Protein AF-0000000076749507 (afdb_homodimer)

InterPro domains:
  IPR000524 Transcription regulator HTH, GntR [PF00392] (8-68)
  IPR000524 Transcription regulator HTH, GntR [PS50949] (3-71)
  IPR000524 Transcription regulator HTH, GntR [SM00345] (9-68)
  IPR000524 Transcription regulator HTH, GntR [cd07377] (5-69)
  IPR004839 Aminotransferase, class I/classII, large domain [PF00155] (102-420)
  IPR015421 Pyridoxal phosphate-dependent transferase, major domain [G3DSA:3.40.640.10] (120-337)
  IPR015422 Pyridoxal phosphate-dependent transferase, small domain [G3DSA:3.90.1150.10] (102-435)
  IPR015424 Pyridoxal phosphate-dependent transferase [SSF53383] (78-436)
  IPR036388 Winged helix-like DNA-binding domain superfamily [G3DSA:1.10.10.10] (1-69)
  IPR036390 Winged helix DNA-binding domain superfamily [SSF46785] (5-72)
  IPR051446 HTH-type transcriptional regulator with aminotransferase domain [PTHR46577] (5-438)

Nearest PDB structures (foldseek):
  8tn2-assembly1_A  TM=9.015E-01  e=8.758E-28  Streptomyces hygroscopicus
  8tn2-assembly1_B  TM=8.928E-01  e=5.960E-28  Streptomyces hygroscopicus
  2zp7-assembly1_A  TM=8.948E-01  e=6.469E-24  Thermus thermophilus HB27
  5yhv-assembly1_B  TM=8.518E-01  e=8.225E-21  Mycobacterium tuberculosis H37Rv
  4wbt-assembly1_C-2  TM=7.893E-01  e=2.520E-17  Sinorhizobium meliloti 1021

Sequence (892 aa):
MNNHKFVRIADTIEEKIDSGEYAANTKLPTHRQLADELNTTPATVAKAYKLLSDKGRLESFVGKGTFVAAHSDLNEAIQVVNEDANYNFSLLQPCLHKNIPAIKNAYRQASDLLTETLIGYCEDSGHEKHREAAVKWAQQYGLEGGSIDNTLLTNGAQHALSLLVETLTEPGDTILVESLTYPGILAIANLSNRNVVGVDLDEHGLCPSALDSAIQQYSPTLIIVIPCHQNPTGVSMPEVRKKEIAQIINQHQVWLVEDDIYCFLDERPIPPIANFAPDYTFHVTALSKAISPAMRCGFIKAPDSQIALLNAHIRANIWLSSPINYIAATLLIESGEAFTLASNQRDMASSRQKIAREIFSLNGVHSTGYHVWLSLPEHWQQDRFTMEAKNRGLIVTSGSYFSVDGSSTQHIRLSLTSISQEGKLIEGLKQIRDLLNASPNAFMPFMNNHKFVRIADTIEEKIDSGEYAANTKLPTHRQLADELNTTPATVAKAYKLLSDKGRLESFVGKGTFVAAHSDLNEAIQVVNEDANYNFSLLQPCLHKNIPAIKNAYRQASDLLTETLIGYCEDSGHEKHREAAVKWAQQYGLEGGSIDNTLLTNGAQHALSLLVETLTEPGDTILVESLTYPGILAIANLSNRNVVGVDLDEHGLCPSALDSAIQQYSPTLIIVIPCHQNPTGVSMPEVRKKEIAQIINQHQVWLVEDDIYCFLDERPIPPIANFAPDYTFHVTALSKAISPAMRCGFIKAPDSQIALLNAHIRANIWLSSPINYIAATLLIESGEAFTLASNQRDMASSRQKIAREIFSLNGVHSTGYHVWLSLPEHWQQDRFTMEAKNRGLIVTSGSYFSVDGSSTQHIRLSLTSISQEGKLIEGLKQIRDLLNASPNAFMPF

Radius of gyration: 28.18 Å; Cα contacts (8 Å, |Δi|>4): 1797; chains: 2; bounding box: 76×82×61 Å

Secondary structure (DSSP, 8-state):
-GGGHHHHHHHHHHHHHHTTSS-TTPBPPPHHHHHHHTTS-HHHHHHHHHHHHHTTSEEEETTTEEEE--S--HHHHS-----TT-EE-S-----GGGTHHHHHHHHHHHHHH--TTTTS--STTS-HHHHHHHHHHHHHTT--S--TTTEEEESSHHHHHHHHHHHH--TT-EEEEESB--HHHHHHHHHTT-EEEEE-EETTEE-HHHHHHHHHHH--SEEEE--SS-TTT-----HHHHHHHHHHHHHHT-EEEEE-TTGGGSSSPPPPGGGTSTTTEEEEEESTTTT-GGG--EEEE--GGGHHHHHHHHHHHHS---HHHHHHHHHHHHHSHHHHHHHHHHHHHHHHHHHHHHHHT-TT----SSEEEEEPPTT--HHHHHHHHHHTTEE-EEGGGGBTT----SEEEEESSSS--HHHHHHHHHHHHHHHHS-GGGGS--/--TTHHHHHHHHHHHHHHTTSS-TTPEEPPHHHHHHHTTS-HHHHHHHHHHHHHTTSEEEETTTEEEE--S--HHHHS-----TT-EE-S-----GGGTHHHHHHHHHHHHHH--TTTTS--STTS-HHHHHHHHHHHHHTT--S--TTTEEEESSHHHHHHHHHHHH--TT-EEEEESB--HHHHHHHHHTT-EEEEE-EETTEE-HHHHHHHHHHH--SEEEE--SS-TTT-----HHHHHHHHHHHHHHT-EEEEE-TTGGGSSSPPPPGGGTSTTTEEEEEESTTTT-GGG--EEEE--GGGHHHHHHHHHHHHS---HHHHHHHHHHHHHSHHHHHHHHHHHHHHHHHHHHHHHHT-TT----SSEEEEEPPTT--HHHHHHHHHHTTEE-EEGGGGBTT----SEEEEESSSS--HHHHHHHHHHHHHHHHS-GGGGS--

Structure (mmCIF, N/CA/C/O backbone):
data_AF-0000000076749507-model_v1
#
loop_
_entity.id
_entity.type
_entity.pdbx_description
1 polymer 'GntR family transcriptional regulator'
#
loop_
_atom_site.group_PDB
_atom_site.id
_atom_site.type_symbol
_atom_site.label_atom_id
_atom_site.label_alt_id
_atom_site.label_comp_id
_atom_site.label_asym_id
_atom_site.label_entity_id
_atom_site.label_seq_id
_atom_site.pdbx_PDB_ins_code
_atom_site.Cartn_x
_atom_site.Cartn_y
_atom_site.Cartn_z
_atom_site.occupancy
_atom_site.B_iso_or_equiv
_atom_site.auth_seq_id
_atom_site.auth_comp_id
_atom_site.auth_asym_id
_atom_site.auth_atom_id
_atom_site.pdbx_PDB_model_num
ATOM 1 N N . MET A 1 1 ? -42.125 -8.93 -4.613 1 35.03 1 MET A N 1
ATOM 2 C CA . MET A 1 1 ? -42.156 -9.953 -5.648 1 35.03 1 MET A CA 1
ATOM 3 C C . MET A 1 1 ? -41.188 -9.633 -6.766 1 35.03 1 MET A C 1
ATOM 5 O O . MET A 1 1 ? -40.594 -10.539 -7.375 1 35.03 1 MET A O 1
ATOM 9 N N . ASN A 1 2 ? -41.188 -8.398 -7.301 1 42.53 2 ASN A N 1
ATOM 10 C CA . ASN A 1 2 ? -40.562 -7.781 -8.461 1 42.53 2 ASN A CA 1
ATOM 11 C C . ASN A 1 2 ? -39.062 -7.57 -8.25 1 42.53 2 ASN A C 1
ATOM 13 O O . ASN A 1 2 ? -38.312 -7.406 -9.211 1 42.53 2 ASN A O 1
ATOM 17 N N . ASN A 1 3 ? -38.688 -7.438 -7.094 1 50.59 3 ASN A N 1
ATOM 18 C CA . ASN A 1 3 ? -37.344 -7.152 -6.648 1 50.59 3 ASN A CA 1
ATOM 19 C C . ASN A 1 3 ? -36.406 -8.344 -6.879 1 50.59 3 ASN A C 1
ATOM 21 O O . ASN A 1 3 ? -35.188 -8.188 -6.992 1 50.59 3 ASN A O 1
ATOM 25 N N . HIS A 1 4 ? -37.031 -9.523 -7.309 1 65.81 4 HIS A N 1
ATOM 26 C CA . HIS A 1 4 ? -36.375 -10.82 -7.363 1 65.81 4 HIS A CA 1
ATOM 27 C C . HIS A 1 4 ? -35.969 -11.172 -8.797 1 65.81 4 HIS A C 1
ATOM 29 O O . HIS A 1 4 ? -35.156 -12.07 -9.016 1 65.81 4 HIS A O 1
ATOM 35 N N . LYS A 1 5 ? -36.656 -10.562 -9.805 1 72.75 5 LYS A N 1
ATOM 36 C CA . LYS A 1 5 ? -36.438 -10.984 -11.18 1 72.75 5 LYS A CA 1
ATOM 37 C C . LYS A 1 5 ? -35.062 -10.547 -11.68 1 72.75 5 LYS A C 1
ATOM 39 O O . LYS A 1 5 ? -34.375 -11.305 -12.344 1 72.75 5 LYS A O 1
ATOM 44 N N . PHE A 1 6 ? -34.688 -9.266 -11.352 1 81.25 6 PHE A N 1
ATOM 45 C CA . PHE A 1 6 ? -33.438 -8.773 -11.852 1 81.25 6 PHE A CA 1
ATOM 46 C C . PHE A 1 6 ? -32.25 -9.516 -11.211 1 81.25 6 PHE A C 1
ATOM 48 O O . PHE A 1 6 ? -31.219 -9.703 -11.836 1 81.25 6 PHE A O 1
ATOM 55 N N . VAL A 1 7 ? -32.531 -10.055 -10.109 1 77.88 7 VAL A N 1
ATOM 56 C CA . VAL A 1 7 ? -31.5 -10.852 -9.445 1 77.88 7 VAL A CA 1
ATOM 57 C C . VAL A 1 7 ? -31.312 -12.18 -10.188 1 77.88 7 VAL A C 1
ATOM 59 O O . VAL A 1 7 ? -30.188 -12.633 -10.391 1 77.88 7 VAL A O 1
ATOM 62 N N . ARG A 1 8 ? -32.406 -12.789 -10.633 1 76.94 8 ARG A N 1
ATOM 63 C CA . ARG A 1 8 ? -32.344 -14.039 -11.383 1 76.94 8 ARG A CA 1
ATOM 64 C C . ARG A 1 8 ? -31.656 -13.844 -12.727 1 76.94 8 ARG A C 1
ATOM 66 O O . ARG A 1 8 ? -30.859 -14.688 -13.156 1 76.94 8 ARG A O 1
ATOM 73 N N . ILE A 1 9 ? -32.031 -12.742 -13.328 1 81.19 9 ILE A N 1
ATOM 74 C CA . ILE A 1 9 ? -31.391 -12.422 -14.602 1 81.19 9 ILE A CA 1
ATOM 75 C C . ILE A 1 9 ? -29.891 -12.211 -14.391 1 81.19 9 ILE A C 1
ATOM 77 O O . ILE A 1 9 ? -29.062 -12.711 -15.156 1 81.19 9 ILE A O 1
ATOM 81 N N . ALA A 1 10 ? -29.594 -11.477 -13.375 1 79.88 10 ALA A N 1
ATOM 82 C CA . ALA A 1 10 ? -28.188 -11.266 -13.047 1 79.88 10 ALA A CA 1
ATOM 83 C C . ALA A 1 10 ? -27.469 -12.594 -12.812 1 79.88 10 ALA A C 1
ATOM 85 O O . ALA A 1 10 ? -26.359 -12.805 -13.32 1 79.88 10 ALA A O 1
ATOM 86 N N . ASP A 1 11 ? -28.078 -13.453 -12.172 1 74.62 11 ASP A N 1
ATOM 87 C CA . ASP A 1 11 ? -27.516 -14.766 -11.891 1 74.62 11 ASP A CA 1
ATOM 88 C C . ASP A 1 11 ? -27.297 -15.562 -13.18 1 74.62 11 ASP A C 1
ATOM 90 O O . ASP A 1 11 ? -26.266 -16.219 -13.344 1 74.62 11 ASP A O 1
ATOM 94 N N . THR A 1 12 ? -28.281 -15.531 -14.031 1 75.75 12 THR A N 1
ATOM 95 C CA . THR A 1 12 ? -28.188 -16.219 -15.312 1 75.75 12 THR A CA 1
ATOM 96 C C . THR A 1 12 ? -27.031 -15.664 -16.141 1 75.75 12 THR A C 1
ATOM 98 O O . THR A 1 12 ? -26.25 -16.422 -16.734 1 75.75 12 THR A O 1
ATOM 101 N N . ILE A 1 13 ? -26.922 -14.352 -16.141 1 79.5 13 ILE A N 1
ATOM 102 C CA . ILE A 1 13 ? -25.844 -13.711 -16.891 1 79.5 13 ILE A CA 1
ATOM 103 C C . ILE A 1 13 ? -24.5 -14.086 -16.266 1 79.5 13 ILE A C 1
ATOM 105 O O . ILE A 1 13 ? -23.547 -14.406 -16.969 1 79.5 13 ILE A O 1
ATOM 109 N N . GLU A 1 14 ? -24.5 -14.07 -14.984 1 75 14 GLU A N 1
ATOM 110 C CA . GLU A 1 14 ? -23.297 -14.461 -14.266 1 75 14 GLU A CA 1
ATOM 111 C C . GLU A 1 14 ? -22.906 -15.898 -14.578 1 75 14 GLU A C 1
ATOM 113 O O . GLU A 1 14 ? -21.719 -16.203 -14.766 1 75 14 GLU A O 1
ATOM 118 N N . GLU A 1 15 ? -23.859 -16.734 -14.648 1 69.75 15 GLU A N 1
ATOM 119 C CA . GLU A 1 15 ? -23.625 -18.125 -15.039 1 69.75 15 GLU A CA 1
ATOM 120 C C . GLU A 1 15 ? -23.078 -18.203 -16.469 1 69.75 15 GLU A C 1
ATOM 122 O O . GLU A 1 15 ? -22.188 -19.016 -16.734 1 69.75 15 GLU A O 1
ATOM 127 N N . LYS A 1 16 ? -23.641 -17.359 -17.25 1 73.12 16 LYS A N 1
ATOM 128 C CA . LYS A 1 16 ? -23.172 -17.328 -18.641 1 73.12 16 LYS A CA 1
ATOM 129 C C . LYS A 1 16 ? -21.75 -16.766 -18.719 1 73.12 16 LYS A C 1
ATOM 131 O O . LYS A 1 16 ? -20.953 -17.203 -19.547 1 73.12 16 LYS A O 1
ATOM 136 N N . ILE A 1 17 ? -21.531 -15.844 -17.859 1 72.25 17 ILE A N 1
ATOM 137 C CA . ILE A 1 17 ? -20.188 -15.297 -17.781 1 72.25 17 ILE A CA 1
ATOM 138 C C . ILE A 1 17 ? -19.219 -16.359 -17.25 1 72.25 17 ILE A C 1
ATOM 140 O O . ILE A 1 17 ? -18.172 -16.594 -17.844 1 72.25 17 ILE A O 1
ATOM 144 N N . ASP A 1 18 ? -19.688 -17.047 -16.297 1 64.12 18 ASP A N 1
ATOM 145 C CA . ASP A 1 18 ? -18.859 -18.047 -15.633 1 64.12 18 ASP A CA 1
ATOM 146 C C . ASP A 1 18 ? -18.641 -19.266 -16.516 1 64.12 18 ASP A C 1
ATOM 148 O O . ASP A 1 18 ? -17.594 -19.906 -16.469 1 64.12 18 ASP A O 1
ATOM 152 N N . SER A 1 19 ? -19.641 -19.578 -17.297 1 60.03 19 SER A N 1
ATOM 153 C CA . SER A 1 19 ? -19.562 -20.734 -18.203 1 60.03 19 SER A CA 1
ATOM 154 C C . SER A 1 19 ? -18.812 -20.375 -19.484 1 60.03 19 SER A C 1
ATOM 156 O O . SER A 1 19 ? -18.531 -21.25 -20.297 1 60.03 19 SER A O 1
ATOM 158 N N . GLY A 1 20 ? -18.5 -19.141 -19.5 1 60.59 20 GLY A N 1
ATOM 159 C CA . GLY A 1 20 ? -17.766 -18.688 -20.672 1 60.59 20 GLY A CA 1
ATOM 160 C C . GLY A 1 20 ? -18.656 -18.375 -21.859 1 60.59 20 GLY A C 1
ATOM 161 O O . GLY A 1 20 ? -18.172 -18.031 -22.938 1 60.59 20 GLY A O 1
ATOM 162 N N . GLU A 1 21 ? -19.891 -18.562 -21.719 1 67.81 21 GLU A N 1
ATOM 163 C CA . GLU A 1 21 ? -20.812 -18.172 -22.797 1 67.81 21 GLU A CA 1
ATOM 164 C C . GLU A 1 21 ? -20.719 -16.672 -23.078 1 67.81 21 GLU A C 1
ATOM 166 O O . GLU A 1 21 ? -20.734 -16.266 -24.25 1 67.81 21 GLU A O 1
ATOM 171 N N . TYR A 1 22 ? -20.672 -15.93 -22.062 1 71.44 22 TYR A N 1
ATOM 172 C CA . TYR A 1 22 ? -20.297 -14.523 -22.172 1 71.44 22 TYR A CA 1
ATOM 173 C C . TYR A 1 22 ? -18.844 -14.312 -21.781 1 71.44 22 TYR A C 1
ATOM 175 O O . TYR A 1 22 ? -18.5 -14.227 -20.609 1 71.44 22 TYR A O 1
ATOM 183 N N . ALA A 1 23 ? -18.016 -14.305 -22.734 1 63.12 23 ALA A N 1
ATOM 184 C CA . ALA A 1 23 ? -16.578 -14.219 -22.5 1 63.12 23 ALA A CA 1
ATOM 185 C C . ALA A 1 23 ? -16.188 -12.859 -21.938 1 63.12 23 ALA A C 1
ATOM 187 O O . ALA A 1 23 ? -16.906 -11.883 -22.094 1 63.12 23 ALA A O 1
ATOM 188 N N . ALA A 1 24 ? -14.984 -12.859 -21.25 1 64 24 ALA A N 1
ATOM 189 C CA . ALA A 1 24 ? -14.438 -11.602 -20.75 1 64 24 ALA A CA 1
ATOM 190 C C . ALA A 1 24 ? -14.273 -10.586 -21.875 1 64 24 ALA A C 1
ATOM 192 O O . ALA A 1 24 ? -13.906 -10.953 -23 1 64 24 ALA A O 1
ATOM 193 N N . ASN A 1 25 ? -14.594 -9.43 -21.547 1 60.62 25 ASN A N 1
ATOM 194 C CA . ASN A 1 25 ? -14.484 -8.289 -22.453 1 60.62 25 ASN A CA 1
ATOM 195 C C . ASN A 1 25 ? -15.492 -8.375 -23.594 1 60.62 25 ASN A C 1
ATOM 197 O O . ASN A 1 25 ? -15.344 -7.695 -24.609 1 60.62 25 ASN A O 1
ATOM 201 N N . THR A 1 26 ? -16.391 -9.258 -23.453 1 66.88 26 THR A N 1
ATOM 202 C CA . THR A 1 26 ? -17.422 -9.352 -24.484 1 66.88 26 THR A CA 1
ATOM 203 C C . THR A 1 26 ? -18.578 -8.414 -24.156 1 66.88 26 THR A C 1
ATOM 205 O O . THR A 1 26 ? -18.984 -8.289 -23 1 66.88 26 THR A O 1
ATOM 208 N N . LYS A 1 27 ? -18.938 -7.801 -25.25 1 76.12 27 LYS A N 1
ATOM 209 C CA . LYS A 1 27 ? -20.062 -6.891 -25.125 1 76.12 27 LYS A CA 1
ATOM 210 C C . LYS A 1 27 ? -21.359 -7.66 -24.906 1 76.12 27 LYS A C 1
ATOM 212 O O . LYS A 1 27 ? -21.688 -8.578 -25.656 1 76.12 27 LYS A O 1
ATOM 217 N N . LEU A 1 28 ? -22 -7.371 -23.875 1 80.25 28 LEU A N 1
ATOM 218 C CA . LEU A 1 28 ? -23.297 -7.977 -23.594 1 80.25 28 LEU A CA 1
ATOM 219 C C . LEU A 1 28 ? -24.391 -7.293 -24.406 1 80.25 28 LEU A C 1
ATOM 221 O O . LEU A 1 28 ? -24.234 -6.145 -24.828 1 80.25 28 LEU A O 1
ATOM 225 N N . PRO A 1 29 ? -25.469 -7.98 -24.75 1 79.06 29 PRO A N 1
ATOM 226 C CA . PRO A 1 29 ? -26.594 -7.344 -25.438 1 79.06 29 PRO A CA 1
ATOM 227 C C . PRO A 1 29 ? -27.078 -6.086 -24.719 1 79.06 29 PRO A C 1
ATOM 229 O O . PRO A 1 29 ? -26.891 -5.941 -23.516 1 79.06 29 PRO A O 1
ATOM 232 N N . THR A 1 30 ? -27.578 -5.203 -25.516 1 80.06 30 THR A N 1
ATOM 233 C CA . THR A 1 30 ? -28.188 -4.016 -24.922 1 80.06 30 THR A CA 1
ATOM 234 C C . THR A 1 30 ? -29.344 -4.402 -24 1 80.06 30 THR A C 1
ATOM 236 O O . THR A 1 30 ? -29.859 -5.52 -24.078 1 80.06 30 THR A O 1
ATOM 239 N N . HIS A 1 31 ? -29.672 -3.543 -23.125 1 83.31 31 HIS A N 1
ATOM 240 C CA . HIS A 1 31 ? -30.766 -3.791 -22.203 1 83.31 31 HIS A CA 1
ATOM 241 C C . HIS A 1 31 ? -32.031 -4.215 -22.938 1 83.31 31 HIS A C 1
ATOM 243 O O . HIS A 1 31 ? -32.719 -5.156 -22.531 1 83.31 31 HIS A O 1
ATOM 249 N N . ARG A 1 32 ? -32.25 -3.549 -24.047 1 80.19 32 ARG A N 1
ATOM 250 C CA . ARG A 1 32 ? -33.469 -3.822 -24.828 1 80.19 32 ARG A CA 1
ATOM 251 C C . ARG A 1 32 ? -33.375 -5.199 -25.484 1 80.19 32 ARG A C 1
ATOM 253 O O . ARG A 1 32 ? -34.344 -5.957 -25.453 1 80.19 32 ARG A O 1
ATOM 260 N N . GLN A 1 33 ? -32.281 -5.457 -26.094 1 82.56 33 GLN A N 1
ATOM 261 C CA . GLN A 1 33 ? -32.094 -6.738 -26.766 1 82.56 33 GLN A CA 1
ATOM 262 C C . GLN A 1 33 ? -32.219 -7.898 -25.781 1 82.56 33 GLN A C 1
ATOM 264 O O . GLN A 1 33 ? -32.906 -8.891 -26.094 1 82.56 33 GLN A O 1
ATOM 269 N N . LEU A 1 34 ? -31.594 -7.746 -24.656 1 82.44 34 LEU A N 1
ATOM 270 C CA . LEU A 1 34 ? -31.625 -8.828 -23.672 1 82.44 34 LEU A CA 1
ATOM 271 C C . LEU A 1 34 ? -33.031 -8.945 -23.047 1 82.44 34 LEU A C 1
ATOM 273 O O . LEU A 1 34 ? -33.469 -10.047 -22.719 1 82.44 34 LEU A O 1
ATOM 277 N N . ALA A 1 35 ? -33.625 -7.898 -22.875 1 84.62 35 ALA A N 1
ATOM 278 C CA . ALA A 1 35 ? -35.031 -7.898 -22.406 1 84.62 35 ALA A CA 1
ATOM 279 C C . ALA A 1 35 ? -35.906 -8.688 -23.344 1 84.62 35 ALA A C 1
ATOM 281 O O . ALA A 1 35 ? -36.75 -9.492 -22.906 1 84.62 35 ALA A O 1
ATOM 282 N N . ASP A 1 36 ? -35.719 -8.461 -24.609 1 82.44 36 ASP A N 1
ATOM 283 C CA . ASP A 1 36 ? -36.469 -9.18 -25.625 1 82.44 36 ASP A CA 1
ATOM 284 C C . ASP A 1 36 ? -36.188 -10.672 -25.578 1 82.44 36 ASP A C 1
ATOM 286 O O . ASP A 1 36 ? -37.094 -11.5 -25.656 1 82.44 36 ASP A O 1
ATOM 290 N N . GLU A 1 37 ? -34.969 -10.969 -25.406 1 78.94 37 GLU A N 1
ATOM 291 C CA . GLU A 1 37 ? -34.531 -12.367 -25.375 1 78.94 37 GLU A CA 1
ATOM 292 C C . GLU A 1 37 ? -35.094 -13.086 -24.156 1 78.94 37 GLU A C 1
ATOM 294 O O . GLU A 1 37 ? -35.406 -14.273 -24.219 1 78.94 37 GLU A O 1
ATOM 299 N N . LEU A 1 38 ? -35.156 -12.383 -23.109 1 78.88 38 LEU A N 1
ATOM 300 C CA . LEU A 1 38 ? -35.5 -13.016 -21.844 1 78.88 38 LEU A CA 1
ATOM 301 C C . LEU A 1 38 ? -36.969 -12.719 -21.484 1 78.88 38 LEU A C 1
ATOM 303 O O . LEU A 1 38 ? -37.406 -13.055 -20.391 1 78.88 38 LEU A O 1
ATOM 307 N N . ASN A 1 39 ? -37.594 -12.109 -22.438 1 80.31 39 ASN A N 1
ATOM 308 C CA . ASN A 1 39 ? -39 -11.75 -22.25 1 80.31 39 ASN A CA 1
ATOM 309 C C . ASN A 1 39 ? -39.219 -10.992 -20.938 1 80.31 39 ASN A C 1
ATOM 311 O O . ASN A 1 39 ? -40.062 -11.383 -20.125 1 80.31 39 ASN A O 1
ATOM 315 N N . THR A 1 40 ? -38.375 -10.031 -20.734 1 83.94 40 THR A N 1
ATOM 316 C CA . THR A 1 40 ? -38.5 -9.141 -19.594 1 83.94 40 THR A CA 1
ATOM 317 C C . THR A 1 40 ? -38.406 -7.68 -20.016 1 83.94 40 THR A C 1
ATOM 319 O O . THR A 1 40 ? -38.531 -7.371 -21.203 1 83.94 40 THR A O 1
ATOM 322 N N . THR A 1 41 ? -38.344 -6.754 -19.109 1 85.19 41 THR A N 1
ATOM 323 C CA . THR A 1 41 ? -38.281 -5.336 -19.438 1 85.19 41 THR A CA 1
ATOM 324 C C . THR A 1 41 ? -36.844 -4.832 -19.406 1 85.19 41 THR A C 1
ATOM 326 O O . THR A 1 41 ? -36 -5.367 -18.688 1 85.19 41 THR A O 1
ATOM 329 N N . PRO A 1 42 ? -36.625 -3.848 -20.297 1 84.75 42 PRO A N 1
ATOM 330 C CA . PRO A 1 42 ? -35.312 -3.234 -20.266 1 84.75 42 PRO A CA 1
ATOM 331 C C . PRO A 1 42 ? -34.938 -2.709 -18.875 1 84.75 42 PRO A C 1
ATOM 333 O O . PRO A 1 42 ? -33.75 -2.736 -18.5 1 84.75 42 PRO A O 1
ATOM 336 N N . ALA A 1 43 ? -35.875 -2.346 -18.188 1 82.12 43 ALA A N 1
ATOM 337 C CA . ALA A 1 43 ? -35.625 -1.842 -16.844 1 82.12 43 ALA A CA 1
ATOM 338 C C . ALA A 1 43 ? -35.125 -2.955 -15.93 1 82.12 43 ALA A C 1
ATOM 340 O O . ALA A 1 43 ? -34.219 -2.74 -15.125 1 82.12 43 ALA A O 1
ATOM 341 N N . THR A 1 44 ? -35.688 -4.004 -16.141 1 81.56 44 THR A N 1
ATOM 342 C CA . THR A 1 44 ? -35.281 -5.156 -15.344 1 81.56 44 THR A CA 1
ATOM 343 C C . THR A 1 44 ? -33.844 -5.598 -15.711 1 81.56 44 THR A C 1
ATOM 345 O O . THR A 1 44 ? -33.062 -5.918 -14.828 1 81.56 44 THR A O 1
ATOM 348 N N . VAL A 1 45 ? -33.5 -5.602 -17.016 1 84 45 VAL A N 1
ATOM 349 C CA . VAL A 1 45 ? -32.156 -5.961 -17.484 1 84 45 VAL A CA 1
ATOM 350 C C . VAL A 1 45 ? -31.141 -4.926 -17 1 84 45 VAL A C 1
ATOM 352 O O . VAL A 1 45 ? -30.047 -5.281 -16.562 1 84 45 VAL A O 1
ATOM 355 N N . ALA A 1 46 ? -31.594 -3.742 -16.969 1 81.38 46 ALA A N 1
ATOM 356 C CA . ALA A 1 46 ? -30.719 -2.672 -16.484 1 81.38 46 ALA A CA 1
ATOM 357 C C . ALA A 1 46 ? -30.375 -2.863 -15.023 1 81.38 46 ALA A C 1
ATOM 359 O O . ALA A 1 46 ? -29.219 -2.666 -14.625 1 81.38 46 ALA A O 1
ATOM 360 N N . LYS A 1 47 ? -31.25 -3.283 -14.344 1 80.31 47 LYS A N 1
ATOM 361 C CA . LYS A 1 47 ? -31 -3.564 -12.93 1 80.31 47 LYS A CA 1
ATOM 362 C C . LYS A 1 47 ? -30.062 -4.746 -12.758 1 80.31 47 LYS A C 1
ATOM 364 O O . LYS A 1 47 ? -29.188 -4.727 -11.891 1 80.31 47 LYS A O 1
ATOM 369 N N . ALA A 1 48 ? -30.281 -5.688 -13.641 1 81.44 48 ALA A N 1
ATOM 370 C CA . ALA A 1 48 ? -29.391 -6.855 -13.602 1 81.44 48 ALA A CA 1
ATOM 371 C C . ALA A 1 48 ? -27.969 -6.477 -13.969 1 81.44 48 ALA A C 1
ATOM 373 O O . ALA A 1 48 ? -27.016 -6.887 -13.297 1 81.44 48 ALA A O 1
ATOM 374 N N . TYR A 1 49 ? -27.812 -5.688 -15.039 1 81 49 TYR A N 1
ATOM 375 C CA . TYR A 1 49 ? -26.5 -5.23 -15.469 1 81 49 TYR A CA 1
ATOM 376 C C . TYR A 1 49 ? -25.844 -4.379 -14.398 1 81 49 TYR A C 1
ATOM 378 O O . TYR A 1 49 ? -24.641 -4.508 -14.141 1 81 49 TYR A O 1
ATOM 386 N N . LYS A 1 50 ? -26.641 -3.629 -13.797 1 76.44 50 LYS A N 1
ATOM 387 C CA . LYS A 1 50 ? -26.109 -2.795 -12.719 1 76.44 50 LYS A CA 1
ATOM 388 C C . LYS A 1 50 ? -25.609 -3.648 -11.555 1 76.44 50 LYS A C 1
ATOM 390 O O . LYS A 1 50 ? -24.531 -3.408 -11.016 1 76.44 50 LYS A O 1
ATOM 395 N N . LEU A 1 51 ? -26.406 -4.586 -11.305 1 74.31 51 LEU A N 1
ATOM 396 C CA . LEU A 1 51 ? -26.016 -5.508 -10.25 1 74.31 51 LEU A CA 1
ATOM 397 C C . LEU A 1 51 ? -24.703 -6.188 -10.578 1 74.31 51 LEU A C 1
ATOM 399 O O . LEU A 1 51 ? -23.812 -6.277 -9.727 1 74.31 51 LEU A O 1
ATOM 403 N N . LEU A 1 52 ? -24.578 -6.652 -11.812 1 76.25 52 LEU A N 1
ATOM 404 C CA . LEU A 1 52 ? -23.359 -7.336 -12.242 1 76.25 52 LEU A CA 1
ATOM 405 C C . LEU A 1 52 ? -22.203 -6.363 -12.336 1 76.25 52 LEU A C 1
ATOM 407 O O . LEU A 1 52 ? -21.047 -6.73 -12.055 1 76.25 52 LEU A O 1
ATOM 411 N N . SER A 1 53 ? -22.531 -5.129 -12.672 1 71.94 53 SER A N 1
ATOM 412 C CA . SER A 1 53 ? -21.516 -4.09 -12.695 1 71.94 53 SER A CA 1
ATOM 413 C C . SER A 1 53 ? -21.016 -3.758 -11.297 1 71.94 53 SER A C 1
ATOM 415 O O . SER A 1 53 ? -19.828 -3.59 -11.07 1 71.94 53 SER A O 1
ATOM 417 N N . ASP A 1 54 ? -21.953 -3.805 -10.508 1 65.38 54 ASP A N 1
ATOM 418 C CA . ASP A 1 54 ? -21.625 -3.531 -9.117 1 65.38 54 ASP A CA 1
ATOM 419 C C . ASP A 1 54 ? -20.75 -4.637 -8.531 1 65.38 54 ASP A C 1
ATOM 421 O O . ASP A 1 54 ? -19.891 -4.375 -7.68 1 65.38 54 ASP A O 1
ATOM 425 N N . LYS A 1 55 ? -20.953 -5.797 -9.125 1 62.34 55 LYS A N 1
ATOM 426 C CA . LYS A 1 55 ? -20.188 -6.961 -8.688 1 62.34 55 LYS A CA 1
ATOM 427 C C . LYS A 1 55 ? -18.844 -7.023 -9.398 1 62.34 55 LYS A C 1
ATOM 429 O O . LYS A 1 55 ? -18.078 -7.965 -9.195 1 62.34 55 LYS A O 1
ATOM 434 N N . GLY A 1 56 ? -18.672 -6.168 -10.211 1 64.5 56 GLY A N 1
ATOM 435 C CA . GLY A 1 56 ? -17.438 -6.098 -10.977 1 64.5 56 GLY A CA 1
ATOM 436 C C . GLY A 1 56 ? -17.406 -7.078 -12.133 1 64.5 56 GLY A C 1
ATOM 437 O O . GLY A 1 56 ? -16.328 -7.336 -12.695 1 64.5 56 GLY A O 1
ATOM 438 N N . ARG A 1 57 ? -18.516 -7.707 -12.469 1 70.44 57 ARG A N 1
ATOM 439 C CA . ARG A 1 57 ? -18.578 -8.727 -13.516 1 70.44 57 ARG A CA 1
ATOM 440 C C . ARG A 1 57 ? -18.781 -8.086 -14.891 1 70.44 57 ARG A C 1
ATOM 442 O O . ARG A 1 57 ? -18.516 -8.711 -15.914 1 70.44 57 ARG A O 1
ATOM 449 N N . LEU A 1 58 ? -19.391 -6.938 -14.75 1 72.81 58 LEU A N 1
ATOM 450 C CA . LEU A 1 58 ? -19.609 -6.188 -15.977 1 72.81 58 LEU A CA 1
ATOM 451 C C . LEU A 1 58 ? -18.969 -4.805 -15.898 1 72.81 58 LEU A C 1
ATOM 453 O O . LEU A 1 58 ? -18.844 -4.238 -14.805 1 72.81 58 LEU A O 1
ATOM 457 N N . GLU A 1 59 ? -18.359 -4.414 -16.938 1 67.94 59 GLU A N 1
ATOM 458 C CA . GLU A 1 59 ? -17.875 -3.049 -17.109 1 67.94 59 GLU A CA 1
ATOM 459 C C . GLU A 1 59 ? -18.672 -2.318 -18.188 1 67.94 59 GLU A C 1
ATOM 461 O O . GLU A 1 59 ? -18.812 -2.816 -19.312 1 67.94 59 GLU A O 1
ATOM 466 N N . SER A 1 60 ? -19.281 -1.202 -17.672 1 64 60 SER A N 1
ATOM 467 C CA . SER A 1 60 ? -20.047 -0.424 -18.641 1 64 60 SER A CA 1
ATOM 468 C C . SER A 1 60 ? -19.266 0.789 -19.125 1 64 60 SER A C 1
ATOM 470 O O . SER A 1 60 ? -18.609 1.473 -18.328 1 64 60 SER A O 1
ATOM 472 N N . PHE A 1 61 ? -19.094 0.886 -20.375 1 53.62 61 PHE A N 1
ATOM 473 C CA . PHE A 1 61 ? -18.5 2.057 -21.016 1 53.62 61 PHE A CA 1
ATOM 474 C C . PHE A 1 61 ? -19.578 2.877 -21.719 1 53.62 61 PHE A C 1
ATOM 476 O O . PHE A 1 61 ? -20.344 2.338 -22.516 1 53.62 61 PHE A O 1
ATOM 483 N N . VAL A 1 62 ? -19.656 4.148 -21.359 1 54.72 62 VAL A N 1
ATOM 484 C CA . VAL A 1 62 ? -20.641 5.035 -21.984 1 54.72 62 VAL A CA 1
ATOM 485 C C . VAL A 1 62 ? -20.438 5.039 -23.5 1 54.72 62 VAL A C 1
ATOM 487 O O . VAL A 1 62 ? -19.344 5.316 -23.984 1 54.72 62 VAL A O 1
ATOM 490 N N . GLY A 1 63 ? -21.484 4.781 -24.266 1 54.31 63 GLY A N 1
ATOM 491 C CA . GLY A 1 63 ? -21.484 4.793 -25.719 1 54.31 63 GLY A CA 1
ATOM 492 C C . GLY A 1 63 ? -20.984 3.492 -26.328 1 54.31 63 GLY A C 1
ATOM 493 O O . GLY A 1 63 ? -21.062 3.303 -27.531 1 54.31 63 GLY A O 1
ATOM 494 N N . LYS A 1 64 ? -20.312 2.566 -25.656 1 60.06 64 LYS A N 1
ATOM 495 C CA . LYS A 1 64 ? -19.75 1.35 -26.234 1 60.06 64 LYS A CA 1
ATOM 496 C C . LYS A 1 64 ? -20.547 0.118 -25.812 1 60.06 64 LYS A C 1
ATOM 498 O O . LYS A 1 64 ? -20.578 -0.886 -26.516 1 60.06 64 LYS A O 1
ATOM 503 N N . GLY A 1 65 ? -21.125 0.303 -24.641 1 69.19 65 GLY A N 1
ATOM 504 C CA . GLY A 1 65 ? -21.906 -0.829 -24.172 1 69.19 65 GLY A CA 1
ATOM 505 C C . GLY A 1 65 ? -21.391 -1.419 -22.875 1 69.19 65 GLY A C 1
ATOM 506 O O . GLY A 1 65 ? -20.547 -0.817 -22.219 1 69.19 65 GLY A O 1
ATOM 507 N N . THR A 1 66 ? -22.047 -2.471 -22.422 1 76.31 66 THR A N 1
ATOM 508 C CA . THR A 1 66 ? -21.688 -3.191 -21.203 1 76.31 66 THR A CA 1
ATOM 509 C C . THR A 1 66 ? -20.906 -4.461 -21.531 1 76.31 66 THR A C 1
ATOM 511 O O . THR A 1 66 ? -21.297 -5.23 -22.406 1 76.31 66 THR A O 1
ATOM 514 N N . PHE A 1 67 ? -19.719 -4.559 -20.953 1 71.5 67 PHE A N 1
ATOM 515 C CA . PHE A 1 67 ? -18.812 -5.668 -21.234 1 71.5 67 PHE A CA 1
ATOM 516 C C . PHE A 1 67 ? -18.656 -6.562 -20 1 71.5 67 PHE A C 1
ATOM 518 O O . PHE A 1 67 ? -18.812 -6.102 -18.875 1 71.5 67 PHE A O 1
ATOM 525 N N . VAL A 1 68 ? -18.578 -7.852 -20.422 1 69.88 68 VAL A N 1
ATOM 526 C CA . VAL A 1 68 ? -18.141 -8.742 -19.344 1 69.88 68 VAL A CA 1
ATOM 527 C C . VAL A 1 68 ? -16.75 -8.344 -18.875 1 69.88 68 VAL A C 1
ATOM 529 O O . VAL A 1 68 ? -15.828 -8.188 -19.688 1 69.88 68 VAL A O 1
ATOM 532 N N . ALA A 1 69 ? -16.734 -7.957 -17.609 1 61.59 69 ALA A N 1
ATOM 533 C CA . ALA A 1 69 ? -15.445 -7.555 -17.078 1 61.59 69 ALA A CA 1
ATOM 534 C C . ALA A 1 69 ? -14.398 -8.648 -17.281 1 61.59 69 ALA A C 1
ATOM 536 O O . ALA A 1 69 ? -14.727 -9.836 -17.266 1 61.59 69 ALA A O 1
ATOM 537 N N . ALA A 1 70 ? -13.312 -8.219 -17.953 1 51.25 70 ALA A N 1
ATOM 538 C CA . ALA A 1 70 ? -12.25 -9.203 -18.125 1 51.25 70 ALA A CA 1
ATOM 539 C C . ALA A 1 70 ? -12.023 -10 -16.844 1 51.25 70 ALA A C 1
ATOM 541 O O . ALA A 1 70 ? -12.234 -9.492 -15.742 1 51.25 70 ALA A O 1
ATOM 542 N N . HIS A 1 71 ? -12.086 -11.312 -17.016 1 50.69 71 HIS A N 1
ATOM 543 C CA . HIS A 1 71 ? -11.805 -12.344 -16.016 1 50.69 71 HIS A CA 1
ATOM 544 C C . HIS A 1 71 ? -10.727 -11.883 -15.039 1 50.69 71 HIS A C 1
ATOM 546 O O . HIS A 1 71 ? -10.289 -12.656 -14.18 1 50.69 71 HIS A O 1
ATOM 552 N N . SER A 1 72 ? -10.211 -10.719 -15.195 1 49.53 72 SER A N 1
ATOM 553 C CA . SER A 1 72 ? -9.055 -10.477 -14.336 1 49.53 72 SER A CA 1
ATOM 554 C C . SER A 1 72 ? -9.453 -10.461 -12.867 1 49.53 72 SER A C 1
ATOM 556 O O . SER A 1 72 ? -8.75 -9.883 -12.031 1 49.53 72 SER A O 1
ATOM 558 N N . ASP A 1 73 ? -10.523 -11.188 -12.664 1 59.5 73 ASP A N 1
ATOM 559 C CA . ASP A 1 73 ? -10.844 -11.055 -11.25 1 59.5 73 ASP A CA 1
ATOM 560 C C . ASP A 1 73 ? -9.945 -11.945 -10.391 1 59.5 73 ASP A C 1
ATOM 562 O O . ASP A 1 73 ? -10.086 -13.164 -10.398 1 59.5 73 ASP A O 1
ATOM 566 N N . LEU A 1 74 ? -8.875 -11.391 -10.055 1 66.62 74 LEU A N 1
ATOM 567 C CA . LEU A 1 74 ? -7.938 -12.031 -9.133 1 66.62 74 LEU A CA 1
ATOM 568 C C . LEU A 1 74 ? -8.688 -12.852 -8.086 1 66.62 74 LEU A C 1
ATOM 570 O O . LEU A 1 74 ? -8.227 -13.93 -7.691 1 66.62 74 LEU A O 1
ATOM 574 N N . ASN A 1 75 ? -9.867 -12.477 -7.879 1 67.56 75 ASN A N 1
ATOM 575 C CA . ASN A 1 75 ? -10.664 -13.164 -6.871 1 67.56 75 ASN A CA 1
ATOM 576 C C . ASN A 1 75 ? -11.172 -14.516 -7.383 1 67.56 75 ASN A C 1
ATOM 578 O O . ASN A 1 75 ? -11.336 -15.453 -6.602 1 67.56 75 ASN A O 1
ATOM 582 N N . GLU A 1 76 ? -11.367 -14.578 -8.609 1 66.5 76 GLU A N 1
ATOM 583 C CA . GLU A 1 76 ? -11.836 -15.836 -9.195 1 66.5 76 GLU A CA 1
ATOM 584 C C . GLU A 1 76 ? -10.68 -16.797 -9.422 1 66.5 76 GLU A C 1
ATOM 586 O O . GLU A 1 76 ? -10.836 -18.016 -9.25 1 66.5 76 GLU A O 1
ATOM 591 N N . ALA A 1 77 ? -9.57 -16.25 -9.656 1 67.06 77 ALA A N 1
ATOM 592 C CA . ALA A 1 77 ? -8.414 -17.078 -9.953 1 67.06 77 ALA A CA 1
ATOM 593 C C . ALA A 1 77 ? -7.836 -17.703 -8.688 1 67.06 77 ALA A C 1
ATOM 595 O O . ALA A 1 77 ? -7.398 -18.844 -8.688 1 67.06 77 ALA A O 1
ATOM 596 N N . ILE A 1 78 ? -7.844 -16.906 -7.699 1 76.31 78 ILE A N 1
ATOM 597 C CA . ILE A 1 78 ? -7.254 -17.297 -6.422 1 76.31 78 ILE A CA 1
ATOM 598 C C . ILE A 1 78 ? -8.297 -17.156 -5.312 1 76.31 78 ILE A C 1
ATOM 600 O O . ILE A 1 78 ? -8.727 -16.047 -4.992 1 76.31 78 ILE A O 1
ATOM 604 N N . GLN A 1 79 ? -8.742 -18.25 -4.793 1 64.5 79 GLN A N 1
ATOM 605 C CA . GLN A 1 79 ? -9.781 -18.266 -3.762 1 64.5 79 GLN A CA 1
ATOM 606 C C . GLN A 1 79 ? -9.203 -18.672 -2.408 1 64.5 79 GLN A C 1
ATOM 608 O O . GLN A 1 79 ? -8.602 -19.734 -2.281 1 64.5 79 GLN A O 1
ATOM 613 N N . VAL A 1 80 ? -9.375 -17.719 -1.499 1 66.25 80 VAL A N 1
ATOM 614 C CA . VAL A 1 80 ? -9.023 -18.078 -0.131 1 66.25 80 VAL A CA 1
ATOM 615 C C . VAL A 1 80 ? -10.227 -18.719 0.564 1 66.25 80 VAL A C 1
ATOM 617 O O . VAL A 1 80 ? -11.266 -18.078 0.712 1 66.25 80 VAL A O 1
ATOM 620 N N . VAL A 1 81 ? -10.359 -20.031 0.616 1 56.62 81 VAL A N 1
ATOM 621 C CA . VAL A 1 81 ? -11.516 -20.719 1.166 1 56.62 81 VAL A CA 1
ATOM 622 C C . VAL A 1 81 ? -11.234 -21.141 2.607 1 56.62 81 VAL A C 1
ATOM 624 O O . VAL A 1 81 ? -10.125 -21.562 2.93 1 56.62 81 VAL A O 1
ATOM 627 N N . ASN A 1 82 ? -12.031 -20.734 3.535 1 54.34 82 ASN A N 1
ATOM 628 C CA . ASN A 1 82 ? -11.883 -21.078 4.945 1 54.34 82 ASN A CA 1
ATOM 629 C C . ASN A 1 82 ? -12.438 -22.453 5.258 1 54.34 82 ASN A C 1
ATOM 631 O O . ASN A 1 82 ? -12.266 -22.969 6.363 1 54.34 82 ASN A O 1
ATOM 635 N N . GLU A 1 83 ? -13.164 -22.984 4.375 1 54.56 83 GLU A N 1
ATOM 636 C CA . GLU A 1 83 ? -13.891 -24.141 4.879 1 54.56 83 GLU A CA 1
ATOM 637 C C . GLU A 1 83 ? -13.047 -25.406 4.781 1 54.56 83 GLU A C 1
ATOM 639 O O . GLU A 1 83 ? -12.398 -25.656 3.76 1 54.56 83 GLU A O 1
ATOM 644 N N . ASP A 1 84 ? -12.789 -26.062 5.934 1 57.97 84 ASP A N 1
ATOM 645 C CA . ASP A 1 84 ? -12.125 -27.344 6.145 1 57.97 84 ASP A CA 1
ATOM 646 C C . ASP A 1 84 ? -12.594 -28.391 5.125 1 57.97 84 ASP A C 1
ATOM 648 O O . ASP A 1 84 ? -11.891 -29.375 4.867 1 57.97 84 ASP A O 1
ATOM 652 N N . ALA A 1 85 ? -13.633 -28.141 4.473 1 62.06 85 ALA A N 1
ATOM 653 C CA . ALA A 1 85 ? -14.211 -29.25 3.701 1 62.06 85 ALA A CA 1
ATOM 654 C C . ALA A 1 85 ? -13.672 -29.25 2.275 1 62.06 85 ALA A C 1
ATOM 656 O O . ALA A 1 85 ? -13.812 -30.25 1.558 1 62.06 85 ALA A O 1
ATOM 657 N N . ASN A 1 86 ? -12.805 -28.312 1.954 1 81.62 86 ASN A N 1
ATOM 658 C CA . ASN A 1 86 ? -12.383 -28.219 0.56 1 81.62 86 ASN A CA 1
ATOM 659 C C . ASN A 1 86 ? -10.883 -28.438 0.411 1 81.62 86 ASN A C 1
ATOM 661 O O . ASN A 1 86 ? -10.133 -28.328 1.385 1 81.62 86 ASN A O 1
ATOM 665 N N . TYR A 1 87 ? -10.531 -29.156 -0.72 1 92.62 87 TYR A N 1
ATOM 666 C CA . TYR A 1 87 ? -9.148 -29.219 -1.175 1 92.62 87 TYR A CA 1
ATOM 667 C C . TYR A 1 87 ? -8.797 -28 -2.012 1 92.62 87 TYR A C 1
ATOM 669 O O . TYR A 1 87 ? -9.219 -27.875 -3.166 1 92.62 87 TYR A O 1
ATOM 677 N N . ASN A 1 88 ? -8.039 -27.078 -1.414 1 92.19 88 ASN A N 1
ATOM 678 C CA . ASN A 1 88 ? -7.695 -25.875 -2.146 1 92.19 88 ASN A CA 1
ATOM 679 C C . ASN A 1 88 ? -6.371 -26.016 -2.885 1 92.19 88 ASN A C 1
ATOM 681 O O . ASN A 1 88 ? -5.301 -25.938 -2.273 1 92.19 88 ASN A O 1
ATOM 685 N N . PHE A 1 89 ? -6.48 -26.156 -4.172 1 95.56 89 PHE A N 1
ATOM 686 C CA . PHE A 1 89 ? -5.297 -26.281 -5.016 1 95.56 89 PHE A CA 1
ATOM 687 C C . PHE A 1 89 ? -5.039 -24.984 -5.777 1 95.56 89 PHE A C 1
ATOM 689 O O . PHE A 1 89 ? -4.211 -24.953 -6.688 1 95.56 89 PHE A O 1
ATOM 696 N N . SER A 1 90 ? -5.73 -23.875 -5.391 1 92.38 90 SER A N 1
ATOM 697 C CA . SER A 1 90 ? -5.656 -22.672 -6.203 1 92.38 90 SER A CA 1
ATOM 698 C C . SER A 1 90 ? -4.637 -21.672 -5.641 1 92.38 90 SER A C 1
ATOM 700 O O . SER A 1 90 ? -4.145 -20.812 -6.359 1 92.38 90 SER A O 1
ATOM 702 N N . LEU A 1 91 ? -4.277 -21.781 -4.414 1 91 91 LEU A N 1
ATOM 703 C CA . LEU A 1 91 ? -3.494 -20.766 -3.729 1 91 91 LEU A CA 1
ATOM 704 C C . LEU A 1 91 ? -2.039 -21.188 -3.592 1 91 91 LEU A C 1
ATOM 706 O O . LEU A 1 91 ? -1.756 -22.281 -3.088 1 91 91 LEU A O 1
ATOM 710 N N . LEU A 1 92 ? -1.159 -20.359 -4.047 1 93.81 92 LEU A N 1
ATOM 711 C CA . LEU A 1 92 ? 0.261 -20.609 -3.822 1 93.81 92 LEU A CA 1
ATOM 712 C C . LEU A 1 92 ? 0.731 -19.953 -2.531 1 93.81 92 LEU A C 1
ATOM 714 O O . LEU A 1 92 ? 0.882 -18.719 -2.473 1 93.81 92 LEU A O 1
ATOM 718 N N . GLN A 1 93 ? 0.953 -20.703 -1.556 1 92.31 93 GLN A N 1
ATOM 719 C CA . GLN A 1 93 ? 1.462 -20.25 -0.265 1 92.31 93 GLN A CA 1
ATOM 720 C C . GLN A 1 93 ? 2.316 -21.328 0.397 1 92.31 93 GLN A C 1
ATOM 722 O O . GLN A 1 93 ? 2.219 -22.516 0.051 1 92.31 93 GLN A O 1
ATOM 727 N N . PRO A 1 94 ? 3.168 -20.984 1.315 1 94.06 94 PRO A N 1
ATOM 728 C CA . PRO A 1 94 ? 3.953 -21.984 2.029 1 94.06 94 PRO A CA 1
ATOM 729 C C . PRO A 1 94 ? 3.086 -22.922 2.869 1 94.06 94 PRO A C 1
ATOM 731 O O . PRO A 1 94 ? 1.921 -22.625 3.135 1 94.06 94 PRO A O 1
ATOM 734 N N . CYS A 1 95 ? 3.627 -24.062 3.115 1 92.19 95 CYS A N 1
ATOM 735 C CA . CYS A 1 95 ? 3.049 -24.859 4.195 1 92.19 95 CYS A CA 1
ATOM 736 C C . CYS A 1 95 ? 3.262 -24.188 5.543 1 92.19 95 CYS A C 1
ATOM 738 O O . CYS A 1 95 ? 4.293 -24.375 6.188 1 92.19 95 CYS A O 1
ATOM 740 N N . LEU A 1 96 ? 2.355 -23.531 6.035 1 91.06 96 LEU A N 1
ATOM 741 C CA . LEU A 1 96 ? 2.504 -22.5 7.047 1 91.06 96 LEU A CA 1
ATOM 742 C C . LEU A 1 96 ? 2.643 -23.109 8.438 1 91.06 96 LEU A C 1
ATOM 744 O O . LEU A 1 96 ? 3.281 -22.531 9.32 1 91.06 96 LEU A O 1
ATOM 748 N N . HIS A 1 97 ? 2.018 -24.234 8.664 1 89.38 97 HIS A N 1
ATOM 749 C CA . HIS A 1 97 ? 1.962 -24.797 10.008 1 89.38 97 HIS A CA 1
ATOM 750 C C . HIS A 1 97 ? 3.361 -24.984 10.586 1 89.38 97 HIS A C 1
ATOM 752 O O . HIS A 1 97 ? 3.574 -24.812 11.781 1 89.38 97 HIS A O 1
ATOM 758 N N . LYS A 1 98 ? 4.305 -25.266 9.75 1 89.12 98 LYS A N 1
ATOM 759 C CA . LYS A 1 98 ? 5.664 -25.547 10.203 1 89.12 98 LYS A CA 1
ATOM 760 C C . LYS A 1 98 ? 6.402 -24.266 10.555 1 89.12 98 LYS A C 1
ATOM 762 O O . LYS A 1 98 ? 7.391 -24.281 11.297 1 89.12 98 LYS A O 1
ATOM 767 N N . ASN A 1 99 ? 5.961 -23.125 10.047 1 95.38 99 ASN A N 1
ATOM 768 C CA . ASN A 1 99 ? 6.664 -21.859 10.211 1 95.38 99 ASN A CA 1
ATOM 769 C C . ASN A 1 99 ? 6.145 -21.078 11.422 1 95.38 99 ASN A C 1
ATOM 771 O O . ASN A 1 99 ? 6.785 -20.141 11.883 1 95.38 99 ASN A O 1
ATOM 775 N N . ILE A 1 100 ? 5.047 -21.5 12.047 1 94.81 100 ILE A N 1
ATOM 776 C CA . ILE A 1 100 ? 4.32 -20.734 13.055 1 94.81 100 ILE A CA 1
ATOM 777 C C . ILE A 1 100 ? 5.215 -20.5 14.266 1 94.81 100 ILE A C 1
ATOM 779 O O . ILE A 1 100 ? 5.344 -19.359 14.734 1 94.81 100 ILE A O 1
ATOM 783 N N . PRO A 1 101 ? 5.887 -21.562 14.766 1 96.19 101 PRO A N 1
ATOM 784 C CA . PRO A 1 101 ? 6.691 -21.328 15.969 1 96.19 101 PRO A CA 1
ATOM 785 C C . PRO A 1 101 ? 7.781 -20.281 15.758 1 96.19 101 PRO A C 1
ATOM 787 O O . PRO A 1 101 ? 7.988 -19.406 16.609 1 96.19 101 PRO A O 1
ATOM 790 N N . ALA A 1 102 ? 8.453 -20.359 14.648 1 97.56 102 ALA A N 1
ATOM 791 C CA . ALA A 1 102 ? 9.516 -19.406 14.352 1 97.56 102 ALA A CA 1
ATOM 792 C C . ALA A 1 102 ? 8.969 -18 14.203 1 97.56 102 ALA A C 1
ATOM 794 O O . ALA A 1 102 ? 9.578 -17.031 14.664 1 97.56 102 ALA A O 1
ATOM 795 N N . ILE A 1 103 ? 7.848 -17.875 13.578 1 97.94 103 ILE A N 1
ATOM 796 C CA . ILE A 1 103 ? 7.227 -16.578 13.328 1 97.94 103 ILE A CA 1
ATOM 797 C C . ILE A 1 103 ? 6.746 -15.977 14.648 1 97.94 103 ILE A C 1
ATOM 799 O O . ILE A 1 103 ? 6.969 -14.797 14.914 1 97.94 103 ILE A O 1
ATOM 803 N N . LYS A 1 104 ? 6.094 -16.797 15.477 1 97.69 104 LYS A N 1
ATOM 804 C CA . LYS A 1 104 ? 5.652 -16.344 16.797 1 97.69 104 LYS A CA 1
ATOM 805 C C . LYS A 1 104 ? 6.824 -15.812 17.609 1 97.69 104 LYS A C 1
ATOM 807 O O . LYS A 1 104 ? 6.738 -14.742 18.219 1 97.69 104 LYS A O 1
ATOM 812 N N . ASN A 1 105 ? 7.844 -16.562 17.609 1 98.06 105 ASN A N 1
ATOM 813 C CA . ASN A 1 105 ? 9.023 -16.172 18.375 1 98.06 105 ASN A CA 1
ATOM 814 C C . ASN A 1 105 ? 9.625 -14.867 17.859 1 98.06 105 ASN A C 1
ATOM 816 O O . ASN A 1 105 ? 10 -13.992 18.641 1 98.06 105 ASN A O 1
ATOM 820 N N . ALA A 1 106 ? 9.742 -14.75 16.562 1 98.5 106 ALA A N 1
ATOM 821 C CA . ALA A 1 106 ? 10.305 -13.547 15.953 1 98.5 106 ALA A CA 1
ATOM 822 C C . ALA A 1 106 ? 9.477 -12.312 16.312 1 98.5 106 ALA A C 1
ATOM 824 O O . ALA A 1 106 ? 10.031 -11.258 16.641 1 98.5 106 ALA A O 1
ATOM 825 N N . TYR A 1 107 ? 8.188 -12.414 16.266 1 98.5 107 TYR A N 1
ATOM 826 C CA . TYR A 1 107 ? 7.332 -11.281 16.562 1 98.5 107 TYR A CA 1
ATOM 827 C C . TYR A 1 107 ? 7.367 -10.961 18.062 1 98.5 107 TYR A C 1
ATOM 829 O O . TYR A 1 107 ? 7.27 -9.797 18.453 1 98.5 107 TYR A O 1
ATOM 837 N N . ARG A 1 108 ? 7.426 -11.984 18.859 1 98 108 ARG A N 1
ATOM 838 C CA . ARG A 1 108 ? 7.586 -11.734 20.297 1 98 108 ARG A CA 1
ATOM 839 C C . ARG A 1 108 ? 8.844 -10.922 20.578 1 98 108 ARG A C 1
ATOM 841 O O . ARG A 1 108 ? 8.805 -9.938 21.312 1 98 108 ARG A O 1
ATOM 848 N N . GLN A 1 109 ? 9.906 -11.336 20.031 1 98.19 109 GLN A N 1
ATOM 849 C CA . GLN A 1 109 ? 11.164 -10.609 20.188 1 98.19 109 GLN A CA 1
ATOM 850 C C . GLN A 1 109 ? 11.086 -9.211 19.594 1 98.19 109 GLN A C 1
ATOM 852 O O . GLN A 1 109 ? 11.594 -8.25 20.188 1 98.19 109 GLN A O 1
ATOM 857 N N . ALA A 1 110 ? 10.484 -9.141 18.453 1 98.31 110 ALA A N 1
ATOM 858 C CA . ALA A 1 110 ? 10.336 -7.852 17.781 1 98.31 110 ALA A CA 1
ATOM 859 C C . ALA A 1 110 ? 9.586 -6.867 18.688 1 98.31 110 ALA A C 1
ATOM 861 O O . ALA A 1 110 ? 9.914 -5.68 18.719 1 98.31 110 ALA A O 1
ATOM 862 N N . SER A 1 111 ? 8.531 -7.352 19.328 1 97.75 111 SER A N 1
ATOM 863 C CA . SER A 1 111 ? 7.75 -6.488 20.219 1 97.75 111 SER A CA 1
ATOM 864 C C . SER A 1 111 ? 8.617 -5.891 21.312 1 97.75 111 SER A C 1
ATOM 866 O O . SER A 1 111 ? 8.445 -4.73 21.688 1 97.75 111 SER A O 1
ATOM 868 N N . ASP A 1 112 ? 9.547 -6.609 21.75 1 96.31 112 ASP A N 1
ATOM 869 C CA . ASP A 1 112 ? 10.422 -6.168 22.828 1 96.31 112 ASP A CA 1
ATOM 870 C C . ASP A 1 112 ? 11.422 -5.125 22.328 1 96.31 112 ASP A C 1
ATOM 872 O O . ASP A 1 112 ? 11.922 -4.312 23.109 1 96.31 112 ASP A O 1
ATOM 876 N N . LEU A 1 113 ? 11.664 -5.113 21.109 1 96.44 113 LEU A N 1
ATOM 877 C CA . LEU A 1 113 ? 12.688 -4.242 20.547 1 96.44 113 LEU A CA 1
ATOM 878 C C . LEU A 1 113 ? 12.094 -2.889 20.156 1 96.44 113 LEU A C 1
ATOM 880 O O . LEU A 1 113 ? 12.828 -1.966 19.797 1 96.44 113 LEU A O 1
ATOM 884 N N . LEU A 1 114 ? 10.82 -2.752 20.25 1 95.81 114 LEU A N 1
ATOM 885 C CA . LEU A 1 114 ? 10.164 -1.519 19.828 1 95.81 114 LEU A CA 1
ATOM 886 C C . LEU A 1 114 ? 10.656 -0.336 20.656 1 95.81 114 LEU A C 1
ATOM 888 O O . LEU A 1 114 ? 10.789 -0.442 21.891 1 95.81 114 LEU A O 1
ATOM 892 N N . THR A 1 115 ? 11.016 0.736 20 1 93.12 115 THR A N 1
ATOM 893 C CA . THR A 1 115 ? 11.414 2.012 20.578 1 93.12 115 THR A CA 1
ATOM 894 C C . THR A 1 115 ? 10.586 3.154 20 1 93.12 115 THR A C 1
ATOM 896 O O . THR A 1 115 ? 9.789 2.949 19.078 1 93.12 115 THR A O 1
ATOM 899 N N . GLU A 1 116 ? 10.758 4.309 20.516 1 88.62 116 GLU A N 1
ATOM 900 C CA . GLU A 1 116 ? 10.078 5.496 20.016 1 88.62 116 GLU A CA 1
ATOM 901 C C . GLU A 1 116 ? 10.383 5.715 18.531 1 88.62 116 GLU A C 1
ATOM 903 O O . GLU A 1 116 ? 9.492 6.062 17.75 1 88.62 116 GLU A O 1
ATOM 908 N N . THR A 1 117 ? 11.57 5.48 18.172 1 87 117 THR A N 1
ATOM 909 C CA . THR A 1 117 ? 12 5.648 16.781 1 87 117 THR A CA 1
ATOM 910 C C . THR A 1 117 ? 11.312 4.633 15.875 1 87 117 THR A C 1
ATOM 912 O O . THR A 1 117 ? 10.883 4.973 14.773 1 87 117 THR A O 1
ATOM 915 N N . LEU A 1 118 ? 11.133 3.467 16.375 1 90.44 118 LEU A N 1
ATOM 916 C CA . LEU A 1 118 ? 10.625 2.371 15.555 1 90.44 118 LEU A CA 1
ATOM 917 C C . LEU A 1 118 ? 9.109 2.445 15.43 1 90.44 118 LEU A C 1
ATOM 919 O O . LEU A 1 118 ? 8.531 1.883 14.5 1 90.44 118 LEU A O 1
ATOM 923 N N . ILE A 1 119 ? 8.484 3.119 16.328 1 86.69 119 ILE A N 1
ATOM 924 C CA . ILE A 1 119 ? 7.031 3.188 16.25 1 86.69 119 ILE A CA 1
ATOM 925 C C . ILE A 1 119 ? 6.609 4.539 15.688 1 86.69 119 ILE A C 1
ATOM 927 O O . ILE A 1 119 ? 5.422 4.871 15.672 1 86.69 119 ILE A O 1
ATOM 931 N N . GLY A 1 120 ? 7.559 5.418 15.258 1 87.56 120 GLY A N 1
ATOM 932 C CA . GLY A 1 120 ? 7.309 6.695 14.609 1 87.56 120 GLY A CA 1
ATOM 933 C C . GLY A 1 120 ? 7.469 6.641 13.102 1 87.56 120 GLY A C 1
ATOM 934 O O . GLY A 1 120 ? 7.617 5.559 12.523 1 87.56 120 GLY A O 1
ATOM 935 N N . TYR A 1 121 ? 7.32 7.797 12.477 1 83.38 121 TYR A N 1
ATOM 936 C CA . TYR A 1 121 ? 7.516 7.891 11.039 1 83.38 121 TYR A CA 1
ATOM 937 C C . TYR A 1 121 ? 8.992 7.754 10.68 1 83.38 121 TYR A C 1
ATOM 939 O O . TYR A 1 121 ? 9.867 8.117 11.461 1 83.38 121 TYR A O 1
ATOM 947 N N . CYS A 1 122 ? 9.227 7.188 9.531 1 79.88 122 CYS A N 1
ATOM 948 C CA . CYS A 1 122 ? 10.586 7.02 9.031 1 79.88 122 CYS A CA 1
ATOM 949 C C . CYS A 1 122 ? 10.656 7.316 7.539 1 79.88 122 CYS A C 1
ATOM 951 O O . CYS A 1 122 ? 9.664 7.176 6.828 1 79.88 122 CYS A O 1
ATOM 953 N N . GLU A 1 123 ? 11.859 7.762 7.133 1 76.56 123 GLU A N 1
ATOM 954 C CA . GLU A 1 123 ? 12.086 8.086 5.727 1 76.56 123 GLU A CA 1
ATOM 955 C C . GLU A 1 123 ? 12.695 6.898 4.98 1 76.56 123 GLU A C 1
ATOM 957 O O . GLU A 1 123 ? 12.891 5.828 5.562 1 76.56 123 GLU A O 1
ATOM 962 N N . ASP A 1 124 ? 12.906 7.012 3.738 1 74.69 124 ASP A N 1
ATOM 963 C CA . ASP A 1 124 ? 13.641 6.094 2.877 1 74.69 124 ASP A CA 1
ATOM 964 C C . ASP A 1 124 ? 13 4.711 2.867 1 74.69 124 ASP A C 1
ATOM 966 O O . ASP A 1 124 ? 13.688 3.697 2.977 1 74.69 124 ASP A O 1
ATOM 970 N N . SER A 1 125 ? 11.758 4.668 2.893 1 80.94 125 SER A N 1
ATOM 971 C CA . SER A 1 125 ? 10.945 3.459 2.801 1 80.94 125 SER A CA 1
ATOM 972 C C . SER A 1 125 ? 11.062 2.617 4.066 1 80.94 125 SER A C 1
ATOM 974 O O . SER A 1 125 ? 10.445 1.557 4.176 1 80.94 125 SER A O 1
ATOM 976 N N . GLY A 1 126 ? 11.859 2.994 4.996 1 89.25 126 GLY A N 1
ATOM 977 C CA . GLY A 1 126 ? 12 2.25 6.238 1 89.25 126 GLY A CA 1
ATOM 978 C C . GLY A 1 126 ? 13.383 2.355 6.844 1 89.25 126 GLY A C 1
ATOM 979 O O . GLY A 1 126 ? 14.234 3.094 6.34 1 89.25 126 GLY A O 1
ATOM 980 N N . HIS A 1 127 ? 13.664 1.609 7.891 1 92.5 127 HIS A N 1
ATOM 981 C CA . HIS A 1 127 ? 14.891 1.707 8.68 1 92.5 127 HIS A CA 1
ATOM 982 C C . HIS A 1 127 ? 16.047 1.004 7.977 1 92.5 127 HIS A C 1
ATOM 984 O O . HIS A 1 127 ? 15.852 -0.015 7.312 1 92.5 127 HIS A O 1
ATOM 990 N N . GLU A 1 128 ? 17.25 1.542 8.18 1 93.81 12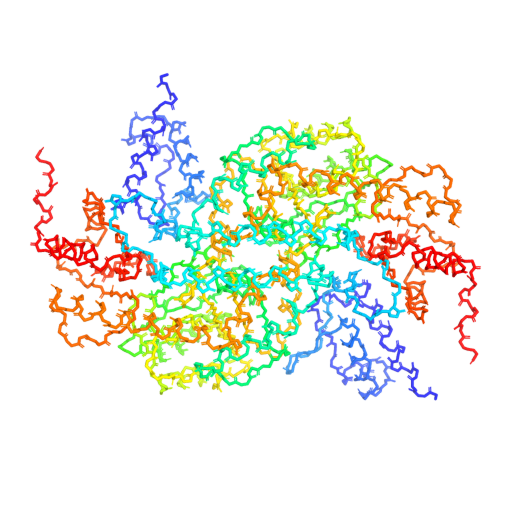8 GLU A N 1
ATOM 991 C CA . GLU A 1 128 ? 18.453 1.053 7.531 1 93.81 128 GLU A CA 1
ATOM 992 C C . GLU A 1 128 ? 18.688 -0.425 7.836 1 93.81 128 GLU A C 1
ATOM 994 O O . GLU A 1 128 ? 19.031 -1.202 6.941 1 93.81 128 GLU A O 1
ATOM 999 N N . LYS A 1 129 ? 18.484 -0.823 9.047 1 96.19 129 LYS A N 1
ATOM 1000 C CA . LYS A 1 129 ? 18.703 -2.203 9.461 1 96.19 129 LYS A CA 1
ATOM 1001 C C . LYS A 1 129 ? 17.797 -3.164 8.711 1 96.19 129 LYS A C 1
ATOM 1003 O O . LYS A 1 129 ? 18.172 -4.301 8.43 1 96.19 129 LYS A O 1
ATOM 1008 N N . HIS A 1 130 ? 16.625 -2.746 8.438 1 97.75 130 HIS A N 1
ATOM 1009 C CA . HIS A 1 130 ? 15.664 -3.566 7.699 1 97.75 130 HIS A CA 1
ATOM 1010 C C . HIS A 1 130 ? 16.094 -3.729 6.242 1 97.75 130 HIS A C 1
ATOM 1012 O O . HIS A 1 130 ? 15.969 -4.816 5.676 1 97.75 130 HIS A O 1
ATOM 1018 N N . ARG A 1 131 ? 16.547 -2.652 5.605 1 97.75 131 ARG A N 1
ATOM 1019 C CA . ARG A 1 131 ? 17.062 -2.717 4.238 1 97.75 131 ARG A CA 1
ATOM 1020 C C . ARG A 1 131 ? 18.297 -3.596 4.156 1 97.75 131 ARG A C 1
ATOM 1022 O O . ARG A 1 131 ? 18.5 -4.309 3.17 1 97.75 131 ARG A O 1
ATOM 1029 N N . GLU A 1 132 ? 19.156 -3.547 5.219 1 98.06 132 GLU A N 1
ATOM 1030 C CA . GLU A 1 132 ? 20.328 -4.426 5.285 1 98.06 132 GLU A CA 1
ATOM 1031 C C . GLU A 1 132 ? 19.906 -5.895 5.277 1 98.06 132 GLU A C 1
ATOM 1033 O O . GLU A 1 132 ? 20.516 -6.711 4.59 1 98.06 132 GLU A O 1
ATOM 1038 N N . ALA A 1 133 ? 18.922 -6.215 6.043 1 98.56 133 ALA A N 1
ATOM 1039 C CA . ALA A 1 133 ? 18.406 -7.582 6.074 1 98.56 133 ALA A CA 1
ATOM 1040 C C . ALA A 1 133 ? 17.859 -7.996 4.707 1 98.56 133 ALA A C 1
ATOM 1042 O O . ALA A 1 133 ? 18.047 -9.141 4.277 1 98.56 133 ALA A O 1
ATOM 1043 N N . ALA A 1 134 ? 17.234 -7.078 4.066 1 98.38 134 ALA A N 1
ATOM 1044 C CA . ALA A 1 134 ? 16.719 -7.328 2.723 1 98.38 134 ALA A CA 1
ATOM 1045 C C . ALA A 1 134 ? 17.844 -7.672 1.754 1 98.38 134 ALA A C 1
ATOM 1047 O O . ALA A 1 134 ? 17.719 -8.594 0.947 1 98.38 134 ALA A O 1
ATOM 1048 N N . VAL A 1 135 ? 18.906 -6.918 1.829 1 98.69 135 VAL A N 1
ATOM 1049 C CA . VAL A 1 135 ? 20.062 -7.152 0.979 1 98.69 135 VAL A CA 1
ATOM 1050 C C . VAL A 1 135 ? 20.609 -8.555 1.232 1 98.69 135 VAL A C 1
ATOM 1052 O O . VAL A 1 135 ? 20.906 -9.289 0.289 1 98.69 135 VAL A O 1
ATOM 1055 N N . LYS A 1 136 ? 20.719 -8.898 2.479 1 98.69 136 LYS A N 1
ATOM 1056 C CA . LYS A 1 136 ? 21.234 -10.211 2.854 1 98.69 136 LYS A CA 1
ATOM 1057 C C . LYS A 1 136 ? 20.344 -11.32 2.309 1 98.69 136 LYS A C 1
ATOM 1059 O O . LYS A 1 136 ? 20.844 -12.32 1.782 1 98.69 136 LYS A O 1
ATOM 1064 N N . TRP A 1 137 ? 19.062 -11.195 2.424 1 98.69 137 TRP A N 1
ATOM 1065 C CA . TRP A 1 137 ? 18.109 -12.18 1.909 1 98.69 137 TRP A CA 1
ATOM 1066 C C . TRP A 1 137 ? 18.297 -12.391 0.41 1 98.69 137 TRP A C 1
ATOM 1068 O O . TRP A 1 137 ? 18.438 -13.523 -0.057 1 98.69 137 TRP A O 1
ATOM 1078 N N . ALA A 1 138 ? 18.328 -11.297 -0.314 1 98.56 138 ALA A N 1
ATOM 1079 C CA . ALA A 1 138 ? 18.406 -11.367 -1.771 1 98.56 138 ALA A CA 1
ATOM 1080 C C . ALA A 1 138 ? 19.766 -11.914 -2.219 1 98.56 138 ALA A C 1
ATOM 1082 O O . ALA A 1 138 ? 19.844 -12.648 -3.209 1 98.56 138 ALA A O 1
ATOM 1083 N N . GLN A 1 139 ? 20.766 -11.562 -1.491 1 98.31 139 GLN A N 1
ATOM 1084 C CA . GLN A 1 139 ? 22.109 -12.023 -1.821 1 98.31 139 GLN A CA 1
ATOM 1085 C C . GLN A 1 139 ? 22.203 -13.539 -1.7 1 98.31 139 GLN A C 1
ATOM 1087 O O . GLN A 1 139 ? 22.906 -14.188 -2.49 1 98.31 139 GLN A O 1
ATOM 1092 N N . GLN A 1 140 ? 21.562 -14.102 -0.742 1 98 140 GLN A N 1
ATOM 1093 C CA . GLN A 1 140 ? 21.547 -15.547 -0.53 1 98 140 GLN A CA 1
ATOM 1094 C C . GLN A 1 140 ? 21.078 -16.281 -1.778 1 98 140 GLN A C 1
ATOM 1096 O O . GLN A 1 140 ? 21.5 -17.422 -2.035 1 98 140 GLN A O 1
ATOM 1101 N N . TYR A 1 141 ? 20.312 -15.609 -2.535 1 97.88 141 TYR A N 1
ATOM 1102 C CA . TYR A 1 141 ? 19.703 -16.281 -3.674 1 97.88 141 TYR A CA 1
ATOM 1103 C C . TYR A 1 141 ? 20.203 -15.703 -4.988 1 97.88 141 TYR A C 1
ATOM 1105 O O . TYR A 1 141 ? 19.5 -15.75 -6.004 1 97.88 141 TYR A O 1
ATOM 1113 N N . GLY A 1 142 ? 21.328 -15.047 -4.945 1 97.81 142 GLY A N 1
ATOM 1114 C CA . GLY A 1 142 ? 22.094 -14.82 -6.16 1 97.81 142 GLY A CA 1
ATOM 1115 C C . GLY A 1 142 ? 22.094 -13.367 -6.602 1 97.81 142 GLY A C 1
ATOM 1116 O O . GLY A 1 142 ? 22.766 -13.016 -7.582 1 97.81 142 GLY A O 1
ATOM 1117 N N . LEU A 1 143 ? 21.359 -12.508 -5.918 1 98.69 143 LEU A N 1
ATOM 1118 C CA . LEU A 1 143 ? 21.344 -11.109 -6.309 1 98.69 143 LEU A CA 1
ATOM 1119 C C . LEU A 1 143 ? 22.641 -10.414 -5.91 1 98.69 143 LEU A C 1
ATOM 1121 O O . LEU A 1 143 ? 23.125 -10.578 -4.785 1 98.69 143 LEU A O 1
ATOM 1125 N N . GLU A 1 144 ? 23.172 -9.688 -6.824 1 98.38 144 GLU A N 1
ATOM 1126 C CA . GLU A 1 144 ? 24.375 -8.906 -6.578 1 98.38 144 GLU A CA 1
ATOM 1127 C C . GLU A 1 144 ? 24.094 -7.41 -6.676 1 98.38 144 GLU A C 1
ATOM 1129 O O . GLU A 1 144 ? 23.078 -7 -7.227 1 98.38 144 GLU A O 1
ATOM 1134 N N . GLY A 1 145 ? 24.938 -6.664 -5.992 1 97.81 145 GLY A N 1
ATOM 1135 C CA . GLY A 1 145 ? 24.906 -5.219 -6.148 1 97.81 145 GLY A CA 1
ATOM 1136 C C . GLY A 1 145 ? 23.875 -4.543 -5.273 1 97.81 145 GLY A C 1
ATOM 1137 O O . GLY A 1 145 ? 23.672 -3.33 -5.359 1 97.81 145 GLY A O 1
ATOM 1138 N N . GLY A 1 146 ? 23.234 -5.305 -4.457 1 97.75 146 GLY A N 1
ATOM 1139 C CA . GLY A 1 146 ? 22.312 -4.707 -3.5 1 97.75 146 GLY A CA 1
ATOM 1140 C C . GLY A 1 146 ? 23.016 -3.949 -2.391 1 97.75 146 GLY A C 1
ATOM 1141 O O . GLY A 1 146 ? 24.078 -4.363 -1.924 1 97.75 146 GLY A O 1
ATOM 1142 N N . SER A 1 147 ? 22.453 -2.84 -2.002 1 97.69 147 SER A N 1
ATOM 1143 C CA . SER A 1 147 ? 22.922 -2.021 -0.887 1 97.69 147 SER A CA 1
ATOM 1144 C C . SER A 1 147 ? 21.75 -1.361 -0.16 1 97.69 147 SER A C 1
ATOM 1146 O O . SER A 1 147 ? 20.609 -1.426 -0.621 1 97.69 147 SER A O 1
ATOM 1148 N N . ILE A 1 148 ? 22.047 -0.762 0.926 1 95.75 148 ILE A N 1
ATOM 1149 C CA . ILE A 1 148 ? 21 -0.084 1.694 1 95.75 148 ILE A CA 1
ATOM 1150 C C . ILE A 1 148 ? 20.484 1.112 0.906 1 95.75 148 ILE A C 1
ATOM 1152 O O . ILE A 1 148 ? 19.328 1.522 1.083 1 95.75 148 ILE A O 1
ATOM 1156 N N . ASP A 1 149 ? 21.234 1.605 -0.025 1 94 149 ASP A N 1
ATOM 1157 C CA . ASP A 1 149 ? 20.875 2.818 -0.753 1 94 149 ASP A CA 1
ATOM 1158 C C . ASP A 1 149 ? 19.969 2.496 -1.945 1 94 149 ASP A C 1
ATOM 1160 O O . ASP A 1 149 ? 19.203 3.35 -2.404 1 94 149 ASP A O 1
ATOM 1164 N N . ASN A 1 150 ? 20.062 1.254 -2.451 1 96.69 150 ASN A N 1
ATOM 1165 C CA . ASN A 1 150 ? 19.281 0.957 -3.645 1 96.69 150 ASN A CA 1
ATOM 1166 C C . ASN A 1 150 ? 18.266 -0.152 -3.385 1 96.69 150 ASN A C 1
ATOM 1168 O O . ASN A 1 150 ? 17.734 -0.759 -4.324 1 96.69 150 ASN A O 1
ATOM 1172 N N . THR A 1 151 ? 18.109 -0.483 -2.086 1 98.19 151 THR A N 1
ATOM 1173 C CA . THR A 1 151 ? 17.109 -1.449 -1.664 1 98.19 151 THR A CA 1
ATOM 1174 C C . THR A 1 151 ? 15.961 -0.751 -0.938 1 98.19 151 THR A C 1
ATOM 1176 O O . THR A 1 151 ? 16.188 -0.004 0.017 1 98.19 151 THR A O 1
ATOM 1179 N N . LEU A 1 152 ? 14.727 -0.917 -1.438 1 98 152 LEU A N 1
ATOM 1180 C CA . LEU A 1 152 ? 13.539 -0.294 -0.864 1 98 152 LEU A CA 1
ATOM 1181 C C . LEU A 1 152 ? 12.602 -1.345 -0.27 1 98 152 LEU A C 1
ATOM 1183 O O . LEU A 1 152 ? 12.586 -2.492 -0.722 1 98 152 LEU A O 1
ATOM 1187 N N . LEU A 1 153 ? 11.875 -0.98 0.755 1 98.12 153 LEU A N 1
ATOM 1188 C CA . LEU A 1 153 ? 10.945 -1.854 1.466 1 98.12 153 LEU A CA 1
ATOM 1189 C C . LEU A 1 153 ? 9.508 -1.574 1.047 1 98.12 153 LEU A C 1
ATOM 1191 O O . LEU A 1 153 ? 9.117 -0.415 0.894 1 98.12 153 LEU A O 1
ATOM 1195 N N . THR A 1 154 ? 8.734 -2.617 0.792 1 98.06 154 THR A N 1
ATOM 1196 C CA . THR A 1 154 ? 7.332 -2.514 0.412 1 98.06 154 THR A CA 1
ATOM 1197 C C . THR A 1 154 ? 6.48 -3.486 1.222 1 98.06 154 THR A C 1
ATOM 1199 O O . THR A 1 154 ? 7.008 -4.293 1.988 1 98.06 154 THR A O 1
ATOM 1202 N N . ASN A 1 155 ? 5.16 -3.377 1.101 1 97.38 155 ASN A N 1
ATOM 1203 C CA . ASN A 1 155 ? 4.23 -4.266 1.791 1 97.38 155 ASN A CA 1
ATOM 1204 C C . ASN A 1 155 ? 4.016 -5.562 1.017 1 97.38 155 ASN A C 1
ATOM 1206 O O . ASN A 1 155 ? 2.879 -5.926 0.711 1 97.38 155 ASN A O 1
ATOM 1210 N N . GLY A 1 156 ? 5.133 -6.266 0.78 1 97.38 156 GLY A N 1
ATOM 1211 C CA . GLY A 1 156 ? 5.105 -7.492 0.005 1 97.38 156 GLY A CA 1
ATOM 1212 C C . GLY A 1 156 ? 5.418 -7.281 -1.465 1 97.38 156 GLY A C 1
ATOM 1213 O O . GLY A 1 156 ? 5.559 -6.141 -1.915 1 97.38 156 GLY A O 1
ATOM 1214 N N . ALA A 1 157 ? 5.527 -8.406 -2.162 1 98 157 ALA A N 1
ATOM 1215 C CA . ALA A 1 157 ? 5.875 -8.367 -3.58 1 98 157 ALA A CA 1
ATOM 1216 C C . ALA A 1 157 ? 4.734 -7.777 -4.406 1 98 157 ALA A C 1
ATOM 1218 O O . ALA A 1 157 ? 4.973 -7.094 -5.406 1 98 157 ALA A O 1
ATOM 1219 N N . GLN A 1 158 ? 3.502 -8.055 -4.051 1 97.19 158 GLN A N 1
ATOM 1220 C CA . GLN A 1 158 ? 2.361 -7.5 -4.77 1 97.19 158 GLN A CA 1
ATOM 1221 C C . GLN A 1 158 ? 2.391 -5.973 -4.754 1 97.19 158 GLN A C 1
ATOM 1223 O O . GLN A 1 158 ? 2.148 -5.332 -5.777 1 97.19 158 GLN A O 1
ATOM 1228 N N . HIS A 1 159 ? 2.662 -5.438 -3.596 1 98.25 159 HIS A N 1
ATOM 1229 C CA . HIS A 1 159 ? 2.783 -3.988 -3.49 1 98.25 159 HIS A CA 1
ATOM 1230 C C . HIS A 1 159 ? 3.939 -3.467 -4.336 1 98.25 159 HIS A C 1
ATOM 1232 O O . HIS A 1 159 ? 3.826 -2.416 -4.973 1 98.25 159 HIS A O 1
ATOM 1238 N N . ALA A 1 160 ? 5.047 -4.16 -4.312 1 98.69 160 ALA A N 1
ATOM 1239 C CA . ALA A 1 160 ? 6.176 -3.771 -5.156 1 98.69 160 ALA A CA 1
ATOM 1240 C C . ALA A 1 160 ? 5.77 -3.709 -6.625 1 98.69 160 ALA A C 1
ATOM 1242 O O . ALA A 1 160 ? 6.07 -2.732 -7.316 1 98.69 160 ALA A O 1
ATOM 1243 N N . LEU A 1 161 ? 5.074 -4.723 -7.078 1 98.69 161 LEU A N 1
ATOM 1244 C CA . LEU A 1 161 ? 4.641 -4.797 -8.469 1 98.69 161 LEU A CA 1
ATOM 1245 C C . LEU A 1 161 ? 3.695 -3.646 -8.805 1 98.69 161 LEU A C 1
ATOM 1247 O O . LEU A 1 161 ? 3.881 -2.959 -9.812 1 98.69 161 LEU A O 1
ATOM 1251 N N . SER A 1 162 ? 2.709 -3.445 -7.961 1 98.31 162 SER A N 1
ATOM 1252 C CA . SER A 1 162 ? 1.747 -2.377 -8.211 1 98.31 162 SER A CA 1
ATOM 1253 C C . SER A 1 162 ? 2.42 -1.009 -8.18 1 98.31 162 SER A C 1
ATOM 1255 O O . SER A 1 162 ? 2.121 -0.145 -9.008 1 98.31 162 SER A O 1
ATOM 1257 N N . LEU A 1 163 ? 3.311 -0.811 -7.23 1 97.94 163 LEU A N 1
ATOM 1258 C CA . LEU A 1 163 ? 4.055 0.439 -7.105 1 97.94 163 LEU A CA 1
ATOM 1259 C C . LEU A 1 163 ? 4.879 0.705 -8.359 1 97.94 163 LEU A C 1
ATOM 1261 O O . LEU A 1 163 ? 4.926 1.836 -8.852 1 97.94 163 LEU A O 1
ATOM 1265 N N . LEU A 1 164 ? 5.551 -0.296 -8.836 1 98.56 164 LEU A N 1
ATOM 1266 C CA . LEU A 1 164 ? 6.418 -0.136 -10 1 98.56 164 LEU A CA 1
ATOM 1267 C C . LEU A 1 164 ? 5.594 0.168 -11.25 1 98.56 164 LEU A C 1
ATOM 1269 O O . LEU A 1 164 ? 5.996 0.992 -12.07 1 98.56 164 LEU A O 1
ATOM 1273 N N . VAL A 1 165 ? 4.473 -0.472 -11.422 1 98.31 165 VAL A N 1
ATOM 1274 C CA . VAL A 1 165 ? 3.594 -0.173 -12.547 1 98.31 165 VAL A CA 1
ATOM 1275 C C . VAL A 1 165 ? 3.127 1.279 -12.469 1 98.31 165 VAL A C 1
ATOM 1277 O O . VAL A 1 165 ? 3.176 2.01 -13.461 1 98.31 165 VAL A O 1
ATOM 1280 N N . GLU A 1 166 ? 2.734 1.667 -11.297 1 95.81 166 GLU A N 1
ATOM 1281 C CA . GLU A 1 166 ? 2.248 3.027 -11.094 1 95.81 166 GLU A CA 1
ATOM 1282 C C . GLU A 1 166 ? 3.346 4.055 -11.359 1 95.81 166 GLU A C 1
ATOM 1284 O O . GLU A 1 166 ? 3.09 5.102 -11.953 1 95.81 166 GLU A O 1
ATOM 1289 N N . THR A 1 167 ? 4.508 3.781 -10.891 1 94.5 167 THR A N 1
ATOM 1290 C CA . THR A 1 167 ? 5.621 4.723 -10.938 1 94.5 167 THR A CA 1
ATOM 1291 C C . THR A 1 167 ? 6.184 4.832 -12.352 1 94.5 167 THR A C 1
ATOM 1293 O O . THR A 1 167 ? 6.535 5.922 -12.797 1 94.5 167 THR A O 1
ATOM 1296 N N . LEU A 1 168 ? 6.215 3.701 -13.078 1 95.94 168 LEU A N 1
ATOM 1297 C CA . LEU A 1 168 ? 7.031 3.641 -14.289 1 95.94 168 LEU A CA 1
ATOM 1298 C C . LEU A 1 168 ? 6.164 3.779 -15.531 1 95.94 168 LEU A C 1
ATOM 1300 O O . LEU A 1 168 ? 6.688 3.916 -16.641 1 95.94 168 LEU A O 1
ATOM 1304 N N . THR A 1 169 ? 4.852 3.725 -15.367 1 96.12 169 THR A N 1
ATOM 1305 C CA . THR A 1 169 ? 3.977 3.756 -16.531 1 96.12 169 THR A CA 1
ATOM 1306 C C . THR A 1 169 ? 2.82 4.727 -16.312 1 96.12 169 THR A C 1
ATOM 1308 O O . THR A 1 169 ? 2.592 5.191 -15.195 1 96.12 169 THR A O 1
ATOM 1311 N N . GLU A 1 170 ? 2.158 5.035 -17.406 1 91.19 170 GLU A N 1
ATOM 1312 C CA . GLU A 1 170 ? 0.936 5.832 -17.438 1 91.19 170 GLU A CA 1
ATOM 1313 C C . GLU A 1 170 ? -0.21 5.066 -18.094 1 91.19 170 GLU A C 1
ATOM 1315 O O . GLU A 1 170 ? 0.022 4.125 -18.844 1 91.19 170 GLU A O 1
ATOM 1320 N N . PRO A 1 171 ? -1.474 5.453 -17.734 1 89.88 171 PRO A N 1
ATOM 1321 C CA . PRO A 1 171 ? -2.582 4.816 -18.453 1 89.88 171 PRO A CA 1
ATOM 1322 C C . PRO A 1 171 ? -2.432 4.902 -19.969 1 89.88 171 PRO A C 1
ATOM 1324 O O . PRO A 1 171 ? -2.057 5.953 -20.5 1 89.88 171 PRO A O 1
ATOM 1327 N N . GLY A 1 172 ? -2.641 3.734 -20.594 1 91 172 GLY A N 1
ATOM 1328 C CA . GLY A 1 172 ? -2.482 3.688 -22.031 1 91 172 GLY A CA 1
ATOM 1329 C C . GLY A 1 172 ? -1.139 3.131 -22.469 1 91 172 GLY A C 1
ATOM 1330 O O . GLY A 1 172 ? -0.988 2.672 -23.609 1 91 172 GLY A O 1
ATOM 1331 N N . ASP A 1 173 ? -0.159 3.109 -21.562 1 95.88 173 ASP A N 1
ATOM 1332 C CA . ASP A 1 173 ? 1.146 2.537 -21.891 1 95.88 173 ASP A CA 1
ATOM 1333 C C . ASP A 1 173 ? 1.053 1.025 -22.078 1 95.88 173 ASP A C 1
ATOM 1335 O O . ASP A 1 173 ? 0.127 0.387 -21.562 1 95.88 173 ASP A O 1
ATOM 1339 N N . THR A 1 174 ? 2.008 0.462 -22.812 1 98.19 174 THR A N 1
ATOM 1340 C CA . THR A 1 174 ? 2.076 -0.977 -23.047 1 98.19 174 THR A CA 1
ATOM 1341 C C . THR A 1 174 ? 3.057 -1.636 -22.078 1 98.19 174 THR A C 1
ATOM 1343 O O . THR A 1 174 ? 4.18 -1.157 -21.906 1 98.19 174 THR A O 1
ATOM 1346 N N . ILE A 1 175 ? 2.586 -2.621 -21.453 1 98.75 175 ILE A N 1
ATOM 1347 C CA . ILE A 1 175 ? 3.406 -3.486 -20.609 1 98.75 175 ILE A CA 1
ATOM 1348 C C . ILE A 1 175 ? 3.52 -4.867 -21.25 1 98.75 175 ILE A C 1
ATOM 1350 O O . ILE A 1 175 ? 2.508 -5.496 -21.578 1 98.75 175 ILE A O 1
ATOM 1354 N N . LEU A 1 176 ? 4.773 -5.34 -21.484 1 98.94 176 LEU A N 1
ATOM 1355 C CA . LEU A 1 176 ? 4.984 -6.715 -21.922 1 98.94 176 LEU A CA 1
ATOM 1356 C C . LEU A 1 176 ? 5.098 -7.652 -20.719 1 98.94 176 LEU A C 1
ATOM 1358 O O . LEU A 1 176 ? 5.746 -7.324 -19.719 1 98.94 176 LEU A O 1
ATOM 1362 N N . VAL A 1 177 ? 4.387 -8.742 -20.828 1 98.81 177 VAL A N 1
ATOM 1363 C CA . VAL A 1 177 ? 4.5 -9.836 -19.875 1 98.81 177 VAL A CA 1
ATOM 1364 C C . VAL A 1 177 ? 4.613 -11.164 -20.609 1 98.81 177 VAL A C 1
ATOM 1366 O O . VAL A 1 177 ? 4.488 -11.211 -21.844 1 98.81 177 VAL A O 1
ATOM 1369 N N . GLU A 1 178 ? 4.965 -12.188 -19.906 1 98.75 178 GLU A N 1
ATOM 1370 C CA . GLU A 1 178 ? 4.875 -13.516 -20.5 1 98.75 178 GLU A CA 1
ATOM 1371 C C . GLU A 1 178 ? 3.449 -13.828 -20.938 1 98.75 178 GLU A C 1
ATOM 1373 O O . GLU A 1 178 ? 2.488 -13.445 -20.281 1 98.75 178 GLU A O 1
ATOM 1378 N N . SER A 1 179 ? 3.273 -14.586 -22.047 1 98.06 179 SER A N 1
ATOM 1379 C CA . SER A 1 179 ? 1.951 -14.875 -22.609 1 98.06 179 SER A CA 1
ATOM 1380 C C . SER A 1 179 ? 1.066 -15.578 -21.578 1 98.06 179 SER A C 1
ATOM 1382 O O . SER A 1 179 ? -0.161 -15.469 -21.641 1 98.06 179 SER A O 1
ATOM 1384 N N . LEU A 1 180 ? 1.674 -16.375 -20.688 1 97.62 180 LEU A N 1
ATOM 1385 C CA . LEU A 1 180 ? 1.083 -16.891 -19.453 1 97.62 180 LEU A CA 1
ATOM 1386 C C . LEU A 1 180 ? 1.764 -16.281 -18.234 1 97.62 180 LEU A C 1
ATOM 1388 O O . LEU A 1 180 ? 2.99 -16.328 -18.109 1 97.62 180 LEU A O 1
ATOM 1392 N N . THR A 1 181 ? 0.948 -15.695 -17.391 1 97.81 181 THR A N 1
ATOM 1393 C CA . THR A 1 181 ? 1.608 -15.039 -16.266 1 97.81 181 THR A CA 1
ATOM 1394 C C . THR A 1 181 ? 0.695 -15.016 -15.047 1 97.81 181 THR A C 1
ATOM 1396 O O . THR A 1 181 ? -0.445 -15.484 -15.109 1 97.81 181 THR A O 1
ATOM 1399 N N . TYR A 1 182 ? 1.254 -14.57 -13.945 1 97.06 182 TYR A N 1
ATOM 1400 C CA . TYR A 1 182 ? 0.577 -14.438 -12.656 1 97.06 182 TYR A CA 1
ATOM 1401 C C . TYR A 1 182 ? -0.627 -13.508 -12.766 1 97.06 182 TYR A C 1
ATOM 1403 O O . TYR A 1 182 ? -0.488 -12.344 -13.141 1 97.06 182 TYR A O 1
ATOM 1411 N N . PRO A 1 183 ? -1.847 -13.922 -12.391 1 95.25 183 PRO A N 1
ATOM 1412 C CA . PRO A 1 183 ? -3.059 -13.109 -12.531 1 95.25 183 PRO A CA 1
ATOM 1413 C C . PRO A 1 183 ? -2.977 -11.781 -11.781 1 95.25 183 PRO A C 1
ATOM 1415 O O . PRO A 1 183 ? -3.631 -10.812 -12.164 1 95.25 183 PRO A O 1
ATOM 1418 N N . GLY A 1 184 ? -2.186 -11.75 -10.711 1 95.56 184 GLY A N 1
ATOM 1419 C CA . GLY A 1 184 ? -2.023 -10.5 -9.977 1 95.56 184 GLY A CA 1
ATOM 1420 C C . GLY A 1 184 ? -1.423 -9.391 -10.82 1 95.56 184 GLY A C 1
ATOM 1421 O O . GLY A 1 184 ? -1.782 -8.219 -10.664 1 95.56 184 GLY A O 1
ATOM 1422 N N . ILE A 1 185 ? -0.491 -9.711 -11.719 1 97.38 185 ILE A N 1
ATOM 1423 C CA . ILE A 1 185 ? 0.099 -8.742 -12.633 1 97.38 185 ILE A CA 1
ATOM 1424 C C . ILE A 1 185 ? -0.968 -8.227 -13.594 1 97.38 185 ILE A C 1
ATOM 1426 O O . ILE A 1 185 ? -1.058 -7.02 -13.844 1 97.38 185 ILE A O 1
ATOM 1430 N N . LEU A 1 186 ? -1.794 -9.125 -14.078 1 94.38 186 LEU A N 1
ATOM 1431 C CA . LEU A 1 186 ? -2.871 -8.758 -14.992 1 94.38 186 LEU A CA 1
ATOM 1432 C C . LEU A 1 186 ? -3.885 -7.852 -14.297 1 94.38 186 LEU A C 1
ATOM 1434 O O . LEU A 1 186 ? -4.348 -6.871 -14.875 1 94.38 186 LEU A O 1
ATOM 1438 N N . ALA A 1 187 ? -4.188 -8.203 -13.086 1 92.62 187 ALA A N 1
ATOM 1439 C CA . ALA A 1 187 ? -5.129 -7.395 -12.312 1 92.62 187 ALA A CA 1
ATOM 1440 C C . ALA A 1 187 ? -4.613 -5.973 -12.125 1 92.62 187 ALA A C 1
ATOM 1442 O O . ALA A 1 187 ? -5.359 -5.008 -12.305 1 92.62 187 ALA A O 1
ATOM 1443 N N . ILE A 1 188 ? -3.348 -5.824 -11.766 1 96.06 188 ILE A N 1
ATOM 1444 C CA . ILE A 1 188 ? -2.734 -4.516 -11.594 1 96.06 188 ILE A CA 1
ATOM 1445 C C . ILE A 1 188 ? -2.857 -3.711 -12.883 1 96.06 188 ILE A C 1
ATOM 1447 O O . ILE A 1 188 ? -3.305 -2.562 -12.867 1 96.06 188 ILE A O 1
ATOM 1451 N N . ALA A 1 189 ? -2.475 -4.289 -13.992 1 93.75 189 ALA A N 1
ATOM 1452 C CA . ALA A 1 189 ? -2.453 -3.602 -15.281 1 93.75 189 ALA A CA 1
ATOM 1453 C C . ALA A 1 189 ? -3.861 -3.201 -15.711 1 93.75 189 ALA A C 1
ATOM 1455 O O . ALA A 1 189 ? -4.086 -2.07 -16.156 1 93.75 189 ALA A O 1
ATOM 1456 N N . ASN A 1 190 ? -4.77 -4.105 -15.539 1 88.75 190 ASN A N 1
ATOM 1457 C CA . ASN A 1 190 ? -6.141 -3.865 -15.977 1 88.75 190 ASN A CA 1
ATOM 1458 C C . ASN A 1 190 ? -6.816 -2.777 -15.148 1 88.75 190 ASN A C 1
ATOM 1460 O O . ASN A 1 190 ? -7.418 -1.855 -15.703 1 88.75 190 ASN A O 1
ATOM 1464 N N . LEU A 1 191 ? -6.672 -2.857 -13.906 1 88.56 191 LEU A N 1
ATOM 1465 C CA . LEU A 1 191 ? -7.324 -1.903 -13.016 1 88.56 191 LEU A CA 1
ATOM 1466 C C . LEU A 1 191 ? -6.707 -0.517 -13.156 1 88.56 191 LEU A C 1
ATOM 1468 O O . LEU A 1 191 ? -7.328 0.485 -12.797 1 88.56 191 LEU A O 1
ATOM 1472 N N . SER A 1 192 ? -5.5 -0.458 -13.641 1 90.75 192 SER A N 1
ATOM 1473 C CA . SER A 1 192 ? -4.832 0.828 -13.812 1 90.75 192 SER A CA 1
ATOM 1474 C C . SER A 1 192 ? -4.836 1.263 -15.273 1 90.75 192 SER A C 1
ATOM 1476 O O . SER A 1 192 ? -4.121 2.193 -15.648 1 90.75 192 SER A O 1
ATOM 1478 N N . ASN A 1 193 ? -5.504 0.522 -16.125 1 90.06 193 ASN A N 1
ATOM 1479 C CA . ASN A 1 193 ? -5.77 0.874 -17.516 1 90.06 193 ASN A CA 1
ATOM 1480 C C . ASN A 1 193 ? -4.484 0.893 -18.344 1 90.06 193 ASN A C 1
ATOM 1482 O O . ASN A 1 193 ? -4.246 1.834 -19.094 1 90.06 193 ASN A O 1
ATOM 1486 N N . ARG A 1 194 ? -3.645 -0.068 -18.078 1 93.62 194 ARG A N 1
ATOM 1487 C CA . ARG A 1 194 ? -2.488 -0.282 -18.938 1 93.62 194 ARG A CA 1
ATOM 1488 C C . ARG A 1 194 ? -2.783 -1.341 -20 1 93.62 194 ARG A C 1
ATOM 1490 O O . ARG A 1 194 ? -3.582 -2.252 -19.766 1 93.62 194 ARG A O 1
ATOM 1497 N N . ASN A 1 195 ? -2.164 -1.218 -21.172 1 94.69 195 ASN A N 1
ATOM 1498 C CA . ASN A 1 195 ? -2.248 -2.24 -22.203 1 94.69 195 ASN A CA 1
ATOM 1499 C C . ASN A 1 195 ? -1.254 -3.371 -21.953 1 94.69 195 ASN A C 1
ATOM 1501 O O . ASN A 1 195 ? -0.059 -3.125 -21.781 1 94.69 195 ASN A O 1
ATOM 1505 N N . VAL A 1 196 ? -1.744 -4.605 -21.969 1 96.44 196 VAL A N 1
ATOM 1506 C CA . VAL A 1 196 ? -0.871 -5.742 -21.688 1 96.44 196 VAL A CA 1
ATOM 1507 C C . VAL A 1 196 ? -0.709 -6.59 -22.953 1 96.44 196 VAL A C 1
ATOM 1509 O O . VAL A 1 196 ? -1.695 -6.934 -23.609 1 96.44 196 VAL A O 1
ATOM 1512 N N . VAL A 1 197 ? 0.522 -6.863 -23.297 1 97.88 197 VAL A N 1
ATOM 1513 C CA . VAL A 1 197 ? 0.836 -7.727 -24.422 1 97.88 197 VAL A CA 1
ATOM 1514 C C . VAL A 1 197 ? 1.636 -8.938 -23.953 1 97.88 197 VAL A C 1
ATOM 1516 O O . VAL A 1 197 ? 2.615 -8.789 -23.219 1 97.88 197 VAL A O 1
ATOM 1519 N N . GLY A 1 198 ? 1.199 -10.094 -24.375 1 98.5 198 GLY A N 1
ATOM 1520 C CA . GLY A 1 198 ? 1.881 -11.328 -24.016 1 98.5 198 GLY A CA 1
ATOM 1521 C C . GLY A 1 198 ? 2.996 -11.695 -24.984 1 98.5 198 GLY A C 1
ATOM 1522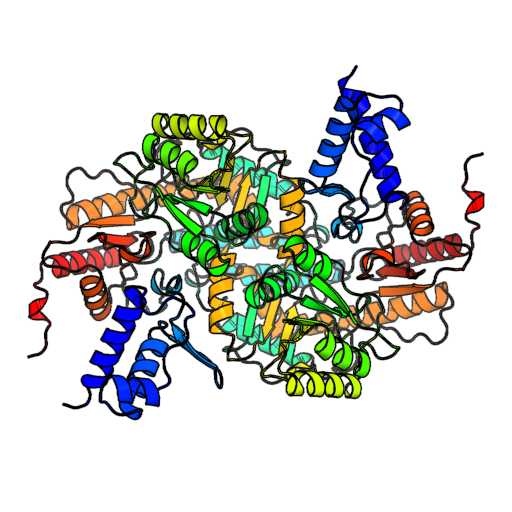 O O . GLY A 1 198 ? 2.832 -11.594 -26.203 1 98.5 198 GLY A O 1
ATOM 1523 N N . VAL A 1 199 ? 4.102 -12.07 -24.391 1 98.81 199 VAL A N 1
ATOM 1524 C CA . VAL A 1 199 ? 5.25 -12.523 -25.172 1 98.81 199 VAL A CA 1
ATOM 1525 C C . VAL A 1 199 ? 5.395 -14.039 -25.047 1 98.81 199 VAL A C 1
ATOM 1527 O O . VAL A 1 199 ? 5.219 -14.594 -23.953 1 98.81 199 VAL A O 1
ATOM 1530 N N . ASP A 1 200 ? 5.789 -14.672 -26.031 1 98.12 200 ASP A N 1
ATOM 1531 C CA . ASP A 1 200 ? 5.793 -16.141 -26.125 1 98.12 200 ASP A CA 1
ATOM 1532 C C . ASP A 1 200 ? 6.812 -16.734 -25.156 1 98.12 200 ASP A C 1
ATOM 1534 O O . ASP A 1 200 ? 7.883 -16.156 -24.938 1 98.12 200 ASP A O 1
ATOM 1538 N N . LEU A 1 201 ? 6.41 -17.891 -24.656 1 97.75 201 LEU A N 1
ATOM 1539 C CA . LEU A 1 201 ? 7.258 -18.719 -23.812 1 97.75 201 LEU A CA 1
ATOM 1540 C C . LEU A 1 201 ? 7.695 -19.984 -24.547 1 97.75 201 LEU A C 1
ATOM 1542 O O . LEU A 1 201 ? 7.035 -20.406 -25.5 1 97.75 201 LEU A O 1
ATOM 1546 N N . ASP A 1 202 ? 8.812 -20.547 -24.156 1 96.75 202 ASP A N 1
ATOM 1547 C CA . ASP A 1 202 ? 9.219 -21.891 -24.547 1 96.75 202 ASP A CA 1
ATOM 1548 C C . ASP A 1 202 ? 9.672 -22.703 -23.328 1 96.75 202 ASP A C 1
ATOM 1550 O O . ASP A 1 202 ? 9.328 -22.359 -22.188 1 96.75 202 ASP A O 1
ATOM 1554 N N . GLU A 1 203 ? 10.289 -23.812 -23.516 1 94.12 203 GLU A N 1
ATOM 1555 C CA . GLU A 1 203 ? 10.633 -24.734 -22.438 1 94.12 203 GLU A CA 1
ATOM 1556 C C . GLU A 1 203 ? 11.68 -24.125 -21.5 1 94.12 203 GLU A C 1
ATOM 1558 O O . GLU A 1 203 ? 11.922 -24.641 -20.422 1 94.12 203 GLU A O 1
ATOM 1563 N N . HIS A 1 204 ? 12.203 -22.969 -21.938 1 96.06 204 HIS A N 1
ATOM 1564 C CA . HIS A 1 204 ? 13.211 -22.297 -21.109 1 96.06 204 HIS A CA 1
ATOM 1565 C C . HIS A 1 204 ? 12.703 -20.953 -20.609 1 96.06 204 HIS A C 1
ATOM 1567 O O . HIS A 1 204 ? 13.492 -20.125 -20.141 1 96.06 204 HIS A O 1
ATOM 1573 N N . GLY A 1 205 ? 11.422 -20.688 -20.719 1 97.06 205 GLY A N 1
ATOM 1574 C CA . GLY A 1 205 ? 10.859 -19.422 -20.266 1 97.06 205 GLY A CA 1
ATOM 1575 C C . GLY A 1 205 ? 10.609 -18.438 -21.391 1 97.06 205 GLY A C 1
ATOM 1576 O O . GLY A 1 205 ? 10.219 -18.828 -22.484 1 97.06 205 GLY A O 1
ATOM 1577 N N . LEU A 1 206 ? 10.734 -17.188 -21.078 1 98.56 206 LEU A N 1
ATOM 1578 C CA . LEU A 1 206 ? 10.477 -16.109 -22.031 1 98.56 206 LEU A CA 1
ATOM 1579 C C . LEU A 1 206 ? 11.383 -16.219 -23.234 1 98.56 206 LEU A C 1
ATOM 1581 O O . LEU A 1 206 ? 12.602 -16.375 -23.094 1 98.56 206 LEU A O 1
ATOM 1585 N N . CYS A 1 207 ? 10.789 -16.141 -24.453 1 98.69 207 CYS A N 1
ATOM 1586 C CA . CYS A 1 207 ? 11.555 -16.266 -25.688 1 98.69 207 CYS A CA 1
ATOM 1587 C C . CYS A 1 207 ? 12.25 -14.953 -26.031 1 98.69 207 CYS A C 1
ATOM 1589 O O . CYS A 1 207 ? 11.594 -13.945 -26.297 1 98.69 207 CYS A O 1
ATOM 1591 N N . PRO A 1 208 ? 13.578 -15 -26.156 1 98.69 208 PRO A N 1
ATOM 1592 C CA . PRO A 1 208 ? 14.297 -13.75 -26.422 1 98.69 208 PRO A CA 1
ATOM 1593 C C . PRO A 1 208 ? 13.922 -13.125 -27.766 1 98.69 208 PRO A C 1
ATOM 1595 O O . PRO A 1 208 ? 13.734 -11.914 -27.844 1 98.69 208 PRO A O 1
ATOM 1598 N N . SER A 1 209 ? 13.812 -13.922 -28.781 1 98.62 209 SER A N 1
ATOM 1599 C CA . SER A 1 209 ? 13.484 -13.391 -30.109 1 98.62 209 SER A CA 1
ATOM 1600 C C . SER A 1 209 ? 12.086 -12.766 -30.109 1 98.62 209 SER A C 1
ATOM 1602 O O . SER A 1 209 ? 11.883 -11.711 -30.719 1 98.62 209 SER A O 1
ATOM 1604 N N . ALA A 1 210 ? 11.164 -13.391 -29.453 1 98.81 210 ALA A N 1
ATOM 1605 C CA . ALA A 1 210 ? 9.812 -12.844 -29.344 1 98.81 210 ALA A CA 1
ATOM 1606 C C . ALA A 1 210 ? 9.812 -11.539 -28.547 1 98.81 210 ALA A C 1
ATOM 1608 O O . ALA A 1 210 ? 9.07 -10.609 -28.875 1 98.81 210 ALA A O 1
ATOM 1609 N N . LEU A 1 211 ? 10.648 -11.523 -27.516 1 98.88 211 LEU A N 1
ATOM 1610 C CA . LEU A 1 211 ? 10.766 -10.305 -26.719 1 98.88 211 LEU A CA 1
ATOM 1611 C C . LEU A 1 211 ? 11.297 -9.148 -27.562 1 98.88 211 LEU A C 1
ATOM 1613 O O . LEU A 1 211 ? 10.734 -8.055 -27.531 1 98.88 211 LEU A O 1
ATOM 1617 N N . ASP A 1 212 ? 12.344 -9.414 -28.25 1 98.81 212 ASP A N 1
ATOM 1618 C CA . ASP A 1 212 ? 12.953 -8.398 -29.109 1 98.81 212 ASP A CA 1
ATOM 1619 C C . ASP A 1 212 ? 11.953 -7.863 -30.125 1 98.81 212 ASP A C 1
ATOM 1621 O O . ASP A 1 212 ? 11.836 -6.648 -30.312 1 98.81 212 ASP A O 1
ATOM 1625 N N . SER A 1 213 ? 11.219 -8.758 -30.75 1 98.75 213 SER A N 1
ATOM 1626 C CA . SER A 1 213 ? 10.211 -8.398 -31.75 1 98.75 213 SER A CA 1
ATOM 1627 C C . SER A 1 213 ? 9.094 -7.57 -31.125 1 98.75 213 SER A C 1
ATOM 1629 O O . SER A 1 213 ? 8.633 -6.594 -31.703 1 98.75 213 SER A O 1
ATOM 1631 N N . ALA A 1 214 ? 8.656 -7.965 -29.969 1 98.75 214 ALA A N 1
ATOM 1632 C CA . ALA A 1 214 ? 7.566 -7.266 -29.297 1 98.75 214 ALA A CA 1
ATOM 1633 C C . ALA A 1 214 ? 7.98 -5.848 -28.922 1 98.75 214 ALA A C 1
ATOM 1635 O O . ALA A 1 214 ? 7.18 -4.914 -29 1 98.75 214 ALA A O 1
ATOM 1636 N N . ILE A 1 215 ? 9.227 -5.727 -28.469 1 98.75 215 ILE A N 1
ATOM 1637 C CA . ILE A 1 215 ? 9.727 -4.402 -28.094 1 98.75 215 ILE A CA 1
ATOM 1638 C C . ILE A 1 215 ? 9.688 -3.488 -29.328 1 98.75 215 ILE A C 1
ATOM 1640 O O . ILE A 1 215 ? 9.25 -2.338 -29.234 1 98.75 215 ILE A O 1
ATOM 1644 N N . GLN A 1 216 ? 10.094 -4.008 -30.406 1 98.12 216 GLN A N 1
ATOM 1645 C CA . GLN A 1 216 ? 10.125 -3.225 -31.641 1 98.12 216 GLN A CA 1
ATOM 1646 C C . GLN A 1 216 ? 8.711 -2.881 -32.094 1 98.12 216 GLN A C 1
ATOM 1648 O O . GLN A 1 216 ? 8.461 -1.771 -32.594 1 98.12 216 GLN A O 1
ATOM 1653 N N . GLN A 1 217 ? 7.863 -3.77 -31.938 1 98.06 217 GLN A N 1
ATOM 1654 C CA . GLN A 1 217 ? 6.508 -3.625 -32.469 1 98.06 217 GLN A CA 1
ATOM 1655 C C . GLN A 1 217 ? 5.676 -2.697 -31.578 1 98.06 217 GLN A C 1
ATOM 1657 O O . GLN A 1 217 ? 4.902 -1.88 -32.094 1 98.06 217 GLN A O 1
ATOM 1662 N N . TYR A 1 218 ? 5.832 -2.805 -30.25 1 98.12 218 TYR A N 1
ATOM 1663 C CA . TYR A 1 218 ? 4.844 -2.191 -29.375 1 98.12 218 TYR A CA 1
ATOM 1664 C C . TYR A 1 218 ? 5.453 -1.037 -28.578 1 98.12 218 TYR A C 1
ATOM 1666 O O . TYR A 1 218 ? 4.738 -0.281 -27.922 1 98.12 218 TYR A O 1
ATOM 1674 N N . SER A 1 219 ? 6.758 -0.904 -28.594 1 97.88 219 SER A N 1
ATOM 1675 C CA . SER A 1 219 ? 7.449 0.149 -27.859 1 97.88 219 SER A CA 1
ATOM 1676 C C . SER A 1 219 ? 6.941 0.24 -26.422 1 97.88 219 SER A C 1
ATOM 1678 O O . SER A 1 219 ? 6.477 1.296 -25.984 1 97.88 219 SER A O 1
ATOM 1680 N N . PRO A 1 220 ? 7.109 -0.875 -25.672 1 98.62 220 PRO A N 1
ATOM 1681 C CA . PRO A 1 220 ? 6.594 -0.902 -24.297 1 98.62 220 PRO A CA 1
ATOM 1682 C C . PRO A 1 220 ? 7.359 0.032 -23.375 1 98.62 220 PRO A C 1
ATOM 1684 O O . PRO A 1 220 ? 8.539 0.321 -23.609 1 98.62 220 PRO A O 1
ATOM 1687 N N . THR A 1 221 ? 6.668 0.443 -22.297 1 97.62 221 THR A N 1
ATOM 1688 C CA . THR A 1 221 ? 7.301 1.239 -21.25 1 97.62 221 THR A CA 1
ATOM 1689 C C . THR A 1 221 ? 7.875 0.34 -20.172 1 97.62 221 THR A C 1
ATOM 1691 O O . THR A 1 221 ? 8.805 0.734 -19.453 1 97.62 221 THR A O 1
ATOM 1694 N N . LEU A 1 222 ? 7.328 -0.839 -20.078 1 98.81 222 LEU A N 1
ATOM 1695 C CA . LEU A 1 222 ? 7.68 -1.732 -18.969 1 98.81 222 LEU A CA 1
ATOM 1696 C C . LEU A 1 222 ? 7.543 -3.191 -19.391 1 98.81 222 LEU A C 1
ATOM 1698 O O . LEU A 1 222 ? 6.656 -3.537 -20.188 1 98.81 222 LEU A O 1
ATOM 1702 N N . ILE A 1 223 ? 8.461 -4.02 -18.953 1 98.94 223 ILE A N 1
ATOM 1703 C CA . ILE A 1 223 ? 8.414 -5.473 -19.078 1 98.94 223 ILE A CA 1
ATOM 1704 C C . ILE A 1 223 ? 8.398 -6.105 -17.688 1 98.94 223 ILE A C 1
ATOM 1706 O O . ILE A 1 223 ? 9.164 -5.699 -16.797 1 98.94 223 ILE A O 1
ATOM 1710 N N . ILE A 1 224 ? 7.5 -7.059 -17.438 1 98.94 224 ILE A N 1
ATOM 1711 C CA . ILE A 1 224 ? 7.469 -7.789 -16.172 1 98.94 224 ILE A CA 1
ATOM 1712 C C . ILE A 1 224 ? 7.605 -9.289 -16.438 1 98.94 224 ILE A C 1
ATOM 1714 O O . ILE A 1 224 ? 6.875 -9.844 -17.266 1 98.94 224 ILE A O 1
ATOM 1718 N N . VAL A 1 225 ? 8.523 -9.969 -15.727 1 98.88 225 VAL A N 1
ATOM 1719 C CA . VAL A 1 225 ? 8.758 -11.391 -15.953 1 98.88 225 VAL A CA 1
ATOM 1720 C C . VAL A 1 225 ? 8.898 -12.109 -14.617 1 98.88 225 VAL A C 1
ATOM 1722 O O . VAL A 1 225 ? 9.266 -11.5 -13.609 1 98.88 225 VAL A O 1
ATOM 1725 N N . ILE A 1 226 ? 8.586 -13.344 -14.602 1 98.69 226 ILE A N 1
ATOM 1726 C CA . ILE A 1 226 ? 8.797 -14.273 -13.5 1 98.69 226 ILE A CA 1
ATOM 1727 C C . ILE A 1 226 ? 9.773 -15.359 -13.922 1 98.69 226 ILE A C 1
ATOM 1729 O O . ILE A 1 226 ? 9.367 -16.453 -14.32 1 98.69 226 ILE A O 1
ATOM 1733 N N . PRO A 1 227 ? 11.055 -15.148 -13.68 1 98.19 227 PRO A N 1
ATOM 1734 C CA . PRO A 1 227 ? 12.047 -16.016 -14.312 1 98.19 227 PRO A CA 1
ATOM 1735 C C . PRO A 1 227 ? 12.234 -17.344 -13.586 1 98.19 227 PRO A C 1
ATOM 1737 O O . PRO A 1 227 ? 12.75 -18.297 -14.164 1 98.19 227 PRO A O 1
ATOM 1740 N N . CYS A 1 228 ? 11.914 -17.375 -12.32 1 97.31 228 CYS A N 1
ATOM 1741 C CA . CYS A 1 228 ? 12.109 -18.578 -11.516 1 97.31 228 CYS A CA 1
ATOM 1742 C C . CYS A 1 228 ? 10.773 -19.188 -11.125 1 97.31 228 CYS A C 1
ATOM 1744 O O . CYS A 1 228 ? 9.93 -18.531 -10.508 1 97.31 228 CYS A O 1
ATOM 1746 N N . HIS A 1 229 ? 10.711 -20.547 -11.492 1 97.12 229 HIS A N 1
ATOM 1747 C CA . HIS A 1 229 ? 9.461 -21.234 -11.195 1 97.12 229 HIS A CA 1
ATOM 1748 C C . HIS A 1 229 ? 8.258 -20.422 -11.664 1 97.12 229 HIS A C 1
ATOM 1750 O O . HIS A 1 229 ? 7.344 -20.156 -10.883 1 97.12 229 HIS A O 1
ATOM 1756 N N . GLN A 1 230 ? 8.32 -20.188 -12.938 1 97.38 230 GLN A N 1
ATOM 1757 C CA . GLN A 1 230 ? 7.375 -19.281 -13.586 1 97.38 230 GLN A CA 1
ATOM 1758 C C . GLN A 1 230 ? 5.938 -19.688 -13.297 1 97.38 230 GLN A C 1
ATOM 1760 O O . GLN A 1 230 ? 5.605 -20.875 -13.328 1 97.38 230 GLN A O 1
ATOM 1765 N N . ASN A 1 231 ? 5.141 -18.797 -12.867 1 97.31 231 ASN A N 1
ATOM 1766 C CA . ASN A 1 231 ? 3.715 -18.984 -12.633 1 97.31 231 ASN A CA 1
ATOM 1767 C C . ASN A 1 231 ? 2.891 -18.609 -13.859 1 97.31 231 ASN A C 1
ATOM 1769 O O . ASN A 1 231 ? 2.771 -17.438 -14.211 1 97.31 231 ASN A O 1
ATOM 1773 N N . PRO A 1 232 ? 2.412 -19.656 -14.578 1 96.69 232 PRO A N 1
ATOM 1774 C CA . PRO A 1 232 ? 1.958 -20.922 -14 1 96.69 232 PRO A CA 1
ATOM 1775 C C . PRO A 1 232 ? 2.785 -22.109 -14.477 1 96.69 232 PRO A C 1
ATOM 1777 O O . PRO A 1 232 ? 2.564 -23.25 -14.023 1 96.69 232 PRO A O 1
ATOM 1780 N N . THR A 1 233 ? 3.736 -21.984 -15.281 1 96.12 233 THR A N 1
ATOM 1781 C CA . THR A 1 233 ? 4.301 -23.094 -16.047 1 96.12 233 THR A CA 1
ATOM 1782 C C . THR A 1 233 ? 5.262 -23.906 -15.18 1 96.12 233 THR A C 1
ATOM 1784 O O . THR A 1 233 ? 5.551 -25.062 -15.484 1 96.12 233 THR A O 1
ATOM 1787 N N . GLY A 1 234 ? 5.832 -23.219 -14.242 1 95.62 234 GLY A N 1
ATOM 1788 C CA . GLY A 1 234 ? 6.797 -23.891 -13.375 1 95.62 234 GLY A CA 1
ATOM 1789 C C . GLY A 1 234 ? 8.211 -23.859 -13.922 1 95.62 234 GLY A C 1
ATOM 1790 O O . GLY A 1 234 ? 9.148 -24.312 -13.258 1 95.62 234 GLY A O 1
ATOM 1791 N N . VAL A 1 235 ? 8.43 -23.266 -15.023 1 94.62 235 VAL A N 1
ATOM 1792 C CA . VAL A 1 235 ? 9.727 -23.266 -15.695 1 94.62 235 VAL A CA 1
ATOM 1793 C C . VAL A 1 235 ? 10.641 -22.234 -15.039 1 94.62 235 VAL A C 1
ATOM 1795 O O . VAL A 1 235 ? 10.195 -21.125 -14.688 1 94.62 235 VAL A O 1
ATOM 1798 N N . SER A 1 236 ? 11.891 -22.594 -14.812 1 95.81 236 SER A N 1
ATOM 1799 C CA . SER A 1 236 ? 12.93 -21.656 -14.414 1 95.81 236 SER A CA 1
ATOM 1800 C C . SER A 1 236 ? 13.891 -21.375 -15.57 1 95.81 236 SER A C 1
ATOM 1802 O O . SER A 1 236 ? 14.453 -22.312 -16.156 1 95.81 236 SER A O 1
ATOM 1804 N N . MET A 1 237 ? 14.016 -20.125 -15.852 1 97.25 237 MET A N 1
ATOM 1805 C CA . MET A 1 237 ? 14.961 -19.75 -16.891 1 97.25 237 MET A CA 1
ATOM 1806 C C . MET A 1 237 ? 16.391 -20.109 -16.484 1 97.25 237 MET A C 1
ATOM 1808 O O . MET A 1 237 ? 16.812 -19.812 -15.375 1 97.25 237 MET A O 1
ATOM 1812 N N . PRO A 1 238 ? 17.109 -20.766 -17.422 1 97.06 238 PRO A N 1
ATOM 1813 C CA . PRO A 1 238 ? 18.531 -20.938 -17.141 1 97.06 238 PRO A CA 1
ATOM 1814 C C . PRO A 1 238 ? 19.328 -19.641 -17.281 1 97.06 238 PRO A C 1
ATOM 1816 O O . PRO A 1 238 ? 18.828 -18.656 -17.844 1 97.06 238 PRO A O 1
ATOM 1819 N N . GLU A 1 239 ? 20.531 -19.656 -16.75 1 97.88 239 GLU A N 1
ATOM 1820 C CA . GLU A 1 239 ? 21.375 -18.469 -16.734 1 97.88 239 GLU A CA 1
ATOM 1821 C C . GLU A 1 239 ? 21.562 -17.906 -18.141 1 97.88 239 GLU A C 1
ATOM 1823 O O . GLU A 1 239 ? 21.547 -16.688 -18.359 1 97.88 239 GLU A O 1
ATOM 1828 N N . VAL A 1 240 ? 21.75 -18.781 -19.094 1 98.25 240 VAL A N 1
ATOM 1829 C CA . VAL A 1 240 ? 22 -18.375 -20.469 1 98.25 240 VAL A CA 1
ATOM 1830 C C . VAL A 1 240 ? 20.812 -17.578 -21 1 98.25 240 VAL A C 1
ATOM 1832 O O . VAL A 1 240 ? 20.984 -16.531 -21.641 1 98.25 240 VAL A O 1
ATOM 1835 N N . ARG A 1 241 ? 19.625 -18.047 -20.75 1 98.5 241 ARG A N 1
ATOM 1836 C CA . ARG A 1 241 ? 18.406 -17.359 -21.156 1 98.5 241 ARG A CA 1
ATOM 1837 C C . ARG A 1 241 ? 18.312 -15.992 -20.484 1 98.5 241 ARG A C 1
ATOM 1839 O O . ARG A 1 241 ? 17.922 -15.008 -21.141 1 98.5 241 ARG A O 1
ATOM 1846 N N . LYS A 1 242 ? 18.594 -15.883 -19.219 1 98.75 242 LYS A N 1
ATOM 1847 C CA . LYS A 1 242 ? 18.547 -14.625 -18.484 1 98.75 242 LYS A CA 1
ATOM 1848 C C . LYS A 1 242 ? 19.547 -13.617 -19.047 1 98.75 242 LYS A C 1
ATOM 1850 O O . LYS A 1 242 ? 19.234 -12.422 -19.125 1 98.75 242 LYS A O 1
ATOM 1855 N N . LYS A 1 243 ? 20.703 -14.086 -19.422 1 98.81 243 LYS A N 1
ATOM 1856 C CA . LYS A 1 243 ? 21.703 -13.227 -20.031 1 98.81 243 LYS A CA 1
ATOM 1857 C C . LYS A 1 243 ? 21.219 -12.695 -21.375 1 98.81 243 LYS A C 1
ATOM 1859 O O . LYS A 1 243 ? 21.453 -11.539 -21.719 1 98.81 243 LYS A O 1
ATOM 1864 N N . GLU A 1 244 ? 20.578 -13.523 -22.156 1 98.81 244 GLU A N 1
ATOM 1865 C CA . GLU A 1 244 ? 20.016 -13.102 -23.438 1 98.81 244 GLU A CA 1
ATOM 1866 C C . GLU A 1 244 ? 18.969 -12.008 -23.25 1 98.81 244 GLU A C 1
ATOM 1868 O O . GLU A 1 244 ? 18.953 -11.016 -23.984 1 98.81 244 GLU A O 1
ATOM 1873 N N . ILE A 1 245 ? 18.109 -12.203 -22.297 1 98.88 245 ILE A N 1
ATOM 1874 C CA . ILE A 1 245 ? 17.062 -11.227 -22 1 98.88 245 ILE A CA 1
ATOM 1875 C C . ILE A 1 245 ? 17.703 -9.914 -21.547 1 98.88 245 ILE A C 1
ATOM 1877 O O . ILE A 1 245 ? 17.312 -8.836 -22 1 98.88 245 ILE A O 1
ATOM 1881 N N . ALA A 1 246 ? 18.719 -10.023 -20.703 1 98.88 246 ALA A N 1
ATOM 1882 C CA . ALA A 1 246 ? 19.422 -8.836 -20.219 1 98.88 246 ALA A CA 1
ATOM 1883 C C . ALA A 1 246 ? 20.047 -8.055 -21.375 1 98.88 246 ALA A C 1
ATOM 1885 O O . ALA A 1 246 ? 20.031 -6.824 -21.391 1 98.88 246 ALA A O 1
ATOM 1886 N N . GLN A 1 247 ? 20.594 -8.781 -22.297 1 98.81 247 GLN A N 1
ATOM 1887 C CA . GLN A 1 247 ? 21.188 -8.141 -23.469 1 98.81 247 GLN A CA 1
ATOM 1888 C C . GLN A 1 247 ? 20.156 -7.328 -24.234 1 98.81 247 GLN A C 1
ATOM 1890 O O . GLN A 1 247 ? 20.422 -6.195 -24.641 1 98.81 247 GLN A O 1
ATOM 1895 N N . ILE A 1 248 ? 19 -7.887 -24.422 1 98.88 248 ILE A N 1
ATOM 1896 C CA . ILE A 1 248 ? 17.906 -7.223 -25.125 1 98.88 248 ILE A CA 1
ATOM 1897 C C . ILE A 1 248 ? 17.469 -5.984 -24.344 1 98.88 248 ILE A C 1
ATOM 1899 O O . ILE A 1 248 ? 17.266 -4.914 -24.922 1 98.88 248 ILE A O 1
ATOM 1903 N N . ILE A 1 249 ? 17.391 -6.078 -23.031 1 98.81 249 ILE A N 1
ATOM 1904 C CA . ILE A 1 249 ? 16.969 -4.98 -22.156 1 98.81 249 ILE A CA 1
ATOM 1905 C C . ILE A 1 249 ? 17.984 -3.838 -22.266 1 98.81 249 ILE A C 1
ATOM 1907 O O . ILE A 1 249 ? 17.594 -2.674 -22.391 1 98.81 249 ILE A O 1
ATOM 1911 N N . ASN A 1 250 ? 19.25 -4.199 -22.203 1 98.38 250 ASN A N 1
ATOM 1912 C CA . ASN A 1 250 ? 20.312 -3.199 -22.297 1 98.38 250 ASN A CA 1
ATOM 1913 C C . ASN A 1 250 ? 20.312 -2.51 -23.656 1 98.38 250 ASN A C 1
ATOM 1915 O O . ASN A 1 250 ? 20.516 -1.299 -23.75 1 98.38 250 ASN A O 1
ATOM 1919 N N . GLN A 1 251 ? 20.062 -3.27 -24.672 1 98.19 251 GLN A N 1
ATOM 1920 C CA . GLN A 1 251 ? 20.078 -2.742 -26.047 1 98.19 251 GLN A CA 1
ATOM 1921 C C . GLN A 1 251 ? 18.953 -1.737 -26.25 1 98.19 251 GLN A C 1
ATOM 1923 O O . GLN A 1 251 ? 19.172 -0.672 -26.844 1 98.19 251 GLN A O 1
ATOM 1928 N N . HIS A 1 252 ? 17.797 -2.086 -25.766 1 98.12 252 HIS A N 1
ATOM 1929 C CA . HIS A 1 252 ? 16.625 -1.268 -26.031 1 98.12 252 HIS A CA 1
ATOM 1930 C C . HIS A 1 252 ? 16.391 -0.25 -24.922 1 98.12 252 HIS A C 1
ATOM 1932 O O . HIS A 1 252 ? 15.562 0.656 -25.062 1 98.12 252 HIS A O 1
ATOM 1938 N N . GLN A 1 253 ? 17.078 -0.408 -23.781 1 97.19 253 GLN A N 1
ATOM 1939 C CA . GLN A 1 253 ? 16.953 0.48 -22.641 1 97.19 253 GLN A CA 1
ATOM 1940 C C . GLN A 1 253 ? 15.508 0.593 -22.188 1 97.19 253 GLN A C 1
ATOM 1942 O O . GLN A 1 253 ? 14.984 1.699 -22.016 1 97.19 253 GLN A O 1
ATOM 1947 N N . VAL A 1 254 ? 14.852 -0.497 -22.031 1 98.12 254 VAL A N 1
ATOM 1948 C CA . VAL A 1 254 ? 13.477 -0.587 -21.531 1 98.12 254 VAL A CA 1
ATOM 1949 C C . VAL A 1 254 ? 13.484 -1.1 -20.094 1 98.12 254 VAL A C 1
ATOM 1951 O O . VAL A 1 254 ? 14.305 -1.952 -19.734 1 98.12 254 VAL A O 1
ATOM 1954 N N . TRP A 1 255 ? 12.633 -0.574 -19.266 1 98.69 255 TRP A N 1
ATOM 1955 C CA . TRP A 1 255 ? 12.555 -0.994 -17.859 1 98.69 255 TRP A CA 1
ATOM 1956 C C . TRP A 1 255 ? 12.062 -2.434 -17.75 1 98.69 255 TRP A C 1
ATOM 1958 O O . TRP A 1 255 ? 11.086 -2.812 -18.406 1 98.69 255 TRP A O 1
ATOM 1968 N N . LEU A 1 256 ? 12.773 -3.234 -16.969 1 98.94 256 LEU A N 1
ATOM 1969 C CA . LEU A 1 256 ? 12.367 -4.605 -16.656 1 98.94 256 LEU A CA 1
ATOM 1970 C C . LEU A 1 256 ? 12.117 -4.785 -15.172 1 98.94 256 LEU A C 1
ATOM 1972 O O . LEU A 1 256 ? 12.93 -4.355 -14.344 1 98.94 256 LEU A O 1
ATOM 1976 N N . VAL A 1 257 ? 11 -5.309 -14.828 1 98.94 257 VAL A N 1
ATOM 1977 C CA . VAL A 1 257 ? 10.727 -5.793 -13.484 1 98.94 257 VAL A CA 1
ATOM 1978 C C . VAL A 1 257 ? 10.875 -7.309 -13.438 1 98.94 257 VAL A C 1
ATOM 1980 O O . VAL A 1 257 ? 10.203 -8.031 -14.172 1 98.94 257 VAL A O 1
ATOM 1983 N N . GLU A 1 258 ? 11.758 -7.754 -12.641 1 98.94 258 GLU A N 1
ATOM 1984 C CA . GLU A 1 258 ? 11.992 -9.172 -12.398 1 98.94 258 GLU A CA 1
ATOM 1985 C C . GLU A 1 258 ? 11.352 -9.617 -11.086 1 98.94 258 GLU A C 1
ATOM 1987 O O . GLU A 1 258 ? 11.867 -9.336 -10.008 1 98.94 258 GLU A O 1
ATOM 1992 N N . ASP A 1 259 ? 10.227 -10.281 -11.203 1 98.81 259 ASP A N 1
ATOM 1993 C CA . ASP A 1 259 ? 9.578 -10.891 -10.039 1 98.81 259 ASP A CA 1
ATOM 1994 C C . ASP A 1 259 ? 10.25 -12.203 -9.664 1 98.81 259 ASP A C 1
ATOM 1996 O O . ASP A 1 259 ? 9.93 -13.258 -10.219 1 98.81 259 ASP A O 1
ATOM 2000 N N . ASP A 1 260 ? 11.055 -12.148 -8.641 1 98.44 260 ASP A N 1
ATOM 2001 C CA . ASP A 1 260 ? 11.914 -13.273 -8.266 1 98.44 260 ASP A CA 1
ATOM 2002 C C . ASP A 1 260 ? 11.461 -13.891 -6.941 1 98.44 260 ASP A C 1
ATOM 2004 O O . ASP A 1 260 ? 12.289 -14.336 -6.145 1 98.44 260 ASP A O 1
ATOM 2008 N N . ILE A 1 261 ? 10.227 -13.953 -6.719 1 97.81 261 ILE A N 1
ATOM 2009 C CA . ILE A 1 261 ? 9.641 -14.328 -5.438 1 97.81 261 ILE A CA 1
ATOM 2010 C C . ILE A 1 261 ? 9.859 -15.812 -5.184 1 97.81 261 ILE A C 1
ATOM 2012 O O . ILE A 1 261 ? 9.891 -16.25 -4.031 1 97.81 261 ILE A O 1
ATOM 2016 N N . TYR A 1 262 ? 10.141 -16.641 -6.199 1 98.06 262 TYR A N 1
ATOM 2017 C CA . TYR A 1 262 ? 10.211 -18.094 -6.059 1 98.06 262 TYR A CA 1
ATOM 2018 C C . TYR A 1 262 ? 11.648 -18.578 -6.141 1 98.06 262 TYR A C 1
ATOM 2020 O O . TYR A 1 262 ? 11.906 -19.781 -6.109 1 98.06 262 TYR A O 1
ATOM 2028 N N . CYS A 1 263 ? 12.609 -17.719 -6.199 1 96.81 263 CYS A N 1
ATOM 2029 C CA . CYS A 1 263 ? 13.984 -18.094 -6.477 1 96.81 263 CYS A CA 1
ATOM 2030 C C . CYS A 1 263 ? 14.523 -19.031 -5.402 1 96.81 263 CYS A C 1
ATOM 2032 O O . CYS A 1 263 ? 15.406 -19.859 -5.668 1 96.81 263 CYS A O 1
ATOM 2034 N N . PHE A 1 264 ? 13.992 -18.953 -4.219 1 97.69 264 PHE A N 1
ATOM 2035 C CA . PHE A 1 264 ? 14.492 -19.75 -3.105 1 97.69 264 PHE A CA 1
ATOM 2036 C C . PHE A 1 264 ? 14.203 -21.234 -3.328 1 97.69 264 PHE A C 1
ATOM 2038 O O . PHE A 1 264 ? 14.773 -22.094 -2.656 1 97.69 264 PHE A O 1
ATOM 2045 N N . LEU A 1 265 ? 13.352 -21.578 -4.273 1 97.75 265 LEU A N 1
ATOM 2046 C CA . LEU A 1 265 ? 12.953 -22.953 -4.547 1 97.75 265 LEU A CA 1
ATOM 2047 C C . LEU A 1 265 ? 13.984 -23.641 -5.438 1 97.75 265 LEU A C 1
ATOM 2049 O O . LEU A 1 265 ? 13.938 -24.859 -5.602 1 97.75 265 LEU A O 1
ATOM 2053 N N . ASP A 1 266 ? 14.859 -22.875 -6.02 1 95.06 266 ASP A N 1
ATOM 2054 C CA . ASP A 1 266 ? 15.938 -23.484 -6.797 1 95.06 266 ASP A CA 1
ATOM 2055 C C . ASP A 1 266 ? 16.969 -24.156 -5.887 1 95.06 266 ASP A C 1
ATOM 2057 O O . ASP A 1 266 ? 17.312 -23.625 -4.832 1 95.06 266 ASP A O 1
ATOM 2061 N N . GLU A 1 267 ? 17.391 -25.297 -6.25 1 90.69 267 GLU A N 1
ATOM 2062 C CA . GLU A 1 267 ? 18.422 -25.984 -5.465 1 90.69 267 GLU A CA 1
ATOM 2063 C C . GLU A 1 267 ? 19.703 -25.172 -5.395 1 90.69 267 GLU A C 1
ATOM 2065 O O . GLU A 1 267 ? 20.312 -25.062 -4.332 1 90.69 267 GLU A O 1
ATOM 2070 N N . ARG A 1 268 ? 20.125 -24.703 -6.551 1 93.31 268 ARG A N 1
ATOM 2071 C CA . ARG A 1 268 ? 21.234 -23.766 -6.648 1 93.31 268 ARG A CA 1
ATOM 2072 C C . ARG A 1 268 ? 20.766 -22.406 -7.18 1 93.31 268 ARG A C 1
ATOM 2074 O O . ARG A 1 268 ? 20.062 -22.344 -8.188 1 93.31 268 ARG A O 1
ATOM 2081 N N . PRO A 1 269 ? 21.219 -21.406 -6.504 1 94.75 269 PRO A N 1
ATOM 2082 C CA . PRO A 1 269 ? 20.797 -20.094 -6.988 1 94.75 269 PRO A CA 1
ATOM 2083 C C . PRO A 1 269 ? 21.25 -19.812 -8.422 1 94.75 269 PRO A C 1
ATOM 2085 O O . PRO A 1 269 ? 22.375 -20.156 -8.789 1 94.75 269 PRO A O 1
ATOM 2088 N N . ILE A 1 270 ? 20.359 -19.312 -9.219 1 95.56 270 ILE A N 1
ATOM 2089 C CA . ILE A 1 270 ? 20.672 -18.797 -10.547 1 95.56 270 ILE A CA 1
ATOM 2090 C C . ILE A 1 270 ? 20.688 -17.266 -10.508 1 95.56 270 ILE A C 1
ATOM 2092 O O . ILE A 1 270 ? 19.75 -16.641 -10.023 1 95.56 270 ILE A O 1
ATOM 2096 N N . PRO A 1 271 ? 21.766 -16.656 -11.008 1 97.94 271 PRO A N 1
ATOM 2097 C CA . PRO A 1 271 ? 21.828 -15.195 -10.969 1 97.94 271 PRO A CA 1
ATOM 2098 C C . PRO A 1 271 ? 20.625 -14.547 -11.664 1 97.94 271 PRO A C 1
ATOM 2100 O O . PRO A 1 271 ? 20.266 -14.945 -12.773 1 97.94 271 PRO A O 1
ATOM 2103 N N . PRO A 1 272 ? 20.047 -13.555 -11 1 98.62 272 PRO A N 1
ATOM 2104 C CA . PRO A 1 272 ? 18.891 -12.883 -11.625 1 98.62 272 PRO A CA 1
ATOM 2105 C C . PRO A 1 272 ? 19.297 -12.016 -12.812 1 98.62 272 PRO A C 1
ATOM 2107 O O . PRO A 1 272 ? 20.469 -11.664 -12.953 1 98.62 272 PRO A O 1
ATOM 2110 N N . ILE A 1 273 ? 18.344 -11.672 -13.641 1 98.88 273 ILE A N 1
ATOM 2111 C CA . ILE A 1 273 ? 18.547 -10.812 -14.805 1 98.88 273 ILE A CA 1
ATOM 2112 C C . ILE A 1 273 ? 19.125 -9.469 -14.359 1 98.88 273 ILE A C 1
A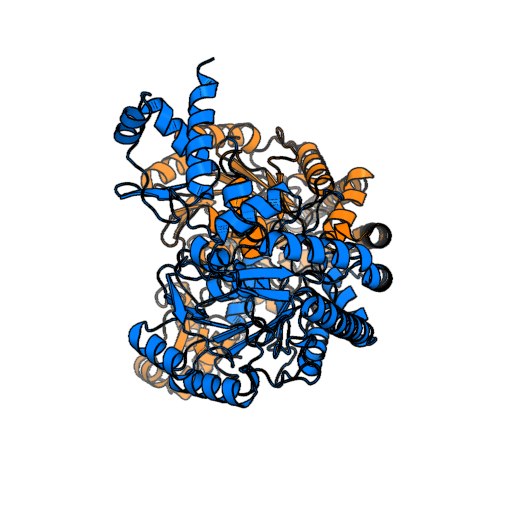TOM 2114 O O . ILE A 1 273 ? 19.953 -8.891 -15.055 1 98.88 273 ILE A O 1
ATOM 2118 N N . ALA A 1 274 ? 18.766 -9.023 -13.203 1 98.88 274 ALA A N 1
ATOM 2119 C CA . ALA A 1 274 ? 19.188 -7.742 -12.641 1 98.88 274 ALA A CA 1
ATOM 2120 C C . ALA A 1 274 ? 20.703 -7.672 -12.516 1 98.88 274 ALA A C 1
ATOM 2122 O O . ALA A 1 274 ? 21.297 -6.586 -12.547 1 98.88 274 ALA A O 1
ATOM 2123 N N . ASN A 1 275 ? 21.344 -8.82 -12.344 1 98.81 275 ASN A N 1
ATOM 2124 C CA . ASN A 1 275 ? 22.797 -8.852 -12.258 1 98.81 275 ASN A CA 1
ATOM 2125 C C . ASN A 1 275 ? 23.438 -8.461 -13.586 1 98.81 275 ASN A C 1
ATOM 2127 O O . ASN A 1 275 ? 24.578 -7.969 -13.609 1 98.81 275 ASN A O 1
ATOM 2131 N N . PHE A 1 276 ? 22.719 -8.711 -14.68 1 98.81 276 PHE A N 1
ATOM 2132 C CA . PHE A 1 276 ? 23.281 -8.547 -16.016 1 98.81 276 PHE A CA 1
ATOM 2133 C C . PHE A 1 276 ? 22.734 -7.285 -16.672 1 98.81 276 PHE A C 1
ATOM 2135 O O . PHE A 1 276 ? 23.281 -6.82 -17.672 1 98.81 276 PHE A O 1
ATOM 2142 N N . ALA A 1 277 ? 21.703 -6.691 -16.188 1 98.69 277 ALA A N 1
ATOM 2143 C CA . ALA A 1 277 ? 21.125 -5.43 -16.656 1 98.69 277 ALA A CA 1
ATOM 2144 C C . ALA A 1 277 ? 20.734 -4.535 -15.477 1 98.69 277 ALA A C 1
ATOM 2146 O O . ALA A 1 277 ? 19.609 -4.07 -15.391 1 98.69 277 ALA A O 1
ATOM 2147 N N . PRO A 1 278 ? 21.688 -4.199 -14.617 1 98 278 PRO A N 1
ATOM 2148 C CA . PRO A 1 278 ? 21.391 -3.527 -13.352 1 98 278 PRO A CA 1
ATOM 2149 C C . PRO A 1 278 ? 20.828 -2.123 -13.547 1 98 278 PRO A C 1
ATOM 2151 O O . PRO A 1 278 ? 20.109 -1.619 -12.68 1 98 278 PRO A O 1
ATOM 2154 N N . ASP A 1 279 ? 21.062 -1.477 -14.648 1 96.81 279 ASP A N 1
ATOM 2155 C CA . ASP A 1 279 ? 20.672 -0.084 -14.828 1 96.81 279 ASP A CA 1
ATOM 2156 C C . ASP A 1 279 ? 19.234 0.016 -15.328 1 96.81 279 ASP A C 1
ATOM 2158 O O . ASP A 1 279 ? 18.641 1.098 -15.32 1 96.81 279 ASP A O 1
ATOM 2162 N N . TYR A 1 280 ? 18.672 -1.166 -15.711 1 98.19 280 TYR A N 1
ATOM 2163 C CA . TYR A 1 280 ? 17.344 -1.107 -16.312 1 98.19 280 TYR A CA 1
ATOM 2164 C C . TYR A 1 280 ? 16.422 -2.156 -15.695 1 98.19 280 TYR A C 1
ATOM 2166 O O . TYR A 1 280 ? 15.32 -2.408 -16.219 1 98.19 280 TYR A O 1
ATOM 2174 N N . THR A 1 281 ? 16.891 -2.797 -14.586 1 98.88 281 THR A N 1
ATOM 2175 C CA . THR A 1 281 ? 16.094 -3.879 -14.023 1 98.88 281 THR A CA 1
ATOM 2176 C C . THR A 1 281 ? 15.789 -3.615 -12.555 1 98.88 281 THR A C 1
ATOM 2178 O O . THR A 1 281 ? 16.688 -3.273 -11.773 1 98.88 281 THR A O 1
ATOM 2181 N N . PHE A 1 282 ? 14.547 -3.67 -12.234 1 98.88 282 PHE A N 1
ATOM 2182 C CA . PHE A 1 282 ? 14.078 -3.732 -10.852 1 98.88 282 PHE A CA 1
ATOM 2183 C C . PHE A 1 282 ? 13.914 -5.18 -10.406 1 98.88 282 PHE A C 1
ATOM 2185 O O . PHE A 1 282 ? 13.18 -5.949 -11.031 1 98.88 282 PHE A O 1
ATOM 2192 N N . HIS A 1 283 ? 14.625 -5.551 -9.383 1 98.94 283 HIS A N 1
ATOM 2193 C CA . HIS A 1 283 ? 14.508 -6.887 -8.812 1 98.94 283 HIS A CA 1
ATOM 2194 C C . HIS A 1 283 ? 13.547 -6.895 -7.625 1 98.94 283 HIS A C 1
ATOM 2196 O O . HIS A 1 283 ? 13.711 -6.105 -6.688 1 98.94 283 HIS A O 1
ATOM 2202 N N . VAL A 1 284 ? 12.547 -7.762 -7.68 1 98.88 284 VAL A N 1
ATOM 2203 C CA . VAL A 1 284 ? 11.539 -7.84 -6.629 1 98.88 284 VAL A CA 1
ATOM 2204 C C . VAL A 1 284 ? 11.586 -9.211 -5.965 1 98.88 284 VAL A C 1
ATOM 2206 O O . VAL A 1 284 ? 11.555 -10.242 -6.645 1 98.88 284 VAL A O 1
ATOM 2209 N N . THR A 1 285 ? 11.68 -9.242 -4.691 1 98.56 285 THR A N 1
ATOM 2210 C CA . THR A 1 285 ? 11.516 -10.453 -3.893 1 98.56 285 THR A CA 1
ATOM 2211 C C . THR A 1 285 ? 10.805 -10.148 -2.58 1 98.56 285 THR A C 1
ATOM 2213 O O . THR A 1 285 ? 10.352 -9.023 -2.359 1 98.56 285 THR A O 1
ATOM 2216 N N . ALA A 1 286 ? 10.492 -11.164 -1.845 1 98.44 286 ALA A N 1
ATOM 2217 C CA . ALA A 1 286 ? 9.75 -11.031 -0.592 1 98.44 286 ALA A CA 1
ATOM 2218 C C . ALA A 1 286 ? 9.852 -12.312 0.24 1 98.44 286 ALA A C 1
ATOM 2220 O O . ALA A 1 286 ? 10.469 -13.289 -0.182 1 98.44 286 ALA A O 1
ATOM 2221 N N . LEU A 1 287 ? 9.242 -12.258 1.391 1 98.12 287 LEU A N 1
ATOM 2222 C CA . LEU A 1 287 ? 9.273 -13.414 2.285 1 98.12 287 LEU A CA 1
ATOM 2223 C C . LEU A 1 287 ? 7.973 -14.203 2.205 1 98.12 287 LEU A C 1
ATOM 2225 O O . LEU A 1 287 ? 7.859 -15.281 2.797 1 98.12 287 LEU A O 1
ATOM 2229 N N . SER A 1 288 ? 7.031 -13.789 1.446 1 96.75 288 SER A N 1
ATOM 2230 C CA . SER A 1 288 ? 5.656 -14.273 1.48 1 96.75 288 SER A CA 1
ATOM 2231 C C . SER A 1 288 ? 5.582 -15.742 1.084 1 96.75 288 SER A C 1
ATOM 2233 O O . SER A 1 288 ? 4.699 -16.469 1.546 1 96.75 288 SER A O 1
ATOM 2235 N N . LYS A 1 289 ? 6.418 -16.156 0.179 1 97.44 289 LYS A N 1
ATOM 2236 C CA . LYS A 1 289 ? 6.324 -17.531 -0.338 1 97.44 289 LYS A CA 1
ATOM 2237 C C . LYS A 1 289 ? 7.277 -18.453 0.4 1 97.44 289 LYS A C 1
ATOM 2239 O O . LYS A 1 289 ? 7.109 -19.688 0.362 1 97.44 289 LYS A O 1
ATOM 2244 N N . ALA A 1 290 ? 8.227 -17.906 1.096 1 97.69 290 ALA A N 1
ATOM 2245 C CA . ALA A 1 290 ? 9.172 -18.719 1.846 1 97.69 290 ALA A CA 1
ATOM 2246 C C . ALA A 1 290 ? 8.766 -18.828 3.314 1 97.69 290 ALA A C 1
ATOM 2248 O O . ALA A 1 290 ? 9.031 -19.828 3.971 1 97.69 290 ALA A O 1
ATOM 2249 N N . ILE A 1 291 ? 8.164 -17.766 3.814 1 97.56 291 ILE A N 1
ATOM 2250 C CA . ILE A 1 291 ? 7.949 -17.688 5.254 1 97.56 291 ILE A CA 1
ATOM 2251 C C . ILE A 1 291 ? 6.457 -17.531 5.539 1 97.56 291 ILE A C 1
ATOM 2253 O O . ILE A 1 291 ? 5.801 -18.453 6.023 1 97.56 291 ILE A O 1
ATOM 2257 N N . SER A 1 292 ? 5.902 -16.391 5.188 1 96.56 292 SER A N 1
ATOM 2258 C CA . SER A 1 292 ? 4.492 -16.125 5.449 1 96.56 292 SER A CA 1
ATOM 2259 C C . SER A 1 292 ? 3.982 -14.969 4.594 1 96.56 292 SER A C 1
ATOM 2261 O O . SER A 1 292 ? 4.59 -13.898 4.562 1 96.56 292 SER A O 1
ATOM 2263 N N . PRO A 1 293 ? 2.836 -15.203 3.895 1 94.62 293 PRO A N 1
ATOM 2264 C CA . PRO A 1 293 ? 2.23 -14.094 3.158 1 94.62 293 PRO A CA 1
ATOM 2265 C C . PRO A 1 293 ? 1.784 -12.953 4.074 1 94.62 293 PRO A C 1
ATOM 2267 O O . PRO A 1 293 ? 1.705 -11.797 3.637 1 94.62 293 PRO A O 1
ATOM 2270 N N . ALA A 1 294 ? 1.586 -13.219 5.332 1 94.12 294 ALA A N 1
ATOM 2271 C CA . ALA A 1 294 ? 1.013 -12.242 6.258 1 94.12 294 ALA A CA 1
ATOM 2272 C C . ALA A 1 294 ? 2.072 -11.258 6.742 1 94.12 294 ALA A C 1
ATOM 2274 O O . ALA A 1 294 ? 1.742 -10.195 7.27 1 94.12 294 ALA A O 1
ATOM 2275 N N . MET A 1 295 ? 3.316 -11.562 6.598 1 95.88 295 MET A N 1
ATOM 2276 C CA . MET A 1 295 ? 4.371 -10.664 7.066 1 95.88 295 MET A CA 1
ATOM 2277 C C . MET A 1 295 ? 4.449 -9.414 6.203 1 95.88 295 MET A C 1
ATOM 2279 O O . MET A 1 295 ? 4.879 -8.359 6.668 1 95.88 295 MET A O 1
ATOM 2283 N N . ARG A 1 296 ? 4.09 -9.531 4.977 1 96.69 296 ARG A N 1
ATOM 2284 C CA . ARG A 1 296 ? 4.016 -8.422 4.035 1 96.69 296 ARG A CA 1
ATOM 2285 C C . ARG A 1 296 ? 5.352 -7.691 3.947 1 96.69 296 ARG A C 1
ATOM 2287 O O . ARG A 1 296 ? 5.391 -6.457 3.934 1 96.69 296 ARG A O 1
ATOM 2294 N N . CYS A 1 297 ? 6.418 -8.375 3.889 1 98.06 297 CYS A N 1
ATOM 2295 C CA . CYS A 1 297 ? 7.75 -7.812 3.691 1 98.06 297 CYS A CA 1
ATOM 2296 C C . CYS A 1 297 ? 8.211 -8.008 2.252 1 98.06 297 CYS A C 1
ATOM 2298 O O . CYS A 1 297 ? 8.586 -9.109 1.858 1 98.06 297 CYS A O 1
ATOM 2300 N N . GLY A 1 298 ? 8.211 -6.973 1.462 1 98.25 298 GLY A N 1
ATOM 2301 C CA . GLY A 1 298 ? 8.711 -6.957 0.097 1 98.25 298 GLY A CA 1
ATOM 2302 C C . GLY A 1 298 ? 9.969 -6.125 -0.068 1 98.25 298 GLY A C 1
ATOM 2303 O O . GLY A 1 298 ? 10.203 -5.191 0.702 1 98.25 298 GLY A O 1
ATOM 2304 N N . PHE A 1 299 ? 10.789 -6.477 -1.069 1 98.38 299 PHE A N 1
ATOM 2305 C CA . PHE A 1 299 ? 12.078 -5.836 -1.323 1 98.38 299 PHE A CA 1
ATOM 2306 C C . PHE A 1 299 ? 12.234 -5.508 -2.803 1 98.38 299 PHE A C 1
ATOM 2308 O O . PHE A 1 299 ? 11.953 -6.344 -3.664 1 98.38 299 PHE A O 1
ATOM 2315 N N . ILE A 1 300 ? 12.656 -4.277 -3.061 1 98.75 300 ILE A N 1
ATOM 2316 C CA . ILE A 1 300 ? 13.008 -3.873 -4.418 1 98.75 300 ILE A CA 1
ATOM 2317 C C . ILE A 1 300 ? 14.469 -3.438 -4.465 1 98.75 300 ILE A C 1
ATOM 2319 O O . ILE A 1 300 ? 14.867 -2.5 -3.77 1 98.75 300 ILE A O 1
ATOM 2323 N N . LYS A 1 301 ? 15.266 -4.102 -5.176 1 98.88 301 LYS A N 1
ATOM 2324 C CA . LYS A 1 301 ? 16.5 -3.469 -5.629 1 98.88 301 LYS A CA 1
ATOM 2325 C C . LYS A 1 301 ? 16.266 -2.668 -6.91 1 98.88 301 LYS A C 1
ATOM 2327 O O . LYS A 1 301 ? 15.844 -3.221 -7.926 1 98.88 301 LYS A O 1
ATOM 2332 N N . ALA A 1 302 ? 16.531 -1.432 -6.875 1 98.25 302 ALA A N 1
ATOM 2333 C CA . ALA A 1 302 ? 16.188 -0.545 -7.984 1 98.25 302 ALA A CA 1
ATOM 2334 C C . ALA A 1 302 ? 17.438 0.081 -8.602 1 98.25 302 ALA A C 1
ATOM 2336 O O . ALA A 1 302 ? 18.469 0.197 -7.938 1 98.25 302 ALA A O 1
ATOM 2337 N N . PRO A 1 303 ? 17.359 0.437 -9.938 1 96 303 PRO A N 1
ATOM 2338 C CA . PRO A 1 303 ? 18.391 1.309 -10.492 1 96 303 PRO A CA 1
ATOM 2339 C C . PRO A 1 303 ? 18.547 2.611 -9.711 1 96 303 PRO A C 1
ATOM 2341 O O . PRO A 1 303 ? 17.562 3.197 -9.273 1 96 303 PRO A O 1
ATOM 2344 N N . ASP A 1 304 ? 19.75 3.047 -9.617 1 90 304 ASP A N 1
ATOM 2345 C CA . ASP A 1 304 ? 20.062 4.234 -8.828 1 90 304 ASP A CA 1
ATOM 2346 C C . ASP A 1 304 ? 19.266 5.445 -9.328 1 90 304 ASP A C 1
ATOM 2348 O O . ASP A 1 304 ? 18.812 6.262 -8.531 1 90 304 ASP A O 1
ATOM 2352 N N . SER A 1 305 ? 19.047 5.461 -10.57 1 87.31 305 SER A N 1
ATOM 2353 C CA . SER A 1 305 ? 18.406 6.605 -11.203 1 87.31 305 SER A CA 1
ATOM 2354 C C . SER A 1 305 ? 16.938 6.707 -10.797 1 87.31 305 SER A C 1
ATOM 2356 O O . SER A 1 305 ? 16.297 7.734 -11.016 1 87.31 305 SER A O 1
ATOM 2358 N N . GLN A 1 306 ? 16.391 5.629 -10.188 1 91.19 306 GLN A N 1
ATOM 2359 C CA . GLN A 1 306 ? 14.945 5.594 -9.93 1 91.19 306 GLN A CA 1
ATOM 2360 C C . GLN A 1 306 ? 14.656 5.637 -8.43 1 91.19 306 GLN A C 1
ATOM 2362 O O . GLN A 1 306 ? 13.492 5.668 -8.023 1 91.19 306 GLN A O 1
ATOM 2367 N N . ILE A 1 307 ? 15.664 5.695 -7.582 1 90.62 307 ILE A N 1
ATOM 2368 C CA . ILE A 1 307 ? 15.531 5.543 -6.137 1 90.62 307 ILE A CA 1
ATOM 2369 C C . ILE A 1 307 ? 14.695 6.691 -5.574 1 90.62 307 ILE A C 1
ATOM 2371 O O . ILE A 1 307 ? 13.75 6.465 -4.816 1 90.62 307 ILE A O 1
ATOM 2375 N N . ALA A 1 308 ? 14.969 7.895 -5.91 1 85.81 308 ALA A N 1
ATOM 2376 C CA . ALA A 1 308 ? 14.273 9.062 -5.387 1 85.81 308 ALA A CA 1
ATOM 2377 C C . ALA A 1 308 ? 12.797 9.039 -5.781 1 85.81 308 ALA A C 1
ATOM 2379 O O . ALA A 1 308 ? 11.922 9.305 -4.953 1 85.81 308 ALA A O 1
ATOM 2380 N N . LEU A 1 309 ? 12.562 8.688 -7.02 1 88.31 309 LEU A N 1
ATOM 2381 C CA . LEU A 1 309 ? 11.203 8.633 -7.535 1 88.31 309 LEU A CA 1
ATOM 2382 C C . LEU A 1 309 ? 10.391 7.566 -6.801 1 88.31 309 LEU A C 1
ATOM 2384 O O . LEU A 1 309 ? 9.234 7.805 -6.426 1 88.31 309 LEU A O 1
ATOM 2388 N N . LEU A 1 310 ? 11.016 6.426 -6.602 1 92.94 310 LEU A N 1
ATOM 2389 C CA . LEU A 1 310 ? 10.328 5.344 -5.906 1 92.94 310 LEU A CA 1
ATOM 2390 C C . LEU A 1 310 ? 10.039 5.723 -4.457 1 92.94 310 LEU A C 1
ATOM 2392 O O . LEU A 1 310 ? 8.953 5.434 -3.941 1 92.94 310 LEU A O 1
ATOM 2396 N N . ASN A 1 311 ? 10.953 6.375 -3.846 1 91.44 311 ASN A N 1
ATOM 2397 C CA . ASN A 1 311 ? 10.742 6.816 -2.471 1 91.44 311 ASN A CA 1
ATOM 2398 C C . ASN A 1 311 ? 9.586 7.805 -2.373 1 91.44 311 ASN A C 1
ATOM 2400 O O . ASN A 1 311 ? 8.789 7.746 -1.433 1 91.44 311 ASN A O 1
ATOM 2404 N N . ALA A 1 312 ? 9.508 8.695 -3.279 1 89.25 312 ALA A N 1
ATOM 2405 C CA . ALA A 1 312 ? 8.414 9.656 -3.301 1 89.25 312 ALA A CA 1
ATOM 2406 C C . ALA A 1 312 ? 7.066 8.945 -3.441 1 89.25 312 ALA A C 1
ATOM 2408 O O . ALA A 1 312 ? 6.102 9.297 -2.756 1 89.25 312 ALA A O 1
ATOM 2409 N N . HIS A 1 313 ? 7.051 7.941 -4.293 1 93.5 313 HIS A N 1
ATOM 2410 C CA . HIS A 1 313 ? 5.816 7.199 -4.504 1 93.5 313 HIS A CA 1
ATOM 2411 C C . HIS A 1 313 ? 5.457 6.363 -3.279 1 93.5 313 HIS A C 1
ATOM 2413 O O . HIS A 1 313 ? 4.281 6.242 -2.928 1 93.5 313 HIS A O 1
ATOM 2419 N N . ILE A 1 314 ? 6.457 5.75 -2.686 1 95.06 314 ILE A N 1
ATOM 2420 C CA . ILE A 1 314 ? 6.191 4.977 -1.476 1 95.06 314 ILE A CA 1
ATOM 2421 C C . ILE A 1 314 ? 5.605 5.891 -0.402 1 95.06 314 ILE A C 1
ATOM 2423 O O . ILE A 1 314 ? 4.59 5.562 0.214 1 95.06 314 ILE A O 1
ATOM 2427 N N . ARG A 1 315 ? 6.152 7.004 -0.221 1 92.56 315 ARG A N 1
ATOM 2428 C CA . ARG A 1 315 ? 5.676 7.945 0.789 1 92.56 315 ARG A CA 1
ATOM 2429 C C . ARG A 1 315 ? 4.25 8.398 0.491 1 92.56 315 ARG A C 1
ATOM 2431 O O . ARG A 1 315 ? 3.402 8.422 1.385 1 92.56 315 ARG A O 1
ATOM 2438 N N . ALA A 1 316 ? 4.039 8.711 -0.735 1 92.44 316 ALA A N 1
ATOM 2439 C CA . ALA A 1 316 ? 2.711 9.172 -1.131 1 92.44 316 ALA A CA 1
ATOM 2440 C C . ALA A 1 316 ? 1.682 8.055 -1.018 1 92.44 316 ALA A C 1
ATOM 2442 O O . ALA A 1 316 ? 0.519 8.297 -0.689 1 92.44 316 ALA A O 1
ATOM 2443 N N . ASN A 1 317 ? 2.115 6.844 -1.232 1 94.88 317 ASN A N 1
ATOM 2444 C CA . ASN A 1 317 ? 1.216 5.695 -1.285 1 94.88 317 ASN A CA 1
ATOM 2445 C C . ASN A 1 317 ? 0.884 5.18 0.112 1 94.88 317 ASN A C 1
ATOM 2447 O O . ASN A 1 317 ? -0.288 5.027 0.461 1 94.88 317 ASN A O 1
ATOM 2451 N N . ILE A 1 318 ? 1.96 4.969 0.889 1 93.69 318 ILE A N 1
ATOM 2452 C CA . ILE A 1 318 ? 1.701 4.277 2.148 1 93.69 318 ILE A CA 1
ATOM 2453 C C . ILE A 1 318 ? 2.469 4.957 3.277 1 93.69 318 ILE A C 1
ATOM 2455 O O . ILE A 1 318 ? 2.363 4.555 4.438 1 93.69 318 ILE A O 1
ATOM 2459 N N . TRP A 1 319 ? 3.211 6.016 3.033 1 90.06 319 TRP A N 1
ATOM 2460 C CA . TRP A 1 319 ? 4.172 6.617 3.951 1 90.06 319 TRP A CA 1
ATOM 2461 C C . TRP A 1 319 ? 5.328 5.66 4.234 1 90.06 319 TRP A C 1
ATOM 2463 O O . TRP A 1 319 ? 6.465 5.91 3.828 1 90.06 319 TRP A O 1
ATOM 2473 N N . LEU A 1 320 ? 5.02 4.539 4.855 1 90.25 320 LEU A N 1
ATOM 2474 C CA . LEU A 1 320 ? 6 3.504 5.16 1 90.25 320 LEU A CA 1
ATOM 2475 C C . LEU A 1 320 ? 5.32 2.156 5.371 1 90.25 320 LEU A C 1
ATOM 2477 O O . LEU A 1 320 ? 4.117 2.1 5.645 1 90.25 320 LEU A O 1
ATOM 2481 N N . SER A 1 321 ? 6.129 1.141 5.219 1 94.81 321 SER A N 1
ATOM 2482 C CA . SER A 1 321 ? 5.703 -0.182 5.664 1 94.81 321 SER A CA 1
ATOM 2483 C C . SER A 1 321 ? 5.867 -0.338 7.172 1 94.81 321 SER A C 1
ATOM 2485 O O . SER A 1 321 ? 6.77 0.257 7.77 1 94.81 321 SER A O 1
ATOM 2487 N N . SER A 1 322 ? 5.02 -1.122 7.762 1 96.44 322 SER A N 1
ATOM 2488 C CA . SER A 1 322 ? 5.047 -1.276 9.211 1 96.44 322 SER A CA 1
ATOM 2489 C C . SER A 1 322 ? 6.379 -1.851 9.68 1 96.44 322 SER A C 1
ATOM 2491 O O . SER A 1 322 ? 6.746 -2.967 9.312 1 96.44 322 SER A O 1
ATOM 2493 N N . PRO A 1 323 ? 7.059 -1.231 10.594 1 96.81 323 PRO A N 1
ATOM 2494 C CA . PRO A 1 323 ? 8.391 -1.661 11.031 1 96.81 323 PRO A CA 1
ATOM 2495 C C . PRO A 1 323 ? 8.367 -2.986 11.789 1 96.81 323 PRO A C 1
ATOM 2497 O O . PRO A 1 323 ? 9.312 -3.768 11.703 1 96.81 323 PRO A O 1
ATOM 2500 N N . ILE A 1 324 ? 7.309 -3.314 12.523 1 97.81 324 ILE A N 1
ATOM 2501 C CA . ILE A 1 324 ? 7.273 -4.523 13.336 1 97.81 324 ILE A CA 1
ATOM 2502 C C . ILE A 1 324 ? 7.484 -5.75 12.445 1 97.81 324 ILE A C 1
ATOM 2504 O O . ILE A 1 324 ? 8.117 -6.723 12.859 1 97.81 324 ILE A O 1
ATOM 2508 N N . ASN A 1 325 ? 6.918 -5.723 11.305 1 98.25 325 ASN A N 1
ATOM 2509 C CA . ASN A 1 325 ? 7.098 -6.824 10.367 1 98.25 325 ASN A CA 1
ATOM 2510 C C . ASN A 1 325 ? 8.555 -6.957 9.93 1 98.25 325 ASN A C 1
ATOM 2512 O O . ASN A 1 325 ? 9.086 -8.062 9.852 1 98.25 325 ASN A O 1
ATOM 2516 N N . TYR A 1 326 ? 9.18 -5.867 9.688 1 98.19 326 TYR A N 1
ATOM 2517 C CA . TYR A 1 326 ? 10.555 -5.879 9.203 1 98.19 326 TYR A CA 1
ATOM 2518 C C . TYR A 1 326 ? 11.531 -6.16 10.336 1 98.19 326 TYR A C 1
ATOM 2520 O O . TYR A 1 326 ? 12.609 -6.711 10.117 1 98.19 326 TYR A O 1
ATOM 2528 N N . ILE A 1 327 ? 11.18 -5.762 11.594 1 98.38 327 ILE A N 1
ATOM 2529 C CA . ILE A 1 327 ? 11.984 -6.18 12.742 1 98.38 327 ILE A CA 1
ATOM 2530 C C . ILE A 1 327 ? 11.977 -7.703 12.844 1 98.38 327 ILE A C 1
ATOM 2532 O O . ILE A 1 327 ? 13.031 -8.328 12.969 1 98.38 327 ILE A O 1
ATOM 2536 N N . ALA A 1 328 ? 10.781 -8.273 12.758 1 98.69 328 ALA A N 1
ATOM 2537 C CA . ALA A 1 328 ? 10.664 -9.727 12.805 1 98.69 328 ALA A CA 1
ATOM 2538 C C . ALA A 1 328 ? 11.422 -10.383 11.656 1 98.69 328 ALA A C 1
ATOM 2540 O O . ALA A 1 328 ? 12.148 -11.359 11.859 1 98.69 328 ALA A O 1
ATOM 2541 N N . ALA A 1 329 ? 11.266 -9.875 10.477 1 98.69 329 ALA A N 1
ATOM 2542 C CA . ALA A 1 329 ? 11.977 -10.383 9.305 1 98.69 329 ALA A CA 1
ATOM 2543 C C . ALA A 1 329 ? 13.484 -10.312 9.5 1 98.69 329 ALA A C 1
ATOM 2545 O O . ALA A 1 329 ? 14.203 -11.266 9.188 1 98.69 329 ALA A O 1
ATOM 2546 N N . THR A 1 330 ? 13.93 -9.172 10.008 1 98.69 330 THR A N 1
ATOM 2547 C CA . THR A 1 330 ? 15.352 -8.969 10.25 1 98.69 330 THR A CA 1
ATOM 2548 C C . THR A 1 330 ? 15.891 -10 11.234 1 98.69 330 THR A C 1
ATOM 2550 O O . THR A 1 330 ? 16.969 -10.57 11.016 1 98.69 330 THR A O 1
ATOM 2553 N N . LEU A 1 331 ? 15.148 -10.234 12.297 1 98.62 331 LEU A N 1
ATOM 2554 C CA . LEU A 1 331 ? 15.547 -11.234 13.273 1 98.62 331 LEU A CA 1
ATOM 2555 C C . LEU A 1 331 ? 15.664 -12.617 12.633 1 98.62 331 LEU A C 1
ATOM 2557 O O . LEU A 1 331 ? 16.656 -13.32 12.836 1 98.62 331 LEU A O 1
ATOM 2561 N N . LEU A 1 332 ? 14.711 -13.008 11.828 1 98.81 332 LEU A N 1
ATOM 2562 C CA . LEU A 1 332 ? 14.703 -14.305 11.164 1 98.81 332 LEU A CA 1
ATOM 2563 C C . LEU A 1 332 ? 15.875 -14.43 10.203 1 98.81 332 LEU A C 1
ATOM 2565 O O . LEU A 1 332 ? 16.531 -15.469 10.141 1 98.81 332 LEU A O 1
ATOM 2569 N N . ILE A 1 333 ? 16.172 -13.406 9.469 1 98.81 333 ILE A N 1
ATOM 2570 C CA . ILE A 1 333 ? 17.203 -13.43 8.445 1 98.81 333 ILE A CA 1
ATOM 2571 C C . ILE A 1 333 ? 18.578 -13.453 9.117 1 98.81 333 ILE A C 1
ATOM 2573 O O . ILE A 1 333 ? 19.438 -14.273 8.758 1 98.81 333 ILE A O 1
ATOM 2577 N N . GLU A 1 334 ? 18.797 -12.594 10.062 1 98.31 334 GLU A N 1
ATOM 2578 C CA . GLU A 1 334 ? 20.109 -12.461 10.695 1 98.31 334 GLU A CA 1
ATOM 2579 C C . GLU A 1 334 ? 20.453 -13.703 11.5 1 98.31 334 GLU A C 1
ATOM 2581 O O . GLU A 1 334 ? 21.625 -14.086 11.586 1 98.31 334 GLU A O 1
ATOM 2586 N N . SER A 1 335 ? 19.469 -14.359 12.055 1 98.19 335 SER A N 1
ATOM 2587 C CA . SER A 1 335 ? 19.719 -15.57 12.828 1 98.19 335 SER A CA 1
ATOM 2588 C C . SER A 1 335 ? 19.953 -16.781 11.922 1 98.19 335 SER A C 1
ATOM 2590 O O . SER A 1 335 ? 20.438 -17.812 12.367 1 98.19 335 SER A O 1
ATOM 2592 N N . GLY A 1 336 ? 19.562 -16.656 10.672 1 98.25 336 GLY A N 1
ATOM 2593 C CA . GLY A 1 336 ? 19.641 -17.766 9.734 1 98.25 336 GLY A CA 1
ATOM 2594 C C . GLY A 1 336 ? 18.375 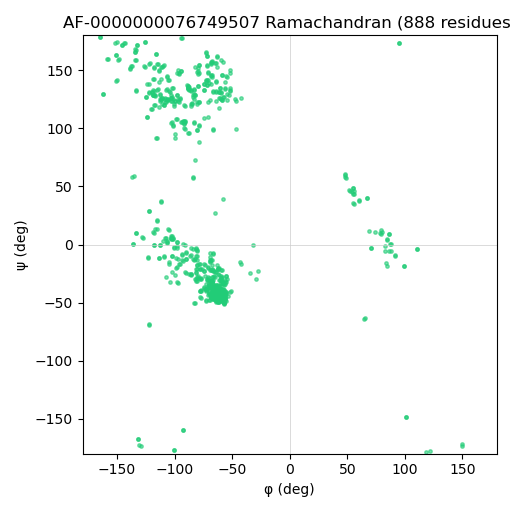-18.594 9.68 1 98.25 336 GLY A C 1
ATOM 2595 O O . GLY A 1 336 ? 18.219 -19.438 8.781 1 98.25 336 GLY A O 1
ATOM 2596 N N . GLU A 1 337 ? 17.484 -18.359 10.562 1 98.38 337 GLU A N 1
ATOM 2597 C CA . GLU A 1 337 ? 16.25 -19.141 10.633 1 98.38 337 GLU A CA 1
ATOM 2598 C C . GLU A 1 337 ? 15.422 -18.969 9.367 1 98.38 337 GLU A C 1
ATOM 2600 O O . GLU A 1 337 ? 14.781 -19.922 8.914 1 98.38 337 GLU A O 1
ATOM 2605 N N . ALA A 1 338 ? 15.43 -17.797 8.805 1 98.56 338 ALA A N 1
ATOM 2606 C CA . ALA A 1 338 ? 14.695 -17.562 7.566 1 98.56 338 ALA A CA 1
ATOM 2607 C C . ALA A 1 338 ? 15.164 -18.516 6.469 1 98.56 338 ALA A C 1
ATOM 2609 O O . ALA A 1 338 ? 14.344 -19.062 5.719 1 98.56 338 ALA A O 1
ATOM 2610 N N . PHE A 1 339 ? 16.422 -18.719 6.359 1 98.44 339 PHE A N 1
ATOM 2611 C CA . PHE A 1 339 ? 16.984 -19.578 5.328 1 98.44 339 PHE A CA 1
ATOM 2612 C C . PHE A 1 339 ? 16.656 -21.047 5.605 1 98.44 339 PHE A C 1
ATOM 2614 O O . PHE A 1 339 ? 16.438 -21.828 4.676 1 98.44 339 PHE A O 1
ATOM 2621 N N . THR A 1 340 ? 16.625 -21.375 6.867 1 98.25 340 THR A N 1
ATOM 2622 C CA . THR A 1 340 ? 16.219 -22.734 7.246 1 98.25 340 THR A CA 1
ATOM 2623 C C . THR A 1 340 ? 14.758 -22.984 6.855 1 98.25 340 THR A C 1
ATOM 2625 O O . THR A 1 340 ? 14.438 -24.031 6.289 1 98.25 340 THR A O 1
ATOM 2628 N N . LEU A 1 341 ? 13.93 -22.047 7.152 1 98.12 341 LEU A N 1
ATOM 2629 C CA . LEU A 1 341 ? 12.516 -22.172 6.793 1 98.12 341 LEU A CA 1
ATOM 2630 C C . LEU A 1 341 ? 12.344 -22.281 5.285 1 98.12 341 LEU A C 1
ATOM 2632 O O . LEU A 1 341 ? 11.562 -23.094 4.801 1 98.12 341 LEU A O 1
ATOM 2636 N N . ALA A 1 342 ? 13.062 -21.484 4.539 1 98.12 342 ALA A N 1
ATOM 2637 C CA . ALA A 1 342 ? 13.008 -21.516 3.078 1 98.12 342 ALA A CA 1
ATOM 2638 C C . ALA A 1 342 ? 13.461 -22.859 2.535 1 98.12 342 ALA A C 1
ATOM 2640 O O . ALA A 1 342 ? 12.828 -23.422 1.628 1 98.12 342 ALA A O 1
ATOM 2641 N N . SER A 1 343 ? 14.539 -23.344 3.084 1 97.75 343 SER A N 1
ATOM 2642 C CA . SER A 1 343 ? 15.055 -24.641 2.652 1 97.75 343 SER A CA 1
ATOM 2643 C C . SER A 1 343 ? 14.055 -25.766 2.949 1 97.75 343 SER A C 1
ATOM 2645 O O . SER A 1 343 ? 13.883 -26.672 2.141 1 97.75 343 SER A O 1
ATOM 2647 N N . ASN A 1 344 ? 13.422 -25.688 4.086 1 97.19 344 ASN A N 1
ATOM 2648 C CA . ASN A 1 344 ? 12.391 -26.656 4.426 1 97.19 344 ASN A CA 1
ATOM 2649 C C . ASN A 1 344 ? 11.242 -26.625 3.418 1 97.19 344 ASN A C 1
ATOM 2651 O O . ASN A 1 344 ? 10.727 -27.672 3.023 1 97.19 344 ASN A O 1
ATOM 2655 N N . GLN A 1 345 ? 10.852 -25.438 3.051 1 97.19 345 GLN A N 1
ATOM 2656 C CA . GLN A 1 345 ? 9.805 -25.281 2.049 1 97.19 345 GLN A CA 1
ATOM 2657 C C . GLN A 1 345 ? 10.234 -25.875 0.707 1 97.19 345 GLN A C 1
ATOM 2659 O O . GLN A 1 345 ? 9.445 -26.531 0.027 1 97.19 345 GLN A O 1
ATOM 2664 N N . ARG A 1 346 ? 11.438 -25.609 0.31 1 97.25 346 ARG A N 1
ATOM 2665 C CA . ARG A 1 346 ? 11.984 -26.141 -0.937 1 97.25 346 ARG A CA 1
ATOM 2666 C C . ARG A 1 346 ? 11.961 -27.672 -0.947 1 97.25 346 ARG A C 1
ATOM 2668 O O . ARG A 1 346 ? 11.508 -28.281 -1.919 1 97.25 346 ARG A O 1
ATOM 2675 N N . ASP A 1 347 ? 12.422 -28.25 0.127 1 96.81 347 ASP A N 1
ATOM 2676 C CA . ASP A 1 347 ? 12.461 -29.703 0.231 1 96.81 347 ASP A CA 1
ATOM 2677 C C . ASP A 1 347 ? 11.055 -30.297 0.189 1 96.81 347 ASP A C 1
ATOM 2679 O O . ASP A 1 347 ? 10.82 -31.312 -0.469 1 96.81 347 ASP A O 1
ATOM 2683 N N . MET A 1 348 ? 10.219 -29.688 0.883 1 96.31 348 MET A N 1
ATOM 2684 C CA . MET A 1 348 ? 8.828 -30.125 0.893 1 96.31 348 MET A CA 1
ATOM 2685 C C . MET A 1 348 ? 8.211 -30.031 -0.501 1 96.31 348 MET A C 1
ATOM 2687 O O . MET A 1 348 ? 7.551 -30.969 -0.959 1 96.31 348 MET A O 1
ATOM 2691 N N . ALA A 1 349 ? 8.422 -28.922 -1.153 1 97.06 349 ALA A N 1
ATOM 2692 C CA . ALA A 1 349 ? 7.906 -28.734 -2.506 1 97.06 349 ALA A CA 1
ATOM 2693 C C . ALA A 1 349 ? 8.438 -29.812 -3.455 1 97.06 349 ALA A C 1
ATOM 2695 O O . ALA A 1 349 ? 7.68 -30.375 -4.25 1 97.06 349 ALA A O 1
ATOM 2696 N N . SER A 1 350 ? 9.695 -30.078 -3.334 1 96.12 350 SER A N 1
ATOM 2697 C CA . SER A 1 350 ? 10.32 -31.094 -4.172 1 96.12 350 SER A CA 1
ATOM 2698 C C . SER A 1 350 ? 9.711 -32.469 -3.918 1 96.12 350 SER A C 1
ATOM 2700 O O . SER A 1 350 ? 9.43 -33.219 -4.863 1 96.12 350 SER A O 1
ATOM 2702 N N . SER A 1 351 ? 9.531 -32.781 -2.719 1 96.38 351 SER A N 1
ATOM 2703 C CA . SER A 1 351 ? 8.914 -34.062 -2.35 1 96.38 351 SER A CA 1
ATOM 2704 C C . SER A 1 351 ? 7.492 -34.188 -2.887 1 96.38 351 SER A C 1
ATOM 2706 O O . SER A 1 351 ? 7.102 -35.219 -3.424 1 96.38 351 SER A O 1
ATOM 2708 N N . ARG A 1 352 ? 6.742 -33.125 -2.732 1 97.12 352 ARG A N 1
ATOM 2709 C CA . ARG A 1 352 ? 5.348 -33.156 -3.162 1 97.12 352 ARG A CA 1
ATOM 2710 C C . ARG A 1 352 ? 5.242 -33.156 -4.684 1 97.12 352 ARG A C 1
ATOM 2712 O O . ARG A 1 352 ? 4.305 -33.719 -5.242 1 97.12 352 ARG A O 1
ATOM 2719 N N . GLN A 1 353 ? 6.207 -32.531 -5.34 1 96.94 353 GLN A N 1
ATOM 2720 C CA . GLN A 1 353 ? 6.297 -32.656 -6.793 1 96.94 353 GLN A CA 1
ATOM 2721 C C . GLN A 1 353 ? 6.473 -34.094 -7.223 1 96.94 353 GLN A C 1
ATOM 2723 O O . GLN A 1 353 ? 5.859 -34.562 -8.195 1 96.94 353 GLN A O 1
ATOM 2728 N N . LYS A 1 354 ? 7.285 -34.844 -6.531 1 95.88 354 LYS A N 1
ATOM 2729 C CA . LYS A 1 354 ? 7.484 -36.25 -6.824 1 95.88 354 LYS A CA 1
ATOM 2730 C C . LYS A 1 354 ? 6.184 -37.031 -6.66 1 95.88 354 LYS A C 1
ATOM 2732 O O . LYS A 1 354 ? 5.852 -37.875 -7.492 1 95.88 354 LYS A O 1
ATOM 2737 N N . ILE A 1 355 ? 5.484 -36.688 -5.637 1 96.88 355 ILE A N 1
ATOM 2738 C CA . ILE A 1 355 ? 4.203 -37.344 -5.379 1 96.88 355 ILE A CA 1
ATOM 2739 C C . ILE A 1 355 ? 3.242 -37.062 -6.531 1 96.88 355 ILE A C 1
ATOM 2741 O O . ILE A 1 355 ? 2.598 -37.969 -7.051 1 96.88 355 ILE A O 1
ATOM 2745 N N . ALA A 1 356 ? 3.158 -35.812 -6.871 1 97.31 356 ALA A N 1
ATOM 2746 C CA . ALA A 1 356 ? 2.26 -35.406 -7.953 1 97.31 356 ALA A CA 1
ATOM 2747 C C . ALA A 1 356 ? 2.645 -36.125 -9.258 1 97.31 356 ALA A C 1
ATOM 2749 O O . ALA A 1 356 ? 1.773 -36.562 -10.016 1 97.31 356 ALA A O 1
ATOM 2750 N N . ARG A 1 357 ? 3.922 -36.219 -9.547 1 96.19 357 ARG A N 1
ATOM 2751 C CA . ARG A 1 357 ? 4.398 -36.875 -10.758 1 96.19 357 ARG A CA 1
ATOM 2752 C C . ARG A 1 357 ? 3.971 -38.344 -10.797 1 96.19 357 ARG A C 1
ATOM 2754 O O . ARG A 1 357 ? 3.594 -38.844 -11.852 1 96.19 357 ARG A O 1
ATOM 2761 N N . GLU A 1 358 ? 4.07 -38.938 -9.727 1 95.62 358 GLU A N 1
ATOM 2762 C CA . GLU A 1 358 ? 3.666 -40.312 -9.633 1 95.62 358 GLU A CA 1
ATOM 2763 C C . GLU A 1 358 ? 2.16 -40.469 -9.82 1 95.62 358 GLU A C 1
ATOM 2765 O O . GLU A 1 358 ? 1.708 -41.344 -10.562 1 95.62 358 GLU A O 1
ATOM 2770 N N . ILE A 1 359 ? 1.443 -39.625 -9.195 1 97.12 359 ILE A N 1
ATOM 2771 C CA . ILE A 1 359 ? -0.012 -39.719 -9.219 1 97.12 359 ILE A CA 1
ATOM 2772 C C . ILE A 1 359 ? -0.529 -39.438 -10.625 1 97.12 359 ILE A C 1
ATOM 2774 O O . ILE A 1 359 ? -1.435 -40.125 -11.109 1 97.12 359 ILE A O 1
ATOM 2778 N N . PHE A 1 360 ? 0.02 -38.5 -11.305 1 96.25 360 PHE A N 1
ATOM 2779 C CA . PHE A 1 360 ? -0.481 -38.062 -12.602 1 96.25 360 PHE A CA 1
ATOM 2780 C C . PHE A 1 360 ? 0.314 -38.719 -13.727 1 96.25 360 PHE A C 1
ATOM 2782 O O . PHE A 1 360 ? 0.062 -38.469 -14.906 1 96.25 360 PHE A O 1
ATOM 2789 N N . SER A 1 361 ? 1.311 -39.531 -13.414 1 93.19 361 SER A N 1
ATOM 2790 C CA . SER A 1 361 ? 2.174 -40.188 -14.375 1 93.19 361 SER A CA 1
ATOM 2791 C C . SER A 1 361 ? 2.818 -39.219 -15.336 1 93.19 361 SER A C 1
ATOM 2793 O O . SER A 1 361 ? 2.746 -39.375 -16.562 1 93.19 361 SER A O 1
ATOM 2795 N N . LEU A 1 362 ? 3.303 -38.156 -14.695 1 89.44 362 LEU A N 1
ATOM 2796 C CA . LEU A 1 362 ? 3.98 -37.125 -15.469 1 89.44 362 LEU A CA 1
ATOM 2797 C C . LEU A 1 362 ? 5.422 -37.531 -15.773 1 89.44 362 LEU A C 1
ATOM 2799 O O . LEU A 1 362 ? 6.297 -37.406 -14.914 1 89.44 362 LEU A O 1
ATOM 2803 N N . ASN A 1 363 ? 5.66 -38.031 -16.938 1 80.88 363 ASN A N 1
ATOM 2804 C CA . ASN A 1 363 ? 6.992 -38.469 -17.312 1 80.88 363 ASN A CA 1
ATOM 2805 C C . ASN A 1 363 ? 7.832 -37.344 -17.891 1 80.88 363 ASN A C 1
ATOM 2807 O O . ASN A 1 363 ? 7.312 -36.469 -18.609 1 80.88 363 ASN A O 1
ATOM 2811 N N . GLY A 1 364 ? 9.031 -37.188 -17.469 1 74.75 364 GLY A N 1
ATOM 2812 C CA . GLY A 1 364 ? 9.961 -36.219 -18.047 1 74.75 364 GLY A CA 1
ATOM 2813 C C . GLY A 1 364 ? 9.867 -34.844 -17.422 1 74.75 364 GLY A C 1
ATOM 2814 O O . GLY A 1 364 ? 10.609 -33.938 -17.797 1 74.75 364 GLY A O 1
ATOM 2815 N N . VAL A 1 365 ? 8.922 -34.75 -16.578 1 74.19 365 VAL A N 1
ATOM 2816 C CA . VAL A 1 365 ? 8.766 -33.438 -15.93 1 74.19 365 VAL A CA 1
ATOM 2817 C C . VAL A 1 365 ? 9.688 -33.344 -14.711 1 74.19 365 VAL A C 1
ATOM 2819 O O . VAL A 1 365 ? 9.789 -34.312 -13.938 1 74.19 365 VAL A O 1
ATOM 2822 N N . HIS A 1 366 ? 10.453 -32.188 -14.562 1 80.94 366 HIS A N 1
ATOM 2823 C CA . HIS A 1 366 ? 11.422 -32.062 -13.469 1 80.94 366 HIS A CA 1
ATOM 2824 C C . HIS A 1 366 ? 11.117 -30.844 -12.609 1 80.94 366 HIS A C 1
ATOM 2826 O O . HIS A 1 366 ? 11.992 -30.359 -11.891 1 80.94 366 HIS A O 1
ATOM 2832 N N . SER A 1 367 ? 9.938 -30.531 -12.586 1 86.06 367 SER A N 1
ATOM 2833 C CA . SER A 1 367 ? 9.578 -29.359 -11.781 1 86.06 367 SER A CA 1
ATOM 2834 C C . SER A 1 367 ? 9.773 -29.641 -10.297 1 86.06 367 SER A C 1
ATOM 2836 O O . SER A 1 367 ? 9.602 -30.766 -9.844 1 86.06 367 SER A O 1
ATOM 2838 N N . THR A 1 368 ? 10.211 -28.656 -9.508 1 93.38 368 THR A N 1
ATOM 2839 C CA . THR A 1 368 ? 10.461 -28.812 -8.078 1 93.38 368 THR A CA 1
ATOM 2840 C C . THR A 1 368 ? 9.727 -27.734 -7.281 1 93.38 368 THR A C 1
ATOM 2842 O O . THR A 1 368 ? 9.883 -27.641 -6.062 1 93.38 368 THR A O 1
ATOM 2845 N N . GLY A 1 369 ? 8.953 -26.953 -7.883 1 96.25 369 GLY A N 1
ATOM 2846 C CA . GLY A 1 369 ? 8.391 -25.781 -7.238 1 96.25 369 GLY A CA 1
ATOM 2847 C C . GLY A 1 369 ? 7.035 -26.047 -6.602 1 96.25 369 GLY A C 1
ATOM 2848 O O . GLY A 1 369 ? 6.738 -27.172 -6.211 1 96.25 369 GLY A O 1
ATOM 2849 N N . TYR A 1 370 ? 6.254 -25 -6.352 1 97.31 370 TYR A N 1
ATOM 2850 C CA . TYR A 1 370 ? 5.055 -25 -5.523 1 97.31 370 TYR A CA 1
ATOM 2851 C C . TYR A 1 370 ? 3.852 -25.531 -6.301 1 97.31 370 TYR A C 1
ATOM 2853 O O . TYR A 1 370 ? 2.803 -25.812 -5.715 1 97.31 370 TYR A O 1
ATOM 2861 N N . HIS A 1 371 ? 3.965 -25.719 -7.637 1 97.25 371 HIS A N 1
ATOM 2862 C CA . HIS A 1 371 ? 2.744 -25.984 -8.383 1 97.25 371 HIS A CA 1
ATOM 2863 C C . HIS A 1 371 ? 3.031 -26.844 -9.617 1 97.25 371 HIS A C 1
ATOM 2865 O O . HIS A 1 371 ? 4.188 -26.984 -10.016 1 97.25 371 HIS A O 1
ATOM 2871 N N . VAL A 1 372 ? 1.941 -27.406 -10.133 1 96.56 372 VAL A N 1
ATOM 2872 C CA . VAL A 1 372 ? 1.963 -28.203 -11.359 1 96.56 372 VAL A CA 1
ATOM 2873 C C . VAL A 1 372 ? 1.064 -27.547 -12.406 1 96.56 372 VAL A C 1
ATOM 2875 O O . VAL A 1 372 ? -0.056 -27.141 -12.102 1 96.56 372 VAL A O 1
ATOM 2878 N N . TRP A 1 373 ? 1.693 -27.391 -13.531 1 96.38 373 TRP A N 1
ATOM 2879 C CA . TRP A 1 373 ? 0.935 -26.984 -14.719 1 96.38 373 TRP A CA 1
ATOM 2880 C C . TRP A 1 373 ? 0.457 -28.219 -15.492 1 96.38 373 TRP A C 1
ATOM 2882 O O . TRP A 1 373 ? 1.208 -28.797 -16.281 1 96.38 373 TRP A O 1
ATOM 2892 N N . LEU A 1 374 ? -0.826 -28.578 -15.289 1 96.12 374 LEU A N 1
ATOM 2893 C CA . LEU A 1 374 ? -1.312 -29.891 -15.695 1 96.12 374 LEU A CA 1
ATOM 2894 C C . LEU A 1 374 ? -2.135 -29.797 -16.984 1 96.12 374 LEU A C 1
ATOM 2896 O O . LEU A 1 374 ? -3.129 -29.062 -17.031 1 96.12 374 LEU A O 1
ATOM 2900 N N . SER A 1 375 ? -1.739 -30.531 -17.984 1 95.31 375 SER A N 1
ATOM 2901 C CA . SER A 1 375 ? -2.504 -30.609 -19.219 1 95.31 375 SER A CA 1
ATOM 2902 C C . SER A 1 375 ? -3.775 -31.422 -19.047 1 95.31 375 SER A C 1
ATOM 2904 O O . SER A 1 375 ? -3.762 -32.469 -18.359 1 95.31 375 SER A O 1
ATOM 2906 N N . LEU A 1 376 ? -4.754 -30.938 -19.672 1 95.56 376 LEU A N 1
ATOM 2907 C CA . LEU A 1 376 ? -6.02 -31.656 -19.641 1 95.56 376 LEU A CA 1
ATOM 2908 C C . LEU A 1 376 ? -6.176 -32.531 -20.859 1 95.56 376 LEU A C 1
ATOM 2910 O O . LEU A 1 376 ? -5.715 -32.188 -21.953 1 95.56 376 LEU A O 1
ATOM 2914 N N . PRO A 1 377 ? -6.855 -33.656 -20.625 1 93.88 377 PRO A N 1
ATOM 2915 C CA . PRO A 1 377 ? -7.172 -34.469 -21.797 1 93.88 377 PRO A CA 1
ATOM 2916 C C . PRO A 1 377 ? -8.102 -33.75 -22.781 1 93.88 377 PRO A C 1
ATOM 2918 O O . PRO A 1 377 ? -8.812 -32.812 -22.391 1 93.88 377 PRO A O 1
ATOM 2921 N N . GLU A 1 378 ? -8.141 -34.219 -23.984 1 91.19 378 GLU A N 1
ATOM 2922 C CA . GLU A 1 378 ? -8.852 -33.594 -25.078 1 91.19 378 GLU A CA 1
ATOM 2923 C C . GLU A 1 378 ? -10.352 -33.5 -24.781 1 91.19 378 GLU A C 1
ATOM 2925 O O . GLU A 1 378 ? -11.031 -32.594 -25.234 1 91.19 378 GLU A O 1
ATOM 2930 N N . HIS A 1 379 ? -10.812 -34.375 -24.078 1 90.06 379 HIS A N 1
ATOM 2931 C CA . HIS A 1 379 ? -12.258 -34.469 -23.875 1 90.06 379 HIS A CA 1
ATOM 2932 C C . HIS A 1 379 ? -12.719 -33.469 -22.812 1 90.06 379 HIS A C 1
ATOM 2934 O O . HIS A 1 379 ? -13.914 -33.281 -22.625 1 90.06 379 HIS A O 1
ATOM 2940 N N . TRP A 1 380 ? -11.758 -32.781 -22.188 1 91.12 380 TRP A N 1
ATOM 2941 C CA . TRP A 1 380 ? -12.117 -31.797 -21.188 1 91.12 380 TRP A CA 1
ATOM 2942 C C . TRP A 1 380 ? -11.891 -30.375 -21.719 1 91.12 380 TRP A C 1
ATOM 2944 O O . TRP A 1 380 ? -10.867 -30.109 -22.359 1 91.12 380 TRP A O 1
ATOM 2954 N N . GLN A 1 381 ? -12.898 -29.578 -21.5 1 86.25 381 GLN A N 1
ATOM 2955 C CA . GLN A 1 381 ? -12.68 -28.141 -21.531 1 86.25 381 GLN A CA 1
ATOM 2956 C C . GLN A 1 381 ? -12.266 -27.609 -20.156 1 86.25 381 GLN A C 1
ATOM 2958 O O . GLN A 1 381 ? -12.82 -28.016 -19.141 1 86.25 381 GLN A O 1
ATOM 2963 N N . GLN A 1 382 ? -11.266 -26.734 -20.172 1 88.44 382 GLN A N 1
ATOM 2964 C CA . GLN A 1 382 ? -10.617 -26.375 -18.922 1 88.44 382 GLN A CA 1
ATOM 2965 C C . GLN A 1 382 ? -11.617 -25.75 -17.953 1 88.44 382 GLN A C 1
ATOM 2967 O O . GLN A 1 382 ? -11.578 -26.031 -16.75 1 88.44 382 GLN A O 1
ATOM 2972 N N . ASP A 1 383 ? -12.508 -24.922 -18.422 1 82.88 383 ASP A N 1
ATOM 2973 C CA . ASP A 1 383 ? -13.445 -24.281 -17.5 1 82.88 383 ASP A CA 1
ATOM 2974 C C . ASP A 1 383 ? -14.5 -25.266 -17.016 1 82.88 383 ASP A C 1
ATOM 2976 O O . ASP A 1 383 ? -14.945 -25.203 -15.867 1 82.88 383 ASP A O 1
ATOM 2980 N N . ARG A 1 384 ? -14.938 -26.078 -17.812 1 83.38 384 ARG A N 1
ATOM 2981 C CA . ARG A 1 384 ? -15.859 -27.141 -17.422 1 83.38 384 ARG A CA 1
ATOM 2982 C C . ARG A 1 384 ? -15.227 -28.062 -16.375 1 83.38 384 ARG A C 1
ATOM 2984 O O . ARG A 1 384 ? -15.875 -28.469 -15.414 1 83.38 384 ARG A O 1
ATOM 2991 N N . PHE A 1 385 ? -14.016 -28.406 -16.688 1 92.12 385 PHE A N 1
ATOM 2992 C CA . PHE A 1 385 ? -13.297 -29.234 -15.727 1 92.12 385 PHE A CA 1
ATOM 2993 C C . PHE A 1 385 ? -13.227 -28.562 -14.359 1 92.12 385 PHE A C 1
ATOM 2995 O O . PHE A 1 385 ? -13.469 -29.203 -13.336 1 92.12 385 PHE A O 1
ATOM 3002 N N . THR A 1 386 ? -12.844 -27.266 -14.336 1 91.25 386 THR A N 1
ATOM 3003 C CA . THR A 1 386 ? -12.711 -26.516 -13.094 1 91.25 386 THR A CA 1
ATOM 3004 C C . THR A 1 386 ? -14.039 -26.469 -12.344 1 91.25 386 THR A C 1
ATOM 3006 O O . THR A 1 386 ? -14.062 -26.578 -11.117 1 91.25 386 THR A O 1
ATOM 3009 N N . MET A 1 387 ? -15.094 -26.344 -13.023 1 86.19 387 MET A N 1
ATOM 3010 C CA . MET A 1 387 ? -16.422 -26.312 -12.414 1 86.19 387 MET A CA 1
ATOM 3011 C C . MET A 1 387 ? -16.75 -27.672 -11.797 1 86.19 387 MET A C 1
ATOM 3013 O O . MET A 1 387 ? -17.25 -27.75 -10.672 1 86.19 387 MET A O 1
ATOM 3017 N N . GLU A 1 388 ? -16.516 -28.688 -12.531 1 89.06 388 GLU A N 1
ATOM 3018 C CA . GLU A 1 388 ? -16.781 -30.031 -12.023 1 89.06 388 GLU A CA 1
ATOM 3019 C C . GLU A 1 388 ? -15.922 -30.344 -10.797 1 89.06 388 GLU A C 1
ATOM 3021 O O . GLU A 1 388 ? -16.391 -31 -9.859 1 89.06 388 GLU A O 1
ATOM 3026 N N . ALA A 1 389 ? -14.672 -29.969 -10.922 1 93.88 389 ALA A N 1
ATOM 3027 C CA . ALA A 1 389 ? -13.797 -30.141 -9.766 1 93.88 389 ALA A CA 1
ATOM 3028 C C . ALA A 1 389 ? -14.352 -29.406 -8.547 1 93.88 389 ALA A C 1
ATOM 3030 O O . ALA A 1 389 ? -14.391 -29.953 -7.445 1 93.88 389 ALA A O 1
ATOM 3031 N N . LYS A 1 390 ? -14.781 -28.203 -8.75 1 89.69 390 LYS A N 1
ATOM 3032 C CA . LYS A 1 390 ? -15.344 -27.406 -7.664 1 89.69 390 LYS A CA 1
ATOM 3033 C C . LYS A 1 390 ? -16.562 -28.094 -7.051 1 89.69 390 LYS A C 1
ATOM 3035 O O . LYS A 1 390 ? -16.734 -28.094 -5.828 1 89.69 390 LYS A O 1
ATOM 3040 N N . ASN A 1 391 ? -17.375 -28.625 -7.84 1 85.44 391 ASN A N 1
ATOM 3041 C CA . ASN A 1 391 ? -18.547 -29.344 -7.375 1 85.44 391 ASN A CA 1
ATOM 3042 C C . ASN A 1 391 ? -18.172 -30.516 -6.469 1 85.44 391 ASN A C 1
ATOM 3044 O O . ASN A 1 391 ? -18.984 -30.969 -5.668 1 85.44 391 ASN A O 1
ATOM 3048 N N . ARG A 1 392 ? -16.984 -30.922 -6.621 1 90.06 392 ARG A N 1
ATOM 3049 C CA . ARG A 1 392 ? -16.5 -32.031 -5.824 1 90.06 392 ARG A CA 1
ATOM 3050 C C . ARG A 1 392 ? -15.641 -31.562 -4.66 1 90.06 392 ARG A C 1
ATOM 3052 O O . ARG A 1 392 ? -14.961 -32.344 -4.004 1 90.06 392 ARG A O 1
ATOM 3059 N N . GLY A 1 393 ? -15.57 -30.234 -4.527 1 91.31 393 GLY A N 1
ATOM 3060 C CA . GLY A 1 393 ? -14.812 -29.672 -3.426 1 91.31 393 GLY A CA 1
ATOM 3061 C C . GLY A 1 393 ? -13.336 -29.5 -3.744 1 91.31 393 GLY A C 1
ATOM 3062 O O . GLY A 1 393 ? -12.523 -29.297 -2.842 1 91.31 393 GLY A O 1
ATOM 3063 N N . LEU A 1 394 ? -12.984 -29.703 -4.984 1 94.94 394 LEU A N 1
ATOM 3064 C CA . LEU A 1 394 ? -11.617 -29.5 -5.461 1 94.94 394 LEU A CA 1
ATOM 3065 C C . LEU A 1 394 ? -11.469 -28.141 -6.125 1 94.94 394 LEU A C 1
ATOM 3067 O O . LEU A 1 394 ? -11.891 -27.953 -7.27 1 94.94 394 LEU A O 1
ATOM 3071 N N . ILE A 1 395 ? -10.781 -27.219 -5.457 1 93.44 395 ILE A N 1
ATOM 3072 C CA . ILE A 1 395 ? -10.633 -25.875 -6.008 1 93.44 395 ILE A CA 1
ATOM 3073 C C . ILE A 1 395 ? -9.328 -25.781 -6.797 1 93.44 395 ILE A C 1
ATOM 3075 O O . ILE A 1 395 ? -8.25 -25.719 -6.211 1 93.44 395 ILE A O 1
ATOM 3079 N N . VAL A 1 396 ? -9.461 -25.781 -8.094 1 94.81 396 VAL A N 1
ATOM 3080 C CA . VAL A 1 396 ? -8.312 -25.672 -8.992 1 94.81 396 VAL A CA 1
ATOM 3081 C C . VAL A 1 396 ? -8.414 -24.375 -9.805 1 94.81 396 VAL A C 1
ATOM 3083 O O . VAL A 1 396 ? -9.453 -23.719 -9.805 1 94.81 396 VAL A O 1
ATOM 3086 N N . THR A 1 397 ? -7.316 -24 -10.398 1 94.06 397 THR A N 1
ATOM 3087 C CA . THR A 1 397 ? -7.332 -22.75 -11.18 1 94.06 397 THR A CA 1
ATOM 3088 C C . THR A 1 397 ? -7.266 -23.062 -12.672 1 94.06 397 THR A C 1
ATOM 3090 O O . THR A 1 397 ? -6.336 -23.719 -13.133 1 94.06 397 THR A O 1
ATOM 3093 N N . SER A 1 398 ? -8.289 -22.484 -13.383 1 92.69 398 SER A N 1
ATOM 3094 C CA . SER A 1 398 ? -8.297 -22.609 -14.836 1 92.69 398 SER A CA 1
ATOM 3095 C C . SER A 1 398 ? -7.105 -21.906 -15.461 1 92.69 398 SER A C 1
ATOM 3097 O O . SER A 1 398 ? -6.719 -20.812 -15.023 1 92.69 398 SER A O 1
ATOM 3099 N N . GLY A 1 399 ? -6.574 -22.547 -16.453 1 94.06 399 GLY A N 1
ATOM 3100 C CA . GLY A 1 399 ? -5.441 -21.953 -17.141 1 94.06 399 GLY A CA 1
ATOM 3101 C C . GLY A 1 399 ? -5.777 -20.625 -17.797 1 94.06 399 GLY A C 1
ATOM 3102 O O . GLY A 1 399 ? -4.891 -19.797 -18.047 1 94.06 399 GLY A O 1
ATOM 3103 N N . SER A 1 400 ? -7.035 -20.359 -18.047 1 89.69 400 SER A N 1
ATOM 3104 C CA . SER A 1 400 ? -7.457 -19.141 -18.734 1 89.69 400 SER A CA 1
ATOM 3105 C C . SER A 1 400 ? -7.133 -17.906 -17.906 1 89.69 400 SER A C 1
ATOM 3107 O O . SER A 1 400 ? -6.91 -16.828 -18.453 1 89.69 400 SER A O 1
ATOM 3109 N N . TYR A 1 401 ? -7.008 -18.078 -16.609 1 90.62 401 TYR A N 1
ATOM 3110 C CA . TYR A 1 401 ? -6.762 -16.938 -15.727 1 90.62 401 TYR A CA 1
ATOM 3111 C C . TYR A 1 401 ? -5.324 -16.453 -15.859 1 90.62 401 TYR A C 1
ATOM 3113 O O . TYR A 1 401 ? -5.004 -15.336 -15.438 1 90.62 401 TYR A O 1
ATOM 3121 N N . PHE A 1 402 ? -4.469 -17.297 -16.438 1 96.06 402 PHE A N 1
ATOM 3122 C CA . PHE A 1 402 ? -3.059 -16.953 -16.547 1 96.06 402 PHE A CA 1
ATOM 3123 C C . PHE A 1 402 ? -2.754 -16.406 -17.938 1 96.06 402 PHE A C 1
ATOM 3125 O O . PHE A 1 402 ? -1.671 -15.867 -18.188 1 96.06 402 PHE A O 1
ATOM 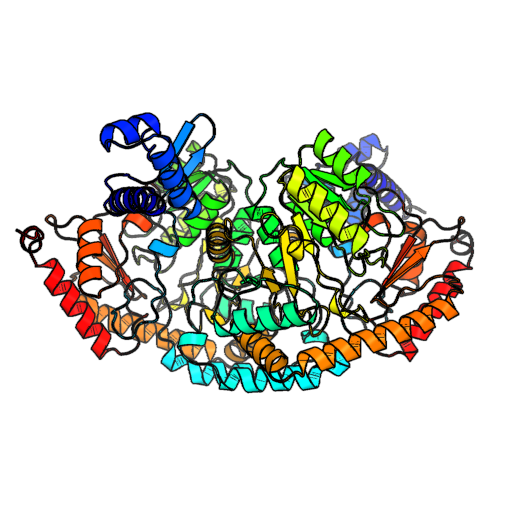3132 N N . SER A 1 403 ? -3.701 -16.562 -18.844 1 94 403 SER A N 1
ATOM 3133 C CA . SER A 1 403 ? -3.486 -16.188 -20.25 1 94 403 SER A CA 1
ATOM 3134 C C . SER A 1 403 ? -3.746 -14.703 -20.469 1 94 403 SER A C 1
ATOM 3136 O O . SER A 1 403 ? -4.809 -14.195 -20.109 1 94 403 SER A O 1
ATOM 3138 N N . VAL A 1 404 ? -2.822 -14.023 -21.078 1 92.5 404 VAL A N 1
ATOM 3139 C CA . VAL A 1 404 ? -2.93 -12.586 -21.312 1 92.5 404 VAL A CA 1
ATOM 3140 C C . VAL A 1 404 ? -4.125 -12.305 -22.219 1 92.5 404 VAL A C 1
ATOM 3142 O O . VAL A 1 404 ? -4.867 -11.344 -22 1 92.5 404 VAL A O 1
ATOM 3145 N N . ASP A 1 405 ? -4.34 -13.141 -23.203 1 84.69 405 ASP A N 1
ATOM 3146 C CA . ASP A 1 405 ? -5.402 -12.875 -24.172 1 84.69 405 ASP A CA 1
ATOM 3147 C C . ASP A 1 405 ? -6.668 -13.656 -23.812 1 84.69 405 ASP A C 1
ATOM 3149 O O . ASP A 1 405 ? -7.633 -13.664 -24.578 1 84.69 405 ASP A O 1
ATOM 3153 N N . GLY A 1 406 ? -6.629 -14.359 -22.734 1 81 406 GLY A N 1
ATOM 3154 C CA . GLY A 1 406 ? -7.809 -15.086 -22.281 1 81 406 GLY A CA 1
ATOM 3155 C C . GLY A 1 406 ? -8.039 -16.375 -23.047 1 81 406 GLY A C 1
ATOM 3156 O O . GLY A 1 406 ? -9.039 -17.062 -22.828 1 81 406 GLY A O 1
ATOM 3157 N N . SER A 1 407 ? -7.094 -16.75 -23.828 1 82.31 407 SER A N 1
ATOM 3158 C CA . SER A 1 407 ? -7.238 -17.969 -24.625 1 82.31 407 SER A CA 1
ATOM 3159 C C . SER A 1 407 ? -7.152 -19.219 -23.75 1 82.31 407 SER A C 1
ATOM 3161 O O . SER A 1 407 ? -6.551 -19.188 -22.672 1 82.31 407 SER A O 1
ATOM 3163 N N . SER A 1 408 ? -7.777 -20.188 -24.266 1 84.75 408 SER A N 1
ATOM 3164 C CA . SER A 1 408 ? -7.695 -21.469 -23.594 1 84.75 408 SER A CA 1
ATOM 3165 C C . SER A 1 408 ? -6.289 -22.062 -23.688 1 84.75 408 SER A C 1
ATOM 3167 O O . SER A 1 408 ? -5.645 -21.969 -24.734 1 84.75 408 SER A O 1
ATOM 3169 N N . THR A 1 409 ? -5.891 -22.609 -22.562 1 92.12 409 THR A N 1
ATOM 3170 C CA . THR A 1 409 ? -4.566 -23.203 -22.516 1 92.12 409 THR A CA 1
ATOM 3171 C C . THR A 1 409 ? -4.668 -24.734 -22.438 1 92.12 409 THR A C 1
ATOM 3173 O O . THR A 1 409 ? -3.672 -25.438 -22.625 1 92.12 409 THR A O 1
ATOM 3176 N N . GLN A 1 410 ? -5.914 -25.219 -22.203 1 95.44 410 GLN A N 1
ATOM 3177 C CA . GLN A 1 410 ? -6.168 -26.625 -21.953 1 95.44 410 GLN A CA 1
ATOM 3178 C C . GLN A 1 410 ? -5.324 -27.156 -20.797 1 95.44 410 GLN A C 1
ATOM 3180 O O . GLN A 1 410 ? -4.77 -28.25 -20.875 1 95.44 410 GLN A O 1
ATOM 3185 N N . HIS A 1 411 ? -5.117 -26.344 -19.828 1 96.88 411 HIS A N 1
ATOM 3186 C CA . HIS A 1 411 ? -4.371 -26.656 -18.625 1 96.88 411 HIS A CA 1
ATOM 3187 C C . HIS A 1 411 ? -5.117 -26.172 -17.375 1 96.88 411 HIS A C 1
ATOM 3189 O O . HIS A 1 411 ? -6.016 -25.328 -17.469 1 96.88 411 HIS A O 1
ATOM 3195 N N . ILE A 1 412 ? -4.77 -26.75 -16.281 1 96 412 ILE A N 1
ATOM 3196 C CA . ILE A 1 412 ? -5.066 -26.203 -14.969 1 96 412 ILE A CA 1
ATOM 3197 C C . ILE A 1 412 ? -3.777 -26.094 -14.148 1 96 412 ILE A C 1
ATOM 3199 O O . ILE A 1 412 ? -2.803 -26.812 -14.422 1 96 412 ILE A O 1
ATOM 3203 N N . ARG A 1 413 ? -3.758 -25.188 -13.219 1 96.88 413 ARG A N 1
ATOM 3204 C CA . ARG A 1 413 ? -2.65 -25.078 -12.273 1 96.88 413 ARG A CA 1
ATOM 3205 C C . ARG A 1 413 ? -3.049 -25.625 -10.898 1 96.88 413 ARG A C 1
ATOM 3207 O O . ARG A 1 413 ? -4.102 -25.266 -10.367 1 96.88 413 ARG A O 1
ATOM 3214 N N . LEU A 1 414 ? -2.232 -26.438 -10.336 1 97 414 LEU A N 1
ATOM 3215 C CA . LEU A 1 414 ? -2.463 -27.031 -9.023 1 97 414 LEU A CA 1
ATOM 3216 C C . LEU A 1 414 ? -1.379 -26.609 -8.039 1 97 414 LEU A C 1
ATOM 3218 O O . LEU A 1 414 ? -0.199 -26.906 -8.242 1 97 414 LEU A O 1
ATOM 3222 N N . SER A 1 415 ? -1.765 -25.969 -6.98 1 96.69 415 SER A N 1
ATOM 3223 C CA . SER A 1 415 ? -0.844 -25.703 -5.879 1 96.69 415 SER A CA 1
ATOM 3224 C C . SER A 1 415 ? -0.585 -26.969 -5.066 1 96.69 415 SER A C 1
ATOM 3226 O O . SER A 1 415 ? -1.52 -27.703 -4.73 1 96.69 415 SER A O 1
ATOM 3228 N N . LEU A 1 416 ? 0.599 -27.219 -4.68 1 96.62 416 LEU A N 1
ATOM 3229 C CA . LEU A 1 416 ? 0.973 -28.406 -3.92 1 96.62 416 LEU A CA 1
ATOM 3230 C C . LEU A 1 416 ? 1.265 -28.062 -2.465 1 96.62 416 LEU A C 1
ATOM 3232 O O . LEU A 1 416 ? 1.53 -28.938 -1.648 1 96.62 416 LEU A O 1
ATOM 3236 N N . THR A 1 417 ? 1.098 -26.781 -2.162 1 93.06 417 THR A N 1
ATOM 3237 C CA . THR A 1 417 ? 1.631 -26.391 -0.865 1 93.06 417 THR A CA 1
ATOM 3238 C C . THR A 1 417 ? 0.54 -25.766 0.001 1 93.06 417 THR A C 1
ATOM 3240 O O . THR A 1 417 ? 0.726 -25.578 1.205 1 93.06 417 THR A O 1
ATOM 3243 N N . SER A 1 418 ? -0.578 -25.469 -0.5 1 88.5 418 SER A N 1
ATOM 3244 C CA . SER A 1 418 ? -1.632 -24.812 0.266 1 88.5 418 SER A CA 1
ATOM 3245 C C . SER A 1 418 ? -2.264 -25.766 1.27 1 88.5 418 SER A C 1
ATOM 3247 O O . SER A 1 418 ? -2.688 -25.359 2.352 1 88.5 418 SER A O 1
ATOM 3249 N N . ILE A 1 419 ? -2.428 -27.031 0.858 1 91.44 419 ILE A N 1
ATOM 3250 C CA . ILE A 1 419 ? -2.938 -28.062 1.76 1 91.44 419 ILE A CA 1
ATOM 3251 C C . ILE A 1 419 ? -1.821 -28.531 2.689 1 91.44 419 ILE A C 1
ATOM 3253 O O . ILE A 1 419 ? -0.824 -29.094 2.236 1 91.44 419 ILE A O 1
ATOM 3257 N N . SER A 1 420 ? -2.018 -28.422 3.936 1 88.06 420 SER A N 1
ATOM 3258 C CA . SER A 1 420 ? -0.946 -28.609 4.91 1 88.06 420 SER A CA 1
ATOM 3259 C C . SER A 1 420 ? -0.632 -30.078 5.113 1 88.06 420 SER A C 1
ATOM 3261 O O . SER A 1 420 ? 0.536 -30.469 5.145 1 88.06 420 SER A O 1
ATOM 3263 N N . GLN A 1 421 ? -1.635 -30.844 5.262 1 90 421 GLN A N 1
ATOM 3264 C CA . GLN A 1 421 ? -1.441 -32.25 5.562 1 90 421 GLN A CA 1
ATOM 3265 C C . GLN A 1 421 ? -1.182 -33.062 4.293 1 90 421 GLN A C 1
ATOM 3267 O O . GLN A 1 421 ? -1.998 -33.062 3.369 1 90 421 GLN A O 1
ATOM 3272 N N . GLU A 1 422 ? -0.139 -33.75 4.293 1 93.81 422 GLU A N 1
ATOM 3273 C CA . GLU A 1 422 ? 0.28 -34.5 3.1 1 93.81 422 GLU A CA 1
ATOM 3274 C C . GLU A 1 422 ? -0.752 -35.531 2.705 1 93.81 422 GLU A C 1
ATOM 3276 O O . GLU A 1 422 ? -1.021 -35.75 1.52 1 93.81 422 GLU A O 1
ATOM 3281 N N . GLY A 1 423 ? -1.284 -36.219 3.746 1 95.19 423 GLY A N 1
ATOM 3282 C CA . GLY A 1 423 ? -2.314 -37.188 3.449 1 95.19 423 GLY A CA 1
ATOM 3283 C C . GLY A 1 423 ? -3.502 -36.594 2.707 1 95.19 423 GLY A C 1
ATOM 3284 O O . GLY A 1 423 ? -4.012 -37.219 1.765 1 95.19 423 GLY A O 1
ATOM 3285 N N . LYS A 1 424 ? -3.896 -35.469 3.158 1 94.94 424 LYS A N 1
ATOM 3286 C CA . LYS A 1 424 ? -5.008 -34.781 2.508 1 94.94 424 LYS A CA 1
ATOM 3287 C C . LYS A 1 424 ? -4.629 -34.344 1.098 1 94.94 424 LYS A C 1
ATOM 3289 O O . LYS A 1 424 ? -5.457 -34.406 0.184 1 94.94 424 LYS A O 1
ATOM 3294 N N . LEU A 1 425 ? -3.41 -33.906 0.958 1 96.25 425 LEU A N 1
ATOM 3295 C CA . LEU A 1 425 ? -2.916 -33.562 -0.364 1 96.25 425 LEU A CA 1
ATOM 3296 C C . LEU A 1 425 ? -3.002 -34.719 -1.325 1 96.25 425 LEU A C 1
ATOM 3298 O O . LEU A 1 425 ? -3.518 -34.594 -2.438 1 96.25 425 LEU A O 1
ATOM 3302 N N . ILE A 1 426 ? -2.533 -35.844 -0.896 1 97.75 426 ILE A N 1
ATOM 3303 C CA . ILE A 1 426 ? -2.504 -37.062 -1.72 1 97.75 426 ILE A CA 1
ATOM 3304 C C . ILE A 1 426 ? -3.928 -37.469 -2.102 1 97.75 426 ILE A C 1
ATOM 3306 O O . ILE A 1 426 ? -4.203 -37.781 -3.264 1 97.75 426 ILE A O 1
ATOM 3310 N N . GLU A 1 427 ? -4.797 -37.375 -1.085 1 97.25 427 GLU A N 1
ATOM 3311 C CA . GLU A 1 427 ? -6.199 -37.688 -1.34 1 97.25 427 GLU A CA 1
ATOM 3312 C C . GLU A 1 427 ? -6.793 -36.75 -2.4 1 97.25 427 GLU A C 1
ATOM 3314 O O . GLU A 1 427 ? -7.461 -37.219 -3.326 1 97.25 427 GLU A O 1
ATOM 3319 N N . GLY A 1 428 ? -6.57 -35.5 -2.268 1 97.25 428 GLY A N 1
ATOM 3320 C CA . GLY A 1 428 ? -7.07 -34.562 -3.236 1 97.25 428 GLY A CA 1
ATOM 3321 C C . GLY A 1 428 ? -6.5 -34.75 -4.629 1 97.25 428 GLY A C 1
ATOM 3322 O O . GLY A 1 428 ? -7.227 -34.688 -5.621 1 97.25 428 GLY A O 1
ATOM 3323 N N . LEU A 1 429 ? -5.234 -35.031 -4.73 1 98.06 429 LEU A N 1
ATOM 3324 C CA . LEU A 1 429 ? -4.59 -35.281 -6.016 1 98.06 429 LEU A CA 1
ATOM 3325 C C . LEU A 1 429 ? -5.168 -36.531 -6.695 1 98.06 429 LEU A C 1
ATOM 3327 O O . LEU A 1 429 ? -5.371 -36.531 -7.91 1 98.06 429 LEU A O 1
ATOM 3331 N N . LYS A 1 430 ? -5.41 -37.5 -5.941 1 98 430 LYS A N 1
ATOM 3332 C CA . LYS A 1 430 ? -6 -38.719 -6.492 1 98 430 LYS A CA 1
ATOM 3333 C C . LYS A 1 430 ? -7.41 -38.469 -7.02 1 98 430 LYS A C 1
ATOM 3335 O O . LYS A 1 430 ? -7.797 -39 -8.062 1 98 430 LYS A O 1
ATOM 3340 N N . GLN A 1 431 ? -8.109 -37.656 -6.273 1 97.19 431 GLN A N 1
ATOM 3341 C CA . GLN A 1 431 ? -9.445 -37.281 -6.734 1 97.19 431 GLN A CA 1
ATOM 3342 C C . GLN A 1 431 ? -9.375 -36.5 -8.047 1 97.19 431 GLN A C 1
ATOM 3344 O O . GLN A 1 431 ? -10.219 -36.688 -8.93 1 97.19 431 GLN A O 1
ATOM 3349 N N . ILE A 1 432 ? -8.461 -35.688 -8.203 1 97.5 432 ILE A N 1
ATOM 3350 C CA . ILE A 1 432 ? -8.273 -34.938 -9.438 1 97.5 432 ILE A CA 1
ATOM 3351 C C . ILE A 1 432 ? -7.914 -35.906 -10.57 1 97.5 432 ILE A C 1
ATOM 3353 O O . ILE A 1 432 ? -8.438 -35.781 -11.68 1 97.5 432 ILE A O 1
ATOM 3357 N N . ARG A 1 433 ? -6.992 -36.812 -10.281 1 97.06 433 ARG A N 1
ATOM 3358 C CA . ARG A 1 433 ? -6.637 -37.844 -11.273 1 97.06 433 ARG A CA 1
ATOM 3359 C C . ARG A 1 433 ? -7.867 -38.594 -11.75 1 97.06 433 ARG A C 1
ATOM 3361 O O . ARG A 1 433 ? -8.039 -38.812 -12.953 1 97.06 433 ARG A O 1
ATOM 3368 N N . ASP A 1 434 ? -8.703 -38.938 -10.828 1 96.44 434 ASP A N 1
ATOM 3369 C CA . ASP A 1 434 ? -9.922 -39.688 -11.172 1 96.44 434 ASP A CA 1
ATOM 3370 C C . ASP A 1 434 ? -10.844 -38.812 -12.031 1 96.44 434 ASP A C 1
ATOM 3372 O O . ASP A 1 434 ? -11.469 -39.344 -12.969 1 96.44 434 ASP A O 1
ATOM 3376 N N . LEU A 1 435 ? -10.914 -37.594 -11.672 1 95.56 435 LEU A N 1
ATOM 3377 C CA . LEU A 1 435 ? -11.742 -36.688 -12.461 1 95.56 435 LEU A CA 1
ATOM 3378 C C . LEU A 1 435 ? -11.188 -36.531 -13.867 1 95.56 435 LEU A C 1
ATOM 3380 O O . LEU A 1 435 ? -11.953 -36.469 -14.836 1 95.56 435 LEU A O 1
ATOM 3384 N N . LEU A 1 436 ? -9.93 -36.5 -14.047 1 95.44 436 LEU A N 1
ATOM 3385 C CA . LEU A 1 436 ? -9.273 -36.375 -15.344 1 95.44 436 LEU A CA 1
ATOM 3386 C C . LEU A 1 436 ? -9.656 -37.531 -16.25 1 95.44 436 LEU A C 1
ATOM 3388 O O . LEU A 1 436 ? -9.812 -37.375 -17.469 1 95.44 436 LEU A O 1
ATOM 3392 N N . ASN A 1 437 ? -9.852 -38.625 -15.617 1 92.5 437 ASN A N 1
ATOM 3393 C CA . ASN A 1 437 ? -10.117 -39.844 -16.375 1 92.5 437 ASN A CA 1
ATOM 3394 C C . ASN A 1 437 ? -11.609 -40.031 -16.609 1 92.5 437 ASN A C 1
ATOM 3396 O O . ASN A 1 437 ? -12 -40.875 -17.422 1 92.5 437 ASN A O 1
ATOM 3400 N N . ALA A 1 438 ? -12.359 -39.25 -15.891 1 90.25 438 ALA A N 1
ATOM 3401 C CA . ALA A 1 438 ? -13.812 -39.375 -16.047 1 90.25 438 ALA A CA 1
ATOM 3402 C C . ALA A 1 438 ? -14.289 -38.656 -17.312 1 90.25 438 ALA A C 1
ATOM 3404 O O . ALA A 1 438 ? -13.602 -37.781 -17.828 1 90.25 438 ALA A O 1
ATOM 3405 N N . SER A 1 439 ? -15.508 -39.156 -17.859 1 82.56 439 SER A N 1
ATOM 3406 C CA . SER A 1 439 ? -16.125 -38.5 -19.016 1 82.56 439 SER A CA 1
ATOM 3407 C C . SER A 1 439 ? -16.969 -37.312 -18.594 1 82.56 439 SER A C 1
ATOM 3409 O O . SER A 1 439 ? -17.734 -37.375 -17.625 1 82.56 439 SER A O 1
ATOM 3411 N N . PRO A 1 440 ? -16.797 -36.219 -19.281 1 73.69 440 PRO A N 1
ATOM 3412 C CA . PRO A 1 440 ? -17.594 -35.031 -18.953 1 73.69 440 PRO A CA 1
ATOM 3413 C C . PRO A 1 440 ? -19.094 -35.281 -19.062 1 73.69 440 PRO A C 1
ATOM 3415 O O . PRO A 1 440 ? -19.891 -34.625 -18.391 1 73.69 440 PRO A O 1
ATOM 3418 N N . ASN A 1 441 ? -19.547 -36.031 -20.062 1 63.31 441 ASN A N 1
ATOM 3419 C CA . ASN A 1 441 ? -20.953 -36.344 -20.312 1 63.31 441 ASN A CA 1
ATOM 3420 C C . ASN A 1 441 ? -21.547 -37.156 -19.156 1 63.31 441 ASN A C 1
ATOM 3422 O O . ASN A 1 441 ? -22.766 -37.344 -19.094 1 63.31 441 ASN A O 1
ATOM 3426 N N . ALA A 1 442 ? -20.844 -37.656 -18.453 1 54.94 442 ALA A N 1
ATOM 3427 C CA . ALA A 1 442 ? -21.328 -38.469 -17.328 1 54.94 442 ALA A CA 1
ATOM 3428 C C . ALA A 1 442 ? -21.984 -37.594 -16.266 1 54.94 442 ALA A C 1
ATOM 3430 O O . ALA A 1 442 ? -22.688 -38.094 -15.391 1 54.94 442 ALA A O 1
ATOM 3431 N N . PHE A 1 443 ? -21.797 -36.344 -16.297 1 49.97 443 PHE A N 1
ATOM 3432 C CA . PHE A 1 443 ? -22.266 -35.469 -15.227 1 49.97 443 PHE A CA 1
ATOM 3433 C C . PHE A 1 443 ? -23.422 -34.594 -15.711 1 49.97 443 PHE A C 1
ATOM 3435 O O . PHE A 1 443 ? -23.812 -33.656 -15.039 1 49.97 443 PHE A O 1
ATOM 3442 N N . MET A 1 444 ? -23.906 -34.719 -16.922 1 41.59 444 MET A N 1
ATOM 3443 C CA . MET A 1 444 ? -25.094 -34 -17.375 1 41.59 444 MET A CA 1
ATOM 3444 C C . MET A 1 444 ? -26.344 -34.562 -16.719 1 41.59 444 MET A C 1
ATOM 3446 O O . MET A 1 444 ? -26.562 -35.781 -16.688 1 41.59 444 MET A O 1
ATOM 3450 N N . PRO A 1 445 ? -26.938 -33.75 -15.789 1 38.19 445 PRO A N 1
ATOM 3451 C CA . PRO A 1 445 ? -28.234 -34.312 -15.438 1 38.19 445 PRO A CA 1
ATOM 3452 C C . PRO A 1 445 ? -29.047 -34.719 -16.656 1 38.19 445 PRO A C 1
ATOM 3454 O O . PRO A 1 445 ? -28.984 -34.062 -17.703 1 38.19 445 PRO A O 1
ATOM 3457 N N . PHE A 1 446 ? -29.422 -35.938 -16.688 1 29.42 446 PHE A N 1
ATOM 3458 C CA . PHE A 1 446 ? -30.578 -36.188 -17.547 1 29.42 446 PHE A CA 1
ATOM 3459 C C . PHE A 1 446 ? -31.719 -35.25 -17.188 1 29.42 446 PHE A C 1
ATOM 3461 O O . PHE A 1 446 ? -31.922 -34.938 -16.016 1 29.42 446 PHE A O 1
ATOM 3468 N N . MET B 1 1 ? 34.594 35.25 -3.367 1 35.66 1 MET B N 1
ATOM 3469 C CA . MET B 1 1 ? 33.719 36.156 -4.141 1 35.66 1 MET B CA 1
ATOM 3470 C C . MET B 1 1 ? 32.844 35.344 -5.074 1 35.66 1 MET B C 1
ATOM 3472 O O . MET B 1 1 ? 31.75 35.812 -5.441 1 35.66 1 MET B O 1
ATOM 3476 N N . ASN B 1 2 ? 33.375 34.281 -5.77 1 44.19 2 ASN B N 1
ATOM 3477 C CA . ASN B 1 2 ? 32.906 33.438 -6.859 1 44.19 2 ASN B CA 1
ATOM 3478 C C . ASN B 1 2 ? 31.891 32.406 -6.371 1 44.19 2 ASN B C 1
ATOM 3480 O O . ASN B 1 2 ? 31.188 31.797 -7.176 1 44.19 2 ASN B O 1
ATOM 3484 N N . ASN B 1 3 ? 31.922 32.156 -5.191 1 50.31 3 ASN B N 1
ATOM 3485 C CA . ASN B 1 3 ? 31.156 31.141 -4.477 1 50.31 3 ASN B CA 1
ATOM 3486 C C . ASN B 1 3 ? 29.672 31.5 -4.418 1 50.31 3 ASN B C 1
ATOM 3488 O O . ASN B 1 3 ? 28.812 30.625 -4.32 1 50.31 3 ASN B O 1
ATOM 3492 N N . HIS B 1 4 ? 29.266 32.719 -4.797 1 66.06 4 HIS B N 1
ATOM 3493 C CA . HIS B 1 4 ? 27.938 33.312 -4.605 1 66.06 4 HIS B CA 1
ATOM 3494 C C . HIS B 1 4 ? 27.109 33.219 -5.879 1 66.06 4 HIS B C 1
ATOM 3496 O O . HIS B 1 4 ? 25.891 33.344 -5.832 1 66.06 4 HIS B O 1
ATOM 3502 N N . LYS B 1 5 ? 27.781 33.156 -7.031 1 73.56 5 LYS B N 1
ATOM 3503 C CA . LYS B 1 5 ? 27.016 33.25 -8.281 1 73.56 5 LYS B CA 1
ATOM 3504 C C . LYS B 1 5 ? 26.141 32.031 -8.492 1 73.56 5 LYS B C 1
ATOM 3506 O O . LYS B 1 5 ? 24.984 32.156 -8.891 1 73.56 5 LYS B O 1
ATOM 3511 N N . PHE B 1 6 ? 26.797 30.797 -8.25 1 80.38 6 PHE B N 1
ATOM 3512 C CA . PHE B 1 6 ? 26 29.594 -8.5 1 80.38 6 PHE B CA 1
ATOM 3513 C C . PHE B 1 6 ? 24.828 29.516 -7.543 1 80.38 6 PHE B C 1
ATOM 3515 O O . PHE B 1 6 ? 23.766 29 -7.895 1 80.38 6 PHE B O 1
ATOM 3522 N N . VAL B 1 7 ? 25 30.078 -6.43 1 76.88 7 VAL B N 1
ATOM 3523 C CA . VAL B 1 7 ? 23.891 30.141 -5.488 1 76.88 7 VAL B CA 1
ATOM 3524 C C . VAL B 1 7 ? 22.797 31.047 -6.039 1 76.88 7 VAL B C 1
ATOM 3526 O O . VAL B 1 7 ? 21.609 30.734 -5.941 1 76.88 7 VAL B O 1
ATOM 3529 N N . ARG B 1 8 ? 23.203 32.125 -6.645 1 75.75 8 ARG B N 1
ATOM 3530 C CA . ARG B 1 8 ? 22.25 33.031 -7.25 1 75.75 8 ARG B CA 1
ATOM 3531 C C . ARG B 1 8 ? 21.531 32.375 -8.422 1 75.75 8 ARG B C 1
ATOM 3533 O O . ARG B 1 8 ? 20.312 32.562 -8.594 1 75.75 8 ARG B O 1
ATOM 3540 N N . ILE B 1 9 ? 22.312 31.672 -9.227 1 80.06 9 ILE B N 1
ATOM 3541 C CA . ILE B 1 9 ? 21.703 30.953 -10.352 1 80.06 9 ILE B CA 1
ATOM 3542 C C . ILE B 1 9 ? 20.75 29.891 -9.836 1 80.06 9 ILE B C 1
ATOM 3544 O O . ILE B 1 9 ? 19.641 29.75 -10.352 1 80.06 9 ILE B O 1
ATOM 3548 N N . ALA B 1 10 ? 21.219 29.172 -8.836 1 78.88 10 ALA B N 1
ATOM 3549 C CA . ALA B 1 10 ? 20.344 28.172 -8.227 1 78.88 10 ALA B CA 1
ATOM 3550 C C . ALA B 1 10 ? 19.062 28.812 -7.707 1 78.88 10 ALA B C 1
ATOM 3552 O O . ALA B 1 10 ? 17.969 28.297 -7.922 1 78.88 10 ALA B O 1
ATOM 3553 N N . ASP B 1 11 ? 19.219 29.906 -7.109 1 73.12 11 ASP B N 1
ATOM 3554 C CA . ASP B 1 11 ? 18.062 30.641 -6.586 1 73.12 11 ASP B CA 1
ATOM 3555 C C . ASP B 1 11 ? 17.125 31.062 -7.711 1 73.12 11 ASP B C 1
ATOM 3557 O O . ASP B 1 11 ? 15.906 30.953 -7.574 1 73.12 11 ASP B O 1
ATOM 3561 N N . THR B 1 12 ? 17.719 31.547 -8.781 1 75.5 12 THR B N 1
ATOM 3562 C CA . THR B 1 12 ? 16.922 31.953 -9.93 1 75.5 12 THR B CA 1
ATOM 3563 C C . THR B 1 12 ? 16.172 30.766 -10.516 1 75.5 12 THR B C 1
ATOM 3565 O O . THR B 1 12 ? 14.984 30.859 -10.836 1 75.5 12 THR B O 1
ATOM 3568 N N . ILE B 1 13 ? 16.875 29.672 -10.672 1 77.06 13 ILE B N 1
ATOM 3569 C CA . ILE B 1 13 ? 16.25 28.469 -11.203 1 77.06 13 ILE B CA 1
ATOM 3570 C C . ILE B 1 13 ? 15.164 28 -10.25 1 77.06 13 ILE B C 1
ATOM 3572 O O . ILE B 1 13 ? 14.062 27.625 -10.68 1 77.06 13 ILE B O 1
ATOM 3576 N N . GLU B 1 14 ? 15.523 28 -8.992 1 73.12 14 GLU B N 1
ATOM 3577 C CA . GLU B 1 14 ? 14.547 27.609 -7.973 1 73.12 14 GLU B CA 1
ATOM 3578 C C . GLU B 1 14 ? 13.32 28.516 -8.016 1 73.12 14 GLU B C 1
ATOM 3580 O O . GLU B 1 14 ? 12.188 28.047 -7.883 1 73.12 14 GLU B O 1
ATOM 3585 N N . GLU B 1 15 ? 13.594 29.766 -8.234 1 68.69 15 GLU B N 1
ATOM 3586 C CA . GLU B 1 15 ? 12.492 30.719 -8.398 1 68.69 15 GLU B CA 1
ATOM 3587 C C . GLU B 1 15 ? 11.664 30.375 -9.633 1 68.69 15 GLU B C 1
ATOM 3589 O O . GLU B 1 15 ? 10.43 30.469 -9.602 1 68.69 15 GLU B O 1
ATOM 3594 N N . LYS B 1 16 ? 12.328 30.031 -10.68 1 72.38 16 LYS B N 1
ATOM 3595 C CA . LYS B 1 16 ? 11.617 29.656 -11.898 1 72.38 16 LYS B CA 1
ATOM 3596 C C . LYS B 1 16 ? 10.836 28.359 -11.703 1 72.38 16 LYS B C 1
ATOM 3598 O O . LYS B 1 16 ? 9.75 28.172 -12.273 1 72.38 16 LYS B O 1
ATOM 3603 N N . ILE B 1 17 ? 11.414 27.531 -10.914 1 70.94 17 ILE B N 1
ATOM 3604 C CA . ILE B 1 17 ? 10.719 26.297 -10.57 1 70.94 17 ILE B CA 1
ATOM 3605 C C . ILE B 1 17 ? 9.492 26.609 -9.719 1 70.94 17 ILE B C 1
ATOM 3607 O O . ILE B 1 17 ? 8.391 26.141 -10 1 70.94 17 ILE B O 1
ATOM 3611 N N . ASP B 1 18 ? 9.688 27.469 -8.812 1 61.06 18 ASP B N 1
ATOM 3612 C CA . ASP B 1 18 ? 8.641 27.812 -7.863 1 61.06 18 ASP B CA 1
ATOM 3613 C C . ASP B 1 18 ? 7.535 28.625 -8.539 1 61.06 18 ASP B C 1
ATOM 3615 O O . ASP B 1 18 ? 6.363 28.516 -8.172 1 61.06 18 ASP B O 1
ATOM 3619 N N . SER B 1 19 ? 7.902 29.375 -9.539 1 57.78 19 SER B N 1
ATOM 3620 C CA . SER B 1 19 ? 6.934 30.188 -10.266 1 57.78 19 SER B CA 1
ATOM 3621 C C . SER B 1 19 ? 6.227 29.375 -11.344 1 57.78 19 SER B C 1
ATOM 3623 O O . SER B 1 19 ? 5.293 29.875 -11.984 1 57.78 19 SER B O 1
ATOM 3625 N N . GLY B 1 20 ? 6.648 28.188 -11.461 1 59.62 20 GLY B N 1
ATOM 3626 C CA . GLY B 1 20 ? 6.055 27.328 -12.469 1 59.62 20 GLY B CA 1
ATOM 3627 C C . GLY B 1 20 ? 6.645 27.531 -13.852 1 59.62 20 GLY B C 1
ATOM 3628 O O . GLY B 1 20 ? 6.227 26.875 -14.812 1 59.62 20 GLY B O 1
ATOM 3629 N N . GLU B 1 21 ? 7.52 28.516 -14.016 1 65.44 21 GLU B N 1
ATOM 3630 C CA . GLU B 1 21 ? 8.18 28.672 -15.305 1 65.44 21 GLU B CA 1
ATOM 3631 C C . GLU B 1 21 ? 8.914 27.406 -15.711 1 65.44 21 GLU B C 1
ATOM 3633 O O . GLU B 1 21 ? 8.883 27 -16.875 1 65.44 21 GLU B O 1
ATOM 3638 N N . TYR B 1 22 ? 9.562 26.891 -14.766 1 67.94 22 TYR B N 1
ATOM 3639 C CA . TYR B 1 22 ? 10.062 25.531 -14.914 1 67.94 22 TYR B CA 1
ATOM 3640 C C . TYR B 1 22 ? 9.148 24.547 -14.203 1 67.94 22 TYR B C 1
ATOM 3642 O O . TYR B 1 22 ? 9.242 24.375 -12.984 1 67.94 22 TYR B O 1
ATOM 3650 N N . ALA B 1 23 ? 8.266 24.078 -14.883 1 59.81 23 ALA B N 1
ATOM 3651 C CA . ALA B 1 23 ? 7.262 23.172 -14.336 1 59.81 23 ALA B CA 1
ATOM 3652 C C . ALA B 1 23 ? 7.902 21.875 -13.828 1 59.81 23 ALA B C 1
ATOM 3654 O O . ALA B 1 23 ? 8.984 21.484 -14.281 1 59.81 23 ALA B O 1
ATOM 3655 N N . ALA B 1 24 ? 7.137 21.328 -12.82 1 61.03 24 ALA B N 1
ATOM 3656 C CA . ALA B 1 24 ? 7.578 20.016 -12.344 1 61.03 24 ALA B CA 1
ATOM 3657 C C . ALA B 1 24 ? 7.75 19.031 -13.5 1 61.03 24 ALA B C 1
ATOM 3659 O O . ALA B 1 24 ? 6.961 19.047 -14.445 1 61.03 24 ALA B O 1
ATOM 3660 N N . ASN B 1 25 ? 8.859 18.312 -13.453 1 59.19 25 ASN B N 1
ATOM 3661 C CA . ASN B 1 25 ? 9.219 17.266 -14.422 1 59.19 25 ASN B CA 1
ATOM 3662 C C . ASN B 1 25 ? 9.656 17.875 -15.75 1 59.19 25 ASN B C 1
ATOM 3664 O O . ASN B 1 25 ? 9.727 17.172 -16.766 1 59.19 25 ASN B O 1
ATOM 3668 N N . THR B 1 26 ? 9.844 19.109 -15.727 1 64.38 26 THR B N 1
ATOM 3669 C CA . THR B 1 26 ? 10.305 19.734 -16.969 1 64.38 26 THR B CA 1
ATOM 3670 C C . THR B 1 26 ? 11.828 19.688 -17.047 1 64.38 26 THR B C 1
ATOM 3672 O O . THR B 1 26 ? 12.516 19.891 -16.047 1 64.38 26 THR B O 1
ATOM 3675 N N . LYS B 1 27 ? 12.203 19.312 -18.266 1 73.62 27 LYS B N 1
ATOM 3676 C CA . LYS B 1 27 ? 13.633 19.266 -18.516 1 73.62 27 LYS B CA 1
ATOM 3677 C C . LYS B 1 27 ? 14.234 20.672 -18.531 1 73.62 27 LYS B C 1
ATOM 3679 O O . LYS B 1 27 ? 13.742 21.547 -19.234 1 73.62 27 LYS B O 1
ATOM 3684 N N . LEU B 1 28 ? 15.203 20.875 -17.719 1 78.5 28 LEU B N 1
ATOM 3685 C CA . LEU B 1 28 ? 15.906 22.156 -17.688 1 78.5 28 LEU B CA 1
ATOM 3686 C C . LEU B 1 28 ? 16.953 22.219 -18.781 1 78.5 28 LEU B C 1
ATOM 3688 O O . LEU B 1 28 ? 17.422 21.188 -19.281 1 78.5 28 LEU B O 1
ATOM 3692 N N . PRO B 1 29 ? 17.312 23.406 -19.281 1 78.31 29 PRO B N 1
ATOM 3693 C CA . PRO B 1 29 ? 18.391 23.547 -20.266 1 78.31 29 PRO B CA 1
ATOM 3694 C C . PRO B 1 29 ? 19.688 22.859 -19.828 1 78.31 29 PRO B C 1
ATOM 3696 O O . PRO B 1 29 ? 19.922 22.688 -18.625 1 78.31 29 PRO B O 1
ATOM 3699 N N . THR B 1 30 ? 20.438 22.359 -20.797 1 79.25 30 THR B N 1
ATOM 3700 C CA . THR B 1 30 ? 21.75 21.812 -20.469 1 79.25 30 THR B CA 1
ATOM 3701 C C . THR B 1 30 ? 22.641 22.844 -19.797 1 79.25 30 THR B C 1
ATOM 3703 O O . THR B 1 30 ? 22.359 24.047 -19.859 1 79.25 30 THR B O 1
ATOM 3706 N N . HIS B 1 31 ? 23.609 22.344 -19.078 1 82.19 31 HIS B N 1
ATOM 3707 C CA . HIS B 1 31 ? 24.531 23.25 -18.391 1 82.19 31 HIS B CA 1
ATOM 3708 C C . HIS B 1 31 ? 25.094 24.297 -19.344 1 82.19 31 HIS B C 1
ATOM 3710 O O . HIS B 1 31 ? 25.172 25.484 -19 1 82.19 31 HIS B O 1
ATOM 3716 N N . ARG B 1 32 ? 25.406 23.844 -20.547 1 80.44 32 ARG B N 1
ATOM 3717 C CA . ARG B 1 32 ? 25.984 24.734 -21.547 1 80.44 32 ARG B CA 1
ATOM 3718 C C . ARG B 1 32 ? 24.969 25.75 -22.016 1 80.44 32 ARG B C 1
ATOM 3720 O O . ARG B 1 32 ? 25.281 26.938 -22.125 1 80.44 32 ARG B O 1
ATOM 3727 N N . GLN B 1 33 ? 23.812 25.266 -22.328 1 82.94 33 GLN B N 1
ATOM 3728 C CA . GLN B 1 33 ? 22.75 26.156 -22.828 1 82.94 33 GLN B CA 1
ATOM 3729 C C . GLN B 1 33 ? 22.406 27.219 -21.797 1 82.94 33 GLN B C 1
ATOM 3731 O O . GLN B 1 33 ? 22.266 28.391 -22.125 1 82.94 33 GLN B O 1
ATOM 3736 N N . LEU B 1 34 ? 22.25 26.766 -20.578 1 82.19 34 LEU B N 1
ATOM 3737 C CA . LEU B 1 34 ? 21.875 27.703 -19.531 1 82.19 34 LEU B CA 1
ATOM 3738 C C . LEU B 1 34 ? 23.016 28.656 -19.219 1 82.19 34 LEU B C 1
ATOM 3740 O O . LEU B 1 34 ? 22.781 29.828 -18.891 1 82.19 34 LEU B O 1
ATOM 3744 N N . ALA B 1 35 ? 24.156 28.156 -19.312 1 84.38 35 ALA B N 1
ATOM 3745 C CA . ALA B 1 35 ? 25.344 29.016 -19.156 1 84.38 35 ALA B CA 1
ATOM 3746 C C . ALA B 1 35 ? 25.344 30.141 -20.188 1 84.38 35 ALA B C 1
ATOM 3748 O O . ALA B 1 35 ? 25.625 31.297 -19.859 1 84.38 35 ALA B O 1
ATOM 3749 N N . ASP B 1 36 ? 25.031 29.734 -21.375 1 83.38 36 ASP B N 1
ATOM 3750 C CA . ASP B 1 36 ? 24.953 30.719 -22.453 1 83.38 36 ASP B CA 1
ATOM 3751 C C . ASP B 1 36 ? 23.859 31.75 -22.188 1 83.38 36 ASP B C 1
ATOM 3753 O O . ASP B 1 36 ? 24.047 32.938 -22.375 1 83.38 36 ASP B O 1
ATOM 3757 N N . GLU B 1 37 ? 22.797 31.297 -21.766 1 79.88 37 GLU B N 1
ATOM 3758 C CA . GLU B 1 37 ? 21.641 32.156 -21.516 1 79.88 37 GLU B CA 1
ATOM 3759 C C . GLU B 1 37 ? 21.906 33.125 -20.375 1 79.88 37 GLU B C 1
ATOM 3761 O O . GLU B 1 37 ? 21.438 34.281 -20.391 1 79.88 37 GLU B O 1
ATOM 3766 N N . LEU B 1 38 ? 22.625 32.625 -19.453 1 77.94 38 LEU B N 1
ATOM 3767 C CA . LEU B 1 38 ? 22.812 33.406 -18.234 1 77.94 38 LEU B CA 1
ATOM 3768 C C . LEU B 1 38 ? 24.188 34.062 -18.203 1 77.94 38 LEU B C 1
ATOM 3770 O O . LEU B 1 38 ? 24.578 34.656 -17.203 1 77.94 38 LEU B O 1
ATOM 3774 N N . ASN B 1 39 ? 24.828 33.906 -19.328 1 80.12 39 ASN B N 1
ATOM 3775 C CA . ASN B 1 39 ? 26.156 34.5 -19.5 1 80.12 39 ASN B CA 1
ATOM 3776 C C . ASN B 1 39 ? 27.078 34.094 -18.359 1 80.12 39 ASN B C 1
ATOM 3778 O O . ASN B 1 39 ? 27.688 34.938 -17.703 1 80.12 39 ASN B O 1
ATOM 3782 N N . THR B 1 40 ? 27.047 32.844 -18.062 1 83.69 40 THR B N 1
ATOM 3783 C CA . THR B 1 40 ? 27.938 32.25 -17.062 1 83.69 40 THR B CA 1
ATOM 3784 C C . THR B 1 40 ? 28.641 31.031 -17.609 1 83.69 40 THR B C 1
ATOM 3786 O O . THR B 1 40 ? 28.641 30.781 -18.812 1 83.69 40 THR B O 1
ATOM 3789 N N . THR B 1 41 ? 29.375 30.312 -16.797 1 84 41 THR B N 1
ATOM 3790 C CA . THR B 1 41 ? 30.094 29.125 -17.25 1 84 41 THR B CA 1
ATOM 3791 C C . THR B 1 41 ? 29.297 27.859 -16.953 1 84 41 THR B C 1
ATOM 3793 O O . THR B 1 41 ? 28.5 27.828 -16 1 84 41 THR B O 1
ATOM 3796 N N . PRO B 1 42 ? 29.547 26.922 -17.844 1 84.81 42 PRO B N 1
ATOM 3797 C CA . PRO B 1 42 ? 28.891 25.641 -17.578 1 84.81 42 PRO B CA 1
ATOM 3798 C C . PRO B 1 42 ? 29.234 25.078 -16.203 1 84.81 42 PRO B C 1
ATOM 3800 O O . PRO B 1 42 ? 28.406 24.406 -15.578 1 84.81 42 PRO B O 1
ATOM 3803 N N . ALA B 1 43 ? 30.359 25.359 -15.758 1 81.94 43 ALA B N 1
ATOM 3804 C CA . ALA B 1 43 ? 30.766 24.875 -14.438 1 81.94 43 ALA B CA 1
ATOM 3805 C C . ALA B 1 43 ? 29.922 25.516 -13.344 1 81.94 43 ALA B C 1
ATOM 3807 O O . ALA B 1 43 ? 29.531 24.859 -12.375 1 81.94 43 ALA B O 1
ATOM 3808 N N . THR B 1 44 ? 29.688 26.734 -13.508 1 80.75 44 THR B N 1
ATOM 3809 C CA . THR B 1 44 ? 28.875 27.453 -12.539 1 80.75 44 THR B CA 1
ATOM 3810 C C . THR B 1 44 ? 27.438 26.953 -12.562 1 80.75 44 THR B C 1
ATOM 3812 O O . THR B 1 44 ? 26.812 26.781 -11.508 1 80.75 44 THR B O 1
ATOM 3815 N N . VAL B 1 45 ? 26.828 26.688 -13.75 1 83.56 45 VAL B N 1
ATOM 3816 C CA . VAL B 1 45 ? 25.484 26.141 -13.883 1 83.56 45 VAL B CA 1
ATOM 3817 C C . VAL B 1 45 ? 25.438 24.734 -13.289 1 83.56 45 VAL B C 1
ATOM 3819 O O . VAL B 1 45 ? 24.484 24.375 -12.594 1 83.56 45 VAL B O 1
ATOM 3822 N N . ALA B 1 46 ? 26.531 24.062 -13.492 1 80.62 46 ALA B N 1
ATOM 3823 C CA . ALA B 1 46 ? 26.609 22.719 -12.938 1 80.62 46 ALA B CA 1
ATOM 3824 C C . ALA B 1 46 ? 26.562 22.75 -11.414 1 80.62 46 ALA B C 1
ATOM 3826 O O . ALA B 1 46 ? 25.891 21.922 -10.789 1 80.62 46 ALA B O 1
ATOM 3827 N N . LYS B 1 47 ? 27.156 23.609 -10.852 1 79.12 47 LYS B N 1
ATOM 3828 C CA . LYS B 1 47 ? 27.125 23.766 -9.398 1 79.12 47 LYS B CA 1
ATOM 3829 C C . LYS B 1 47 ? 25.734 24.156 -8.914 1 79.12 47 LYS B C 1
ATOM 3831 O O . LYS B 1 47 ? 25.281 23.672 -7.879 1 79.12 47 LYS B O 1
ATOM 3836 N N . ALA B 1 48 ? 25.094 25.031 -9.711 1 79.88 48 ALA B N 1
ATOM 3837 C CA . ALA B 1 48 ? 23.734 25.422 -9.367 1 79.88 48 ALA B CA 1
ATOM 3838 C C . ALA B 1 48 ? 22.781 24.25 -9.461 1 79.88 48 ALA B C 1
ATOM 3840 O O . ALA B 1 48 ? 21.953 24.047 -8.57 1 79.88 48 ALA B O 1
ATOM 3841 N N . TYR B 1 49 ? 22.891 23.531 -10.578 1 79.88 49 TYR B N 1
ATOM 3842 C CA . TYR B 1 49 ? 22.062 22.359 -10.758 1 79.88 49 TYR B CA 1
ATOM 3843 C C . TYR B 1 49 ? 22.312 21.328 -9.656 1 79.88 49 TYR B C 1
ATOM 3845 O O . TYR B 1 49 ? 21.375 20.719 -9.141 1 79.88 49 TYR B O 1
ATOM 3853 N N . LYS B 1 50 ? 23.531 21.219 -9.312 1 75.56 50 LYS B N 1
ATOM 3854 C CA . LYS B 1 50 ? 23.859 20.312 -8.227 1 75.56 50 LYS B CA 1
ATOM 3855 C C . LYS B 1 50 ? 23.25 20.766 -6.91 1 75.56 50 LYS B C 1
ATOM 3857 O O . LYS B 1 50 ? 22.688 19.953 -6.172 1 75.56 50 LYS B O 1
ATOM 3862 N N . LEU B 1 51 ? 23.406 22.016 -6.672 1 71.69 51 LEU B N 1
ATOM 3863 C CA . LEU B 1 51 ? 22.797 22.578 -5.473 1 71.69 51 LEU B CA 1
ATOM 3864 C C . LEU B 1 51 ? 21.297 22.328 -5.449 1 71.69 51 LEU B C 1
ATOM 3866 O O . LEU B 1 51 ? 20.75 21.938 -4.418 1 71.69 51 LEU B O 1
ATOM 3870 N N . LEU B 1 52 ? 20.625 22.562 -6.574 1 73.69 52 LEU B N 1
ATOM 3871 C CA . LEU B 1 52 ? 19.172 22.375 -6.66 1 73.69 52 LEU B CA 1
ATOM 3872 C C . LEU B 1 52 ? 18.828 20.891 -6.594 1 73.69 52 LEU B C 1
ATOM 3874 O O . LEU B 1 52 ? 17.781 20.516 -6.043 1 73.69 52 LEU B O 1
ATOM 3878 N N . SER B 1 53 ? 19.734 20.141 -7.148 1 70.31 53 SER B N 1
ATOM 3879 C CA . SER B 1 53 ? 19.562 18.688 -7.039 1 70.31 53 SER B CA 1
ATOM 3880 C C . SER B 1 53 ? 19.719 18.234 -5.594 1 70.31 53 SER B C 1
ATOM 3882 O O . SER B 1 53 ? 18.938 17.391 -5.121 1 70.31 53 SER B O 1
ATOM 3884 N N . ASP B 1 54 ? 20.594 18.891 -4.98 1 62.06 54 ASP B N 1
ATOM 3885 C CA . ASP B 1 54 ? 20.812 18.578 -3.57 1 62.06 54 ASP B CA 1
ATOM 3886 C C . ASP B 1 54 ? 19.609 18.969 -2.725 1 62.06 54 ASP B C 1
ATOM 3888 O O . ASP B 1 54 ? 19.312 18.344 -1.707 1 62.06 54 ASP B O 1
ATOM 3892 N N . LYS B 1 55 ? 18.953 20.062 -3.201 1 58.12 55 LYS B N 1
ATOM 3893 C CA . LYS B 1 55 ? 17.766 20.547 -2.516 1 58.12 55 LYS B CA 1
ATOM 3894 C C . LYS B 1 55 ? 16.531 19.75 -2.916 1 58.12 55 LYS B C 1
ATOM 3896 O O . LYS B 1 55 ? 15.422 20.047 -2.477 1 58.12 55 LYS B O 1
ATOM 3901 N N . GLY B 1 56 ? 16.75 18.891 -3.779 1 61.75 56 GLY B N 1
ATOM 3902 C CA . GLY B 1 56 ? 15.656 18.047 -4.25 1 61.75 56 GLY B CA 1
ATOM 3903 C C . GLY B 1 56 ? 14.766 18.75 -5.266 1 61.75 56 GLY B C 1
ATOM 3904 O O . GLY B 1 56 ? 13.648 18.297 -5.523 1 61.75 56 GLY B O 1
ATOM 3905 N N . ARG B 1 57 ? 15.203 19.906 -5.809 1 68.44 57 ARG B N 1
ATOM 3906 C CA . ARG B 1 57 ? 14.391 20.703 -6.727 1 68.44 57 ARG B CA 1
ATOM 3907 C C . ARG B 1 57 ? 14.586 20.234 -8.164 1 68.44 57 ARG B C 1
ATOM 3909 O O . ARG B 1 57 ? 13.766 20.531 -9.031 1 68.44 57 ARG B O 1
ATOM 3916 N N . LEU B 1 58 ? 15.773 19.656 -8.312 1 70.31 58 LEU B N 1
ATOM 3917 C CA . LEU B 1 58 ? 16.078 19.156 -9.641 1 70.31 58 LEU B CA 1
ATOM 3918 C C . LEU B 1 58 ? 16.438 17.672 -9.586 1 70.31 58 LEU B C 1
ATOM 3920 O O . LEU B 1 58 ? 16.953 17.188 -8.57 1 70.31 58 LEU B O 1
ATOM 3924 N N . GLU B 1 59 ? 16.016 16.969 -10.422 1 65.5 59 GLU B N 1
ATOM 3925 C CA . GLU B 1 59 ? 16.422 15.578 -10.625 1 65.5 59 GLU B CA 1
ATOM 3926 C C . GLU B 1 59 ? 17.156 15.398 -11.953 1 65.5 59 GLU B C 1
ATOM 3928 O O . GLU B 1 59 ? 16.656 15.805 -13 1 65.5 59 GLU B O 1
ATOM 3933 N N . SER B 1 60 ? 18.453 14.961 -11.82 1 64.19 60 SER B N 1
ATOM 3934 C CA . SER B 1 60 ? 19.25 14.766 -13.031 1 64.19 60 SER B CA 1
ATOM 3935 C C . SER B 1 60 ? 19.25 13.305 -13.461 1 64.19 60 SER B C 1
ATOM 3937 O O . SER B 1 60 ? 19.375 12.406 -12.625 1 64.19 60 SER B O 1
ATOM 3939 N N . PHE B 1 61 ? 18.891 13.047 -14.617 1 54.19 61 PHE B N 1
ATOM 3940 C CA . PHE B 1 61 ? 18.969 11.727 -15.227 1 54.19 61 PHE B CA 1
ATOM 3941 C C . PHE B 1 61 ? 20.094 11.672 -16.25 1 54.19 61 PHE B C 1
ATOM 3943 O O . PHE B 1 61 ? 20.188 12.531 -17.125 1 54.19 61 PHE B O 1
ATOM 3950 N N . VAL B 1 62 ? 21.031 10.703 -16.078 1 55.59 62 VAL B N 1
ATOM 3951 C CA . VAL B 1 62 ? 22.156 10.562 -16.984 1 55.59 62 VAL B CA 1
ATOM 3952 C C . VAL B 1 62 ? 21.656 10.352 -18.406 1 55.59 62 VAL B C 1
ATOM 3954 O O . VAL B 1 62 ? 20.859 9.445 -18.672 1 55.59 62 VAL B O 1
ATOM 3957 N N . GLY B 1 63 ? 22.078 11.109 -19.328 1 55.28 63 GLY B N 1
ATOM 3958 C CA . GLY B 1 63 ? 21.75 11.047 -20.734 1 55.28 63 GLY B CA 1
ATOM 3959 C C . GLY B 1 63 ? 20.469 11.773 -21.094 1 55.28 63 GLY B C 1
ATOM 3960 O O . GLY B 1 63 ? 20.156 11.938 -22.266 1 55.28 63 GLY B O 1
ATOM 3961 N N . LYS B 1 64 ? 19.547 12.086 -20.141 1 61.41 64 LYS B N 1
ATOM 3962 C CA . LYS B 1 64 ? 18.25 12.703 -20.438 1 61.41 64 LYS B CA 1
ATOM 3963 C C . LYS B 1 64 ? 18.25 14.18 -20.078 1 61.41 64 LYS B C 1
ATOM 3965 O O . LYS B 1 64 ? 17.547 14.984 -20.703 1 61.41 64 LYS B O 1
ATOM 3970 N N . GLY B 1 65 ? 18.922 14.461 -19.156 1 67.06 65 GLY B N 1
ATOM 3971 C CA . GLY B 1 65 ? 18.969 15.852 -18.734 1 67.06 65 GLY B CA 1
ATOM 3972 C C . GLY B 1 65 ? 18.531 16.047 -17.297 1 67.06 65 GLY B C 1
ATOM 3973 O O . GLY B 1 65 ? 18.406 15.086 -16.531 1 67.06 65 GLY B O 1
ATOM 3974 N N . THR B 1 66 ? 18.484 17.297 -16.828 1 74.56 66 THR B N 1
ATOM 3975 C CA . THR B 1 66 ? 18.094 17.703 -15.477 1 74.56 66 THR B CA 1
ATOM 3976 C C . THR B 1 66 ? 16.656 18.234 -15.469 1 74.56 66 THR B C 1
ATOM 3978 O O . THR B 1 66 ? 16.297 19.062 -16.297 1 74.56 66 THR B O 1
ATOM 3981 N N . PHE B 1 67 ? 15.773 17.688 -14.625 1 70.94 67 PHE B N 1
ATOM 3982 C CA . PHE B 1 67 ? 14.359 18.016 -14.547 1 70.94 67 PHE B CA 1
ATOM 3983 C C . PHE B 1 67 ? 14.031 18.688 -13.219 1 70.94 67 PHE B C 1
ATOM 3985 O O . PHE B 1 67 ? 14.711 18.469 -12.219 1 70.94 67 PHE B O 1
ATOM 3992 N N . VAL B 1 68 ? 13.094 19.766 -13.398 1 67.25 68 VAL B N 1
ATOM 3993 C CA . VAL B 1 68 ? 12.531 20.297 -12.156 1 67.25 68 VAL B CA 1
ATOM 3994 C C . VAL B 1 68 ? 11.82 19.188 -11.391 1 67.25 68 VAL B C 1
ATOM 3996 O O . VAL B 1 68 ? 10.984 18.469 -11.953 1 67.25 68 VAL B O 1
ATOM 3999 N N . ALA B 1 69 ? 12.328 19.078 -10.109 1 60.44 69 ALA B N 1
ATOM 4000 C CA . ALA B 1 69 ? 11.711 18.047 -9.281 1 60.44 69 ALA B CA 1
ATOM 4001 C C . ALA B 1 69 ? 10.242 18.359 -9.016 1 60.44 69 ALA B C 1
ATOM 4003 O O . ALA B 1 69 ? 9.867 19.516 -8.906 1 60.44 69 ALA B O 1
ATOM 4004 N N . ALA B 1 70 ? 9.391 17.641 -9.273 1 50.34 70 ALA B N 1
ATOM 4005 C CA . ALA B 1 70 ? 7.988 17.859 -8.922 1 50.34 70 ALA B CA 1
ATOM 4006 C C . ALA B 1 70 ? 7.844 18.281 -7.465 1 50.34 70 ALA B C 1
ATOM 4008 O O . ALA B 1 70 ? 8.547 17.766 -6.59 1 50.34 70 ALA B O 1
ATOM 4009 N N . HIS B 1 71 ? 7.68 19.672 -7.16 1 49.31 71 HIS B N 1
ATOM 4010 C CA . HIS B 1 71 ? 7.477 20.281 -5.855 1 49.31 71 HIS B CA 1
ATOM 4011 C C . HIS B 1 71 ? 6.762 19.328 -4.902 1 49.31 71 HIS B C 1
ATOM 4013 O O . HIS B 1 71 ? 6.562 19.656 -3.727 1 49.31 71 HIS B O 1
ATOM 4019 N N . SER B 1 72 ? 5.98 18.484 -5.312 1 48.97 72 SER B N 1
ATOM 4020 C CA . SER B 1 72 ? 5.184 17.75 -4.336 1 48.97 72 SER B CA 1
ATOM 4021 C C . SER B 1 72 ? 6.078 17.031 -3.33 1 48.97 72 SER B C 1
ATOM 4023 O O . SER B 1 72 ? 5.77 15.906 -2.912 1 48.97 72 SER B O 1
ATOM 4025 N N . ASP B 1 73 ? 7.152 17.75 -2.955 1 58.16 73 ASP B N 1
ATOM 4026 C CA . ASP B 1 73 ? 8.07 16.859 -2.254 1 58.16 73 ASP B CA 1
ATOM 4027 C C . ASP B 1 73 ? 7.664 16.688 -0.793 1 58.16 73 ASP B C 1
ATOM 4029 O O . ASP B 1 73 ? 8 17.516 0.054 1 58.16 73 ASP B O 1
ATOM 4033 N N . LEU B 1 74 ? 6.648 15.992 -0.601 1 64.06 74 LEU B N 1
ATOM 4034 C CA . LEU B 1 74 ? 6.266 15.562 0.738 1 64.06 74 LEU B CA 1
ATOM 4035 C C . LEU B 1 74 ? 7.488 15.445 1.644 1 64.06 74 LEU B C 1
ATOM 4037 O O . LEU B 1 74 ? 7.414 15.758 2.834 1 64.06 74 LEU B O 1
ATOM 4041 N N . ASN B 1 75 ? 8.547 15.289 1.059 1 66.94 75 ASN B N 1
ATOM 4042 C CA . ASN B 1 75 ? 9.781 15.133 1.816 1 66.94 75 ASN B CA 1
ATOM 4043 C C . ASN B 1 75 ? 10.289 16.469 2.348 1 66.94 75 ASN B C 1
ATOM 4045 O O . ASN B 1 75 ? 10.93 16.516 3.398 1 66.94 75 ASN B O 1
ATOM 4049 N N . GLU B 1 76 ? 9.977 17.469 1.649 1 65.88 76 GLU B N 1
ATOM 4050 C CA . GLU B 1 76 ? 10.398 18.797 2.088 1 65.88 76 GLU B CA 1
ATOM 4051 C C . GLU B 1 76 ? 9.438 19.359 3.131 1 65.88 76 GLU B C 1
ATOM 4053 O O . GLU B 1 76 ? 9.859 20.047 4.066 1 65.88 76 GLU B O 1
ATOM 4058 N N . ALA B 1 77 ? 8.242 18.953 3.002 1 66.25 77 ALA B N 1
ATOM 4059 C CA . ALA B 1 77 ? 7.234 19.484 3.908 1 66.25 77 ALA B CA 1
ATOM 4060 C C . ALA B 1 77 ? 7.316 18.828 5.277 1 66.25 77 ALA B C 1
ATOM 4062 O O . ALA B 1 77 ? 7.133 19.469 6.309 1 66.25 77 ALA B O 1
ATOM 4063 N N . ILE B 1 78 ? 7.551 17.594 5.23 1 76.12 78 ILE B N 1
ATOM 4064 C CA . ILE B 1 78 ? 7.586 16.766 6.438 1 76.12 78 ILE B CA 1
ATOM 4065 C C . ILE B 1 78 ? 8.93 16.047 6.535 1 76.12 78 ILE B C 1
ATOM 4067 O O . ILE B 1 78 ? 9.242 15.195 5.711 1 76.12 78 ILE B O 1
ATOM 4071 N N . GLN B 1 79 ? 9.734 16.453 7.473 1 63.97 79 GLN B N 1
ATOM 4072 C CA . GLN B 1 79 ? 11.07 15.883 7.637 1 63.97 79 GLN B CA 1
ATOM 4073 C C . GLN B 1 79 ? 11.148 15.023 8.898 1 63.97 79 GLN B C 1
ATOM 4075 O O . GLN B 1 79 ? 10.859 15.5 9.992 1 63.97 79 GLN B O 1
ATOM 4080 N N . VAL B 1 80 ? 11.477 13.773 8.609 1 66.06 80 VAL B N 1
ATOM 4081 C CA . VAL B 1 80 ? 11.75 12.914 9.758 1 66.06 80 VAL B CA 1
ATOM 4082 C C . VAL B 1 80 ? 13.227 13.023 10.148 1 66.06 80 VAL B C 1
ATOM 4084 O O . VAL B 1 80 ? 14.109 12.703 9.359 1 66.06 80 VAL B O 1
ATOM 4087 N N . VAL B 1 81 ? 13.617 13.867 11.117 1 56.59 81 VAL B N 1
ATOM 4088 C CA . VAL B 1 81 ? 15.008 14.117 11.484 1 56.59 81 VAL B CA 1
ATOM 4089 C C . VAL B 1 81 ? 15.391 13.25 12.68 1 56.59 81 VAL B C 1
ATOM 4091 O O . VAL B 1 81 ? 14.594 13.078 13.609 1 56.59 81 VAL B O 1
ATOM 4094 N N . ASN B 1 82 ? 16.375 12.453 12.57 1 54.31 82 ASN B N 1
ATOM 4095 C CA . ASN B 1 82 ? 16.844 11.57 13.633 1 54.31 82 ASN B CA 1
ATOM 4096 C C . ASN B 1 82 ? 17.75 12.305 14.617 1 54.31 82 ASN B C 1
ATOM 4098 O O . ASN B 1 82 ? 18.125 11.758 15.656 1 54.31 82 ASN B O 1
ATOM 4102 N N . GLU B 1 83 ? 18.156 13.438 14.266 1 54.47 83 GLU B N 1
ATOM 4103 C CA . GLU B 1 83 ? 19.234 13.93 15.125 1 54.47 83 GLU B CA 1
ATOM 4104 C C . GLU B 1 83 ? 18.672 14.633 16.359 1 54.47 83 GLU B C 1
ATOM 4106 O O . GLU B 1 83 ? 17.75 15.445 16.25 1 54.47 83 GLU B O 1
ATOM 4111 N N . ASP B 1 84 ? 19 14.117 17.562 1 57.88 84 ASP B N 1
ATOM 4112 C CA . ASP B 1 84 ? 18.703 14.648 18.891 1 57.88 84 ASP B CA 1
ATOM 4113 C C . ASP B 1 84 ? 18.922 16.156 18.938 1 57.88 84 ASP B C 1
ATOM 4115 O O . ASP B 1 84 ? 18.328 16.844 19.766 1 57.88 84 ASP B O 1
ATOM 4119 N N . ALA B 1 85 ? 19.594 16.688 18.031 1 62 85 ALA B N 1
ATOM 4120 C CA . ALA B 1 85 ? 20.016 18.062 18.234 1 62 85 ALA B CA 1
ATOM 4121 C C . ALA B 1 85 ? 18.984 19.047 17.672 1 62 85 ALA B C 1
ATOM 4123 O O . ALA B 1 85 ? 19 20.234 18 1 62 85 ALA B O 1
ATOM 4124 N N . ASN B 1 86 ? 17.906 18.547 17.094 1 81.56 86 ASN B N 1
ATOM 4125 C CA . ASN B 1 86 ? 16.984 19.453 16.438 1 81.56 86 ASN B CA 1
ATOM 4126 C C . ASN B 1 86 ? 15.602 19.406 17.094 1 81.56 86 ASN B C 1
ATOM 4128 O O . ASN B 1 86 ? 15.273 18.469 17.812 1 81.56 86 ASN B O 1
ATOM 4132 N N . TYR B 1 87 ? 14.984 20.656 17.156 1 92.44 87 TYR B N 1
ATOM 4133 C CA . TYR B 1 87 ? 13.57 20.781 17.484 1 92.44 87 TYR B CA 1
ATOM 4134 C C . TYR B 1 87 ? 12.703 20.562 16.25 1 92.44 87 TYR B C 1
ATOM 4136 O O . TYR B 1 87 ? 12.617 21.422 15.383 1 92.44 87 TYR B O 1
ATOM 4144 N N . ASN B 1 88 ? 12.062 19.391 16.188 1 92 88 ASN B N 1
ATOM 4145 C CA . ASN B 1 88 ? 11.242 19.094 15.016 1 92 88 ASN B CA 1
ATOM 4146 C C . ASN B 1 88 ? 9.789 19.5 15.242 1 92 88 ASN B C 1
ATOM 4148 O O . ASN B 1 88 ? 9.055 18.797 15.938 1 92 88 ASN B O 1
ATOM 4152 N N . PHE B 1 89 ? 9.422 20.578 14.602 1 95.5 89 PHE B N 1
ATOM 4153 C CA . PHE B 1 89 ? 8.047 21.062 14.703 1 95.5 89 PHE B CA 1
ATOM 4154 C C . PHE B 1 89 ? 7.277 20.766 13.422 1 95.5 89 PHE B C 1
ATOM 4156 O O . PHE B 1 89 ? 6.172 21.281 13.219 1 95.5 89 PHE B O 1
ATOM 4163 N N . SER B 1 90 ? 7.84 19.891 12.531 1 92.12 90 SER B N 1
ATOM 4164 C CA . SER B 1 90 ? 7.23 19.719 11.219 1 92.12 90 SER B CA 1
ATOM 4165 C C . SER B 1 90 ? 6.344 18.484 11.18 1 92.12 90 SER B C 1
ATOM 4167 O O . SER B 1 90 ? 5.457 18.375 10.328 1 92.12 90 SER B O 1
ATOM 4169 N N . LEU B 1 91 ? 6.512 17.562 12.055 1 91 91 LEU B N 1
ATOM 4170 C CA . LEU B 1 91 ? 5.875 16.25 11.961 1 91 91 LEU B CA 1
ATOM 4171 C C . LEU B 1 91 ? 4.695 16.156 12.922 1 91 91 LEU B C 1
ATOM 4173 O O . LEU B 1 91 ? 4.84 16.406 14.117 1 91 91 LEU B O 1
ATOM 4177 N N . LEU B 1 92 ? 3.57 15.797 12.391 1 93.81 92 LEU B N 1
ATOM 4178 C CA . LEU B 1 92 ? 2.42 15.516 13.242 1 93.81 92 LEU B CA 1
ATOM 4179 C C . LEU B 1 92 ? 2.371 14.039 13.625 1 93.81 92 LEU B C 1
ATOM 4181 O O . LEU B 1 92 ? 2.014 13.195 12.797 1 93.81 92 LEU B O 1
ATOM 4185 N N . GLN B 1 93 ? 2.695 13.758 14.797 1 92.31 93 GLN B N 1
ATOM 4186 C CA . GLN B 1 93 ? 2.648 12.406 15.352 1 92.31 93 GLN B CA 1
ATOM 4187 C C . GLN B 1 93 ? 2.336 12.438 16.844 1 92.31 93 GLN B C 1
ATOM 4189 O O . GLN B 1 93 ? 2.518 13.461 17.5 1 92.31 93 GLN B O 1
ATOM 4194 N N . PRO B 1 94 ? 1.867 11.359 17.406 1 94.06 94 PRO B N 1
ATOM 4195 C CA . PRO B 1 94 ? 1.624 11.32 18.844 1 94.06 94 PRO B CA 1
ATOM 4196 C C . PRO B 1 94 ? 2.906 11.445 19.656 1 94.06 94 PRO B C 1
ATOM 4198 O O . PRO B 1 94 ? 4.004 11.273 19.125 1 94.06 94 PRO B O 1
ATOM 4201 N N . CYS B 1 95 ? 2.721 11.891 20.859 1 92.06 95 CYS B N 1
ATOM 4202 C CA . CYS B 1 95 ? 3.807 11.695 21.812 1 92.06 95 CYS B CA 1
ATOM 4203 C C . CYS B 1 95 ? 4.008 10.211 22.109 1 92.06 95 CYS B C 1
ATOM 4205 O O . CYS B 1 95 ? 3.361 9.656 23 1 92.06 95 CYS B O 1
ATOM 4207 N N . LEU B 1 96 ? 4.902 9.602 21.547 1 91.12 96 LEU B N 1
ATOM 4208 C CA . LEU B 1 96 ? 4.973 8.156 21.375 1 91.12 96 LEU B CA 1
ATOM 4209 C C . LEU B 1 96 ? 5.5 7.48 22.625 1 91.12 96 LEU B C 1
ATOM 4211 O O . LEU B 1 96 ? 5.152 6.332 22.922 1 91.12 96 LEU B O 1
ATOM 4215 N N . HIS B 1 97 ? 6.367 8.156 23.359 1 89.31 97 HIS B N 1
ATOM 4216 C CA . HIS B 1 97 ? 7.035 7.516 24.484 1 89.31 97 HIS B CA 1
ATOM 4217 C C . HIS B 1 97 ? 6.027 6.941 25.469 1 89.31 97 HIS B C 1
ATOM 4219 O O . HIS B 1 97 ? 6.262 5.887 26.062 1 89.31 97 HIS B O 1
ATOM 4225 N N . LYS B 1 98 ? 4.91 7.562 25.594 1 88.94 98 LYS B N 1
ATOM 4226 C CA . LYS B 1 98 ? 3.912 7.148 26.562 1 88.94 98 LYS B CA 1
ATOM 4227 C C . LYS B 1 98 ? 3.133 5.93 26.078 1 88.94 98 LYS B C 1
ATOM 4229 O O . LYS B 1 98 ? 2.527 5.211 26.875 1 88.94 98 LYS B O 1
ATOM 4234 N N . ASN B 1 99 ? 3.123 5.676 24.781 1 95.38 99 ASN B N 1
ATOM 4235 C CA . ASN B 1 99 ? 2.312 4.613 24.203 1 95.38 99 ASN B CA 1
ATOM 4236 C C . ASN B 1 99 ? 3.104 3.314 24.062 1 95.38 99 ASN B C 1
ATOM 4238 O O . ASN B 1 99 ? 2.523 2.248 23.844 1 95.38 99 ASN B O 1
ATOM 4242 N N . ILE B 1 100 ? 4.418 3.318 24.297 1 94.81 100 ILE B N 1
ATOM 4243 C CA . ILE B 1 100 ? 5.316 2.217 23.969 1 94.81 100 ILE B CA 1
ATOM 4244 C C . ILE B 1 100 ? 4.934 0.985 24.797 1 94.81 100 ILE B C 1
ATOM 4246 O O . ILE B 1 100 ? 4.785 -0.11 24.25 1 94.81 100 ILE B O 1
ATOM 4250 N N . PRO B 1 101 ? 4.711 1.154 26.125 1 96.12 101 PRO B N 1
ATOM 4251 C CA . PRO B 1 101 ? 4.41 -0.048 26.906 1 96.12 101 PRO B CA 1
ATOM 4252 C C . PRO B 1 101 ? 3.145 -0.757 26.422 1 96.12 101 PRO B C 1
ATOM 4254 O O . PRO B 1 101 ? 3.127 -1.985 26.312 1 96.12 101 PRO B O 1
ATOM 4257 N N . ALA B 1 102 ? 2.137 -0.003 26.156 1 97.62 102 ALA B N 1
ATOM 4258 C CA . ALA B 1 102 ? 0.877 -0.584 25.688 1 97.62 102 ALA B CA 1
ATOM 4259 C C . ALA B 1 102 ? 1.049 -1.266 24.344 1 97.62 102 ALA B C 1
ATOM 4261 O O . ALA B 1 102 ? 0.498 -2.344 24.109 1 97.62 102 ALA B O 1
ATOM 4262 N N . ILE B 1 103 ? 1.788 -0.67 23.484 1 97.94 103 ILE B N 1
ATOM 4263 C CA . ILE B 1 103 ? 2.01 -1.189 22.141 1 97.94 103 ILE B CA 1
ATOM 4264 C C . ILE B 1 103 ? 2.84 -2.469 22.203 1 97.94 103 ILE B C 1
ATOM 4266 O O . ILE B 1 103 ? 2.518 -3.463 21.547 1 97.94 103 ILE B O 1
ATOM 4270 N N . LYS B 1 104 ? 3.906 -2.445 23.016 1 97.62 104 LYS B N 1
ATOM 4271 C CA . LYS B 1 104 ? 4.727 -3.637 23.203 1 97.62 104 LYS B CA 1
ATOM 4272 C C . LYS B 1 104 ? 3.891 -4.809 23.703 1 97.62 104 LYS B C 1
ATOM 4274 O O . LYS B 1 104 ? 3.996 -5.922 23.188 1 97.62 104 LYS B O 1
ATOM 4279 N N . ASN B 1 105 ? 3.102 -4.523 24.672 1 98.06 105 ASN B N 1
ATOM 4280 C CA . ASN B 1 105 ? 2.258 -5.566 25.234 1 98.06 105 ASN B CA 1
ATOM 4281 C C . ASN B 1 105 ? 1.27 -6.113 24.219 1 98.06 105 ASN B C 1
ATOM 4283 O O . ASN B 1 105 ? 1.069 -7.328 24.125 1 98.06 105 ASN B O 1
ATOM 4287 N N . ALA B 1 106 ? 0.645 -5.254 23.484 1 98.5 106 ALA B N 1
ATOM 4288 C CA . ALA B 1 106 ? -0.325 -5.668 22.469 1 98.5 106 ALA B CA 1
ATOM 4289 C C . ALA B 1 106 ? 0.326 -6.559 21.422 1 98.5 106 ALA B C 1
ATOM 4291 O O . ALA B 1 106 ? -0.244 -7.578 21.016 1 98.5 106 ALA B O 1
ATOM 4292 N N . TYR B 1 107 ? 1.488 -6.211 20.969 1 98.5 107 TYR B N 1
ATOM 4293 C CA . TYR B 1 107 ? 2.168 -7.004 19.953 1 98.5 107 TYR B CA 1
ATOM 4294 C C . TYR B 1 107 ? 2.652 -8.328 20.531 1 98.5 107 TYR B C 1
ATOM 4296 O O . TYR B 1 107 ? 2.674 -9.344 19.828 1 98.5 107 TYR B O 1
ATOM 4304 N N . ARG B 1 108 ? 3.105 -8.289 21.75 1 98.06 108 ARG B N 1
ATOM 4305 C CA . ARG B 1 108 ? 3.467 -9.547 22.391 1 98.06 108 ARG B CA 1
ATOM 4306 C C . ARG B 1 108 ? 2.283 -10.508 22.422 1 98.06 108 ARG B C 1
ATOM 4308 O O . ARG B 1 108 ? 2.422 -11.68 22.062 1 98.06 108 ARG B O 1
ATOM 4315 N N . GLN B 1 109 ? 1.184 -10.047 22.844 1 98.25 109 GLN B N 1
ATOM 4316 C CA . GLN B 1 109 ? -0.022 -10.867 22.891 1 98.25 109 GLN B CA 1
ATOM 4317 C C . GLN B 1 109 ? -0.438 -11.297 21.484 1 98.25 109 GLN B C 1
ATOM 4319 O O . GLN B 1 109 ? -0.854 -12.438 21.266 1 98.25 109 GLN B O 1
ATOM 4324 N N . ALA B 1 110 ? -0.356 -10.367 20.578 1 98.38 110 ALA B N 1
ATOM 4325 C CA . ALA B 1 110 ? -0.712 -10.664 19.203 1 98.38 110 ALA B CA 1
ATOM 4326 C C . ALA B 1 110 ? 0.126 -11.812 18.641 1 98.38 110 ALA B C 1
ATOM 4328 O O . ALA B 1 110 ? -0.38 -12.664 17.906 1 98.38 110 ALA B O 1
ATOM 4329 N N . SER B 1 111 ? 1.424 -11.789 18.953 1 97.81 111 SER B N 1
ATOM 4330 C CA . SER B 1 111 ? 2.307 -12.852 18.484 1 97.81 111 SER B CA 1
ATOM 4331 C C . SER B 1 111 ? 1.839 -14.219 18.969 1 97.81 111 SER B C 1
ATOM 4333 O O . SER B 1 111 ? 1.917 -15.203 18.234 1 97.81 111 SER B O 1
ATOM 4335 N N . ASP B 1 112 ? 1.307 -14.266 20.094 1 96.5 112 ASP B N 1
ATOM 4336 C CA . ASP B 1 112 ? 0.844 -15.516 20.688 1 96.5 112 ASP B CA 1
ATOM 4337 C C . ASP B 1 112 ? -0.445 -15.992 20.031 1 96.5 112 ASP B C 1
ATOM 4339 O O . ASP B 1 112 ? -0.742 -17.188 20.031 1 96.5 112 ASP B O 1
ATOM 4343 N N . LEU B 1 113 ? -1.139 -15.148 19.453 1 96.69 113 LEU B N 1
ATOM 4344 C CA . LEU B 1 113 ? -2.445 -15.461 18.891 1 96.69 113 LEU B CA 1
ATOM 4345 C C . LEU B 1 113 ? -2.314 -15.922 17.438 1 96.69 113 LEU B C 1
ATOM 4347 O O . LEU B 1 113 ? -3.291 -16.375 16.844 1 96.69 113 LEU B O 1
ATOM 4351 N N . LEU B 1 114 ? -1.158 -15.836 16.891 1 96 114 LEU B N 1
ATOM 4352 C CA . LEU B 1 114 ? -0.961 -16.188 15.492 1 96 114 LEU B CA 1
ATOM 4353 C C . LEU B 1 114 ? -1.304 -17.641 15.242 1 96 114 LEU B C 1
ATOM 4355 O O . LEU B 1 114 ? -0.932 -18.516 16.031 1 96 114 LEU B O 1
ATOM 4359 N N . THR B 1 115 ? -2.092 -17.891 14.227 1 93.38 115 THR B N 1
ATOM 4360 C CA . THR B 1 115 ? -2.465 -19.219 13.734 1 93.38 115 THR B CA 1
ATOM 4361 C C . THR B 1 115 ? -2.15 -19.359 12.25 1 93.38 115 THR B C 1
ATOM 4363 O O . THR B 1 115 ? -1.755 -18.391 11.602 1 93.38 115 THR B O 1
ATOM 4366 N N . GLU B 1 116 ? -2.322 -20.516 11.734 1 88.94 116 GLU B N 1
ATOM 4367 C CA . GLU B 1 116 ? -2.123 -20.766 10.312 1 88.94 116 GLU B CA 1
ATOM 4368 C C . GLU B 1 116 ? -3.012 -19.859 9.461 1 88.94 116 GLU B C 1
ATOM 4370 O O . GLU B 1 116 ? -2.574 -19.344 8.438 1 88.94 116 GLU B O 1
ATOM 4375 N N . THR B 1 117 ? -4.188 -19.656 9.898 1 87.31 117 THR B N 1
ATOM 4376 C CA . THR B 1 117 ? -5.141 -18.812 9.188 1 87.31 117 THR B CA 1
ATOM 4377 C C . THR B 1 117 ? -4.684 -17.359 9.195 1 87.31 117 THR B C 1
ATOM 4379 O O . THR B 1 117 ? -4.781 -16.672 8.18 1 87.31 117 THR B O 1
ATOM 4382 N N . LEU B 1 118 ? -4.113 -16.938 10.273 1 90.62 118 LEU B N 1
ATOM 4383 C CA . LEU B 1 118 ? -3.768 -15.539 10.453 1 90.62 118 LEU B CA 1
ATOM 4384 C C . LEU B 1 118 ? -2.459 -15.203 9.742 1 90.62 118 LEU B C 1
ATOM 4386 O O . LEU B 1 118 ? -2.195 -14.039 9.438 1 90.62 118 LEU B O 1
ATOM 4390 N N . ILE B 1 119 ? -1.682 -16.188 9.477 1 86.75 119 ILE B N 1
ATOM 4391 C CA . ILE B 1 119 ? -0.41 -15.906 8.82 1 86.75 119 ILE B CA 1
ATOM 4392 C C . ILE B 1 119 ? -0.502 -16.266 7.34 1 86.75 119 ILE B C 1
ATOM 4394 O O . ILE B 1 119 ? 0.502 -16.234 6.625 1 86.75 119 ILE B O 1
ATOM 4398 N N . GLY B 1 120 ? -1.681 -16.672 6.824 1 87.69 120 GLY B N 1
ATOM 4399 C CA . GLY B 1 120 ? -1.95 -16.953 5.422 1 87.69 120 GLY B CA 1
ATOM 4400 C C . GLY B 1 120 ? -2.66 -15.812 4.715 1 87.69 120 GLY B C 1
ATOM 4401 O O . GLY B 1 120 ? -2.811 -14.727 5.27 1 87.69 120 GLY B O 1
ATOM 4402 N N . TYR B 1 121 ? -2.982 -16.062 3.447 1 83.44 121 TYR B N 1
ATOM 4403 C CA . TYR B 1 121 ? -3.732 -15.07 2.678 1 83.44 121 TYR B CA 1
ATOM 4404 C C . TYR B 1 121 ? -5.176 -14.984 3.16 1 83.44 121 TYR B C 1
ATOM 4406 O O . TYR B 1 121 ? -5.73 -15.969 3.658 1 83.44 121 TYR B O 1
ATOM 4414 N N . CYS B 1 122 ? -5.727 -13.812 3.059 1 80.25 122 CYS B N 1
ATOM 4415 C CA . CYS B 1 122 ? -7.113 -13.586 3.441 1 80.25 122 CYS B CA 1
ATOM 4416 C C . CYS B 1 122 ? -7.812 -12.664 2.443 1 80.25 122 CYS B C 1
ATOM 4418 O O . CYS B 1 122 ? -7.16 -11.859 1.776 1 80.25 122 CYS B O 1
ATOM 4420 N N . GLU B 1 123 ? -9.133 -12.883 2.346 1 77.44 123 GLU B N 1
ATOM 4421 C CA . GLU B 1 123 ? -9.938 -12.07 1.438 1 77.44 123 GLU B CA 1
ATOM 4422 C C . GLU B 1 123 ? -10.555 -10.875 2.16 1 77.44 123 GLU B C 1
ATOM 4424 O O . GLU B 1 123 ? -10.289 -10.664 3.344 1 77.44 123 GLU B O 1
ATOM 4429 N N . ASP B 1 124 ? -11.242 -10.07 1.49 1 75.12 124 ASP B N 1
ATOM 4430 C CA . ASP B 1 124 ? -12.07 -8.977 2.004 1 75.12 124 ASP B CA 1
ATOM 4431 C C . ASP B 1 124 ? -11.234 -7.977 2.795 1 75.12 124 ASP B C 1
ATOM 4433 O O . ASP B 1 124 ? -11.625 -7.559 3.885 1 75.12 124 ASP B O 1
ATOM 4437 N N . SER B 1 125 ? -10.102 -7.742 2.354 1 81.25 125 SER B N 1
ATOM 4438 C CA . SER B 1 125 ? -9.172 -6.754 2.896 1 81.25 125 SER B CA 1
ATOM 4439 C C . SER B 1 125 ? -8.633 -7.191 4.254 1 81.25 125 SER B C 1
ATOM 4441 O O . SER B 1 125 ? -7.816 -6.492 4.855 1 81.25 125 SER B O 1
ATOM 4443 N N . GLY B 1 126 ? -9.07 -8.273 4.785 1 89 126 GLY B N 1
ATOM 4444 C CA . GLY B 1 126 ? -8.578 -8.758 6.062 1 89 126 GLY B CA 1
ATOM 4445 C C . GLY B 1 126 ? -9.609 -9.539 6.848 1 89 126 GLY B C 1
ATOM 4446 O O . GLY B 1 126 ? -10.711 -9.797 6.352 1 89 126 GLY B O 1
ATOM 4447 N N . HIS B 1 127 ? -9.328 -9.891 8.086 1 92.62 127 HIS B N 1
ATOM 4448 C CA . HIS B 1 127 ? -10.148 -10.766 8.914 1 92.62 127 HIS B CA 1
ATOM 4449 C C . HIS B 1 127 ? -11.328 -10.016 9.516 1 92.62 127 HIS B C 1
ATOM 4451 O O . HIS B 1 127 ? -11.219 -8.836 9.844 1 92.62 127 HIS B O 1
ATOM 4457 N N . GLU B 1 128 ? -12.43 -10.742 9.672 1 94.12 128 GLU B N 1
ATOM 4458 C CA . GLU B 1 128 ? -13.68 -10.172 10.156 1 94.12 128 GLU B CA 1
ATOM 4459 C C . GLU B 1 128 ? -13.492 -9.5 11.516 1 94.12 128 GLU B C 1
ATOM 4461 O O . GLU B 1 128 ? -14.008 -8.398 11.742 1 94.12 128 GLU B O 1
ATOM 4466 N N . LYS B 1 129 ? -12.766 -10.102 12.391 1 96.31 129 LYS B N 1
ATOM 4467 C CA . LYS B 1 129 ? -12.555 -9.578 13.734 1 96.31 129 LYS B CA 1
ATOM 4468 C C . LYS B 1 129 ? -11.828 -8.234 13.695 1 96.31 129 LYS B C 1
ATOM 4470 O O . LYS B 1 129 ? -12.07 -7.367 14.539 1 96.31 129 LYS B O 1
ATOM 4475 N N . HIS B 1 130 ? -10.961 -8.078 12.773 1 97.75 130 HIS B N 1
ATOM 4476 C CA . HIS B 1 130 ? -10.234 -6.828 12.625 1 97.75 130 HIS B CA 1
ATOM 4477 C C . HIS B 1 130 ? -11.148 -5.711 12.125 1 97.75 130 HIS B C 1
ATOM 4479 O O . HIS B 1 130 ? -11.047 -4.57 12.578 1 97.75 130 HIS B O 1
ATOM 4485 N N . ARG B 1 131 ? -12.016 -6.004 11.156 1 97.75 131 ARG B N 1
ATOM 4486 C CA . ARG B 1 131 ? -12.992 -5.035 10.664 1 97.75 131 ARG B CA 1
ATOM 4487 C C . ARG B 1 131 ? -13.977 -4.648 11.758 1 97.75 131 ARG B C 1
ATOM 4489 O O . ARG B 1 131 ? -14.406 -3.492 11.836 1 97.75 131 ARG B O 1
ATOM 4496 N N . GLU B 1 132 ? -14.344 -5.629 12.625 1 98.12 132 GLU B N 1
ATOM 4497 C CA . GLU B 1 132 ? -15.203 -5.34 13.766 1 98.12 132 GLU B CA 1
ATOM 4498 C C . GLU B 1 132 ? -14.555 -4.324 14.703 1 98.12 132 GLU B C 1
ATOM 4500 O O . GLU B 1 132 ? -15.219 -3.404 15.188 1 98.12 132 GLU B O 1
ATOM 4505 N N . ALA B 1 133 ? -13.312 -4.516 14.977 1 98.56 133 ALA B N 1
ATOM 4506 C CA . ALA B 1 133 ? -12.578 -3.572 15.812 1 98.56 133 ALA B CA 1
ATOM 4507 C C . ALA B 1 133 ? -12.539 -2.186 15.18 1 98.56 133 ALA B C 1
ATOM 4509 O O . ALA B 1 133 ? -12.656 -1.174 15.875 1 98.56 133 ALA B O 1
ATOM 4510 N N . ALA B 1 134 ? -12.398 -2.172 13.906 1 98.38 134 ALA B N 1
ATOM 4511 C CA . ALA B 1 134 ? -12.398 -0.91 13.164 1 98.38 134 ALA B CA 1
ATOM 4512 C C . ALA B 1 134 ? -13.727 -0.18 13.336 1 98.38 134 ALA B C 1
ATOM 4514 O O . ALA B 1 134 ? -13.758 1.035 13.547 1 98.38 134 ALA B O 1
ATOM 4515 N N . VAL B 1 135 ? -14.789 -0.917 13.227 1 98.69 135 VAL B N 1
ATOM 4516 C CA . VAL B 1 135 ? -16.125 -0.352 13.398 1 98.69 135 VAL B CA 1
ATOM 4517 C C . VAL B 1 135 ? -16.266 0.248 14.797 1 98.69 135 VAL B C 1
ATOM 4519 O O . VAL B 1 135 ? -16.75 1.367 14.953 1 98.69 135 VAL B O 1
ATOM 4522 N N . LYS B 1 136 ? -15.805 -0.486 15.758 1 98.69 136 LYS B N 1
ATOM 4523 C CA . LYS B 1 136 ? -15.867 -0.027 17.141 1 98.69 136 LYS B CA 1
ATOM 4524 C C . LYS B 1 136 ? -15.07 1.257 17.344 1 98.69 136 LYS B C 1
ATOM 4526 O O . LYS B 1 136 ? -15.531 2.191 18 1 98.69 136 LYS B O 1
ATOM 4531 N N . TRP B 1 137 ? -13.883 1.328 16.812 1 98.69 137 TRP B N 1
ATOM 4532 C CA . TRP B 1 137 ? -13.047 2.518 16.906 1 98.69 137 TRP B CA 1
ATOM 4533 C C . TRP B 1 137 ? -13.758 3.734 16.328 1 98.69 137 TRP B C 1
ATOM 4535 O O . TRP B 1 137 ? -13.844 4.777 16.984 1 98.69 137 TRP B O 1
ATOM 4545 N N . ALA B 1 138 ? -14.273 3.572 15.125 1 98.56 138 ALA B N 1
ATOM 4546 C CA . ALA B 1 138 ? -14.891 4.695 14.43 1 98.56 138 ALA B CA 1
ATOM 4547 C C . ALA B 1 138 ? -16.188 5.125 15.125 1 98.56 138 ALA B C 1
ATOM 4549 O O . ALA B 1 138 ? -16.5 6.316 15.164 1 98.56 138 ALA B O 1
ATOM 4550 N N . GLN B 1 139 ? -16.875 4.164 15.633 1 98.38 139 GLN B N 1
ATOM 4551 C CA . GLN B 1 139 ? -18.125 4.457 16.328 1 98.38 139 GLN B CA 1
ATOM 4552 C C . GLN B 1 139 ? -17.891 5.309 17.562 1 98.38 139 GLN B C 1
ATOM 4554 O O . GLN B 1 139 ? -18.703 6.184 17.891 1 98.38 139 GLN B O 1
ATOM 4559 N N . GLN B 1 140 ? -16.828 5.07 18.25 1 98 140 GLN B N 1
ATOM 4560 C CA . GLN B 1 140 ? -16.469 5.832 19.438 1 98 140 GLN B CA 1
ATOM 4561 C C . GLN B 1 140 ? -16.391 7.324 19.141 1 98 140 GLN B C 1
ATOM 4563 O O . GLN B 1 140 ? -16.656 8.156 20.016 1 98 140 GLN B O 1
ATOM 4568 N N . TYR B 1 141 ? -16.109 7.605 17.922 1 97.81 141 TYR B N 1
ATOM 4569 C CA . TYR B 1 141 ? -15.875 9.008 17.594 1 97.81 141 TYR B CA 1
ATOM 4570 C C . TYR B 1 141 ? -16.953 9.523 16.641 1 97.81 141 TYR B C 1
ATOM 4572 O O . TYR B 1 141 ? -16.688 10.445 15.859 1 97.81 141 TYR B O 1
ATOM 4580 N N . GLY B 1 142 ? -18.062 8.859 16.609 1 97.81 142 GLY B N 1
ATOM 4581 C CA . GLY B 1 142 ? -19.266 9.484 16.078 1 97.81 142 GLY B CA 1
ATOM 4582 C C . GLY B 1 142 ? -19.719 8.891 14.75 1 97.81 142 GLY B C 1
ATOM 4583 O O . GLY B 1 142 ? -20.766 9.273 14.211 1 97.81 142 GLY B O 1
ATOM 4584 N N . LEU B 1 143 ? -18.953 7.965 14.195 1 98.69 143 LEU B N 1
ATOM 4585 C CA . LEU B 1 143 ? -19.359 7.371 12.93 1 98.69 143 LEU B CA 1
ATOM 4586 C C . LEU B 1 143 ? -20.5 6.387 13.125 1 98.69 143 LEU B C 1
ATOM 4588 O O . LEU B 1 143 ? -20.453 5.555 14.031 1 98.69 143 LEU B O 1
ATOM 4592 N N . GLU B 1 144 ? -21.469 6.512 12.297 1 98.38 144 GLU B N 1
ATOM 4593 C CA . GLU B 1 144 ? -22.609 5.605 12.305 1 98.38 144 GLU B CA 1
ATOM 4594 C C . GLU B 1 144 ? -22.672 4.777 11.031 1 98.38 144 GLU B C 1
ATOM 4596 O O . GLU B 1 144 ? -22.031 5.117 10.031 1 98.38 144 GLU B O 1
ATOM 4601 N N . GLY B 1 145 ? -23.312 3.625 11.172 1 97.94 145 GLY B N 1
ATOM 4602 C CA . GLY B 1 145 ? -23.609 2.828 9.992 1 97.94 145 GLY B CA 1
ATOM 4603 C C . GLY B 1 145 ? -22.469 1.942 9.562 1 97.94 145 GLY B C 1
ATOM 4604 O O . GLY B 1 145 ? -22.531 1.278 8.523 1 97.94 145 GLY B O 1
ATOM 4605 N N . GLY B 1 146 ? -21.422 1.935 10.32 1 97.81 146 GLY B N 1
ATOM 4606 C CA . GLY B 1 146 ? -20.344 1.013 10.031 1 97.81 146 GLY B CA 1
ATOM 4607 C C . GLY B 1 146 ? -20.688 -0.434 10.328 1 97.81 146 GLY B C 1
ATOM 4608 O O . GLY B 1 146 ? -21.391 -0.722 11.297 1 97.81 146 GLY B O 1
ATOM 4609 N N . SER B 1 147 ? -20.234 -1.315 9.492 1 97.81 147 SER B N 1
ATOM 4610 C CA . SER B 1 147 ? -20.375 -2.758 9.648 1 97.81 147 SER B CA 1
ATOM 4611 C C . SER B 1 147 ? -19.172 -3.502 9.102 1 97.81 147 SER B C 1
ATOM 4613 O O . SER B 1 147 ? -18.297 -2.9 8.461 1 97.81 147 SER B O 1
ATOM 4615 N N . ILE B 1 148 ? -19.125 -4.754 9.344 1 95.94 148 ILE B N 1
ATOM 4616 C CA . ILE B 1 148 ? -18.031 -5.566 8.852 1 95.94 148 ILE B CA 1
ATOM 4617 C C . ILE B 1 148 ? -18.078 -5.637 7.328 1 95.94 148 ILE B C 1
ATOM 4619 O O . ILE B 1 148 ? -17.047 -5.824 6.676 1 95.94 148 ILE B O 1
ATOM 4623 N N . ASP B 1 149 ? -19.203 -5.395 6.746 1 94.5 149 ASP B N 1
ATOM 4624 C CA . ASP B 1 149 ? -19.391 -5.555 5.309 1 94.5 149 ASP B CA 1
ATOM 4625 C C . ASP B 1 149 ? -18.969 -4.289 4.559 1 94.5 149 ASP B C 1
ATOM 4627 O O . ASP B 1 149 ? -18.625 -4.348 3.381 1 94.5 149 ASP B O 1
ATOM 4631 N N . ASN B 1 150 ? -19.016 -3.139 5.25 1 97.19 150 ASN B N 1
ATOM 4632 C CA . ASN B 1 150 ? -18.719 -1.908 4.523 1 97.19 150 ASN B CA 1
ATOM 4633 C C . ASN B 1 150 ? -17.484 -1.206 5.098 1 97.19 150 ASN B C 1
ATOM 4635 O O . ASN B 1 150 ? -17.266 -0.022 4.84 1 97.19 150 ASN B O 1
ATOM 4639 N N . THR B 1 151 ? -16.797 -1.932 5.996 1 98.25 151 THR B N 1
ATOM 4640 C CA . THR B 1 151 ? -15.547 -1.44 6.551 1 98.25 151 THR B CA 1
ATOM 4641 C C . THR B 1 151 ? -14.359 -2.213 5.977 1 98.25 151 THR B C 1
ATOM 4643 O O . THR B 1 151 ? -14.336 -3.445 6.02 1 98.25 151 THR B O 1
ATOM 4646 N N . LEU B 1 152 ? -13.406 -1.504 5.359 1 98.12 152 LEU B N 1
ATOM 4647 C CA . LEU B 1 152 ? -12.234 -2.107 4.742 1 98.12 152 LEU B CA 1
ATOM 4648 C C . LEU B 1 152 ? -10.961 -1.708 5.484 1 98.12 152 LEU B C 1
ATOM 4650 O O . LEU B 1 152 ? -10.898 -0.635 6.09 1 98.12 152 LEU B O 1
ATOM 4654 N N . LEU B 1 153 ? -9.969 -2.57 5.48 1 98.12 153 LEU B N 1
ATOM 4655 C CA . LEU B 1 153 ? -8.695 -2.375 6.16 1 98.12 153 LEU B CA 1
ATOM 4656 C C . LEU B 1 153 ? -7.609 -1.973 5.168 1 98.12 153 LEU B C 1
ATOM 4658 O O . LEU B 1 153 ? -7.523 -2.529 4.07 1 98.12 153 LEU B O 1
ATOM 4662 N N . THR B 1 154 ? -6.82 -0.972 5.512 1 98.06 154 THR B N 1
ATOM 4663 C CA . THR B 1 154 ? -5.719 -0.488 4.688 1 98.06 154 THR B CA 1
ATOM 4664 C C . THR B 1 154 ? -4.453 -0.313 5.52 1 98.06 154 THR B C 1
ATOM 4666 O O . THR B 1 154 ? -4.48 -0.468 6.742 1 98.06 154 THR B O 1
ATOM 4669 N N . ASN B 1 155 ? -3.332 -0.037 4.852 1 97.38 155 ASN B N 1
ATOM 4670 C CA . ASN B 1 155 ? -2.059 0.184 5.531 1 97.38 155 ASN B CA 1
ATOM 4671 C C . ASN B 1 155 ? -1.919 1.628 6.004 1 97.38 155 ASN B C 1
ATOM 4673 O O . ASN B 1 155 ? -0.94 2.301 5.68 1 97.38 155 ASN B O 1
ATOM 4677 N N . GLY B 1 156 ? -2.891 2.045 6.828 1 97.44 156 GLY B N 1
ATOM 4678 C CA . GLY B 1 156 ? -2.936 3.412 7.324 1 97.44 156 GLY B CA 1
ATOM 4679 C C . GLY B 1 156 ? -3.826 4.32 6.496 1 97.44 156 GLY B C 1
ATOM 4680 O O . GLY B 1 156 ? -4.348 3.906 5.457 1 97.44 156 GLY B O 1
ATOM 4681 N N . ALA B 1 157 ? -3.98 5.527 7.012 1 98 157 ALA B N 1
ATOM 4682 C CA . ALA B 1 157 ? -4.848 6.5 6.352 1 98 157 ALA B CA 1
ATOM 4683 C C . ALA B 1 157 ? -4.25 6.965 5.027 1 98 157 ALA B C 1
ATOM 4685 O O . ALA B 1 157 ? -4.977 7.234 4.07 1 98 157 ALA B O 1
ATOM 4686 N N . GLN B 1 158 ? -2.941 7.102 4.953 1 97.19 158 GLN B N 1
ATOM 4687 C CA . GLN B 1 158 ? -2.295 7.504 3.709 1 97.19 158 GLN B CA 1
ATOM 4688 C C . GLN B 1 158 ? -2.6 6.516 2.588 1 97.19 158 GLN B C 1
ATOM 4690 O O . GLN B 1 158 ? -2.9 6.918 1.462 1 97.19 158 GLN B O 1
ATOM 4695 N N . HIS B 1 159 ? -2.502 5.258 2.914 1 98.25 159 HIS B N 1
ATOM 4696 C CA . HIS B 1 159 ? -2.84 4.238 1.929 1 98.25 159 HIS B CA 1
ATOM 4697 C C . HIS B 1 159 ? -4.309 4.324 1.527 1 98.25 159 HIS B C 1
ATOM 4699 O O . HIS B 1 159 ? -4.648 4.156 0.354 1 98.25 159 HIS B O 1
ATOM 4705 N N . ALA B 1 160 ? -5.172 4.535 2.49 1 98.69 160 ALA B N 1
ATOM 4706 C CA . ALA B 1 160 ? -6.59 4.707 2.182 1 98.69 160 ALA B CA 1
ATOM 4707 C C . ALA B 1 160 ? -6.801 5.844 1.186 1 98.69 160 ALA B C 1
ATOM 4709 O O . ALA B 1 160 ? -7.523 5.684 0.197 1 98.69 160 ALA B O 1
ATOM 4710 N N . LEU B 1 161 ? -6.156 6.957 1.432 1 98.69 161 LEU B N 1
ATOM 4711 C CA . LEU B 1 161 ? -6.289 8.125 0.567 1 98.69 161 LEU B CA 1
ATOM 4712 C C . LEU B 1 161 ? -5.781 7.824 -0.837 1 98.69 161 LEU B C 1
ATOM 4714 O O . LEU B 1 161 ? -6.469 8.102 -1.824 1 98.69 161 LEU B O 1
ATOM 4718 N N . SER B 1 162 ? -4.598 7.25 -0.916 1 98.31 162 SER B N 1
ATOM 4719 C CA . SER B 1 162 ? -4.027 6.938 -2.223 1 98.31 162 SER B CA 1
ATOM 4720 C C . SER B 1 162 ? -4.879 5.918 -2.971 1 98.31 162 SER B C 1
ATOM 4722 O O . SER B 1 162 ? -5.094 6.047 -4.176 1 98.31 162 SER B O 1
ATOM 4724 N N . LEU B 1 163 ? -5.355 4.91 -2.264 1 98 163 LEU B N 1
ATOM 4725 C CA . LEU B 1 163 ? -6.211 3.883 -2.848 1 98 163 LEU B CA 1
ATOM 4726 C C . LEU B 1 163 ? -7.492 4.496 -3.402 1 98 163 LEU B C 1
ATOM 4728 O O . LEU B 1 163 ? -7.934 4.137 -4.496 1 98 163 LEU B O 1
ATOM 4732 N N . LEU B 1 164 ? -8.102 5.359 -2.645 1 98.69 164 LEU B N 1
ATOM 4733 C CA . LEU B 1 164 ? -9.359 5.969 -3.059 1 98.69 164 LEU B CA 1
ATOM 4734 C C . LEU B 1 164 ? -9.156 6.867 -4.273 1 98.69 164 LEU B C 1
ATOM 4736 O O . LEU B 1 164 ? -9.992 6.887 -5.184 1 98.69 164 LEU B O 1
ATOM 4740 N N . VAL B 1 165 ? -8.094 7.613 -4.324 1 98.38 165 VAL B N 1
ATOM 4741 C CA . VAL B 1 165 ? -7.785 8.43 -5.496 1 98.38 165 VAL B CA 1
ATOM 4742 C C . VAL B 1 165 ? -7.605 7.535 -6.719 1 98.38 165 VAL B C 1
ATOM 4744 O O . VAL B 1 165 ? -8.172 7.805 -7.781 1 98.38 165 VAL B O 1
ATOM 4747 N N . GLU B 1 166 ? -6.875 6.484 -6.531 1 95.88 166 GLU B N 1
ATOM 4748 C CA . GLU B 1 166 ? -6.617 5.551 -7.625 1 95.88 166 GLU B CA 1
ATOM 4749 C C . GLU B 1 166 ? -7.906 4.898 -8.117 1 95.88 166 GLU B C 1
ATOM 4751 O O . GLU B 1 166 ? -8.102 4.727 -9.32 1 95.88 166 GLU B O 1
ATOM 4756 N N . THR B 1 167 ? -8.719 4.508 -7.211 1 95.25 167 THR B N 1
ATOM 4757 C CA . THR B 1 167 ? -9.922 3.734 -7.508 1 95.25 167 THR B CA 1
ATOM 4758 C C . THR B 1 167 ? -10.992 4.621 -8.133 1 95.25 167 THR B C 1
ATOM 4760 O O . THR B 1 167 ? -11.695 4.199 -9.055 1 95.25 167 THR B O 1
ATOM 4763 N N . LEU B 1 168 ? -11.094 5.883 -7.664 1 96.62 168 LEU B N 1
ATOM 4764 C CA . LEU B 1 168 ? -12.289 6.676 -7.953 1 96.62 168 LEU B CA 1
ATOM 4765 C C . LEU B 1 168 ? -12.008 7.684 -9.062 1 96.62 168 LEU B C 1
ATOM 4767 O O . LEU B 1 168 ? -12.93 8.336 -9.562 1 96.62 168 LEU B O 1
ATOM 4771 N N . THR B 1 169 ? -10.742 7.832 -9.445 1 96.31 169 THR B N 1
ATOM 4772 C CA . THR B 1 169 ? -10.406 8.852 -10.438 1 96.31 169 THR B CA 1
ATOM 4773 C C . THR B 1 169 ? -9.461 8.289 -11.492 1 96.31 169 THR B C 1
ATOM 4775 O O . THR B 1 169 ? -8.914 7.195 -11.328 1 96.31 169 THR B O 1
ATOM 4778 N N . GLU B 1 170 ? -9.352 9.031 -12.57 1 91.88 170 GLU B N 1
ATOM 4779 C CA . GLU B 1 170 ? -8.406 8.773 -13.648 1 91.88 170 GLU B CA 1
ATOM 4780 C C . GLU B 1 170 ? -7.48 9.961 -13.867 1 91.88 170 GLU B C 1
ATOM 4782 O O . GLU B 1 170 ? -7.809 11.094 -13.484 1 91.88 170 GLU B O 1
ATOM 4787 N N . PRO B 1 171 ? -6.281 9.703 -14.461 1 89.44 171 PRO B N 1
ATOM 4788 C CA . PRO B 1 171 ? -5.438 10.852 -14.797 1 89.44 171 PRO B CA 1
ATOM 4789 C C . PRO B 1 171 ? -6.172 11.906 -15.609 1 89.44 171 PRO B C 1
ATOM 4791 O O . PRO B 1 171 ? -6.918 11.57 -16.531 1 89.44 171 PRO B O 1
ATOM 4794 N N . GLY B 1 172 ? -6 13.156 -15.156 1 90.19 172 GLY B N 1
ATOM 4795 C CA . GLY B 1 172 ? -6.691 14.234 -15.836 1 90.19 172 GLY B CA 1
ATOM 4796 C C . GLY B 1 172 ? -7.969 14.664 -15.133 1 90.19 172 GLY B C 1
ATOM 4797 O O . GLY B 1 172 ? -8.453 15.773 -15.344 1 90.19 172 GLY B O 1
ATOM 4798 N N . ASP B 1 173 ? -8.5 13.82 -14.258 1 95.75 173 ASP B N 1
ATOM 4799 C CA . ASP B 1 173 ? -9.695 14.172 -13.492 1 95.75 173 ASP B CA 1
ATOM 4800 C C . ASP B 1 173 ? -9.398 15.289 -12.5 1 95.75 173 ASP B C 1
ATOM 4802 O O . ASP B 1 173 ? -8.25 15.492 -12.109 1 95.75 173 ASP B O 1
ATOM 4806 N N . THR B 1 174 ? -10.438 16.016 -12.102 1 98.12 174 THR B N 1
ATOM 4807 C CA . THR B 1 174 ? -10.32 17.094 -11.117 1 98.12 174 THR B CA 1
ATOM 4808 C C . THR B 1 174 ? -10.711 16.609 -9.727 1 98.12 174 THR B C 1
ATOM 4810 O O . THR B 1 174 ? -11.742 15.961 -9.562 1 98.12 174 THR B O 1
ATOM 4813 N N . ILE B 1 175 ? -9.859 16.859 -8.828 1 98.75 175 ILE B N 1
ATOM 4814 C CA . ILE B 1 175 ? -10.117 16.625 -7.414 1 98.75 175 ILE B CA 1
ATOM 4815 C C . ILE B 1 175 ? -10.203 17.953 -6.68 1 98.75 175 ILE B C 1
ATOM 4817 O O . ILE B 1 175 ? -9.297 18.781 -6.773 1 98.75 175 ILE B O 1
ATOM 4821 N N . LEU B 1 176 ? -11.328 18.188 -5.961 1 98.94 176 LEU B N 1
ATOM 4822 C CA . LEU B 1 176 ? -11.43 19.359 -5.086 1 98.94 176 LEU B CA 1
ATOM 4823 C C . LEU B 1 176 ? -10.898 19.031 -3.695 1 98.94 176 LEU B C 1
ATOM 4825 O O . LEU B 1 176 ? -11.156 17.953 -3.156 1 98.94 176 LEU B O 1
ATOM 4829 N N . VAL B 1 177 ? -10.117 19.938 -3.207 1 98.81 177 VAL B N 1
ATOM 4830 C CA . VAL B 1 177 ? -9.641 19.891 -1.828 1 98.81 177 VAL B CA 1
ATOM 4831 C C . VAL B 1 177 ? -9.781 21.266 -1.188 1 98.81 177 VAL B C 1
ATOM 4833 O O . VAL B 1 177 ? -10.117 22.25 -1.864 1 98.81 177 VAL B O 1
ATOM 4836 N N . GLU B 1 178 ? -9.625 21.344 0.088 1 98.81 178 GLU B N 1
ATOM 4837 C CA . GLU B 1 178 ? -9.516 22.641 0.733 1 98.81 178 GLU B CA 1
ATOM 4838 C C . GLU B 1 178 ? -8.344 23.438 0.178 1 98.81 178 GLU B C 1
ATOM 4840 O O . GLU B 1 178 ? -7.289 22.875 -0.122 1 98.81 178 GLU B O 1
ATOM 4845 N N . SER B 1 179 ? -8.461 24.766 0.082 1 98 179 SER B N 1
ATOM 4846 C CA . SER B 1 179 ? -7.43 25.609 -0.516 1 98 179 SER B CA 1
ATOM 4847 C C . SER B 1 179 ? -6.105 25.469 0.225 1 98 179 SER B C 1
ATOM 4849 O O . SER B 1 179 ? -5.035 25.672 -0.357 1 98 179 SER B O 1
ATOM 4851 N N . LEU B 1 180 ? -6.152 25.188 1.534 1 97.56 180 LEU B N 1
ATOM 4852 C CA . LEU B 1 180 ? -5.047 24.719 2.355 1 97.56 180 LEU B CA 1
ATOM 4853 C C . LEU B 1 180 ? -5.301 23.281 2.828 1 97.56 180 LEU B C 1
ATOM 4855 O O . LEU B 1 180 ? -6.352 23 3.4 1 97.56 180 LEU B O 1
ATOM 4859 N N . THR B 1 181 ? -4.348 22.438 2.504 1 97.75 181 THR B N 1
ATOM 4860 C CA . THR B 1 181 ? -4.629 21.047 2.879 1 97.75 181 THR B CA 1
ATOM 4861 C C . THR B 1 181 ? -3.336 20.297 3.166 1 97.75 181 THR B C 1
ATOM 4863 O O . THR B 1 181 ? -2.244 20.844 3.047 1 97.75 181 THR B O 1
ATOM 4866 N N . TYR B 1 182 ? -3.502 19.078 3.627 1 96.94 182 TYR B N 1
ATOM 4867 C CA . TYR B 1 182 ? -2.42 18.156 3.963 1 96.94 182 TYR B CA 1
ATOM 4868 C C . TYR B 1 182 ? -1.549 17.875 2.744 1 96.94 182 TYR B C 1
ATOM 4870 O O . TYR B 1 182 ? -2.039 17.391 1.723 1 96.94 182 TYR B O 1
ATOM 4878 N N . PRO B 1 183 ? -0.237 18.078 2.785 1 94.94 183 PRO B N 1
ATOM 4879 C CA . PRO B 1 183 ? 0.649 17.906 1.634 1 94.94 183 PRO B CA 1
ATOM 4880 C C . PRO B 1 183 ? 0.62 16.484 1.084 1 94.94 183 PRO B C 1
ATOM 4882 O O . PRO B 1 183 ? 0.884 16.266 -0.102 1 94.94 183 PRO B O 1
ATOM 4885 N N . GLY B 1 184 ? 0.312 15.5 1.946 1 95.38 184 GLY B N 1
ATOM 4886 C CA . GLY B 1 184 ? 0.21 14.133 1.471 1 95.38 184 GLY B CA 1
ATOM 4887 C C . GLY B 1 184 ? -0.863 13.938 0.416 1 95.38 184 GLY B C 1
ATOM 4888 O O . GLY B 1 184 ? -0.695 13.148 -0.514 1 95.38 184 GLY B O 1
ATOM 4889 N N . ILE B 1 185 ? -1.985 14.648 0.525 1 97.38 185 ILE B N 1
ATOM 4890 C CA . ILE B 1 185 ? -3.053 14.602 -0.469 1 97.38 185 ILE B CA 1
ATOM 4891 C C . ILE B 1 185 ? -2.557 15.195 -1.786 1 97.38 185 ILE B C 1
ATOM 4893 O O . ILE B 1 185 ? -2.797 14.633 -2.857 1 97.38 185 ILE B O 1
ATOM 4897 N N . LEU B 1 186 ? -1.833 16.297 -1.687 1 94.12 186 LEU B N 1
ATOM 4898 C CA . LEU B 1 186 ? -1.284 16.938 -2.871 1 94.12 186 LEU B CA 1
ATOM 4899 C C . LEU B 1 186 ? -0.269 16.031 -3.564 1 94.12 186 LEU B C 1
ATOM 4901 O O . LEU B 1 186 ? -0.261 15.93 -4.793 1 94.12 186 LEU B O 1
ATOM 4905 N N . ALA B 1 187 ? 0.544 15.406 -2.768 1 92.38 187 ALA B N 1
ATOM 4906 C CA . ALA B 1 187 ? 1.544 14.5 -3.318 1 92.38 187 ALA B CA 1
ATOM 4907 C C . ALA B 1 187 ? 0.882 13.352 -4.082 1 92.38 187 ALA B C 1
ATOM 4909 O O . ALA B 1 187 ? 1.305 13.016 -5.191 1 92.38 187 ALA B O 1
ATOM 4910 N N . ILE B 1 188 ? -0.148 12.75 -3.514 1 95.88 188 ILE B N 1
ATOM 4911 C CA . ILE B 1 188 ? -0.883 11.672 -4.164 1 95.88 188 ILE B CA 1
ATOM 4912 C C . ILE B 1 188 ? -1.424 12.148 -5.508 1 95.88 188 ILE B C 1
ATOM 4914 O O . ILE B 1 188 ? -1.232 11.484 -6.531 1 95.88 188 ILE B O 1
ATOM 4918 N N . ALA B 1 189 ? -2.098 13.273 -5.523 1 93.69 189 ALA B N 1
ATOM 4919 C CA . ALA B 1 189 ? -2.744 13.797 -6.723 1 93.69 189 ALA B CA 1
ATOM 4920 C C . ALA B 1 189 ? -1.715 14.125 -7.801 1 93.69 189 ALA B C 1
ATOM 4922 O O . ALA B 1 189 ? -1.893 13.773 -8.969 1 93.69 189 ALA B O 1
ATOM 4923 N N . ASN B 1 190 ? -0.654 14.75 -7.387 1 88.44 190 ASN B N 1
ATOM 4924 C CA . ASN B 1 190 ? 0.364 15.18 -8.336 1 88.44 190 ASN B CA 1
ATOM 4925 C C . ASN B 1 190 ? 1.091 14 -8.961 1 88.44 190 ASN B C 1
ATOM 4927 O O . ASN B 1 190 ? 1.245 13.93 -10.188 1 88.44 190 ASN B O 1
ATOM 4931 N N . LEU B 1 191 ? 1.47 13.086 -8.188 1 88.38 191 LEU B N 1
ATOM 4932 C CA . LEU B 1 191 ? 2.221 11.938 -8.672 1 88.38 191 LEU B CA 1
ATOM 4933 C C . LEU B 1 191 ? 1.348 11.047 -9.547 1 88.38 191 LEU B C 1
ATOM 4935 O O . LEU B 1 191 ? 1.86 10.25 -10.344 1 88.38 191 LEU B O 1
ATOM 4939 N N . SER B 1 192 ? 0.049 11.141 -9.383 1 90.38 192 SER B N 1
ATOM 4940 C CA . SER B 1 192 ? -0.862 10.328 -10.18 1 90.38 192 SER B CA 1
ATOM 4941 C C . SER B 1 192 ? -1.506 11.148 -11.289 1 90.38 192 SER B C 1
ATOM 4943 O O . SER B 1 192 ? -2.477 10.703 -11.906 1 90.38 192 SER B O 1
ATOM 4945 N N . ASN B 1 193 ? -1.086 12.383 -11.445 1 89.5 193 ASN B N 1
ATOM 4946 C CA . ASN B 1 193 ? -1.45 13.25 -12.562 1 89.5 193 ASN B CA 1
ATOM 4947 C C . ASN B 1 193 ? -2.93 13.617 -12.523 1 89.5 193 ASN B C 1
ATOM 4949 O O . ASN B 1 193 ? -3.619 13.539 -13.547 1 89.5 193 ASN B O 1
ATOM 4953 N N . ARG B 1 194 ? -3.408 13.875 -11.336 1 93.19 194 ARG B N 1
ATOM 4954 C CA . ARG B 1 194 ? -4.746 14.445 -11.195 1 93.19 194 ARG B CA 1
ATOM 4955 C C . ARG B 1 194 ? -4.684 15.961 -11.086 1 93.19 194 ARG B C 1
ATOM 4957 O O . ARG B 1 194 ? -3.705 16.516 -10.578 1 93.19 194 ARG B O 1
ATOM 4964 N N . ASN B 1 195 ? -5.727 16.641 -11.57 1 94.25 195 ASN B N 1
ATOM 4965 C CA . ASN B 1 195 ? -5.863 18.094 -11.391 1 94.25 195 ASN B CA 1
ATOM 4966 C C . ASN B 1 195 ? -6.453 18.422 -10.023 1 94.25 195 ASN B C 1
ATOM 4968 O O . ASN B 1 195 ? -7.504 17.906 -9.648 1 94.25 195 ASN B O 1
ATOM 4972 N N . VAL B 1 196 ? -5.785 19.312 -9.297 1 96.25 196 VAL B N 1
ATOM 4973 C CA . VAL B 1 196 ? -6.258 19.672 -7.961 1 96.25 196 VAL B CA 1
ATOM 4974 C C . VAL B 1 196 ? -6.73 21.125 -7.941 1 96.25 196 VAL B C 1
ATOM 4976 O O . VAL B 1 196 ? -6.031 22.016 -8.43 1 96.25 196 VAL B O 1
ATOM 4979 N N . VAL B 1 197 ? -7.918 21.312 -7.438 1 97.75 197 VAL B N 1
ATOM 4980 C CA . VAL B 1 197 ? -8.477 22.656 -7.277 1 97.75 197 VAL B CA 1
ATOM 4981 C C . VAL B 1 197 ? -8.781 22.922 -5.805 1 97.75 197 VAL B C 1
ATOM 4983 O O . VAL B 1 197 ? -9.406 22.094 -5.141 1 97.75 197 VAL B O 1
ATOM 4986 N N . GLY B 1 198 ? -8.344 24.047 -5.344 1 98.44 198 GLY B N 1
ATOM 4987 C CA . GLY B 1 198 ? -8.594 24.438 -3.963 1 98.44 198 GLY B CA 1
ATOM 4988 C C . GLY B 1 198 ? -9.898 25.188 -3.773 1 98.44 198 GLY B C 1
ATOM 4989 O O . GLY B 1 198 ? -10.242 26.062 -4.566 1 98.44 198 GLY B O 1
ATOM 4990 N N . VAL B 1 199 ? -10.594 24.781 -2.756 1 98.81 199 VAL B N 1
ATOM 4991 C CA . VAL B 1 199 ? -11.852 25.422 -2.387 1 98.81 199 VAL B CA 1
ATOM 4992 C C . VAL B 1 199 ? -11.641 26.266 -1.125 1 98.81 199 VAL B C 1
ATOM 4994 O O . VAL B 1 199 ? -10.961 25.828 -0.193 1 98.81 199 VAL B O 1
ATOM 4997 N N . ASP B 1 200 ? -12.273 27.344 -1.028 1 98.12 200 ASP B N 1
ATOM 4998 C CA . ASP B 1 200 ? -12.039 28.328 0.021 1 98.12 200 ASP B CA 1
ATOM 4999 C C . ASP B 1 200 ? -12.469 27.797 1.385 1 98.12 200 ASP B C 1
ATOM 5001 O O . ASP B 1 200 ? -13.453 27.062 1.487 1 98.12 200 ASP B O 1
ATOM 5005 N N . LEU B 1 201 ? -11.703 28.234 2.365 1 97.69 201 LEU B N 1
ATOM 5006 C CA . LEU B 1 201 ? -11.977 27.953 3.771 1 97.69 201 LEU B CA 1
ATOM 5007 C C . LEU B 1 201 ? -12.414 29.234 4.496 1 97.69 201 LEU B C 1
ATOM 5009 O O . LEU B 1 201 ? -12.109 30.344 4.055 1 97.69 201 LEU B O 1
ATOM 5013 N N . ASP B 1 202 ? -13.172 29.094 5.559 1 96.75 202 ASP B N 1
ATOM 5014 C CA . ASP B 1 202 ? -13.43 30.172 6.523 1 96.75 202 ASP B CA 1
ATOM 5015 C C . ASP B 1 202 ? -13.227 29.672 7.953 1 96.75 202 ASP B C 1
ATOM 5017 O O . ASP B 1 202 ? -12.539 28.672 8.18 1 96.75 202 ASP B O 1
ATOM 5021 N N . GLU B 1 203 ? -13.648 30.406 8.914 1 94 203 GLU B N 1
ATOM 5022 C CA . GLU B 1 203 ? -13.367 30.109 10.32 1 94 203 GLU B CA 1
ATOM 5023 C C . GLU B 1 203 ? -14.07 28.828 10.766 1 94 203 GLU B C 1
ATOM 5025 O O . GLU B 1 203 ? -13.773 28.297 11.836 1 94 203 GLU B O 1
ATOM 5030 N N . HIS B 1 204 ? -14.914 28.297 9.867 1 96.12 204 HIS B N 1
ATOM 5031 C CA . HIS B 1 204 ? -15.641 27.078 10.195 1 96.12 204 HIS B CA 1
ATOM 5032 C C . HIS B 1 204 ? -15.25 25.938 9.258 1 96.12 204 HIS B C 1
ATOM 5034 O O . HIS B 1 204 ? -15.938 24.922 9.188 1 96.12 204 HIS B O 1
ATOM 5040 N N . GLY B 1 205 ? -14.172 26.109 8.516 1 97 205 GLY B N 1
ATOM 5041 C CA . GLY B 1 205 ? -13.727 25.062 7.598 1 97 205 GLY B CA 1
ATOM 5042 C C . GLY B 1 205 ? -14.117 25.328 6.156 1 97 205 GLY B C 1
ATOM 5043 O O . GLY B 1 205 ? -14.117 26.484 5.711 1 97 205 GLY B O 1
ATOM 5044 N N . LEU B 1 206 ? -14.344 24.281 5.434 1 98.56 206 LEU B N 1
ATOM 5045 C CA . LEU B 1 206 ? -14.68 24.359 4.016 1 98.56 206 LEU B CA 1
ATOM 5046 C C . LEU B 1 206 ? -15.953 25.172 3.799 1 98.56 206 LEU B C 1
ATOM 5048 O O . LEU B 1 206 ? -16.969 24.922 4.453 1 98.56 206 LEU B O 1
ATOM 5052 N N . CYS B 1 207 ? -15.906 26.141 2.85 1 98.69 207 CYS B N 1
ATOM 5053 C CA . CYS B 1 207 ? -17.047 27 2.572 1 98.69 207 CYS B CA 1
ATOM 5054 C C . CYS B 1 207 ? -18.062 26.281 1.675 1 98.69 207 CYS B C 1
ATOM 5056 O O . CYS B 1 207 ? -17.75 25.969 0.521 1 98.69 207 CYS B O 1
ATOM 5058 N N . PRO B 1 208 ? -19.281 26.141 2.154 1 98.69 208 PRO B N 1
ATOM 5059 C CA . PRO B 1 208 ? -20.281 25.422 1.356 1 98.69 208 PRO B CA 1
ATOM 5060 C C . PRO B 1 208 ? -20.578 26.094 0.022 1 98.69 208 PRO B C 1
ATOM 5062 O O . PRO B 1 208 ? -20.672 25.422 -1.01 1 98.69 208 PRO B O 1
ATOM 5065 N N . SER B 1 209 ? -20.734 27.391 0.023 1 98.62 209 SER B N 1
ATOM 5066 C CA . SER B 1 209 ? -21.031 28.109 -1.213 1 98.62 209 SER B CA 1
ATOM 5067 C C . SER B 1 209 ? -19.906 27.969 -2.223 1 98.62 209 SER B C 1
ATOM 5069 O O . SER B 1 209 ? -20.141 27.797 -3.418 1 98.62 209 SER B O 1
ATOM 5071 N N . ALA B 1 210 ? -18.703 28.062 -1.76 1 98.81 210 ALA B N 1
ATOM 5072 C CA . ALA B 1 210 ? -17.531 27.891 -2.629 1 98.81 210 ALA B CA 1
ATOM 5073 C C . ALA B 1 210 ? -17.469 26.469 -3.184 1 98.81 210 ALA B C 1
ATOM 5075 O O . ALA B 1 210 ? -17.109 26.266 -4.344 1 98.81 210 ALA B O 1
ATOM 5076 N N . LEU B 1 211 ? -17.828 25.516 -2.309 1 98.88 211 LEU B N 1
ATOM 5077 C CA . LEU B 1 211 ? -17.844 24.125 -2.744 1 98.88 211 LEU B CA 1
ATOM 5078 C C . LEU B 1 211 ? -18.875 23.922 -3.855 1 98.88 211 LEU B C 1
ATOM 5080 O O . LEU B 1 211 ? -18.562 23.312 -4.883 1 98.88 211 LEU B O 1
ATOM 5084 N N . ASP B 1 212 ? -20.031 24.406 -3.629 1 98.81 212 ASP B N 1
ATOM 5085 C CA . ASP B 1 212 ? -21.109 24.281 -4.613 1 98.81 212 ASP B CA 1
ATOM 5086 C C . ASP B 1 212 ? -20.703 24.906 -5.949 1 98.81 212 ASP B C 1
ATOM 5088 O O . ASP B 1 212 ? -20.891 24.297 -7.004 1 98.81 212 ASP B O 1
ATOM 5092 N N . SER B 1 213 ? -20.125 26.078 -5.898 1 98.69 213 SER B N 1
ATOM 5093 C CA . SER B 1 213 ? -19.672 26.781 -7.094 1 98.69 213 SER B CA 1
ATOM 5094 C C . SER B 1 213 ? -18.562 26 -7.809 1 98.69 213 SER B C 1
ATOM 5096 O O . SER B 1 213 ? -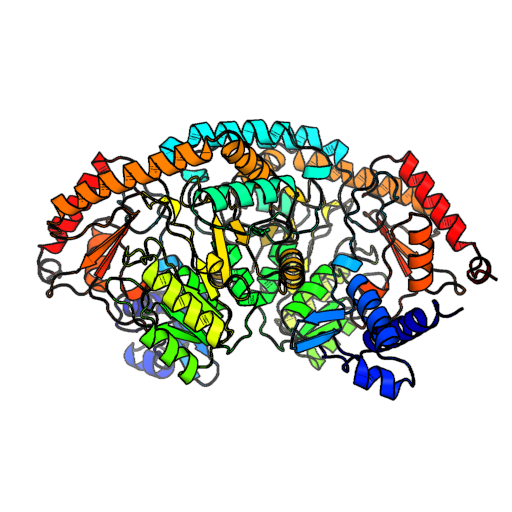18.562 25.906 -9.039 1 98.69 213 SER B O 1
ATOM 5098 N N . ALA B 1 214 ? -17.656 25.469 -7.062 1 98.75 214 ALA B N 1
ATOM 5099 C CA . ALA B 1 214 ? -16.547 24.719 -7.645 1 98.75 214 ALA B CA 1
ATOM 5100 C C . ALA B 1 214 ? -17.031 23.453 -8.336 1 98.75 214 ALA B C 1
ATOM 5102 O O . ALA B 1 214 ? -16.516 23.078 -9.398 1 98.75 214 ALA B O 1
ATOM 5103 N N . ILE B 1 215 ? -18 22.812 -7.707 1 98.75 215 ILE B N 1
ATOM 5104 C CA . ILE B 1 215 ? -18.562 21.609 -8.312 1 98.75 215 ILE B CA 1
ATOM 5105 C C . ILE B 1 215 ? -19.172 21.953 -9.672 1 98.75 215 ILE B C 1
ATOM 5107 O O . ILE B 1 215 ? -18.953 21.234 -10.648 1 98.75 215 ILE B O 1
ATOM 5111 N N . GLN B 1 216 ? -19.875 23.016 -9.711 1 98.06 216 GLN B N 1
ATOM 5112 C CA . GLN B 1 216 ? -20.516 23.438 -10.945 1 98.06 216 GLN B CA 1
ATOM 5113 C C . GLN B 1 216 ? -19.484 23.844 -12 1 98.06 216 GLN B C 1
ATOM 5115 O O . GLN B 1 216 ? -19.656 23.547 -13.188 1 98.06 216 GLN B O 1
ATOM 5120 N N . GLN B 1 217 ? -18.484 24.438 -11.57 1 98.06 217 GLN B N 1
ATOM 5121 C CA . GLN B 1 217 ? -17.484 24.984 -12.484 1 98.06 217 GLN B CA 1
ATOM 5122 C C . GLN B 1 217 ? -16.578 23.906 -13.023 1 98.06 217 GLN B C 1
ATOM 5124 O O . GLN B 1 217 ? -16.219 23.906 -14.211 1 98.06 217 GLN B O 1
ATOM 5129 N N . TYR B 1 218 ? -16.172 22.938 -12.164 1 98 218 TYR B N 1
ATOM 5130 C CA . TYR B 1 218 ? -15.055 22.078 -12.539 1 98 218 TYR B CA 1
ATOM 5131 C C . TYR B 1 218 ? -15.516 20.641 -12.742 1 98 218 TYR B C 1
ATOM 5133 O O . TYR B 1 218 ? -14.758 19.812 -13.227 1 98 218 TYR B O 1
ATOM 5141 N N . SER B 1 219 ? -16.719 20.312 -12.344 1 97.88 219 SER B N 1
ATOM 5142 C CA . SER B 1 219 ? -17.25 18.969 -12.469 1 97.88 219 SER B CA 1
ATOM 5143 C C . SER B 1 219 ? -16.266 17.922 -11.961 1 97.88 219 SER B C 1
ATOM 5145 O O . SER B 1 219 ? -15.867 17.016 -12.695 1 97.88 219 SER B O 1
ATOM 5147 N N . PRO B 1 220 ? -15.914 18.047 -10.664 1 98.62 220 PRO B N 1
ATOM 5148 C CA . PRO B 1 220 ? -14.914 17.125 -10.102 1 98.62 220 PRO B CA 1
ATOM 5149 C C . PRO B 1 220 ? -15.414 15.695 -10 1 98.62 220 PRO B C 1
ATOM 5151 O O . PRO B 1 220 ? -16.625 15.469 -9.891 1 98.62 220 PRO B O 1
ATOM 5154 N N . THR B 1 221 ? -14.461 14.766 -10.008 1 97.69 221 THR B N 1
ATOM 5155 C CA . THR B 1 221 ? -14.773 13.359 -9.797 1 97.69 221 THR B CA 1
ATOM 5156 C C . THR B 1 221 ? -14.703 13.008 -8.312 1 97.69 221 THR B C 1
ATOM 5158 O O . THR B 1 221 ? -15.344 12.055 -7.863 1 97.69 221 THR B O 1
ATOM 5161 N N . LEU B 1 222 ? -13.945 13.789 -7.598 1 98.81 222 LEU B N 1
ATOM 5162 C CA . LEU B 1 222 ? -13.672 13.469 -6.203 1 98.81 222 LEU B CA 1
ATOM 5163 C C . LEU B 1 222 ? -13.438 14.742 -5.387 1 98.81 222 LEU B C 1
ATOM 5165 O O . LEU B 1 222 ? -12.875 15.711 -5.895 1 98.81 222 LEU B O 1
ATOM 5169 N N . ILE B 1 223 ? -13.93 14.766 -4.172 1 98.94 223 ILE B N 1
ATOM 5170 C CA . ILE B 1 223 ? -13.656 15.789 -3.166 1 98.94 223 ILE B CA 1
ATOM 5171 C C . ILE B 1 223 ? -12.984 15.148 -1.952 1 98.94 223 ILE B C 1
ATOM 5173 O O . ILE B 1 223 ? -13.414 14.086 -1.486 1 98.94 223 ILE B O 1
ATOM 5177 N N . ILE B 1 224 ? -11.906 15.734 -1.447 1 98.94 224 ILE B N 1
ATOM 5178 C CA . ILE B 1 224 ? -11.25 15.258 -0.233 1 98.94 224 ILE B CA 1
ATOM 5179 C C . ILE B 1 224 ? -11.203 16.391 0.798 1 98.94 224 ILE B C 1
ATOM 5181 O O . ILE B 1 224 ? -10.758 17.5 0.493 1 98.94 224 ILE B O 1
ATOM 5185 N N . VAL B 1 225 ? -11.617 16.109 2.043 1 98.88 225 VAL B N 1
ATOM 5186 C CA . VAL B 1 225 ? -11.656 17.141 3.076 1 98.88 225 VAL B CA 1
ATOM 5187 C C . VAL B 1 225 ? -11.125 16.578 4.391 1 98.88 225 VAL B C 1
ATOM 5189 O O . VAL B 1 225 ? -11.18 15.367 4.621 1 98.88 225 VAL B O 1
ATOM 5192 N N . ILE B 1 226 ? -10.617 17.391 5.203 1 98.69 226 ILE B N 1
ATOM 5193 C CA . ILE B 1 226 ? -10.211 17.125 6.578 1 98.69 226 ILE B CA 1
ATOM 5194 C C . ILE B 1 226 ? -11.055 17.938 7.543 1 98.69 226 ILE B C 1
ATOM 5196 O O . ILE B 1 226 ? -10.633 19.016 7.984 1 98.69 226 ILE B O 1
ATOM 5200 N N . PRO B 1 227 ? -12.133 17.391 8.008 1 98.19 227 PRO B N 1
ATOM 5201 C CA . PRO B 1 227 ? -13.125 18.234 8.695 1 98.19 227 PRO B CA 1
ATOM 5202 C C . PRO B 1 227 ? -12.758 18.5 10.156 1 98.19 227 PRO B C 1
ATOM 5204 O O . PRO B 1 227 ? -13.273 19.438 10.766 1 98.19 227 PRO B O 1
ATOM 5207 N N . CYS B 1 228 ? -11.977 17.625 10.742 1 97.25 228 CYS B N 1
ATOM 5208 C CA . CYS B 1 228 ? -11.617 17.766 12.148 1 97.25 228 CYS B CA 1
ATOM 5209 C C . CYS B 1 228 ? -10.141 18.109 12.312 1 97.25 228 CYS B C 1
ATOM 5211 O O . CYS B 1 228 ? -9.273 17.391 11.82 1 97.25 228 CYS B O 1
ATOM 5213 N N . HIS B 1 229 ? -9.977 19.266 13.094 1 97.06 229 HIS B N 1
ATOM 5214 C CA . HIS B 1 229 ? -8.602 19.719 13.289 1 97.06 229 HIS B CA 1
ATOM 5215 C C . HIS B 1 229 ? -7.848 19.781 11.969 1 97.06 229 HIS B C 1
ATOM 5217 O O . HIS B 1 229 ? -6.773 19.188 11.836 1 97.06 229 HIS B O 1
ATOM 5223 N N . GLN B 1 230 ? -8.453 20.562 11.117 1 97.31 230 GLN B N 1
ATOM 5224 C CA . GLN B 1 230 ? -8.016 20.656 9.727 1 97.31 230 GLN B CA 1
ATOM 5225 C C . GLN B 1 230 ? -6.527 20.969 9.641 1 97.31 230 GLN B C 1
ATOM 5227 O O . GLN B 1 230 ? -6.023 21.812 10.375 1 97.31 230 GLN B O 1
ATOM 5232 N N . ASN B 1 231 ? -5.82 20.219 8.898 1 97.19 231 ASN B N 1
ATOM 5233 C CA . ASN B 1 231 ? -4.402 20.438 8.617 1 97.19 231 ASN B CA 1
ATOM 5234 C C . ASN B 1 231 ? -4.199 21.266 7.359 1 97.19 231 ASN B C 1
ATOM 5236 O O . ASN B 1 231 ? -4.449 20.812 6.246 1 97.19 231 ASN B O 1
ATOM 5240 N N . PRO B 1 232 ? -3.842 22.562 7.566 1 96.56 232 PRO B N 1
ATOM 5241 C CA . PRO B 1 232 ? -2.977 23.016 8.648 1 96.56 232 PRO B CA 1
ATOM 5242 C C . PRO B 1 232 ? -3.688 23.984 9.602 1 96.56 232 PRO B C 1
ATOM 5244 O O . PRO B 1 232 ? -3.105 24.406 10.602 1 96.56 232 PRO B O 1
ATOM 5247 N N . THR B 1 233 ? -4.887 24.328 9.438 1 96.06 233 THR B N 1
ATOM 5248 C CA . THR B 1 233 ? -5.488 25.484 10.078 1 96.06 233 THR B CA 1
ATOM 5249 C C . THR B 1 233 ? -5.875 25.172 11.523 1 96.06 233 THR B C 1
ATOM 5251 O O . THR B 1 233 ? -6.043 26.094 12.336 1 96.06 233 THR B O 1
ATOM 5254 N N . GLY B 1 234 ? -6.141 23.922 11.75 1 95.56 234 GLY B N 1
ATOM 5255 C CA . GLY B 1 234 ? -6.555 23.531 13.078 1 95.56 234 GLY B CA 1
ATOM 5256 C C . GLY B 1 234 ? -8.047 23.656 13.305 1 95.56 234 GLY B C 1
ATOM 5257 O O . GLY B 1 234 ? -8.562 23.266 14.359 1 95.56 234 GLY B O 1
ATOM 5258 N N . VAL B 1 235 ? -8.781 24.062 12.359 1 94.56 235 VAL B N 1
ATOM 5259 C CA . VAL B 1 235 ? -10.211 24.312 12.484 1 94.56 235 VAL B CA 1
ATOM 5260 C C . VAL B 1 235 ? -10.977 22.984 12.414 1 94.56 235 VAL B C 1
ATOM 5262 O O . VAL B 1 235 ? -10.641 22.109 11.617 1 94.56 235 VAL B O 1
ATOM 5265 N N . SER B 1 236 ? -11.953 22.828 13.297 1 95.81 236 SER B N 1
ATOM 5266 C CA . SER B 1 236 ? -12.922 21.734 13.211 1 95.81 236 SER B CA 1
ATOM 5267 C C . SER B 1 236 ? -14.281 22.234 12.758 1 95.81 236 SER B C 1
ATOM 5269 O O . SER B 1 236 ? -14.844 23.156 13.359 1 95.81 236 SER B O 1
ATOM 5271 N N . MET B 1 237 ? -14.734 21.625 11.719 1 97.19 237 MET B N 1
ATOM 5272 C CA . MET B 1 237 ? -16.062 21.984 11.242 1 97.19 237 MET B CA 1
ATOM 5273 C C . MET B 1 237 ? -17.125 21.641 12.281 1 97.19 237 MET B C 1
ATOM 5275 O O . MET B 1 237 ? -17.141 20.531 12.82 1 97.19 237 MET B O 1
ATOM 5279 N N . PRO B 1 238 ? -18.016 22.625 12.555 1 97 238 PRO B N 1
ATOM 5280 C CA . PRO B 1 238 ? -19.156 22.25 13.383 1 97 238 PRO B CA 1
ATOM 5281 C C . PRO B 1 238 ? -20.172 21.375 12.641 1 97 238 PRO B C 1
ATOM 5283 O O . PRO B 1 238 ? -20.109 21.266 11.414 1 97 238 PRO B O 1
ATOM 5286 N N . GLU B 1 239 ? -21.047 20.766 13.391 1 97.88 239 GLU B N 1
ATOM 5287 C CA . GLU B 1 239 ? -22.031 19.844 12.828 1 97.88 239 GLU B CA 1
ATOM 5288 C C . GLU B 1 239 ? -22.859 20.5 11.734 1 97.88 239 GLU B C 1
ATOM 5290 O O . GLU B 1 239 ? -23.141 19.891 10.703 1 97.88 239 GLU B O 1
ATOM 5295 N N . VAL B 1 240 ? -23.234 21.734 11.953 1 98.25 240 VAL B N 1
ATOM 5296 C CA . VAL B 1 240 ? -24.062 22.453 11 1 98.25 240 VAL B CA 1
ATOM 5297 C C . VAL B 1 240 ? -23.344 22.562 9.656 1 98.25 240 VAL B C 1
ATOM 5299 O O . VAL B 1 240 ? -23.953 22.359 8.602 1 98.25 240 VAL B O 1
ATOM 5302 N N . ARG B 1 241 ? -22.094 22.906 9.68 1 98.5 241 ARG B N 1
ATOM 5303 C CA . ARG B 1 241 ? -21.266 23 8.477 1 98.5 241 ARG B CA 1
ATOM 5304 C C . ARG B 1 241 ? -21.172 21.656 7.77 1 98.5 241 ARG B C 1
ATOM 5306 O O . ARG B 1 241 ? -21.266 21.594 6.543 1 98.5 241 ARG B O 1
ATOM 5313 N N . LYS B 1 242 ? -20.969 20.578 8.492 1 98.75 242 LYS B N 1
ATOM 5314 C CA . LYS B 1 242 ? -20.875 19.234 7.93 1 98.75 242 LYS B CA 1
ATOM 5315 C C . LYS B 1 242 ? -22.172 18.828 7.25 1 98.75 242 LYS B C 1
ATOM 5317 O O . LYS B 1 242 ? -22.156 18.188 6.199 1 98.75 242 LYS B O 1
ATOM 5322 N N . LYS B 1 243 ? -23.281 19.188 7.848 1 98.81 243 LYS B N 1
ATOM 5323 C CA . LYS B 1 243 ? -24.578 18.922 7.254 1 98.81 243 LYS B CA 1
ATOM 5324 C C . LYS B 1 243 ? -24.766 19.688 5.949 1 98.81 243 LYS B C 1
ATOM 5326 O O . LYS B 1 243 ? -25.328 19.156 4.988 1 98.81 243 LYS B O 1
ATOM 5331 N N . GLU B 1 244 ? -24.344 20.922 5.898 1 98.81 244 GLU B N 1
ATOM 5332 C CA . GLU B 1 244 ? -24.406 21.719 4.676 1 98.81 244 GLU B CA 1
ATOM 5333 C C . GLU B 1 244 ? -23.594 21.078 3.557 1 98.81 244 GLU B C 1
ATOM 5335 O O . GLU B 1 244 ? -24.047 20.984 2.416 1 98.81 244 GLU B O 1
ATOM 5340 N N . ILE B 1 245 ? -22.406 20.641 3.889 1 98.88 245 ILE B N 1
ATOM 5341 C CA . ILE B 1 245 ? -21.531 20 2.914 1 98.88 245 ILE B CA 1
ATOM 5342 C C . ILE B 1 245 ? -22.188 18.703 2.42 1 98.88 245 ILE B C 1
ATOM 5344 O O . ILE B 1 245 ? -22.203 18.422 1.219 1 98.88 245 ILE B O 1
ATOM 5348 N N . ALA B 1 246 ? -22.75 17.938 3.352 1 98.88 246 ALA B N 1
ATOM 5349 C CA . ALA B 1 246 ? -23.422 16.703 2.994 1 98.88 246 ALA B CA 1
ATOM 5350 C C . ALA B 1 246 ? -24.578 16.953 2.025 1 98.88 246 ALA B C 1
ATOM 5352 O O . ALA B 1 246 ? -24.797 16.172 1.094 1 98.88 246 ALA B O 1
ATOM 5353 N N . GLN B 1 247 ? -25.297 18 2.289 1 98.81 247 GLN B N 1
ATOM 5354 C CA . GLN B 1 247 ? -26.406 18.359 1.408 1 98.81 247 GLN B CA 1
ATOM 5355 C C . GLN B 1 247 ? -25.922 18.609 -0.016 1 98.81 247 GLN B C 1
ATOM 5357 O O . GLN B 1 247 ? -26.531 18.141 -0.979 1 98.81 247 GLN B O 1
ATOM 5362 N N . ILE B 1 248 ? -24.844 19.328 -0.14 1 98.88 248 ILE B N 1
ATOM 5363 C CA . ILE B 1 248 ? -24.25 19.625 -1.439 1 98.88 248 ILE B CA 1
ATOM 5364 C C . ILE B 1 248 ? -23.781 18.344 -2.115 1 98.88 248 ILE B C 1
ATOM 5366 O O . ILE B 1 248 ? -24.031 18.141 -3.307 1 98.88 248 ILE B O 1
ATOM 5370 N N . ILE B 1 249 ? -23.203 17.438 -1.371 1 98.81 249 ILE B N 1
ATOM 5371 C CA . ILE B 1 249 ? -22.688 16.156 -1.886 1 98.81 249 ILE B CA 1
ATOM 5372 C C . ILE B 1 249 ? -23.859 15.32 -2.402 1 98.81 249 ILE B C 1
ATOM 5374 O O . ILE B 1 249 ? -23.781 14.75 -3.494 1 98.81 249 ILE B O 1
ATOM 5378 N N . ASN B 1 250 ? -24.922 15.273 -1.611 1 98.5 250 ASN B N 1
ATOM 5379 C CA . ASN B 1 250 ? -26.094 14.508 -2.002 1 98.5 250 ASN B CA 1
ATOM 5380 C C . ASN B 1 250 ? -26.75 15.094 -3.25 1 98.5 250 ASN B C 1
ATOM 5382 O O . ASN B 1 250 ? -27.203 14.344 -4.125 1 98.5 250 ASN B O 1
ATOM 5386 N N . GLN B 1 251 ? -26.781 16.375 -3.324 1 98.31 251 GLN B N 1
ATOM 5387 C CA . GLN B 1 251 ? -27.422 17.062 -4.445 1 98.31 251 GLN B CA 1
ATOM 5388 C C . GLN B 1 251 ? -26.688 16.797 -5.746 1 98.31 251 GLN B C 1
ATOM 5390 O O . GLN B 1 251 ? -27.297 16.516 -6.777 1 98.31 251 GLN B O 1
ATOM 5395 N N . HIS B 1 252 ? -25.375 16.875 -5.68 1 98.25 252 HIS B N 1
ATOM 5396 C CA . HIS B 1 252 ? -24.562 16.781 -6.887 1 98.25 252 HIS B CA 1
ATOM 5397 C C . HIS B 1 252 ? -24.125 15.352 -7.141 1 98.25 252 HIS B C 1
ATOM 5399 O O . HIS B 1 252 ? -23.594 15.039 -8.211 1 98.25 252 HIS B O 1
ATOM 5405 N N . GLN B 1 253 ? -24.266 14.453 -6.148 1 97.25 253 GLN B N 1
ATOM 5406 C CA . GLN B 1 253 ? -23.875 13.055 -6.242 1 97.25 253 GLN B CA 1
ATOM 5407 C C . GLN B 1 253 ? -22.422 12.914 -6.641 1 97.25 253 GLN B C 1
ATOM 5409 O O . GLN B 1 253 ? -22.094 12.188 -7.586 1 97.25 253 GLN B O 1
ATOM 5414 N N . VAL B 1 254 ? -21.547 13.617 -6 1 98.19 254 VAL B N 1
ATOM 5415 C CA . VAL B 1 254 ? -20.109 13.555 -6.191 1 98.19 254 VAL B CA 1
ATOM 5416 C C . VAL B 1 254 ? -19.469 12.805 -5.027 1 98.19 254 VAL B C 1
ATOM 5418 O O . VAL B 1 254 ? -19.906 12.93 -3.883 1 98.19 254 VAL B O 1
ATOM 5421 N N . TRP B 1 255 ? -18.469 12.008 -5.305 1 98.75 255 TRP B N 1
ATOM 5422 C CA . TRP B 1 255 ? -17.781 11.242 -4.266 1 98.75 255 TRP B CA 1
ATOM 5423 C C . TRP B 1 255 ? -17.031 12.172 -3.322 1 98.75 255 TRP B C 1
ATOM 5425 O O . TRP B 1 255 ? -16.328 13.086 -3.768 1 98.75 255 TRP B O 1
ATOM 5435 N N . LEU B 1 256 ? -17.203 11.961 -2.023 1 98.94 256 LEU B N 1
ATOM 5436 C CA . LEU B 1 256 ? -16.453 12.688 -0.997 1 98.94 256 LEU B CA 1
ATOM 5437 C C . LEU B 1 256 ? -15.625 11.727 -0.152 1 98.94 256 LEU B C 1
ATOM 5439 O O . LEU B 1 256 ? -16.125 10.688 0.285 1 98.94 256 LEU B O 1
ATOM 5443 N N . VAL B 1 257 ? -14.391 12.008 -0.008 1 98.94 257 VAL B N 1
ATOM 5444 C CA . VAL B 1 257 ? -13.539 11.359 0.977 1 98.94 257 VAL B CA 1
ATOM 5445 C C . VAL B 1 257 ? -13.375 12.258 2.197 1 98.94 257 VAL B C 1
ATOM 5447 O O . VAL B 1 257 ? -12.914 13.398 2.078 1 98.94 257 VAL B O 1
ATOM 5450 N N . GLU B 1 258 ? -13.758 11.789 3.299 1 98.94 258 GLU B N 1
ATOM 5451 C CA . GLU B 1 258 ? -13.609 12.461 4.586 1 98.94 258 GLU B CA 1
ATOM 5452 C C . GLU B 1 258 ? -12.445 11.891 5.379 1 98.94 258 GLU B C 1
ATOM 5454 O O . GLU B 1 258 ? -12.547 10.805 5.953 1 98.94 258 GLU B O 1
ATOM 5459 N N . ASP B 1 259 ? -11.359 12.602 5.379 1 98.81 259 ASP B N 1
ATOM 5460 C CA . ASP B 1 259 ? -10.211 12.234 6.207 1 98.81 259 ASP B CA 1
ATOM 5461 C C . ASP B 1 259 ? -10.43 12.664 7.656 1 98.81 259 ASP B C 1
ATOM 5463 O O . ASP B 1 259 ? -10.164 13.812 8.016 1 98.81 259 ASP B O 1
ATOM 5467 N N . ASP B 1 260 ? -10.758 11.719 8.484 1 98.44 260 ASP B N 1
ATOM 5468 C CA . ASP B 1 260 ? -11.172 11.984 9.859 1 98.44 260 ASP B CA 1
ATOM 5469 C C . ASP B 1 260 ? -10.141 11.477 10.859 1 98.44 260 ASP B C 1
ATOM 5471 O O . ASP B 1 260 ? -10.492 11.008 11.938 1 98.44 260 ASP B O 1
ATOM 5475 N N . ILE B 1 261 ? -8.938 11.578 10.547 1 97.81 261 ILE B N 1
ATOM 5476 C CA . ILE B 1 261 ? -7.844 10.969 11.289 1 97.81 261 ILE B CA 1
ATOM 5477 C C . ILE B 1 261 ? -7.664 11.688 12.625 1 97.81 261 ILE B C 1
ATOM 5479 O O . ILE B 1 261 ? -7.164 11.102 13.586 1 97.81 261 ILE B O 1
ATOM 5483 N N . TYR B 1 262 ? -8.156 12.922 12.797 1 98.06 262 TYR B N 1
ATOM 5484 C CA . TYR B 1 262 ? -7.891 13.727 13.984 1 98.06 262 TYR B CA 1
ATOM 5485 C C . TYR B 1 262 ? -9.133 13.828 14.867 1 98.06 262 TYR B C 1
ATOM 5487 O O . TYR B 1 262 ? -9.125 14.516 15.883 1 98.06 262 TYR B O 1
ATOM 5495 N N . CYS B 1 263 ? -10.18 13.148 14.57 1 96.75 263 CYS B N 1
ATOM 5496 C CA . CYS B 1 263 ? -11.461 13.336 15.234 1 96.75 263 CYS B CA 1
ATOM 5497 C C . CYS B 1 263 ? -11.359 13.016 16.719 1 96.75 263 CYS B C 1
ATOM 5499 O O . CYS B 1 263 ? -12.102 13.57 17.531 1 96.75 263 CYS B O 1
ATOM 5501 N N . PHE B 1 264 ? -10.43 12.188 17.094 1 97.69 264 PHE B N 1
ATOM 5502 C CA . PHE B 1 264 ? -10.305 11.766 18.484 1 97.69 264 PHE B CA 1
ATOM 5503 C C . PHE B 1 264 ? -9.852 12.922 19.359 1 97.69 264 PHE B C 1
ATOM 5505 O O . PHE B 1 264 ? -9.945 12.859 20.578 1 97.69 264 PHE B O 1
ATOM 5512 N N . LEU B 1 265 ? -9.391 14.008 18.781 1 97.69 265 LEU B N 1
ATOM 5513 C CA . LEU B 1 265 ? -8.875 15.156 19.516 1 97.69 265 LEU B CA 1
ATOM 5514 C C . LEU B 1 265 ? -10.016 16.078 19.953 1 97.69 265 LEU B C 1
ATOM 5516 O O . LEU B 1 265 ? -9.812 16.984 20.75 1 97.69 265 LEU B O 1
ATOM 5520 N N . ASP B 1 266 ? -11.172 15.852 19.406 1 95 266 ASP B N 1
ATOM 5521 C CA . ASP B 1 266 ? -12.336 16.609 19.859 1 95 266 ASP B CA 1
ATOM 5522 C C . ASP B 1 266 ? -12.781 16.172 21.25 1 95 266 ASP B C 1
ATOM 5524 O O . ASP B 1 266 ? -12.789 14.969 21.547 1 95 266 ASP B O 1
ATOM 5528 N N . GLU B 1 267 ? -13.102 17.078 22.078 1 90.69 267 GLU B N 1
ATOM 5529 C CA . GLU B 1 267 ? -13.586 16.734 23.406 1 90.69 267 GLU B CA 1
ATOM 5530 C C . GLU B 1 267 ? -14.875 15.914 23.328 1 90.69 267 GLU B C 1
ATOM 5532 O O . GLU B 1 267 ? -15.039 14.938 24.062 1 90.69 267 GLU B O 1
ATOM 5537 N N . ARG B 1 268 ? -15.789 16.406 22.516 1 93.25 268 ARG B N 1
ATOM 5538 C CA . ARG B 1 268 ? -17.016 15.672 22.203 1 93.25 268 ARG B CA 1
ATOM 5539 C C . ARG B 1 268 ? -17.047 15.297 20.719 1 93.25 268 ARG B C 1
ATOM 5541 O O . ARG B 1 268 ? -16.812 16.141 19.859 1 93.25 268 ARG B O 1
ATOM 5548 N N . PRO B 1 269 ? -17.375 14.07 20.5 1 94.75 269 PRO B N 1
ATOM 5549 C CA . PRO B 1 269 ? -17.422 13.68 19.094 1 94.75 269 PRO B CA 1
ATOM 5550 C C . PRO B 1 269 ? -18.438 14.492 18.281 1 94.75 269 PRO B C 1
ATOM 5552 O O . PRO B 1 269 ? -19.547 14.766 18.766 1 94.75 269 PRO B O 1
ATOM 5555 N N . ILE B 1 270 ? -18.062 14.938 17.141 1 95.5 270 ILE B N 1
ATOM 5556 C CA . ILE B 1 270 ? -18.938 15.547 16.141 1 95.5 270 ILE B CA 1
ATOM 5557 C C . ILE B 1 270 ? -19.234 14.539 15.031 1 95.5 270 ILE B C 1
ATOM 5559 O O . ILE B 1 270 ? -18.312 13.953 14.461 1 95.5 270 ILE B O 1
ATOM 5563 N N . PRO B 1 271 ? -20.516 14.312 14.719 1 97.94 271 PRO B N 1
ATOM 5564 C CA . PRO B 1 271 ? -20.812 13.352 13.664 1 97.94 271 PRO B CA 1
ATOM 5565 C C . PRO B 1 271 ? -20.125 13.688 12.344 1 97.94 271 PRO B C 1
ATOM 5567 O O . PRO B 1 271 ? -20.156 14.844 11.906 1 97.94 271 PRO B O 1
ATOM 5570 N N . PRO B 1 272 ? -19.531 12.68 11.727 1 98.62 272 PRO B N 1
ATOM 5571 C CA . PRO B 1 272 ? -18.859 12.945 10.445 1 98.62 272 PRO B CA 1
ATOM 5572 C C . PRO B 1 272 ? -19.844 13.203 9.312 1 98.62 272 PRO B C 1
ATOM 5574 O O . PRO B 1 272 ? -21.031 12.867 9.422 1 98.62 272 PRO B O 1
ATOM 5577 N N . ILE B 1 273 ? -19.375 13.789 8.242 1 98.88 273 ILE B N 1
ATOM 5578 C CA . ILE B 1 273 ? -20.156 14.07 7.047 1 98.88 273 ILE B CA 1
ATOM 5579 C C . ILE B 1 273 ? -20.766 12.773 6.512 1 98.88 273 ILE B C 1
ATOM 5581 O O . ILE B 1 273 ? -21.891 12.766 6.02 1 98.88 273 ILE B O 1
ATOM 5585 N N . ALA B 1 274 ? -20.078 11.688 6.66 1 98.88 274 ALA B N 1
ATOM 5586 C CA . ALA B 1 274 ? -20.484 10.375 6.164 1 98.88 274 ALA B CA 1
ATOM 5587 C C . ALA B 1 274 ? -21.812 9.953 6.77 1 98.88 274 ALA B C 1
ATOM 5589 O O . ALA B 1 274 ? -22.562 9.172 6.168 1 98.88 274 ALA B O 1
ATOM 5590 N N . ASN B 1 275 ? -22.109 10.422 7.969 1 98.81 275 ASN B N 1
ATOM 5591 C CA . ASN B 1 275 ? -23.391 10.109 8.602 1 98.81 275 ASN B CA 1
ATOM 5592 C C . ASN B 1 275 ? -24.547 10.734 7.844 1 98.81 275 ASN B C 1
ATOM 5594 O O . ASN B 1 275 ? -25.672 10.227 7.895 1 98.81 275 ASN B O 1
ATOM 5598 N N . PHE B 1 276 ? -24.281 11.852 7.152 1 98.81 276 PHE B N 1
ATOM 5599 C CA . PHE B 1 276 ? -25.328 12.641 6.527 1 98.81 276 PHE B CA 1
ATOM 5600 C C . PHE B 1 276 ? -25.344 12.43 5.02 1 98.81 276 PHE B C 1
ATOM 5602 O O . PHE B 1 276 ? -26.312 12.789 4.344 1 98.81 276 PHE B O 1
ATOM 5609 N N . ALA B 1 277 ? -24.312 11.898 4.438 1 98.69 277 ALA B N 1
ATOM 5610 C CA . ALA B 1 277 ? -24.219 11.547 3.023 1 98.69 277 ALA B CA 1
ATOM 5611 C C . ALA B 1 277 ? -23.594 10.172 2.84 1 98.69 277 ALA B C 1
ATOM 5613 O O . ALA B 1 277 ? -22.609 10.023 2.098 1 98.69 277 ALA B O 1
ATOM 5614 N N . PRO B 1 278 ? -24.188 9.133 3.406 1 98.12 278 PRO B N 1
ATOM 5615 C CA . PRO B 1 278 ? -23.547 7.812 3.471 1 98.12 278 PRO B CA 1
ATOM 5616 C C . PRO B 1 278 ? -23.375 7.172 2.094 1 98.12 278 PRO B C 1
ATOM 5618 O O . PRO B 1 278 ? -22.5 6.332 1.906 1 98.12 278 PRO B O 1
ATOM 5621 N N . ASP B 1 279 ? -24.141 7.539 1.115 1 97.25 279 ASP B N 1
ATOM 5622 C CA . ASP B 1 279 ? -24.109 6.867 -0.18 1 97.25 279 ASP B CA 1
ATOM 5623 C C . ASP B 1 279 ? -23.031 7.449 -1.078 1 97.25 279 ASP B C 1
ATOM 5625 O O . ASP B 1 279 ? -22.688 6.863 -2.111 1 97.25 279 ASP B O 1
ATOM 5629 N N . TYR B 1 280 ? -22.438 8.594 -0.617 1 98.38 280 TYR B N 1
ATOM 5630 C CA . TYR B 1 280 ? -21.484 9.258 -1.496 1 98.38 280 TYR B CA 1
ATOM 5631 C C . TYR B 1 280 ? -20.219 9.641 -0.736 1 98.38 280 TYR B C 1
ATOM 5633 O O . TYR B 1 280 ? -19.375 10.391 -1.245 1 98.38 280 TYR B O 1
ATOM 5641 N N . THR B 1 281 ? -20.094 9.125 0.521 1 98.88 281 THR B N 1
ATOM 5642 C CA . THR B 1 281 ? -18.953 9.547 1.325 1 98.88 281 THR B CA 1
ATOM 5643 C C . THR B 1 281 ? -18.156 8.336 1.803 1 98.88 281 THR B C 1
ATOM 5645 O O . THR B 1 281 ? -18.719 7.371 2.312 1 98.88 281 THR B O 1
ATOM 5648 N N . PHE B 1 282 ? -16.906 8.359 1.542 1 98.94 282 PHE B N 1
ATOM 5649 C CA . PHE B 1 282 ? -15.93 7.461 2.15 1 98.94 282 PHE B CA 1
ATOM 5650 C C . PHE B 1 282 ? -15.336 8.07 3.414 1 98.94 282 PHE B C 1
ATOM 5652 O O . PHE B 1 282 ? -14.773 9.172 3.373 1 98.94 282 PHE B O 1
ATOM 5659 N N . HIS B 1 283 ? -15.523 7.41 4.523 1 98.94 283 HIS B N 1
ATOM 5660 C CA . HIS B 1 283 ? -14.938 7.855 5.781 1 98.94 283 HIS B CA 1
ATOM 5661 C C . HIS B 1 283 ? -13.609 7.148 6.051 1 98.94 283 HIS B C 1
ATOM 5663 O O . HIS B 1 283 ? -13.539 5.918 6.027 1 98.94 283 HIS B O 1
ATOM 5669 N N . VAL B 1 284 ? -12.57 7.926 6.285 1 98.88 284 VAL B N 1
ATOM 5670 C CA . VAL B 1 284 ? -11.234 7.383 6.516 1 98.88 284 VAL B CA 1
ATOM 5671 C C . VAL B 1 284 ? -10.766 7.746 7.922 1 98.88 284 VAL B C 1
ATOM 5673 O O . VAL B 1 284 ? -10.805 8.914 8.312 1 98.88 284 VAL B O 1
ATOM 5676 N N . THR B 1 285 ? -10.336 6.805 8.664 1 98.56 285 THR B N 1
ATOM 5677 C CA . THR B 1 285 ? -9.656 7.008 9.938 1 98.56 285 THR B CA 1
ATOM 5678 C C . THR B 1 285 ? -8.562 5.965 10.141 1 98.56 285 THR B C 1
ATOM 5680 O O . THR B 1 285 ? -8.281 5.168 9.242 1 98.56 285 THR B O 1
ATOM 5683 N N . ALA B 1 286 ? -7.801 6.113 11.172 1 98.44 286 ALA B N 1
ATOM 5684 C CA . ALA B 1 286 ? -6.676 5.23 11.461 1 98.44 286 ALA B CA 1
ATOM 5685 C C . ALA B 1 286 ? -6.203 5.402 12.906 1 98.44 286 ALA B C 1
ATOM 5687 O O . ALA B 1 286 ? -6.738 6.238 13.641 1 98.44 286 ALA B O 1
ATOM 5688 N N . LEU B 1 287 ? -5.223 4.629 13.258 1 98.12 287 LEU B N 1
ATOM 5689 C CA . LEU B 1 287 ? -4.695 4.688 14.617 1 98.12 287 LEU B CA 1
ATOM 5690 C C . LEU B 1 287 ? -3.404 5.5 14.664 1 98.12 287 LEU B C 1
ATOM 5692 O O . LEU B 1 287 ? -2.871 5.762 15.742 1 98.12 287 LEU B O 1
ATOM 5696 N N . SER B 1 288 ? -2.922 5.965 13.578 1 96.75 288 SER B N 1
ATOM 5697 C CA . SER B 1 288 ? -1.576 6.512 13.43 1 96.75 288 SER B CA 1
ATOM 5698 C C . SER B 1 288 ? -1.387 7.758 14.289 1 96.75 288 SER B C 1
ATOM 5700 O O . SER B 1 288 ? -0.277 8.039 14.742 1 96.75 288 SER B O 1
ATOM 5702 N N . LYS B 1 289 ? -2.414 8.539 14.438 1 97.44 289 LYS B N 1
ATOM 5703 C CA . LYS B 1 289 ? -2.273 9.812 15.148 1 97.44 289 LYS B CA 1
ATOM 5704 C C . LYS B 1 289 ? -2.676 9.672 16.609 1 97.44 289 LYS B C 1
ATOM 5706 O O . LYS B 1 289 ? -2.309 10.508 17.438 1 97.44 289 LYS B O 1
ATOM 5711 N N . ALA B 1 290 ? -3.367 8.633 16.938 1 97.69 290 ALA B N 1
ATOM 5712 C CA . ALA B 1 290 ? -3.779 8.414 18.312 1 97.69 290 ALA B CA 1
ATOM 5713 C C . ALA B 1 290 ? -2.826 7.453 19.031 1 97.69 290 ALA B C 1
ATOM 5715 O O . ALA B 1 290 ? -2.627 7.555 20.25 1 97.69 290 ALA B O 1
ATOM 5716 N N . ILE B 1 291 ? -2.287 6.523 18.281 1 97.56 291 ILE B N 1
ATOM 5717 C CA . ILE B 1 291 ? -1.546 5.438 18.906 1 97.56 291 ILE B CA 1
ATOM 5718 C C . ILE B 1 291 ? -0.121 5.402 18.359 1 97.56 291 ILE B C 1
ATOM 5720 O O . ILE B 1 291 ? 0.829 5.762 19.062 1 97.56 291 ILE B O 1
ATOM 5724 N N . SER B 1 292 ? 0.029 5.043 17.109 1 96.56 292 SER B N 1
ATOM 5725 C CA . SER B 1 292 ? 1.354 4.941 16.5 1 96.56 292 SER B CA 1
ATOM 5726 C C . SER B 1 292 ? 1.268 4.945 14.984 1 96.56 292 SER B C 1
ATOM 5728 O O . SER B 1 292 ? 0.506 4.172 14.398 1 96.56 292 SER B O 1
ATOM 5730 N N . PRO B 1 293 ? 2.076 5.832 14.336 1 94.75 293 PRO B N 1
ATOM 5731 C CA . PRO B 1 293 ? 2.131 5.793 12.875 1 94.75 293 PRO B CA 1
ATOM 5732 C C . PRO B 1 293 ? 2.668 4.469 12.344 1 94.75 293 PRO B C 1
ATOM 5734 O O . PRO B 1 293 ? 2.354 4.078 11.211 1 94.75 293 PRO B O 1
ATOM 5737 N N . ALA B 1 294 ? 3.387 3.727 13.133 1 94.19 294 ALA B N 1
ATOM 5738 C CA . ALA B 1 294 ? 4.078 2.523 12.68 1 94.19 294 ALA B CA 1
ATOM 5739 C C . ALA B 1 294 ? 3.121 1.336 12.609 1 94.19 294 ALA B C 1
ATOM 5741 O O . ALA B 1 294 ? 3.42 0.327 11.969 1 94.19 294 ALA B O 1
ATOM 5742 N N . MET B 1 295 ? 1.998 1.401 13.242 1 96 295 MET B N 1
ATOM 5743 C CA . MET B 1 295 ? 1.06 0.283 13.234 1 96 295 MET B CA 1
ATOM 5744 C C . MET B 1 295 ? 0.417 0.123 11.859 1 96 295 MET B C 1
ATOM 5746 O O . MET B 1 295 ? 0.009 -0.978 11.484 1 96 295 MET B O 1
ATOM 5750 N N . ARG B 1 296 ? 0.3 1.173 11.141 1 96.69 296 ARG B N 1
ATOM 5751 C CA . ARG B 1 296 ? -0.21 1.187 9.773 1 96.69 296 ARG B CA 1
ATOM 5752 C C . ARG B 1 296 ? -1.584 0.531 9.695 1 96.69 296 ARG B C 1
ATOM 5754 O O . ARG B 1 296 ? -1.854 -0.25 8.781 1 96.69 296 ARG B O 1
ATOM 5761 N N . CYS B 1 297 ? -2.439 0.809 10.586 1 98.06 297 CYS B N 1
ATOM 5762 C CA . CYS B 1 297 ? -3.822 0.346 10.578 1 98.06 297 CYS B CA 1
ATOM 5763 C C . CYS B 1 297 ? -4.766 1.455 10.133 1 98.06 297 CYS B C 1
ATOM 5765 O O . CYS B 1 297 ? -5.059 2.377 10.898 1 98.06 297 CYS B O 1
ATOM 5767 N N . GLY B 1 298 ? -5.262 1.398 8.93 1 98.25 298 GLY B N 1
ATOM 5768 C CA . GLY B 1 298 ? -6.246 2.316 8.375 1 98.25 298 GLY B CA 1
ATOM 5769 C C . GLY B 1 298 ? -7.602 1.672 8.148 1 98.25 298 GLY B C 1
ATOM 5770 O O . GLY B 1 298 ? -7.691 0.457 7.957 1 98.25 298 GLY B O 1
ATOM 5771 N N . PHE B 1 299 ? -8.656 2.49 8.188 1 98.38 299 PHE B N 1
ATOM 5772 C CA . PHE B 1 299 ? -10.039 2.035 8.07 1 98.38 299 PHE B CA 1
ATOM 5773 C C . PHE B 1 299 ? -10.812 2.904 7.09 1 98.38 299 PHE B C 1
ATOM 5775 O O . PHE B 1 299 ? -10.734 4.133 7.141 1 98.38 299 PHE B O 1
ATOM 5782 N N . ILE B 1 300 ? -11.539 2.225 6.191 1 98.75 300 ILE B N 1
ATOM 5783 C CA . ILE B 1 300 ? -12.453 2.92 5.297 1 98.75 300 ILE B CA 1
ATOM 5784 C C . ILE B 1 300 ? -13.875 2.402 5.508 1 98.75 300 ILE B C 1
ATOM 5786 O O . ILE B 1 300 ? -14.141 1.21 5.34 1 98.75 300 ILE B O 1
ATOM 5790 N N . LYS B 1 301 ? -14.734 3.213 5.938 1 98.88 301 LYS B N 1
ATOM 5791 C CA . LYS B 1 301 ? -16.141 2.92 5.699 1 98.88 301 LYS B CA 1
ATOM 5792 C C . LYS B 1 301 ? -16.578 3.41 4.32 1 98.88 301 LYS B C 1
ATOM 5794 O O . LYS B 1 301 ? -16.484 4.602 4.02 1 98.88 301 LYS B O 1
ATOM 5799 N N . ALA B 1 302 ? -17.047 2.549 3.512 1 98.5 302 ALA B N 1
ATOM 5800 C CA . ALA B 1 302 ? -17.328 2.875 2.115 1 98.5 302 ALA B CA 1
ATOM 5801 C C . ALA B 1 302 ? -18.812 2.705 1.8 1 98.5 302 ALA B C 1
ATOM 5803 O O . ALA B 1 302 ? -19.516 1.946 2.473 1 98.5 302 ALA B O 1
ATOM 5804 N N . PRO B 1 303 ? -19.312 3.492 0.792 1 96.56 303 PRO B N 1
ATOM 5805 C CA . PRO B 1 303 ? -20.641 3.16 0.241 1 96.56 303 PRO B CA 1
ATOM 5806 C C . PRO B 1 303 ? -20.719 1.716 -0.25 1 96.56 303 PRO B C 1
ATOM 5808 O O . PRO B 1 303 ? -19.766 1.202 -0.838 1 96.56 303 PRO B O 1
ATOM 5811 N N . ASP B 1 304 ? -21.859 1.141 -0.071 1 91.25 304 ASP B N 1
ATOM 5812 C CA . ASP B 1 304 ? -22.062 -0.263 -0.42 1 91.25 304 ASP B CA 1
ATOM 5813 C C . ASP B 1 304 ? -21.766 -0.509 -1.897 1 91.25 304 ASP B C 1
ATOM 5815 O O . ASP B 1 304 ? -21.203 -1.541 -2.26 1 91.25 304 ASP B O 1
ATOM 5819 N N . SER B 1 305 ? -22.047 0.446 -2.662 1 88.62 305 SER B N 1
ATOM 5820 C CA . SER B 1 305 ? -21.922 0.313 -4.109 1 88.62 305 SER B CA 1
ATOM 5821 C C . SER B 1 305 ? -20.469 0.219 -4.535 1 88.62 305 SER B C 1
ATOM 5823 O O . SER B 1 305 ? -20.172 -0.145 -5.676 1 88.62 305 SER B O 1
ATOM 5825 N N . GLN B 1 306 ? -19.531 0.556 -3.615 1 92.56 306 GLN B N 1
ATOM 5826 C CA . GLN B 1 306 ? -18.125 0.657 -4.008 1 92.56 306 GLN B CA 1
ATOM 5827 C C . GLN B 1 306 ? -17.281 -0.439 -3.354 1 92.56 306 GLN B C 1
ATOM 5829 O O . GLN B 1 306 ? -16.094 -0.551 -3.613 1 92.56 306 GLN B O 1
ATOM 5834 N N . ILE B 1 307 ? -17.875 -1.298 -2.553 1 91.75 307 ILE B N 1
ATOM 5835 C CA . ILE B 1 307 ? -17.172 -2.258 -1.716 1 91.75 307 ILE B CA 1
ATOM 5836 C C . ILE B 1 307 ? -16.406 -3.25 -2.598 1 91.75 307 ILE B C 1
ATOM 5838 O O . ILE B 1 307 ? -15.219 -3.49 -2.389 1 91.75 307 ILE B O 1
ATOM 5842 N N . ALA B 1 308 ? -17.031 -3.82 -3.562 1 87.56 308 ALA B N 1
ATOM 5843 C CA . ALA B 1 308 ? -16.422 -4.824 -4.426 1 87.56 308 ALA B CA 1
ATOM 5844 C C . ALA B 1 308 ? -15.242 -4.234 -5.191 1 87.56 308 ALA B C 1
ATOM 5846 O O . ALA B 1 308 ? -14.18 -4.859 -5.289 1 87.56 308 ALA B O 1
ATOM 5847 N N . LEU B 1 309 ? -15.445 -3.043 -5.68 1 90 309 LEU B N 1
ATOM 5848 C CA . LEU B 1 309 ? -14.406 -2.363 -6.445 1 90 309 LEU B CA 1
ATOM 5849 C C . LEU B 1 309 ? -13.188 -2.08 -5.57 1 90 309 LEU B C 1
ATOM 5851 O O . LEU B 1 309 ? -12.047 -2.291 -5.996 1 90 309 LEU B O 1
ATOM 5855 N N . LEU B 1 310 ? -13.445 -1.613 -4.367 1 93.88 310 LEU B N 1
ATOM 5856 C CA . LEU B 1 310 ? -12.352 -1.312 -3.453 1 93.88 310 LEU B CA 1
ATOM 5857 C C . LEU B 1 310 ? -11.594 -2.582 -3.07 1 93.88 310 LEU B C 1
ATOM 5859 O O . LEU B 1 310 ? -10.367 -2.58 -2.994 1 93.88 310 LEU B O 1
ATOM 5863 N N . ASN B 1 311 ? -12.305 -3.633 -2.875 1 92.5 311 ASN B N 1
ATOM 5864 C CA . ASN B 1 311 ? -11.656 -4.898 -2.547 1 92.5 311 ASN B CA 1
ATOM 5865 C C . ASN B 1 311 ? -10.766 -5.387 -3.684 1 92.5 311 ASN B C 1
ATOM 5867 O O . ASN B 1 311 ? -9.672 -5.902 -3.443 1 92.5 311 ASN B O 1
ATOM 5871 N N . ALA B 1 312 ? -11.227 -5.262 -4.867 1 90.06 312 ALA B N 1
ATOM 5872 C CA . ALA B 1 312 ? -10.422 -5.648 -6.027 1 90.06 312 ALA B CA 1
ATOM 5873 C C . ALA B 1 312 ? -9.125 -4.844 -6.094 1 90.06 312 ALA B C 1
ATOM 5875 O O . ALA B 1 312 ? -8.055 -5.395 -6.359 1 90.06 312 ALA B O 1
ATOM 5876 N N . HIS B 1 313 ? -9.25 -3.559 -5.797 1 94.06 313 HIS B N 1
ATOM 5877 C CA . HIS B 1 313 ? -8.078 -2.693 -5.832 1 94.06 313 HIS B CA 1
ATOM 5878 C C . HIS B 1 313 ? -7.121 -3.014 -4.684 1 94.06 313 HIS B C 1
ATOM 5880 O O . HIS B 1 313 ? -5.902 -2.977 -4.859 1 94.06 313 HIS B O 1
ATOM 5886 N N . ILE B 1 314 ? -7.68 -3.25 -3.52 1 95.44 314 ILE B N 1
ATOM 5887 C CA . ILE B 1 314 ? -6.828 -3.621 -2.396 1 95.44 314 ILE B CA 1
ATOM 5888 C C . ILE B 1 314 ? -6.055 -4.895 -2.73 1 95.44 314 ILE B C 1
ATOM 5890 O O . ILE B 1 314 ? -4.836 -4.953 -2.547 1 95.44 314 ILE B O 1
ATOM 5894 N N . ARG B 1 315 ? -6.688 -5.832 -3.26 1 93.06 315 ARG B N 1
ATOM 5895 C CA . ARG B 1 315 ? -6.047 -7.098 -3.605 1 93.06 315 ARG B CA 1
ATOM 5896 C C . ARG B 1 315 ? -4.957 -6.891 -4.652 1 93.06 315 ARG B C 1
ATOM 5898 O O . ARG B 1 315 ? -3.852 -7.418 -4.52 1 93.06 315 ARG B O 1
ATOM 5905 N N . ALA B 1 316 ? -5.305 -6.141 -5.633 1 92.88 316 ALA B N 1
ATOM 5906 C CA . ALA B 1 316 ? -4.348 -5.891 -6.707 1 92.88 316 ALA B CA 1
ATOM 5907 C C . ALA B 1 316 ? -3.166 -5.066 -6.207 1 92.88 316 ALA B C 1
ATOM 5909 O O . ALA B 1 316 ? -2.037 -5.246 -6.668 1 92.88 316 ALA B O 1
ATOM 5910 N N . ASN B 1 317 ? -3.406 -4.219 -5.242 1 95.06 317 ASN B N 1
ATOM 5911 C CA . ASN B 1 317 ? -2.398 -3.279 -4.762 1 95.06 317 ASN B CA 1
ATOM 5912 C C . ASN B 1 317 ? -1.462 -3.932 -3.748 1 95.06 317 ASN B C 1
ATOM 5914 O O . ASN B 1 317 ? -0.24 -3.871 -3.896 1 95.06 317 ASN B O 1
ATOM 5918 N N . ILE B 1 318 ? -2.096 -4.582 -2.758 1 93.94 318 ILE B N 1
ATOM 5919 C CA . ILE B 1 318 ? -1.246 -5.031 -1.662 1 93.94 318 ILE B CA 1
ATOM 5920 C C . ILE B 1 318 ? -1.629 -6.457 -1.263 1 93.94 318 ILE B C 1
ATOM 5922 O O . ILE B 1 318 ? -1.012 -7.047 -0.373 1 93.94 318 ILE B O 1
ATOM 5926 N N . TRP B 1 319 ? -2.594 -7.086 -1.886 1 90.19 319 TRP B N 1
ATOM 5927 C CA . TRP B 1 319 ? -3.217 -8.336 -1.472 1 90.19 319 TRP B CA 1
ATOM 5928 C C . TRP B 1 319 ? -3.967 -8.164 -0.156 1 90.19 319 TRP B C 1
ATOM 5930 O O . TRP B 1 319 ? -5.195 -8.25 -0.12 1 90.19 319 TRP B O 1
ATOM 5940 N N . LEU B 1 320 ? -3.23 -7.852 0.893 1 90.31 320 LEU B N 1
ATOM 5941 C CA . LEU B 1 320 ? -3.807 -7.605 2.211 1 90.31 320 LEU B CA 1
ATOM 5942 C C . LEU B 1 320 ? -2.857 -6.781 3.074 1 90.31 320 LEU B C 1
ATOM 5944 O O . LEU B 1 320 ? -1.656 -6.723 2.801 1 90.31 320 LEU B O 1
ATOM 5948 N N . SER B 1 321 ? -3.459 -6.188 4.066 1 94.88 321 SER B N 1
ATOM 5949 C CA . SER B 1 321 ? -2.656 -5.598 5.133 1 94.88 321 SER B CA 1
ATOM 5950 C C . SER B 1 321 ? -2.193 -6.656 6.125 1 94.88 321 SER B C 1
ATOM 5952 O O . SER B 1 321 ? -2.891 -7.648 6.352 1 94.88 321 SER B O 1
ATOM 5954 N N . SER B 1 322 ? -1.047 -6.441 6.699 1 96.44 322 SER B N 1
ATOM 5955 C CA . SER B 1 322 ? -0.484 -7.43 7.613 1 96.44 322 SER B CA 1
ATOM 5956 C C . SER B 1 322 ? -1.399 -7.664 8.812 1 96.44 322 SER B C 1
ATOM 5958 O O . SER B 1 322 ? -1.663 -6.742 9.586 1 96.44 322 SER B O 1
ATOM 5960 N N . PRO B 1 323 ? -1.778 -8.867 9.109 1 96.88 323 PRO B N 1
ATOM 5961 C CA . PRO B 1 323 ? -2.734 -9.164 10.172 1 96.88 323 PRO B CA 1
ATOM 5962 C C . PRO B 1 323 ? -2.168 -8.883 11.562 1 96.88 323 PRO B C 1
ATOM 5964 O O . PRO B 1 323 ? -2.91 -8.508 12.477 1 96.88 323 PRO B O 1
ATOM 5967 N N . ILE B 1 324 ? -0.871 -9.023 11.797 1 97.88 324 ILE B N 1
ATOM 5968 C CA . ILE B 1 324 ? -0.298 -8.867 13.133 1 97.88 324 ILE B CA 1
ATOM 5969 C C . ILE B 1 324 ? -0.597 -7.461 13.656 1 97.88 324 ILE B C 1
ATOM 5971 O O . ILE B 1 324 ? -0.829 -7.277 14.852 1 97.88 324 ILE B O 1
ATOM 5975 N N . ASN B 1 325 ? -0.53 -6.52 12.797 1 98.31 325 ASN B N 1
ATOM 5976 C CA . ASN B 1 325 ? -0.846 -5.148 13.18 1 98.31 325 ASN B CA 1
ATOM 5977 C C . ASN B 1 325 ? -2.305 -5.008 13.609 1 98.31 325 ASN B C 1
ATOM 5979 O O . ASN B 1 325 ? -2.602 -4.348 14.609 1 98.31 325 ASN B O 1
ATOM 5983 N N . TYR B 1 326 ? -3.162 -5.641 12.914 1 98.25 326 TYR B N 1
ATOM 5984 C CA . TYR B 1 326 ? -4.59 -5.523 13.195 1 98.25 326 TYR B CA 1
ATOM 5985 C C . TYR B 1 326 ? -4.98 -6.383 14.391 1 98.25 326 TYR B C 1
ATOM 5987 O O . TYR B 1 326 ? -5.938 -6.062 15.102 1 98.25 326 TYR B O 1
ATOM 5995 N N . ILE B 1 327 ? -4.254 -7.512 14.633 1 98.44 327 ILE B N 1
ATOM 5996 C CA . ILE B 1 327 ? -4.461 -8.25 15.875 1 98.44 327 ILE B CA 1
ATOM 5997 C C . ILE B 1 327 ? -4.125 -7.363 17.062 1 98.44 327 ILE B C 1
ATOM 5999 O O . ILE B 1 327 ? -4.91 -7.258 18.016 1 98.44 327 ILE B O 1
ATOM 6003 N N . ALA B 1 328 ? -2.979 -6.707 16.984 1 98.69 328 ALA B N 1
ATOM 6004 C CA . ALA B 1 328 ? -2.578 -5.801 18.047 1 98.69 328 ALA B CA 1
ATOM 6005 C C . ALA B 1 328 ? -3.584 -4.664 18.219 1 98.69 328 ALA B C 1
ATOM 6007 O O . ALA B 1 328 ? -3.977 -4.332 19.328 1 98.69 328 ALA B O 1
ATOM 6008 N N . ALA B 1 329 ? -3.992 -4.082 17.141 1 98.75 329 ALA B N 1
ATOM 6009 C CA . ALA B 1 329 ? -4.984 -3.012 17.172 1 98.75 329 ALA B CA 1
ATOM 6010 C C . ALA B 1 329 ? -6.289 -3.486 17.812 1 98.75 329 ALA B C 1
ATOM 6012 O O . ALA B 1 329 ? -6.883 -2.779 18.625 1 98.75 329 ALA B O 1
ATOM 6013 N N . THR B 1 330 ? -6.703 -4.668 17.391 1 98.69 330 THR B N 1
ATOM 6014 C CA . THR B 1 330 ? -7.941 -5.246 17.906 1 98.69 330 THR B CA 1
ATOM 6015 C C . THR B 1 330 ? -7.855 -5.434 19.422 1 98.69 330 THR B C 1
ATOM 6017 O O . THR B 1 330 ? -8.797 -5.105 20.156 1 98.69 330 THR B O 1
ATOM 6020 N N . LEU B 1 331 ? -6.727 -5.934 19.891 1 98.62 331 LEU B N 1
ATOM 6021 C CA . LEU B 1 331 ? -6.523 -6.109 21.328 1 98.62 331 LEU B CA 1
ATOM 6022 C C . LEU B 1 331 ? -6.613 -4.773 22.047 1 98.62 331 LEU B C 1
ATOM 6024 O O . LEU B 1 331 ? -7.293 -4.664 23.078 1 98.62 331 LEU B O 1
ATOM 6028 N N . LEU B 1 332 ? -5.988 -3.746 21.547 1 98.81 332 LEU B N 1
ATOM 6029 C CA . LEU B 1 332 ? -5.992 -2.422 22.156 1 98.81 332 LEU B CA 1
ATOM 6030 C C . LEU B 1 332 ? -7.402 -1.839 22.188 1 98.81 332 LEU B C 1
ATOM 6032 O O . LEU B 1 332 ? -7.82 -1.259 23.188 1 98.81 332 LEU B O 1
ATOM 6036 N N . ILE B 1 333 ? -8.141 -2.008 21.141 1 98.81 333 ILE B N 1
ATOM 6037 C CA . ILE B 1 333 ? -9.469 -1.424 21.016 1 98.81 333 ILE B CA 1
ATOM 6038 C C . ILE B 1 333 ? -10.445 -2.164 21.922 1 98.81 333 ILE B C 1
ATOM 6040 O O . ILE B 1 333 ? -11.203 -1.541 22.672 1 98.81 333 ILE B O 1
ATOM 6044 N N . GLU B 1 334 ? -10.43 -3.463 21.875 1 98.38 334 GLU B N 1
ATOM 6045 C CA . GLU B 1 334 ? -11.398 -4.27 22.609 1 98.38 334 GLU B CA 1
ATOM 6046 C C . GLU B 1 334 ? -11.172 -4.148 24.125 1 98.38 334 GLU B C 1
ATOM 6048 O O . GLU B 1 334 ? -12.125 -4.191 24.906 1 98.38 334 GLU B O 1
ATOM 6053 N N . SER B 1 335 ? -9.938 -3.969 24.531 1 98.19 335 SER B N 1
ATOM 6054 C CA . SER B 1 335 ? -9.641 -3.828 25.953 1 98.19 335 SER B CA 1
ATOM 6055 C C . SER B 1 335 ? -9.977 -2.428 26.453 1 98.19 335 SER B C 1
ATOM 6057 O O . SER B 1 335 ? -10.031 -2.191 27.656 1 98.19 335 SER B O 1
ATOM 6059 N N . GLY B 1 336 ? -10.133 -1.486 25.531 1 98.31 336 GLY B N 1
ATOM 6060 C CA . GLY B 1 336 ? -10.367 -0.097 25.891 1 98.31 336 GLY B CA 1
ATOM 6061 C C . GLY B 1 336 ? -9.094 0.715 26 1 98.31 336 GLY B C 1
ATOM 6062 O O . GLY B 1 336 ? -9.133 1.944 26.078 1 98.31 336 GLY B O 1
ATOM 6063 N N . GLU B 1 337 ? -7.977 0.086 25.953 1 98.38 337 GLU B N 1
ATOM 6064 C CA . GLU B 1 337 ? -6.688 0.757 26.094 1 98.38 337 GLU B CA 1
ATOM 6065 C C . GLU B 1 337 ? -6.461 1.763 24.969 1 98.38 337 GLU B C 1
ATOM 6067 O O . GLU B 1 337 ? -5.879 2.826 25.188 1 98.38 337 GLU B O 1
ATOM 6072 N N . ALA B 1 338 ? -6.902 1.421 23.797 1 98.56 338 ALA B N 1
ATOM 6073 C CA . ALA B 1 338 ? -6.762 2.342 22.672 1 98.56 338 ALA B CA 1
ATOM 6074 C C . ALA B 1 338 ? -7.43 3.682 22.969 1 98.56 338 ALA B C 1
ATOM 6076 O O . ALA B 1 338 ? -6.875 4.738 22.656 1 98.56 338 ALA B O 1
ATOM 6077 N N . PHE B 1 339 ? -8.57 3.654 23.547 1 98.44 339 PHE B N 1
ATOM 6078 C CA . PHE B 1 339 ? -9.32 4.867 23.859 1 98.44 339 PHE B CA 1
ATOM 6079 C C . PHE B 1 339 ? -8.648 5.648 24.969 1 98.44 339 PHE B C 1
ATOM 6081 O O . PHE B 1 339 ? -8.656 6.883 24.969 1 98.44 339 PHE B O 1
ATOM 6088 N N . THR B 1 340 ? -8.055 4.926 25.891 1 98.25 340 THR B N 1
ATOM 6089 C CA . THR B 1 340 ? -7.285 5.574 26.953 1 98.25 340 THR B CA 1
ATOM 6090 C C . THR B 1 340 ? -6.078 6.305 26.375 1 98.25 340 THR B C 1
ATOM 6092 O O . THR B 1 340 ? -5.812 7.453 26.719 1 98.25 340 THR B O 1
ATOM 6095 N N . LEU B 1 341 ? -5.395 5.648 25.5 1 98.12 341 LEU B N 1
ATOM 6096 C CA . LEU B 1 341 ? -4.238 6.258 24.859 1 98.12 341 LEU B CA 1
ATOM 6097 C C . LEU B 1 341 ? -4.648 7.492 24.062 1 98.12 341 LEU B C 1
ATOM 6099 O O . LEU B 1 341 ? -3.977 8.523 24.109 1 98.12 341 LEU B O 1
ATOM 6103 N N . ALA B 1 342 ? -5.73 7.406 23.344 1 98.12 342 ALA B N 1
ATOM 6104 C CA . ALA B 1 342 ? -6.242 8.523 22.547 1 98.12 342 ALA B CA 1
ATOM 6105 C C . ALA B 1 342 ? -6.609 9.703 23.453 1 98.12 342 ALA B C 1
ATOM 6107 O O . ALA B 1 342 ? -6.289 10.852 23.125 1 98.12 342 ALA B O 1
ATOM 6108 N N . SER B 1 343 ? -7.277 9.406 24.531 1 97.75 343 SER B N 1
ATOM 6109 C CA . SER B 1 343 ? -7.664 10.453 25.469 1 97.75 343 SER B CA 1
ATOM 6110 C C . SER B 1 343 ? -6.438 11.125 26.078 1 97.75 343 SER B C 1
ATOM 6112 O O . SER B 1 343 ? -6.422 12.344 26.266 1 97.75 343 SER B O 1
ATOM 6114 N N . ASN B 1 344 ? -5.449 10.344 26.375 1 97.19 344 ASN B N 1
ATOM 6115 C CA . ASN B 1 344 ? -4.199 10.906 26.891 1 97.19 344 ASN B CA 1
ATOM 6116 C C . ASN B 1 344 ? -3.561 11.859 25.875 1 97.19 344 ASN B C 1
ATOM 6118 O O . ASN B 1 344 ? -3.053 12.914 26.25 1 97.19 344 ASN B O 1
ATOM 6122 N N . GLN B 1 345 ? -3.58 11.453 24.656 1 97.25 345 GLN B N 1
ATOM 6123 C CA . GLN B 1 345 ? -3.043 12.305 23.594 1 97.25 345 GLN B CA 1
ATOM 6124 C C . GLN B 1 345 ? -3.842 13.602 23.484 1 97.25 345 GLN B C 1
ATOM 6126 O O . GLN B 1 345 ? -3.266 14.68 23.297 1 97.25 345 GLN B O 1
ATOM 6131 N N . ARG B 1 346 ? -5.121 13.508 23.531 1 97.25 346 ARG B N 1
ATOM 6132 C CA . ARG B 1 346 ? -6 14.672 23.469 1 97.25 346 ARG B CA 1
ATOM 6133 C C . ARG B 1 346 ? -5.691 15.648 24.594 1 97.25 346 ARG B C 1
ATOM 6135 O O . ARG B 1 346 ? -5.551 16.859 24.359 1 97.25 346 ARG B O 1
ATOM 6142 N N . ASP B 1 347 ? -5.586 15.125 25.797 1 96.81 347 ASP B N 1
ATOM 6143 C CA . ASP B 1 347 ? -5.309 15.969 26.953 1 96.81 347 ASP B CA 1
ATOM 6144 C C . ASP B 1 347 ? -3.943 16.641 26.828 1 96.81 347 ASP B C 1
ATOM 6146 O O . ASP B 1 347 ? -3.799 17.828 27.156 1 96.81 347 ASP B O 1
ATOM 6150 N N . MET B 1 348 ? -3.035 15.883 26.422 1 96.38 348 MET B N 1
ATOM 6151 C CA . MET B 1 348 ? -1.691 16.422 26.219 1 96.38 348 MET B CA 1
ATOM 6152 C C . MET B 1 348 ? -1.696 17.516 25.156 1 96.38 348 MET B C 1
ATOM 6154 O O . MET B 1 348 ? -1.1 18.578 25.359 1 96.38 348 MET B O 1
ATOM 6158 N N . ALA B 1 349 ? -2.348 17.266 24.062 1 97.12 349 ALA B N 1
ATOM 6159 C CA . ALA B 1 349 ? -2.441 18.25 22.984 1 97.12 349 ALA B CA 1
ATOM 6160 C C . ALA B 1 349 ? -3.084 19.547 23.484 1 97.12 349 ALA B C 1
ATOM 6162 O O . ALA B 1 349 ? -2.602 20.641 23.188 1 97.12 349 ALA B O 1
ATOM 6163 N N . SER B 1 350 ? -4.121 19.391 24.25 1 96.12 350 SER B N 1
ATOM 6164 C CA . SER B 1 350 ? -4.816 20.547 24.797 1 96.12 350 SER B CA 1
ATOM 6165 C C . SER B 1 350 ? -3.906 21.344 25.734 1 96.12 350 SER B C 1
ATOM 6167 O O . SER B 1 350 ? -3.879 22.578 25.672 1 96.12 350 SER B O 1
ATOM 6169 N N . SER B 1 351 ? -3.219 20.688 26.562 1 96.31 351 SER B N 1
ATOM 6170 C CA . SER B 1 351 ? -2.283 21.328 27.469 1 96.31 351 SER B CA 1
ATOM 6171 C C . SER B 1 351 ? -1.187 22.078 26.719 1 96.31 351 SER B C 1
ATOM 6173 O O . SER B 1 351 ? -0.842 23.203 27.062 1 96.31 351 SER B O 1
ATOM 6175 N N . ARG B 1 352 ? -0.648 21.438 25.719 1 97.06 352 ARG B N 1
ATOM 6176 C CA . ARG B 1 352 ? 0.446 22.031 24.953 1 97.06 352 ARG B CA 1
ATOM 6177 C C . ARG B 1 352 ? -0.046 23.188 24.109 1 97.06 352 ARG B C 1
ATOM 6179 O O . ARG B 1 352 ? 0.693 24.156 23.875 1 97.06 352 ARG B O 1
ATOM 6186 N N . GLN B 1 353 ? -1.284 23.125 23.672 1 96.94 353 GLN B N 1
ATOM 6187 C CA . GLN B 1 353 ? -1.906 24.266 23.016 1 96.94 353 GLN B CA 1
ATOM 6188 C C . GLN B 1 353 ? -1.956 25.469 23.938 1 96.94 353 GLN B C 1
ATOM 6190 O O . GLN B 1 353 ? -1.695 26.594 23.516 1 96.94 353 GLN B O 1
ATOM 6195 N N . LYS B 1 354 ? -2.287 25.266 25.156 1 95.81 354 LYS B N 1
ATOM 6196 C CA . LYS B 1 354 ? -2.311 26.344 26.141 1 95.81 354 LYS B CA 1
ATOM 6197 C C . LYS B 1 354 ? -0.924 26.953 26.312 1 95.81 354 LYS B C 1
ATOM 6199 O O . LYS B 1 354 ? -0.787 28.188 26.375 1 95.81 354 LYS B O 1
ATOM 6204 N N . ILE B 1 355 ? 0.035 26.109 26.344 1 96.81 355 ILE B N 1
ATOM 6205 C CA . ILE B 1 355 ? 1.415 26.562 26.469 1 96.81 355 ILE B CA 1
ATOM 6206 C C . ILE B 1 355 ? 1.781 27.438 25.266 1 96.81 355 ILE B C 1
ATOM 6208 O O . ILE B 1 355 ? 2.334 28.531 25.422 1 96.81 355 ILE B O 1
ATOM 6212 N N . ALA B 1 356 ? 1.489 26.922 24.125 1 97.25 356 ALA B N 1
ATOM 6213 C CA . ALA B 1 356 ? 1.807 27.641 22.891 1 97.25 356 ALA B CA 1
ATOM 6214 C C . ALA B 1 356 ? 1.087 29 22.859 1 97.25 356 ALA B C 1
ATOM 6216 O O . ALA B 1 356 ? 1.665 30 22.453 1 97.25 356 ALA B O 1
ATOM 6217 N N . ARG B 1 357 ? -0.154 29.031 23.281 1 96.12 357 ARG B N 1
ATOM 6218 C CA . ARG B 1 357 ? -0.932 30.266 23.312 1 96.12 357 ARG B CA 1
ATOM 6219 C C . ARG B 1 357 ? -0.283 31.312 24.219 1 96.12 357 ARG B C 1
ATOM 6221 O O . ARG B 1 357 ? -0.257 32.5 23.891 1 96.12 357 ARG B O 1
ATOM 6228 N N . GLU B 1 358 ? 0.144 30.859 25.266 1 95.56 358 GLU B N 1
ATOM 6229 C CA . GLU B 1 358 ? 0.807 31.75 26.219 1 95.56 358 GLU B CA 1
ATOM 6230 C C . GLU B 1 358 ? 2.123 32.281 25.641 1 95.56 358 GLU B C 1
ATOM 6232 O O . GLU B 1 358 ? 2.41 33.469 25.734 1 95.56 358 GLU B O 1
ATOM 6237 N N . ILE B 1 359 ? 2.852 31.406 25.078 1 97.06 359 ILE B N 1
ATOM 6238 C CA . ILE B 1 359 ? 4.176 31.75 24.578 1 97.06 359 ILE B CA 1
ATOM 6239 C C . ILE B 1 359 ? 4.043 32.719 23.406 1 97.06 359 ILE B C 1
ATOM 6241 O O . ILE B 1 359 ? 4.797 33.688 23.297 1 97.06 359 ILE B O 1
ATOM 6245 N N . PHE B 1 360 ? 3.111 32.531 22.547 1 96.19 360 PHE B N 1
ATOM 6246 C CA . PHE B 1 360 ? 2.98 33.312 21.328 1 96.19 360 PHE B CA 1
ATOM 6247 C C . PHE B 1 360 ? 1.95 34.438 21.516 1 96.19 360 PHE B C 1
ATOM 6249 O O . PHE B 1 360 ? 1.674 35.188 20.594 1 96.19 360 PHE B O 1
ATOM 6256 N N . SER B 1 361 ? 1.323 34.5 22.672 1 93.06 361 SER B N 1
ATOM 6257 C CA . SER B 1 361 ? 0.299 35.5 23 1 93.06 361 SER B CA 1
ATOM 6258 C C . SER B 1 361 ? -0.842 35.469 21.984 1 93.06 361 SER B C 1
ATOM 6260 O O . SER B 1 361 ? -1.218 36.5 21.422 1 93.06 361 SER B O 1
ATOM 6262 N N . LEU B 1 362 ? -1.233 34.25 21.734 1 89.31 362 LEU B N 1
ATOM 6263 C CA . LEU B 1 362 ? -2.338 34.031 20.812 1 89.31 362 LEU B CA 1
ATOM 6264 C C . LEU B 1 362 ? -3.68 34.25 21.5 1 89.31 362 LEU B C 1
ATOM 6266 O O . LEU B 1 362 ? -4.172 33.344 22.188 1 89.31 362 LEU B O 1
ATOM 6270 N N . ASN B 1 363 ? -4.25 35.375 21.344 1 80.44 363 ASN B N 1
ATOM 6271 C CA . ASN B 1 363 ? -5.516 35.688 22 1 80.44 363 ASN B CA 1
ATOM 6272 C C . ASN B 1 363 ? -6.707 35.25 21.156 1 80.44 363 ASN B C 1
ATOM 6274 O O . ASN B 1 363 ? -6.684 35.344 19.922 1 80.44 363 ASN B O 1
ATOM 6278 N N . GLY B 1 364 ? -7.668 34.625 21.719 1 74.38 364 GLY B N 1
ATOM 6279 C CA . GLY B 1 364 ? -8.906 34.25 21.047 1 74.38 364 GLY B CA 1
ATOM 6280 C C . GLY B 1 364 ? -8.836 32.938 20.328 1 74.38 364 GLY B C 1
ATOM 6281 O O . GLY B 1 364 ? -9.82 32.5 19.719 1 74.38 364 GLY B O 1
ATOM 6282 N N . VAL B 1 365 ? -7.672 32.406 20.328 1 73.81 365 VAL B N 1
ATOM 6283 C CA . VAL B 1 365 ? -7.527 31.125 19.641 1 73.81 365 VAL B CA 1
ATOM 6284 C C . VAL B 1 365 ? -7.895 29.984 20.578 1 73.81 365 VAL B C 1
ATOM 6286 O O . VAL B 1 365 ? -7.496 29.984 21.75 1 73.81 365 VAL B O 1
ATOM 6289 N N . HIS B 1 366 ? -8.75 29 20.109 1 80.62 366 HIS B N 1
ATOM 6290 C CA . HIS B 1 366 ? -9.227 27.922 20.969 1 80.62 366 HIS B CA 1
ATOM 6291 C C . HIS B 1 366 ? -8.852 26.562 20.391 1 80.62 366 HIS B C 1
ATOM 6293 O O . HIS B 1 366 ? -9.461 25.547 20.75 1 80.62 366 HIS B O 1
ATOM 6299 N N . SER B 1 367 ? -7.828 26.562 19.719 1 85.56 367 SER B N 1
ATOM 6300 C CA . SER B 1 367 ? -7.418 25.281 19.141 1 85.56 367 SER B CA 1
ATOM 6301 C C . SER B 1 367 ? -6.977 24.297 20.219 1 85.56 367 SER B C 1
ATOM 6303 O O . SER B 1 367 ? -6.438 24.703 21.25 1 85.56 367 SER B O 1
ATOM 6305 N N . THR B 1 368 ? -7.246 23 20.062 1 93.12 368 THR B N 1
ATOM 6306 C CA . THR B 1 368 ? -6.887 21.984 21.047 1 93.12 368 THR B CA 1
ATOM 6307 C C . THR B 1 368 ? -6.125 20.844 20.375 1 93.12 368 THR B C 1
ATOM 6309 O O . THR B 1 368 ? -5.812 19.828 21.016 1 93.12 368 THR B O 1
ATOM 6312 N N . GLY B 1 369 ? -5.805 20.953 19.172 1 96.19 369 GLY B N 1
ATOM 6313 C CA . GLY B 1 369 ? -5.262 19.828 18.422 1 96.19 369 GLY B CA 1
ATOM 6314 C C . GLY B 1 369 ? -3.746 19.781 18.438 1 96.19 369 GLY B C 1
ATOM 6315 O O . GLY B 1 369 ? -3.115 20.266 19.375 1 96.19 369 GLY B O 1
ATOM 6316 N N . TYR B 1 370 ? -3.137 19.078 17.484 1 97.25 370 TYR B N 1
ATOM 6317 C CA . TYR B 1 370 ? -1.733 18.688 17.469 1 97.25 370 TYR B CA 1
ATOM 6318 C C . TYR B 1 370 ? -0.849 19.828 16.984 1 97.25 370 TYR B C 1
ATOM 6320 O O . TYR B 1 370 ? 0.378 19.766 17.094 1 97.25 370 TYR B O 1
ATOM 6328 N N . HIS B 1 371 ? -1.433 20.922 16.453 1 97.19 371 HIS B N 1
ATOM 6329 C CA . HIS B 1 371 ? -0.567 21.891 15.773 1 97.19 371 HIS B CA 1
ATOM 6330 C C . HIS B 1 371 ? -1.141 23.297 15.867 1 97.19 371 HIS B C 1
ATOM 6332 O O . HIS B 1 371 ? -2.309 23.469 16.219 1 97.19 371 HIS B O 1
ATOM 6338 N N . VAL B 1 372 ? -0.249 24.25 15.594 1 96.5 372 VAL B N 1
ATOM 6339 C CA . VAL B 1 372 ? -0.595 25.672 15.539 1 96.5 372 VAL B CA 1
ATOM 6340 C C . VAL B 1 372 ? -0.313 26.203 14.141 1 96.5 372 VAL B C 1
ATOM 6342 O O . VAL B 1 372 ? 0.739 25.938 13.562 1 96.5 372 VAL B O 1
ATOM 6345 N N . TRP B 1 373 ? -1.352 26.828 13.648 1 96.31 373 TRP B N 1
ATOM 6346 C CA . TRP B 1 373 ? -1.2 27.594 12.422 1 96.31 373 TRP B CA 1
ATOM 6347 C C . TRP B 1 373 ? -0.834 29.047 12.742 1 96.31 373 TRP B C 1
ATOM 6349 O O . TRP B 1 373 ? -1.709 29.859 13.039 1 96.31 373 TRP B O 1
ATOM 6359 N N . LEU B 1 374 ? 0.478 29.375 12.641 1 96.12 374 LEU B N 1
ATOM 6360 C CA . LEU B 1 374 ? 1.005 30.609 13.211 1 96.12 374 LEU B CA 1
ATOM 6361 C C . LEU B 1 374 ? 1.228 31.656 12.133 1 96.12 374 LEU B C 1
ATOM 6363 O O . LEU B 1 374 ? 1.968 31.422 11.172 1 96.12 374 LEU B O 1
ATOM 6367 N N . SER B 1 375 ? 0.619 32.781 12.297 1 95.25 375 SER B N 1
ATOM 6368 C CA . SER B 1 375 ? 0.843 33.906 11.391 1 95.25 375 SER B CA 1
ATOM 6369 C C . SER B 1 375 ? 2.217 34.531 11.617 1 95.25 375 SER B C 1
ATOM 6371 O O . SER B 1 375 ? 2.656 34.688 12.758 1 95.25 375 SER B O 1
ATOM 6373 N N . LEU B 1 376 ? 2.762 34.875 10.539 1 95.5 376 LEU B N 1
ATOM 6374 C CA . LEU B 1 376 ? 4.055 35.562 10.609 1 95.5 376 LEU B CA 1
ATOM 6375 C C . LEU B 1 376 ? 3.887 37.062 10.547 1 95.5 376 LEU B C 1
ATOM 6377 O O . LEU B 1 376 ? 2.98 37.562 9.875 1 95.5 376 LEU B O 1
ATOM 6381 N N . PRO B 1 377 ? 4.801 37.75 11.258 1 93.62 377 PRO B N 1
ATOM 6382 C CA . PRO B 1 377 ? 4.789 39.188 11.109 1 93.62 377 PRO B CA 1
ATOM 6383 C C . PRO B 1 377 ? 5.113 39.625 9.68 1 93.62 377 PRO B C 1
ATOM 6385 O O . PRO B 1 377 ? 5.727 38.875 8.922 1 93.62 377 PRO B O 1
ATOM 6388 N N . GLU B 1 378 ? 4.773 40.844 9.375 1 90.94 378 GLU B N 1
ATOM 6389 C CA . GLU B 1 378 ? 4.871 41.406 8.023 1 90.94 378 GLU B CA 1
ATOM 6390 C C . GLU B 1 378 ? 6.32 41.406 7.539 1 90.94 378 GLU B C 1
ATOM 6392 O O . GLU B 1 378 ? 6.582 41.281 6.344 1 90.94 378 GLU B O 1
ATOM 6397 N N . HIS B 1 379 ? 7.176 41.531 8.398 1 89.75 379 HIS B N 1
ATOM 6398 C CA . HIS B 1 379 ? 8.57 41.688 8 1 89.75 379 HIS B CA 1
ATOM 6399 C C . HIS B 1 379 ? 9.211 40.344 7.656 1 89.75 379 HIS B C 1
ATOM 6401 O O . HIS B 1 379 ? 10.328 40.312 7.152 1 89.75 379 HIS B O 1
ATOM 6407 N N . TRP B 1 380 ? 8.461 39.25 7.859 1 90.81 380 TRP B N 1
ATOM 6408 C CA . TRP B 1 380 ? 8.984 37.938 7.512 1 90.81 380 TRP B CA 1
ATOM 6409 C C . TRP B 1 380 ? 8.305 37.406 6.258 1 90.81 380 TRP B C 1
ATOM 6411 O O . TRP B 1 380 ? 7.086 37.531 6.098 1 90.81 380 TRP B O 1
ATOM 6421 N N . GLN B 1 381 ? 9.141 36.906 5.395 1 84.94 381 GLN B N 1
ATOM 6422 C CA . GLN B 1 381 ? 8.648 35.969 4.383 1 84.94 381 GLN B CA 1
ATOM 6423 C C . GLN B 1 381 ? 8.703 34.531 4.891 1 84.94 381 GLN B C 1
ATOM 6425 O O . GLN B 1 381 ? 9.68 34.125 5.531 1 84.94 381 GLN B O 1
ATOM 6430 N N . GLN B 1 382 ? 7.637 33.812 4.605 1 87.56 382 GLN B N 1
ATOM 6431 C CA . GLN B 1 382 ? 7.469 32.5 5.258 1 87.56 382 GLN B CA 1
ATOM 6432 C C . GLN B 1 382 ? 8.625 31.578 4.93 1 87.56 382 GLN B C 1
ATOM 6434 O O . GLN B 1 382 ? 9.109 30.844 5.797 1 87.56 382 GLN B O 1
ATOM 6439 N N . ASP B 1 383 ? 9.094 31.562 3.717 1 81.06 383 ASP B N 1
ATOM 6440 C CA . ASP B 1 383 ? 10.172 30.656 3.361 1 81.06 383 ASP B CA 1
ATOM 6441 C C . ASP B 1 383 ? 11.508 31.109 3.955 1 81.06 383 ASP B C 1
ATOM 6443 O O . ASP B 1 383 ? 12.336 30.281 4.348 1 81.06 383 ASP B O 1
ATOM 6447 N N . ARG B 1 384 ? 11.75 32.312 3.971 1 81.62 384 ARG B N 1
ATOM 6448 C CA . ARG B 1 384 ? 12.938 32.875 4.621 1 81.62 384 ARG B CA 1
ATOM 6449 C C . ARG B 1 384 ? 12.938 32.531 6.113 1 81.62 384 ARG B C 1
ATOM 6451 O O . ARG B 1 384 ? 13.977 32.219 6.68 1 81.62 384 ARG B O 1
ATOM 6458 N N . PHE B 1 385 ? 11.805 32.781 6.676 1 90.44 385 PHE B N 1
ATOM 6459 C CA . PHE B 1 385 ? 11.68 32.438 8.094 1 90.44 385 PHE B CA 1
ATOM 6460 C C . PHE B 1 385 ? 12.016 30.984 8.344 1 90.44 385 PHE B C 1
ATOM 6462 O O . PHE B 1 385 ? 12.75 30.672 9.281 1 90.44 385 PHE B O 1
ATOM 6469 N N . THR B 1 386 ? 11.422 30.078 7.539 1 90 386 THR B N 1
ATOM 6470 C CA . THR B 1 386 ? 11.641 28.641 7.688 1 90 386 THR B CA 1
ATOM 6471 C C . THR B 1 386 ? 13.125 28.297 7.543 1 90 386 THR B C 1
ATOM 6473 O O . THR B 1 386 ? 13.648 27.453 8.273 1 90 386 THR B O 1
ATOM 6476 N N . MET B 1 387 ? 13.781 28.922 6.684 1 84.19 387 MET B N 1
ATOM 6477 C CA . MET B 1 387 ? 15.211 28.703 6.48 1 84.19 387 MET B CA 1
ATOM 6478 C C . MET B 1 387 ? 16 29.172 7.695 1 84.19 387 MET B C 1
ATOM 6480 O O . MET B 1 387 ? 16.906 28.453 8.164 1 84.19 387 MET B O 1
ATOM 6484 N N . GLU B 1 388 ? 15.703 30.312 8.164 1 87 388 GLU B N 1
ATOM 6485 C CA . GLU B 1 388 ? 16.391 30.844 9.344 1 87 388 GLU B CA 1
ATOM 6486 C C . GLU B 1 388 ? 16.156 29.953 10.562 1 87 388 GLU B C 1
ATOM 6488 O O . GLU B 1 388 ? 17.062 29.766 11.375 1 87 388 GLU B O 1
ATOM 6493 N N . ALA B 1 389 ? 14.914 29.578 10.695 1 92.81 389 ALA B N 1
ATOM 6494 C CA . ALA B 1 389 ? 14.602 28.656 11.781 1 92.81 389 ALA B CA 1
ATOM 6495 C C . ALA B 1 389 ? 15.438 27.391 11.672 1 92.81 389 ALA B C 1
ATOM 6497 O O . ALA B 1 389 ? 16 26.922 12.672 1 92.81 389 ALA B O 1
ATOM 6498 N N . LYS B 1 390 ? 15.516 26.844 10.508 1 88.25 390 LYS B N 1
ATOM 6499 C CA . LYS B 1 390 ? 16.297 25.641 10.273 1 88.25 390 LYS B CA 1
ATOM 6500 C C . LYS B 1 390 ? 17.766 25.844 10.648 1 88.25 390 LYS B C 1
ATOM 6502 O O . LYS B 1 390 ? 18.391 24.953 11.227 1 88.25 390 LYS B O 1
ATOM 6507 N N . ASN B 1 391 ? 18.281 26.938 10.297 1 82.56 391 ASN B N 1
ATOM 6508 C CA . ASN B 1 391 ? 19.672 27.266 10.633 1 82.56 391 ASN B CA 1
ATOM 6509 C C . ASN B 1 391 ? 19.891 27.266 12.141 1 82.56 391 ASN B C 1
ATOM 6511 O O . ASN B 1 391 ? 21.031 27.109 12.602 1 82.56 391 ASN B O 1
ATOM 6515 N N . ARG B 1 392 ? 18.828 27.422 12.828 1 88.38 392 ARG B N 1
ATOM 6516 C CA . ARG B 1 392 ? 18.922 27.438 14.289 1 88.38 392 ARG B CA 1
ATOM 6517 C C . ARG B 1 392 ? 18.5 26.094 14.875 1 88.38 392 ARG B C 1
ATOM 6519 O O . ARG B 1 392 ? 18.281 25.984 16.094 1 88.38 392 ARG B O 1
ATOM 6526 N N . GLY B 1 393 ? 18.25 25.156 13.992 1 90.38 393 GLY B N 1
ATOM 6527 C CA . GLY B 1 393 ? 17.891 23.828 14.453 1 90.38 393 GLY B CA 1
ATOM 6528 C C . GLY B 1 393 ? 16.391 23.672 14.719 1 90.38 393 GLY B C 1
ATOM 6529 O O . GLY B 1 393 ? 15.969 22.719 15.367 1 90.38 393 GLY B O 1
ATOM 6530 N N . LEU B 1 394 ? 15.641 24.656 14.328 1 94.56 394 LEU B N 1
ATOM 6531 C CA . LEU B 1 394 ? 14.188 24.625 14.445 1 94.56 394 LEU B CA 1
ATOM 6532 C C . LEU B 1 394 ? 13.539 24.234 13.125 1 94.56 394 LEU B C 1
ATOM 6534 O O . LEU B 1 394 ? 13.461 25.047 12.203 1 94.56 394 LEU B O 1
ATOM 6538 N N . ILE B 1 395 ? 12.992 23.016 13.062 1 93 395 ILE B N 1
ATOM 6539 C CA . ILE B 1 395 ? 12.398 22.547 11.82 1 93 395 ILE B CA 1
ATOM 6540 C C . ILE B 1 395 ? 10.898 22.828 11.828 1 93 395 ILE B C 1
ATOM 6542 O O . ILE B 1 395 ? 10.133 22.156 12.516 1 93 395 ILE B O 1
ATOM 6546 N N . VAL B 1 396 ? 10.516 23.828 11.07 1 94.5 396 VAL B N 1
ATOM 6547 C CA . VAL B 1 396 ? 9.117 24.219 10.953 1 94.5 396 VAL B CA 1
ATOM 6548 C C . VAL B 1 396 ? 8.648 24.016 9.516 1 94.5 396 VAL B C 1
ATOM 6550 O O . VAL B 1 396 ? 9.461 23.797 8.609 1 94.5 396 VAL B O 1
ATOM 6553 N N . THR B 1 397 ? 7.355 24.016 9.32 1 93.81 397 THR B N 1
ATOM 6554 C CA . THR B 1 397 ? 6.844 23.812 7.969 1 93.81 397 THR B CA 1
ATOM 6555 C C . THR B 1 397 ? 6.262 25.109 7.414 1 93.81 397 THR B C 1
ATOM 6557 O O . THR B 1 397 ? 5.367 25.703 8.023 1 93.81 397 THR B O 1
ATOM 6560 N N . SER B 1 398 ? 6.812 25.469 6.211 1 92 398 SER B N 1
ATOM 6561 C CA . SER B 1 398 ? 6.281 26.641 5.52 1 92 398 SER B CA 1
ATOM 6562 C C . SER B 1 398 ? 4.828 26.438 5.113 1 92 398 SER B C 1
ATOM 6564 O O . SER B 1 398 ? 4.445 25.344 4.688 1 92 398 SER B O 1
ATOM 6566 N N . GLY B 1 399 ? 4.078 27.484 5.27 1 93.75 399 GLY B N 1
ATOM 6567 C CA . GLY B 1 399 ? 2.68 27.406 4.883 1 93.75 399 GLY B CA 1
ATOM 6568 C C . GLY B 1 399 ? 2.48 27.125 3.404 1 93.75 399 GLY B C 1
ATOM 6569 O O . GLY B 1 399 ? 1.43 26.625 3 1 93.75 399 GLY B O 1
ATOM 6570 N N . SER B 1 400 ? 3.475 27.391 2.6 1 88.94 400 SER B N 1
ATOM 6571 C CA . SER B 1 400 ? 3.367 27.219 1.155 1 88.94 400 SER B CA 1
ATOM 6572 C C . SER B 1 400 ? 3.16 25.75 0.795 1 88.94 400 SER B C 1
ATOM 6574 O O . SER B 1 400 ? 2.547 25.438 -0.227 1 88.94 400 SER B O 1
ATOM 6576 N N . TYR B 1 401 ? 3.572 24.859 1.648 1 90.44 401 TYR B N 1
ATOM 6577 C CA . TYR B 1 401 ? 3.482 23.438 1.37 1 90.44 401 TYR B CA 1
ATOM 6578 C C . TYR B 1 401 ? 2.043 22.953 1.484 1 90.44 401 TYR B C 1
ATOM 6580 O O . TYR B 1 401 ? 1.708 21.859 0.996 1 90.44 401 TYR B O 1
ATOM 6588 N N . PHE B 1 402 ? 1.209 23.75 2.139 1 95.88 402 PHE B N 1
ATOM 6589 C CA . PHE B 1 402 ? -0.176 23.359 2.357 1 95.88 402 PHE B CA 1
ATOM 6590 C C . PHE B 1 402 ? -1.093 23.984 1.319 1 95.88 402 PHE B C 1
ATOM 6592 O O . PHE B 1 402 ? -2.262 23.609 1.205 1 95.88 402 PHE B O 1
ATOM 6599 N N . SER B 1 403 ? -0.556 24.953 0.589 1 93.69 403 SER B N 1
ATOM 6600 C CA . SER B 1 403 ? -1.361 25.719 -0.356 1 93.69 403 SER B CA 1
ATOM 6601 C C . SER B 1 403 ? -1.495 24.984 -1.688 1 93.69 403 SER B C 1
ATOM 6603 O O . SER B 1 403 ? -0.493 24.609 -2.293 1 93.69 403 SER B O 1
ATOM 6605 N N . VAL B 1 404 ? -2.699 24.844 -2.164 1 92.5 404 VAL B N 1
ATOM 6606 C CA . VAL B 1 404 ? -2.965 24.125 -3.408 1 92.5 404 VAL B CA 1
ATOM 6607 C C . VAL B 1 404 ? -2.293 24.844 -4.574 1 92.5 404 VAL B C 1
ATOM 6609 O O . VAL B 1 404 ? -1.715 24.203 -5.457 1 92.5 404 VAL B O 1
ATOM 6612 N N . ASP B 1 405 ? -2.318 26.156 -4.551 1 84.44 405 ASP B N 1
ATOM 6613 C CA . ASP B 1 405 ? -1.784 26.922 -5.68 1 84.44 405 ASP B CA 1
ATOM 6614 C C . ASP B 1 405 ? -0.359 27.391 -5.398 1 84.44 405 ASP B C 1
ATOM 6616 O O . ASP B 1 405 ? 0.215 28.156 -6.18 1 84.44 405 ASP B O 1
ATOM 6620 N N . GLY B 1 406 ? 0.161 27.031 -4.273 1 81.19 406 GLY B N 1
ATOM 6621 C CA . GLY B 1 406 ? 1.534 27.375 -3.947 1 81.19 406 GLY B CA 1
ATOM 6622 C C . GLY B 1 406 ? 1.691 28.812 -3.475 1 81.19 406 GLY B C 1
ATOM 6623 O O . GLY B 1 406 ? 2.809 29.266 -3.242 1 81.19 406 GLY B O 1
ATOM 6624 N N . SER B 1 407 ? 0.608 29.469 -3.246 1 82.25 407 SER B N 1
ATOM 6625 C CA . SER B 1 407 ? 0.662 30.859 -2.82 1 82.25 407 SER B CA 1
ATOM 6626 C C . SER B 1 407 ? 1.159 30.984 -1.384 1 82.25 407 SER B C 1
ATOM 6628 O O . SER B 1 407 ? 1.033 30.031 -0.597 1 82.25 407 SER B O 1
ATOM 6630 N N . SER B 1 408 ? 1.689 32.094 -1.174 1 84.12 408 SER B N 1
ATOM 6631 C CA . SER B 1 408 ? 2.121 32.375 0.188 1 84.12 408 SER B CA 1
ATOM 6632 C C . SER B 1 408 ? 0.926 32.562 1.12 1 84.12 408 SER B C 1
ATOM 6634 O O . SER B 1 408 ? -0.078 33.188 0.741 1 84.12 408 SER B O 1
ATOM 6636 N N . THR B 1 409 ? 1.104 31.984 2.283 1 91.75 409 THR B N 1
ATOM 6637 C CA . THR B 1 409 ? 0.044 32.094 3.281 1 91.75 409 THR B CA 1
ATOM 6638 C C . THR B 1 409 ? 0.451 33 4.418 1 91.75 409 THR B C 1
ATOM 6640 O O . THR B 1 409 ? -0.385 33.406 5.234 1 91.75 409 THR B O 1
ATOM 6643 N N . GLN B 1 410 ? 1.767 33.375 4.434 1 95.25 410 GLN B N 1
ATOM 6644 C CA . GLN B 1 410 ? 2.354 34.156 5.527 1 95.25 410 GLN B CA 1
ATOM 6645 C C . GLN B 1 410 ? 2.137 33.438 6.867 1 95.25 410 GLN B C 1
ATOM 6647 O O . GLN B 1 410 ? 1.813 34.094 7.867 1 95.25 410 GLN B O 1
ATOM 6652 N N . HIS B 1 411 ? 2.168 32.156 6.848 1 96.88 411 HIS B N 1
ATOM 6653 C CA . HIS B 1 411 ? 2.018 31.297 8.023 1 96.88 411 HIS B CA 1
ATOM 6654 C C . HIS B 1 411 ? 3.08 30.203 8.047 1 96.88 411 HIS B C 1
ATOM 6656 O O . HIS B 1 411 ? 3.697 29.906 7.02 1 96.88 411 HIS B O 1
ATOM 6662 N N . ILE B 1 412 ? 3.297 29.703 9.195 1 95.88 412 ILE B N 1
ATOM 6663 C CA . ILE B 1 412 ? 3.977 28.422 9.391 1 95.88 412 ILE B CA 1
ATOM 6664 C C . ILE B 1 412 ? 3.109 27.5 10.25 1 95.88 412 ILE B C 1
ATOM 6666 O O . ILE B 1 412 ? 2.258 27.969 11.008 1 95.88 412 ILE B O 1
ATOM 6670 N N . ARG B 1 413 ? 3.277 26.219 10.07 1 96.81 413 ARG B N 1
ATOM 6671 C CA . ARG B 1 413 ? 2.627 25.234 10.922 1 96.81 413 ARG B CA 1
ATOM 6672 C C . ARG B 1 413 ? 3.619 24.625 11.914 1 96.81 413 ARG B C 1
ATOM 6674 O O . ARG B 1 413 ? 4.711 24.203 11.523 1 96.81 413 ARG B O 1
ATOM 6681 N N . LEU B 1 414 ? 3.252 24.578 13.148 1 97 414 LEU B N 1
ATOM 6682 C CA . LEU B 1 414 ? 4.082 24.016 14.211 1 97 414 LEU B CA 1
ATOM 6683 C C . LEU B 1 414 ? 3.406 22.797 14.844 1 97 414 LEU B C 1
ATOM 6685 O O . LEU B 1 414 ? 2.316 22.922 15.414 1 97 414 LEU B O 1
ATOM 6689 N N . SER B 1 415 ? 4.043 21.672 14.781 1 96.69 415 SER B N 1
ATOM 6690 C CA . SER B 1 415 ? 3.588 20.516 15.539 1 96.69 415 SER B CA 1
ATOM 6691 C C . SER B 1 415 ? 3.902 20.656 17.031 1 96.69 415 SER B C 1
ATOM 6693 O O . SER B 1 415 ? 5.012 21.047 17.391 1 96.69 415 SER B O 1
ATOM 6695 N N . LEU B 1 416 ? 3.033 20.312 17.875 1 96.56 416 LEU B N 1
ATOM 6696 C CA . LEU B 1 416 ? 3.209 20.422 19.312 1 96.56 416 LEU B CA 1
ATOM 6697 C C . LEU B 1 416 ? 3.441 19.047 19.953 1 96.56 416 LEU B C 1
ATOM 6699 O O . LEU B 1 416 ? 3.68 18.953 21.156 1 96.56 416 LEU B O 1
ATOM 6703 N N . THR B 1 417 ? 3.479 18.047 19.078 1 93.06 417 THR B N 1
ATOM 6704 C CA . THR B 1 417 ? 3.422 16.719 19.688 1 93.06 417 THR B CA 1
ATOM 6705 C C . THR B 1 417 ? 4.625 15.891 19.266 1 93.06 417 THR B C 1
ATOM 6707 O O . THR B 1 417 ? 4.891 14.836 19.859 1 93.06 417 THR B O 1
ATOM 6710 N N . SER B 1 418 ? 5.371 16.281 18.344 1 88.44 418 SER B N 1
ATOM 6711 C CA . SER B 1 418 ? 6.496 15.492 17.859 1 88.44 418 SER B CA 1
ATOM 6712 C C . SER B 1 418 ? 7.637 15.469 18.875 1 88.44 418 SER B C 1
ATOM 6714 O O . SER B 1 418 ? 8.367 14.477 18.969 1 88.44 418 SER B O 1
ATOM 6716 N N . ILE B 1 419 ? 7.867 16.609 19.547 1 91.31 419 ILE B N 1
ATOM 6717 C CA . ILE B 1 419 ? 8.875 16.688 20.594 1 91.31 419 ILE B CA 1
ATOM 6718 C C . ILE B 1 419 ? 8.32 16.062 21.891 1 91.31 419 ILE B C 1
ATOM 6720 O O . ILE B 1 419 ? 7.348 16.578 22.453 1 91.31 419 ILE B O 1
ATOM 6724 N N . SER B 1 420 ? 8.961 15.102 22.406 1 87.88 420 SER B N 1
ATOM 6725 C CA . SER B 1 420 ? 8.406 14.281 23.469 1 87.88 420 SER B CA 1
ATOM 6726 C C . SER B 1 420 ? 8.477 15.008 24.812 1 87.88 420 SER B C 1
ATOM 6728 O O . SER B 1 420 ? 7.504 15.016 25.578 1 87.88 420 SER B O 1
ATOM 6730 N N . GLN B 1 421 ? 9.578 15.578 25.062 1 89.81 421 GLN B N 1
ATOM 6731 C CA . GLN B 1 421 ? 9.781 16.219 26.359 1 89.81 421 GLN B CA 1
ATOM 6732 C C . GLN B 1 421 ? 9.211 17.625 26.375 1 89.81 421 GLN B C 1
ATOM 6734 O O . GLN B 1 421 ? 9.586 18.469 25.562 1 89.81 421 GLN B O 1
ATOM 6739 N N . GLU B 1 422 ? 8.406 17.875 27.312 1 93.75 422 GLU B N 1
ATOM 6740 C CA . GLU B 1 422 ? 7.699 19.156 27.375 1 93.75 422 GLU B CA 1
ATOM 6741 C C . GLU B 1 422 ? 8.672 20.312 27.562 1 93.75 422 GLU B C 1
ATOM 6743 O O . GLU B 1 422 ? 8.492 21.375 26.969 1 93.75 422 GLU B O 1
ATOM 6748 N N . GLY B 1 423 ? 9.68 20.062 28.406 1 95 423 GLY B N 1
ATOM 6749 C CA . GLY B 1 423 ? 10.68 21.094 28.578 1 95 423 GLY B CA 1
ATOM 6750 C C . GLY B 1 423 ? 11.359 21.5 27.281 1 95 423 GLY B C 1
ATOM 6751 O O . GLY B 1 423 ? 11.562 22.688 27.031 1 95 423 GLY B O 1
ATOM 6752 N N . LYS B 1 424 ? 11.672 20.516 26.531 1 94.81 424 LYS B N 1
ATOM 6753 C CA . LYS B 1 424 ? 12.289 20.781 25.234 1 94.81 424 LYS B CA 1
ATOM 6754 C C . LYS B 1 424 ? 11.32 21.484 24.297 1 94.81 424 LYS B C 1
ATOM 6756 O O . LYS B 1 424 ? 11.727 22.359 23.531 1 94.81 424 LYS B O 1
ATOM 6761 N N . LEU B 1 425 ? 10.086 21.094 24.375 1 96.19 425 LEU B N 1
ATOM 6762 C CA . LEU B 1 425 ? 9.062 21.75 23.578 1 96.19 425 LEU B CA 1
ATOM 6763 C C . LEU B 1 425 ? 8.984 23.234 23.922 1 96.19 425 LEU B C 1
ATOM 6765 O O . LEU B 1 425 ? 8.992 24.078 23.016 1 96.19 425 LEU B O 1
ATOM 6769 N N . ILE B 1 426 ? 8.953 23.547 25.172 1 97.69 426 ILE B N 1
ATOM 6770 C CA . ILE B 1 426 ? 8.836 24.922 25.641 1 97.69 426 ILE B CA 1
ATOM 6771 C C . ILE B 1 426 ? 10.047 25.719 25.172 1 97.69 426 ILE B C 1
ATOM 6773 O O . ILE B 1 426 ? 9.906 26.844 24.672 1 97.69 426 ILE B O 1
ATOM 6777 N N . GLU B 1 427 ? 11.203 25.078 25.312 1 97.19 427 GLU B N 1
ATOM 6778 C CA . GLU B 1 427 ? 12.43 25.734 24.875 1 97.19 427 GLU B CA 1
ATOM 6779 C C . GLU B 1 427 ? 12.383 26.047 23.391 1 97.19 427 GLU B C 1
ATOM 6781 O O . GLU B 1 427 ? 12.711 27.156 22.969 1 97.19 427 GLU B O 1
ATOM 6786 N N . GLY B 1 428 ? 11.992 25.094 22.609 1 97.25 428 GLY B N 1
ATOM 6787 C CA . GLY B 1 428 ? 11.891 25.312 21.188 1 97.25 428 GLY B CA 1
ATOM 6788 C C . GLY B 1 428 ? 10.875 26.375 20.812 1 97.25 428 GLY B C 1
ATOM 6789 O O . GLY B 1 428 ? 11.133 27.203 19.938 1 97.25 428 GLY B O 1
ATOM 6790 N N . LEU B 1 429 ? 9.758 26.406 21.453 1 98 429 LEU B N 1
ATOM 6791 C CA . LEU B 1 429 ? 8.719 27.391 21.188 1 98 429 LEU B CA 1
ATOM 6792 C C . LEU B 1 429 ? 9.211 28.797 21.531 1 98 429 LEU B C 1
ATOM 6794 O O . LEU B 1 429 ? 8.922 29.75 20.812 1 98 429 LEU B O 1
ATOM 6798 N N . LYS B 1 430 ? 9.906 28.906 22.594 1 98 430 LYS B N 1
ATOM 6799 C CA . LYS B 1 430 ? 10.453 30.203 22.969 1 98 430 LYS B CA 1
ATOM 6800 C C . LYS B 1 430 ? 11.469 30.703 21.938 1 98 430 LYS B C 1
ATOM 6802 O O . LYS B 1 430 ? 11.523 31.891 21.641 1 98 430 LYS B O 1
ATOM 6807 N N . GLN B 1 431 ? 12.234 29.766 21.469 1 97.12 431 GLN B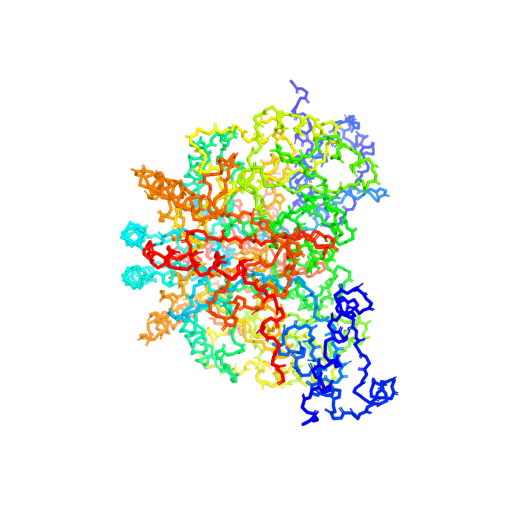 N 1
ATOM 6808 C CA . GLN B 1 431 ? 13.195 30.125 20.438 1 97.12 431 GLN B CA 1
ATOM 6809 C C . GLN B 1 431 ? 12.477 30.609 19.172 1 97.12 431 GLN B C 1
ATOM 6811 O O . GLN B 1 431 ? 12.93 31.531 18.5 1 97.12 431 GLN B O 1
ATOM 6816 N N . ILE B 1 432 ? 11.438 30.016 18.828 1 97.44 432 ILE B N 1
ATOM 6817 C CA . ILE B 1 432 ? 10.648 30.438 17.672 1 97.44 432 ILE B CA 1
ATOM 6818 C C . ILE B 1 432 ? 10.07 31.828 17.922 1 97.44 432 ILE B C 1
ATOM 6820 O O . ILE B 1 432 ? 10.086 32.688 17.031 1 97.44 432 ILE B O 1
ATOM 6824 N N . ARG B 1 433 ? 9.523 32 19.125 1 97 433 ARG B N 1
ATOM 6825 C CA . ARG B 1 433 ? 9.008 33.344 19.484 1 97 433 ARG B CA 1
ATOM 6826 C C . ARG B 1 433 ? 10.078 34.406 19.328 1 97 433 ARG B C 1
ATOM 6828 O O . ARG B 1 433 ? 9.812 35.469 18.766 1 97 433 ARG B O 1
ATOM 6835 N N . ASP B 1 434 ? 11.258 34.094 19.766 1 96.38 434 ASP B N 1
ATOM 6836 C CA . ASP B 1 434 ? 12.359 35.062 19.656 1 96.38 434 ASP B CA 1
ATOM 6837 C C . ASP B 1 434 ? 12.703 35.344 18.188 1 96.38 434 ASP B C 1
ATOM 6839 O O . ASP B 1 434 ? 13 36.469 17.828 1 96.38 434 ASP B O 1
ATOM 6843 N N . LEU B 1 435 ? 12.664 34.312 17.453 1 95.44 435 LEU B N 1
ATOM 6844 C CA . LEU B 1 435 ? 12.938 34.469 16.016 1 95.44 435 LEU B CA 1
ATOM 6845 C C . LEU B 1 435 ? 11.867 35.312 15.359 1 95.44 435 LEU B C 1
ATOM 6847 O O . LEU B 1 435 ? 12.172 36.156 14.492 1 95.44 435 LEU B O 1
ATOM 6851 N N . LEU B 1 436 ? 10.648 35.188 15.727 1 95.31 436 LEU B N 1
ATOM 6852 C CA . LEU B 1 436 ? 9.539 35.969 15.195 1 95.31 436 LEU B CA 1
ATOM 6853 C C . LEU B 1 436 ? 9.75 37.469 15.43 1 95.31 436 LEU B C 1
ATOM 6855 O O . LEU B 1 436 ? 9.398 38.281 14.586 1 95.31 436 LEU B O 1
ATOM 6859 N N . ASN B 1 437 ? 10.383 37.719 16.516 1 92.31 437 ASN B N 1
ATOM 6860 C CA . ASN B 1 437 ? 10.562 39.094 16.922 1 92.31 437 ASN B CA 1
ATOM 6861 C C . ASN B 1 437 ? 11.852 39.688 16.359 1 92.31 437 ASN B C 1
ATOM 6863 O O . ASN B 1 437 ? 12.055 40.906 16.406 1 92.31 437 ASN B O 1
ATOM 6867 N N . ALA B 1 438 ? 12.656 38.781 15.852 1 89.88 438 ALA B N 1
ATOM 6868 C CA . ALA B 1 438 ? 13.93 39.25 15.297 1 89.88 438 ALA B CA 1
ATOM 6869 C C . ALA B 1 438 ? 13.734 39.844 13.906 1 89.88 438 ALA B C 1
ATOM 6871 O O . ALA B 1 438 ? 12.742 39.531 13.234 1 89.88 438 ALA B O 1
ATOM 6872 N N . SER B 1 439 ? 14.711 40.812 13.508 1 81.44 439 SER B N 1
ATOM 6873 C CA . SER B 1 439 ? 14.695 41.375 12.164 1 81.44 439 SER B CA 1
ATOM 6874 C C . SER B 1 439 ? 15.406 40.469 11.164 1 81.44 439 SER B C 1
ATOM 6876 O O . SER B 1 439 ? 16.484 39.969 11.453 1 81.44 439 SER B O 1
ATOM 6878 N N . PRO B 1 440 ? 14.766 40.25 10.047 1 72.19 440 PRO B N 1
ATOM 6879 C CA . PRO B 1 440 ? 15.406 39.406 9.031 1 72.19 440 PRO B CA 1
ATOM 6880 C C . PRO B 1 440 ? 16.766 39.938 8.586 1 72.19 440 PRO B C 1
ATOM 6882 O O . PRO B 1 440 ? 17.625 39.188 8.148 1 72.19 440 PRO B O 1
ATOM 6885 N N . ASN B 1 441 ? 16.922 41.281 8.445 1 60.69 441 ASN B N 1
ATOM 6886 C CA . ASN B 1 441 ? 18.156 41.938 8.016 1 60.69 441 ASN B CA 1
ATOM 6887 C C . ASN B 1 441 ? 19.297 41.688 8.992 1 60.69 441 ASN B C 1
ATOM 6889 O O . ASN B 1 441 ? 20.453 41.969 8.695 1 60.69 441 ASN B O 1
ATOM 6893 N N . ALA B 1 442 ? 19.031 41.375 10.055 1 54.28 442 ALA B N 1
ATOM 6894 C CA . ALA B 1 442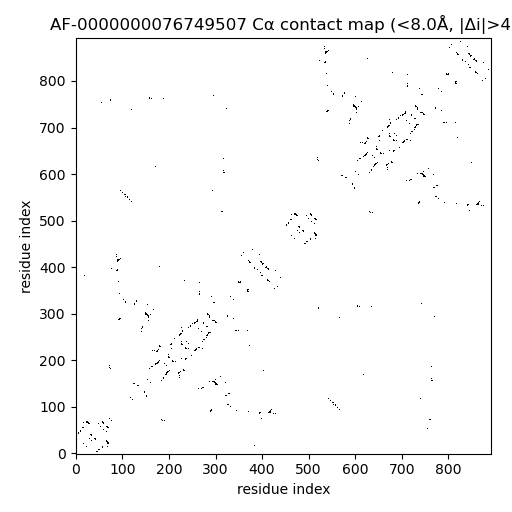 ? 20.062 41.156 11.078 1 54.28 442 ALA B CA 1
ATOM 6895 C C . ALA B 1 442 ? 20.906 39.938 10.75 1 54.28 442 ALA B C 1
ATOM 6897 O O . ALA B 1 442 ? 21.984 39.75 11.328 1 54.28 442 ALA B O 1
ATOM 6898 N N . PHE B 1 443 ? 20.469 39.094 9.922 1 49.66 443 PHE B N 1
ATOM 6899 C CA . PHE B 1 443 ? 21.172 37.844 9.672 1 49.66 443 PHE B CA 1
ATOM 6900 C C . PHE B 1 443 ? 21.875 37.875 8.32 1 49.66 443 PHE B C 1
ATOM 6902 O O . PHE B 1 443 ? 22.328 36.844 7.824 1 49.66 443 PHE B O 1
ATOM 6909 N N . MET B 1 444 ? 21.828 39 7.602 1 41.5 444 MET B N 1
ATOM 6910 C CA . MET B 1 444 ? 22.641 39.094 6.387 1 41.5 444 MET B CA 1
ATOM 6911 C C . MET B 1 444 ? 24.109 39.281 6.723 1 41.5 444 MET B C 1
ATOM 6913 O O . MET B 1 444 ? 24.453 40.156 7.523 1 41.5 444 MET B O 1
ATOM 6917 N N . PRO B 1 445 ? 24.906 38.25 6.496 1 37.62 445 PRO B N 1
ATOM 6918 C CA . PRO B 1 445 ? 26.297 38.656 6.668 1 37.62 445 PRO B CA 1
ATOM 6919 C C . PRO B 1 445 ? 26.609 39.969 5.945 1 37.62 445 PRO B C 1
ATOM 6921 O O . PRO B 1 445 ? 26.047 40.25 4.883 1 37.62 445 PRO B O 1
ATOM 6924 N N . PHE B 1 446 ? 27.125 40.906 6.668 1 30.02 446 PHE B N 1
ATOM 6925 C CA . PHE B 1 446 ? 27.891 41.906 5.918 1 30.02 446 PHE B CA 1
ATOM 6926 C C . PHE B 1 446 ? 28.938 41.219 5.043 1 30.02 446 PHE B C 1
ATOM 6928 O O . PHE B 1 446 ? 29.531 40.219 5.438 1 30.02 446 PHE B O 1
#

pLDDT: mean 89.49, std 12.99, range [29.42, 98.94]

Solvent-accessible surface area (backbone atoms only — not comparable to full-atom values): 44761 Å² total; per-residue (Å²): 127,75,82,52,54,28,54,52,51,28,48,52,50,47,48,29,37,72,69,48,74,42,37,58,62,32,71,49,71,51,39,58,58,45,8,62,74,66,72,53,48,39,66,41,37,44,50,12,50,46,50,33,33,45,65,54,48,27,42,73,42,92,95,79,44,40,19,25,27,56,69,51,42,48,63,75,47,41,59,76,74,84,59,85,81,47,44,50,19,34,35,85,38,41,56,40,74,78,41,46,65,61,51,29,52,29,33,35,52,29,24,70,64,62,45,61,69,55,39,36,75,53,56,76,32,39,58,66,69,41,28,44,38,47,36,53,59,44,39,73,44,39,47,60,89,64,38,59,84,35,31,41,52,32,43,12,47,48,22,44,52,34,49,48,50,58,72,64,47,54,72,69,37,35,32,38,30,43,32,54,27,53,38,56,61,51,24,33,34,55,76,54,46,34,40,78,44,56,29,52,66,54,95,52,27,75,33,54,70,45,46,55,52,46,44,70,72,60,63,41,54,35,34,45,44,46,52,31,47,17,45,58,69,35,36,50,40,47,59,70,53,33,49,51,44,18,50,51,34,60,72,68,68,37,42,32,38,39,44,43,53,45,39,69,45,45,92,63,63,56,60,46,44,38,66,67,22,45,80,40,19,34,38,32,29,44,41,31,56,46,57,30,49,22,52,29,46,11,35,34,38,43,23,75,91,46,43,68,62,50,42,52,47,43,38,31,36,34,42,46,48,44,42,62,44,38,44,18,49,29,50,30,49,76,71,42,52,44,58,52,45,26,49,51,49,26,52,49,24,34,52,48,34,53,50,50,29,63,70,65,63,50,76,90,67,78,64,37,44,58,49,43,56,42,75,53,55,87,83,50,51,39,64,60,47,36,51,55,34,41,76,71,35,34,37,52,19,44,31,35,54,27,25,66,84,54,47,83,66,45,22,34,35,36,26,65,26,47,46,71,50,61,69,58,42,53,52,47,52,51,52,49,47,52,55,66,71,48,64,70,76,74,68,56,78,125,132,75,79,53,54,28,52,48,50,26,47,49,51,50,46,31,38,73,69,48,77,38,34,60,66,31,73,47,72,51,42,58,55,43,7,60,74,64,73,52,46,40,67,43,37,43,50,10,50,46,51,31,33,72,68,54,45,28,43,74,41,91,95,77,42,36,18,26,27,53,76,58,40,48,62,75,48,41,57,75,74,83,58,86,82,46,46,51,18,33,36,85,39,39,55,39,74,80,42,46,66,61,50,29,51,29,32,35,54,29,25,70,65,64,43,60,71,54,38,36,76,55,56,77,33,40,57,65,69,43,27,45,37,47,34,54,57,44,39,75,44,39,46,61,90,64,38,60,84,34,30,40,51,32,43,12,47,49,22,43,52,35,51,47,50,58,72,64,47,53,71,68,37,34,32,38,29,42,32,55,27,51,40,57,60,52,22,34,33,54,78,56,47,35,40,78,44,55,28,52,66,55,93,50,28,73,35,54,68,48,45,53,52,46,43,72,72,62,62,42,52,35,34,45,44,46,52,31,47,16,47,59,69,36,36,49,42,47,60,68,53,34,49,51,45,17,50,51,33,61,73,67,68,38,42,31,38,39,44,41,55,45,40,68,46,44,93,64,61,57,59,47,43,38,65,68,22,46,82,40,20,34,37,33,28,43,40,33,55,46,56,30,49,23,51,28,48,11,35,34,40,45,23,76,77,46,42,55,57,51,41,53,48,42,37,29,36,34,44,45,47,45,42,62,44,38,44,18,48,29,50,30,50,76,72,44,51,44,59,51,44,27,49,52,49,27,53,49,24,35,54,47,34,52,50,49,30,63,71,66,64,50,78,91,67,79,63,36,42,57,50,42,56,41,74,53,56,87,82,50,50,39,63,61,48,34,50,55,34,41,77,70,34,33,37,51,20,43,30,36,57,26,26,66,84,54,49,82,64,46,21,34,35,37,28,66,25,45,46,72,49,62,69,59,42,52,52,48,50,50,51,49,47,51,54,66,73,47,64,70,75,74,71,55,78,128

Foldseek 3Di:
DLVCQLVVVLVVVVVCDLVCVQDFFRADDQLPVVCVVVVHHSVSPVSSLVVCVVVVQWDQDPPPHIGGHHPLPPCQQAPDDPDPLFAEFRDQFFLAVVQVVLLVVLLVVLVVVDDPVQQDFDALQHDLLLQVLVQLVVVVQAEPDRDSQQKHKFLALLRVLLLCCVLQDAAAFEEEEAQFADSSNVSSCVVRRYHYDHFYADLQGGDLVSVLVCCVVRVGQEYEYEQALGPPAGHHHALVRLLSNLVSCQVSVHAYEYEDAFSLLDPHRHHHSCNNNVQRYKYKYALCRQRNVVLRIIMIRHHSVCSVSSSVSSCVPPSHDNSSSSSSSSVCSVVCVSSVSNVVRSVQQQVLVVLLCVLQVPPPDRRRGFKHWAAADPQDFQSLLQVVCVVVSYHWGASLSRGSVSDHPNTIMTGRRPDNDVVVSSVSSNVSSVSSPDHSVVPDDD/DLVCVLVVVLVVVVVCDLVCVQDAFRFDDQLPVVCVVVVHHSVSPVVSLVVCVVVQQWDADVPPHIGGHHVLPPCQQAPDDPDPVFAAFRDQFFLAVVQVVLLVVLLVVLVVVDDPVQQDFDALQHDLLLQVLVQLVVVVQAEPDRDSQQKHKFLALLRVLLLCCVLQDAAAFEEEEAQFADSSNVSSCVVRRYHYDHFYADLQGGDLVSVLVCCVVRVGQEYEYEQALGVPAGHHHALVRLLSNLVSCVVSVHAYEYEDAFSLLDPHRHHHSCNNNVQRYKYKYALCRQRNVVLRIIMIRHHSVCSVSSRVSSCVPPSHDNSSSSSSSSVCSVVCVSSVSNVVRSVQQQVLVVLLCVLQVPPPDRRRGFKHWAAADPQDFQVLLQVVCVVVSYHWGASLSRGSSSDHPNTIMTTRRPDNDVVVSSVSSNVSSVSSVDHSVVPDDD

Organism: NCBI:txid190893